Protein AF-A0AAD9GZ59-F1 (afdb_monomer)

Solvent-accessible surface area (backbone atoms only — not comparable to full-atom values): 44713 Å² total; per-residue (Å²): 119,76,68,60,58,54,42,55,51,49,19,50,51,56,23,49,51,45,44,50,56,45,37,72,73,60,44,91,70,75,50,77,68,54,58,51,50,28,52,48,52,25,49,51,44,44,53,52,45,53,50,52,54,50,50,53,52,51,53,54,54,61,74,37,67,60,54,78,72,68,64,73,58,53,63,80,31,66,70,90,71,67,81,46,68,79,26,27,38,37,41,34,40,38,56,45,74,85,73,80,62,85,58,89,87,40,102,86,54,91,69,87,86,85,84,94,58,70,36,65,64,30,34,48,42,54,51,51,51,45,51,49,50,68,78,62,70,46,98,47,56,46,58,37,40,38,26,70,60,50,72,67,58,55,52,46,43,68,67,67,29,77,84,43,84,68,58,72,61,75,82,73,51,91,47,23,33,26,33,35,82,59,60,60,51,45,70,53,31,54,69,66,73,46,67,67,74,47,32,28,35,38,26,28,31,88,41,24,50,74,45,72,45,60,63,85,43,90,58,51,67,62,51,52,54,50,44,66,70,60,66,98,68,97,81,89,81,90,90,88,83,85,84,89,81,87,83,91,85,79,82,61,71,66,62,60,54,60,64,70,58,74,83,77,59,91,53,56,86,70,54,58,71,70,46,45,76,39,45,61,72,44,70,48,78,49,72,41,67,45,60,51,42,71,51,38,42,28,41,47,87,82,47,67,84,67,75,39,66,78,59,47,76,36,89,86,42,56,57,67,51,31,58,48,41,74,38,70,66,48,47,52,52,48,54,52,48,51,54,49,49,55,51,46,63,74,70,46,68,88,51,50,74,61,54,36,34,44,21,39,28,36,33,45,39,40,18,91,59,51,91,50,51,44,41,31,36,31,34,50,72,50,76,67,25,47,51,35,53,50,49,45,69,48,40,70,66,44,53,82,80,46,61,65,72,58,41,54,52,50,46,54,49,32,53,54,47,33,59,68,60,42,48,90,32,55,82,48,32,80,53,76,70,43,81,49,97,51,90,41,36,30,38,38,85,41,40,50,63,52,30,40,30,38,34,43,27,36,42,70,78,58,98,83,67,88,73,64,56,75,53,58,34,37,41,31,38,43,42,32,43,48,66,61,23,54,50,22,36,54,52,10,51,48,32,41,72,42,14,65,55,47,30,57,34,58,68,46,37,35,51,51,22,18,52,49,24,35,50,52,48,51,52,50,49,52,51,51,50,52,52,48,50,57,60,57,45,74,76,46,94,78,44,71,68,59,56,51,55,61,49,51,71,72,65,68,77,84,79,60,96,82,66,44,68,68,48,50,52,51,50,49,53,51,51,51,33,50,52,50,54,47,56,70,36,60,59,44,97,88,37,71,44,44,43,50,53,50,44,50,52,31,20,49,51,18,29,51,51,28,62,73,70,47,55,54,64,74,71,80,74,86,70,74,81,79,54,74,71,53,41,74,75,70,44,81,73,76,81,72,72,63,78,76,49,74,68,30,48,51,49,19,53,51,34,32,51,52,8,49,51,28,33,44,60,19,33,54,29,72,68,59,11,51,51,49,50,51,51,63,71,41,45,66,57,53,50,51,51,49,50,52,50,49,51,58,72,67,54,72,68,91,61,84,86,48,85,76,70,51,73,67,53,49,54,51,48,52,52,53,53,49,53,51,52,51,51,49,50,33,49,51,49,66,76,40,60,73,64,45,75,76,41,61,71,82,53,26,59,52,49,60,43,28,52,73,72,46,68,89,77,61,62,76,56,58,60,53,50,56,51,51,56,57,52,60,72,62,60,79,82,72,88,89,80,88,133

Radius of gyration: 40.29 Å; Cα contacts (8 Å, |Δi|>4): 865; chains: 1; bounding box: 93×77×122 Å

InterPro domains:
  IPR019358 NEMP family [PF10225] (648-738)
  IPR019358 NEMP family [PTHR13598] (256-787)
  IPR036259 MFS transporter superfamily [SSF103473] (476-629)

Secondary structure (DSSP, 8-state):
-HHHHHHHHHHHHHHHHHHHHHHHHH-S---HHHHHHHHHHHHHHHHHHHHHHHHHHHHHHHHTS-PPP--SEEEEESS-----TTSEEEEEE--SS------TT-TT-------S---HHHHHHHHHHHHHHHHH--TTEEEEEEE---HHHHHHHHHHGGGSTT---GGGSSSEEEEE-SHHHIIIIITTT--SS-EEEEE-TTS-EEEEE-TT-TTHHHHHHHHHH--S----S------------PPPHHHHHHHTTTTS-SS-TTGGGTPEEE-TT-EEEEEE-STT-EEEEEE-TT-----B---TT-TTS-HHHHHHTTSHHHHHHHHHHHHHHHHHHHH-GGGHHHHHHTEEEEEEEE-TTGGG-EEEEE----HHHHHHHHHHHHHHHHTTTS-HHHHHHHHHHHHHHHHHHS-TTTT-EEEPPEEPSSTTEEEEEE-STT--EEEEEPPPPPTT--SPP-EEEEEEEEEEE-HHHHHHHHHHHHHHHSHHHHTT-HHHHHHHHHHHHHHHHHHHHHHHHHHHHHHHHTTSTTTHHHHHHHHHHHHSTT--TTSHHHHHHHHHHHHHHHHHHHHH-SEETTEETHHHHHHHHHHHHHHHHHHHTTTTPPPPP-PPPPPHHHHHHH------PPPPPHHHHHHHHHHHHHHHHHHHTTSS-HHHHHHHHHHHHHHHHHHHHHHHHHHHHT-PPTTSS-----HHHHHHHHHHHHHHHHHHHHHHHHH-GGGGGGS-HHHHHHHHHHHTT--TT-THHHHHHHHHHHHHTTTTSS-----

pLDDT: mean 73.2, std 17.4, range [24.77, 94.31]

Mean predicted aligned error: 21.31 Å

Nearest PDB structures (foldseek):
  3vwv-assembly1_A  TM=6.176E-01  e=2.222E-04  Mus musculus

Structure (mmCIF, N/CA/C/O backbone):
data_AF-A0AAD9GZ59-F1
#
_entry.id   AF-A0AAD9GZ59-F1
#
loop_
_atom_site.group_PDB
_atom_site.id
_atom_site.type_symbol
_atom_site.label_atom_id
_atom_site.label_alt_id
_atom_site.label_comp_id
_atom_site.label_asym_id
_atom_site.label_entity_id
_atom_site.label_seq_id
_atom_site.pdbx_PDB_ins_code
_atom_site.Cartn_x
_atom_site.Cartn_y
_atom_site.Cartn_z
_atom_site.occupancy
_atom_site.B_iso_or_equiv
_atom_site.auth_seq_id
_atom_site.auth_comp_id
_atom_site.auth_asym_id
_atom_site.auth_atom_id
_atom_site.pdbx_PDB_model_num
ATOM 1 N N . MET A 1 1 ? 31.155 -7.644 0.716 1.00 31.66 1 MET A N 1
ATOM 2 C CA . MET A 1 1 ? 30.510 -8.292 1.883 1.00 31.66 1 MET A CA 1
ATOM 3 C C . MET A 1 1 ? 29.009 -8.009 2.012 1.00 31.66 1 MET A C 1
ATOM 5 O O . MET A 1 1 ? 28.308 -8.902 2.460 1.00 31.66 1 MET A O 1
ATOM 9 N N . ASN A 1 2 ? 28.472 -6.878 1.531 1.00 32.38 2 ASN A N 1
ATOM 10 C CA . ASN A 1 2 ? 27.033 -6.562 1.655 1.00 32.38 2 ASN A CA 1
ATOM 11 C C . ASN A 1 2 ? 26.053 -7.499 0.908 1.00 32.38 2 ASN A C 1
ATOM 13 O O . ASN A 1 2 ? 24.892 -7.575 1.290 1.00 32.38 2 ASN A O 1
ATOM 17 N N . CYS A 1 3 ? 26.486 -8.251 -0.113 1.00 32.59 3 CYS A N 1
ATOM 18 C CA . CYS A 1 3 ? 25.595 -9.178 -0.835 1.00 32.59 3 CYS A CA 1
ATOM 19 C C . CYS A 1 3 ? 25.283 -10.481 -0.073 1.00 32.59 3 CYS A C 1
ATOM 21 O O . CYS A 1 3 ? 24.209 -11.044 -0.265 1.00 32.59 3 CYS A O 1
ATOM 23 N N . MET A 1 4 ? 26.174 -10.959 0.810 1.00 37.44 4 MET A N 1
ATOM 24 C CA . MET A 1 4 ? 25.924 -12.192 1.581 1.00 37.44 4 MET A CA 1
ATOM 25 C C . MET A 1 4 ? 24.820 -12.011 2.631 1.00 37.44 4 MET A C 1
ATOM 27 O O . MET A 1 4 ? 24.050 -12.943 2.862 1.00 37.44 4 MET A O 1
ATOM 31 N N . ASN A 1 5 ? 24.691 -10.807 3.196 1.00 46.47 5 ASN A N 1
ATOM 32 C CA . ASN A 1 5 ? 23.660 -10.499 4.190 1.00 46.47 5 ASN A CA 1
ATOM 33 C C . ASN A 1 5 ? 22.241 -10.549 3.594 1.00 46.47 5 ASN A C 1
ATOM 35 O O . ASN A 1 5 ? 21.316 -10.993 4.267 1.00 46.47 5 ASN A O 1
ATOM 39 N N . ASN A 1 6 ? 22.073 -10.201 2.312 1.00 59.50 6 ASN A N 1
ATOM 40 C CA . ASN A 1 6 ? 20.764 -10.250 1.650 1.00 59.50 6 ASN A CA 1
ATOM 41 C C . ASN A 1 6 ? 20.282 -11.678 1.365 1.00 59.50 6 ASN A C 1
ATOM 43 O O . ASN A 1 6 ? 19.096 -11.958 1.511 1.00 59.50 6 ASN A O 1
ATOM 47 N N . VAL A 1 7 ? 21.181 -12.596 0.995 1.00 63.31 7 VAL A N 1
ATOM 48 C CA . VAL A 1 7 ? 20.800 -13.986 0.675 1.00 63.31 7 VAL A CA 1
ATOM 49 C C . VAL A 1 7 ? 20.410 -14.757 1.939 1.00 63.31 7 VAL A C 1
ATOM 51 O O . VAL A 1 7 ? 19.439 -15.509 1.921 1.00 63.31 7 VAL A O 1
ATOM 54 N N . GLY A 1 8 ? 21.129 -14.546 3.048 1.00 63.38 8 GLY A N 1
ATOM 55 C CA . GLY A 1 8 ? 20.780 -15.146 4.341 1.00 63.38 8 GLY A CA 1
ATOM 56 C C . GLY A 1 8 ? 19.429 -14.654 4.865 1.00 63.38 8 GLY A C 1
ATOM 57 O O . GLY A 1 8 ? 18.602 -15.457 5.291 1.00 63.38 8 GLY A O 1
ATOM 58 N N . PHE A 1 9 ? 19.169 -13.350 4.748 1.00 66.19 9 PHE A N 1
ATOM 59 C CA . PHE A 1 9 ? 17.890 -12.752 5.131 1.00 66.19 9 PHE A CA 1
ATOM 60 C C . PHE A 1 9 ? 16.720 -13.256 4.271 1.00 66.19 9 PHE A C 1
ATOM 62 O O . PHE A 1 9 ? 15.672 -13.616 4.802 1.00 66.19 9 PHE A O 1
ATOM 69 N N . GLN A 1 10 ? 16.909 -13.370 2.952 1.00 67.12 10 GLN A N 1
ATOM 70 C CA . GLN A 1 10 ? 15.906 -13.947 2.049 1.00 67.12 10 GLN A CA 1
ATOM 71 C C . GLN A 1 10 ? 15.617 -15.419 2.363 1.00 67.12 10 GLN A C 1
ATOM 73 O O . GLN A 1 10 ? 14.457 -15.820 2.374 1.00 67.12 10 GLN A O 1
ATOM 78 N N . ALA A 1 11 ? 16.646 -16.217 2.658 1.00 70.62 11 ALA A N 1
ATOM 79 C CA . ALA A 1 11 ? 16.466 -17.616 3.032 1.00 70.62 11 ALA A CA 1
ATOM 80 C C . ALA A 1 11 ? 15.688 -17.766 4.349 1.00 70.62 11 ALA A C 1
ATOM 82 O O . ALA A 1 11 ? 14.817 -18.627 4.442 1.00 70.62 11 ALA A O 1
ATOM 83 N N . LEU A 1 12 ? 15.949 -16.900 5.334 1.00 69.19 12 LEU A N 1
ATOM 84 C CA . LEU A 1 12 ? 15.202 -16.868 6.594 1.00 69.19 12 LEU A CA 1
ATOM 85 C C . LEU A 1 12 ? 13.746 -16.433 6.401 1.00 69.19 12 LEU A C 1
ATOM 87 O O . LEU A 1 12 ? 12.861 -17.049 6.985 1.00 69.19 12 LEU A O 1
ATOM 91 N N . LEU A 1 13 ? 13.477 -15.431 5.559 1.00 67.44 13 LEU A N 1
ATOM 92 C CA . LEU A 1 13 ? 12.109 -14.999 5.253 1.00 67.44 13 LEU A CA 1
ATOM 93 C C . LEU A 1 13 ? 11.302 -16.099 4.559 1.00 67.44 13 LEU A C 1
ATOM 95 O O . LEU A 1 13 ? 10.198 -16.420 4.991 1.00 67.44 13 LEU A O 1
ATOM 99 N N . VAL A 1 14 ? 11.857 -16.711 3.511 1.00 69.62 14 VAL A N 1
ATOM 100 C CA . VAL A 1 14 ? 11.176 -17.784 2.766 1.00 69.62 14 VAL A CA 1
ATOM 101 C C . VAL A 1 14 ? 11.023 -19.038 3.635 1.00 69.62 14 VAL A C 1
ATOM 103 O O . VAL A 1 14 ? 9.975 -19.680 3.605 1.00 69.62 14 VAL A O 1
ATOM 106 N N . GLY A 1 15 ? 12.021 -19.349 4.468 1.00 75.25 15 GLY A N 1
ATOM 107 C CA . GLY A 1 15 ? 11.931 -20.402 5.480 1.00 75.25 15 GLY A CA 1
ATOM 108 C C . GLY A 1 15 ? 10.860 -20.128 6.535 1.00 75.25 15 GLY A C 1
ATOM 109 O O . GLY A 1 15 ? 10.123 -21.038 6.898 1.00 75.25 15 GLY A O 1
ATOM 110 N N . GLY A 1 16 ? 10.720 -18.879 6.983 1.00 68.69 16 GLY A N 1
ATOM 111 C CA . GLY A 1 16 ? 9.672 -18.450 7.911 1.00 68.69 16 GLY A CA 1
ATOM 112 C C . GLY A 1 16 ? 8.267 -18.583 7.320 1.00 68.69 16 GLY A C 1
ATOM 113 O O . GLY A 1 16 ? 7.362 -19.058 7.999 1.00 68.69 16 GLY A O 1
ATOM 114 N N . VAL A 1 17 ? 8.094 -18.254 6.037 1.00 68.38 17 VAL A N 1
ATOM 115 C CA . VAL A 1 17 ? 6.828 -18.477 5.316 1.00 68.38 17 VAL A CA 1
ATOM 116 C C . VAL A 1 17 ? 6.529 -19.972 5.187 1.00 68.38 17 VAL A C 1
ATOM 118 O O . VAL A 1 17 ? 5.408 -20.391 5.461 1.00 68.38 17 VAL A O 1
ATOM 121 N N . ALA A 1 18 ? 7.521 -20.792 4.829 1.00 69.56 18 ALA A N 1
ATOM 122 C CA . ALA A 1 18 ? 7.354 -22.244 4.750 1.00 69.56 18 ALA A CA 1
ATOM 123 C C . ALA A 1 18 ? 6.997 -22.855 6.116 1.00 69.56 18 ALA A C 1
ATOM 125 O O . ALA A 1 18 ? 6.095 -23.684 6.195 1.00 69.56 18 ALA A O 1
ATOM 126 N N . ALA A 1 19 ? 7.654 -22.409 7.189 1.00 67.62 19 ALA A N 1
ATOM 127 C CA . ALA A 1 19 ? 7.350 -22.787 8.566 1.00 67.62 19 ALA A CA 1
ATOM 128 C C . ALA A 1 19 ? 5.907 -22.442 8.942 1.00 67.62 19 ALA A C 1
ATOM 130 O O . ALA A 1 19 ? 5.168 -23.300 9.408 1.00 67.62 19 ALA A O 1
ATOM 131 N N . TRP A 1 20 ? 5.485 -21.208 8.678 1.00 69.81 20 TRP A N 1
ATOM 132 C CA . TRP A 1 20 ? 4.141 -20.738 8.992 1.00 69.81 20 TRP A CA 1
ATOM 133 C C . TRP A 1 20 ? 3.049 -21.492 8.218 1.00 69.81 20 TRP A C 1
ATOM 135 O O . TRP A 1 20 ? 2.075 -21.943 8.818 1.00 69.81 20 TRP A O 1
ATOM 145 N N . LEU A 1 21 ? 3.241 -21.714 6.912 1.00 59.88 21 LEU A N 1
ATOM 146 C CA . LEU A 1 21 ? 2.334 -22.529 6.093 1.00 59.88 21 LEU A CA 1
ATOM 147 C C . LEU A 1 21 ? 2.249 -23.973 6.597 1.00 59.88 21 LEU A C 1
ATOM 149 O O . LEU A 1 21 ? 1.177 -24.577 6.573 1.00 59.88 21 LEU A O 1
ATOM 153 N N . THR A 1 22 ? 3.368 -24.513 7.077 1.00 68.88 22 THR A N 1
ATOM 154 C CA . THR A 1 22 ? 3.411 -25.857 7.652 1.00 68.88 22 THR A CA 1
ATOM 155 C C . THR A 1 22 ? 2.628 -25.902 8.965 1.00 68.88 22 THR A C 1
ATOM 157 O O . THR A 1 22 ? 1.752 -26.747 9.089 1.00 68.88 22 THR A O 1
ATOM 160 N N . THR A 1 23 ? 2.803 -24.933 9.872 1.00 65.06 23 THR A N 1
ATOM 161 C CA . THR A 1 23 ? 2.007 -24.824 11.114 1.00 65.06 23 THR A CA 1
ATOM 162 C C . THR A 1 23 ? 0.508 -24.677 10.859 1.00 65.06 23 THR A C 1
ATOM 164 O O . THR A 1 23 ? -0.292 -25.250 11.589 1.00 65.06 23 THR A O 1
ATOM 167 N N . ILE A 1 24 ? 0.094 -23.937 9.827 1.00 64.06 24 ILE A N 1
ATOM 168 C CA . ILE A 1 24 ? -1.332 -23.817 9.473 1.00 64.06 24 ILE A CA 1
ATOM 169 C C . ILE A 1 24 ? -1.896 -25.146 8.967 1.00 64.06 24 ILE A C 1
ATOM 171 O O . ILE A 1 24 ? -3.043 -25.481 9.248 1.00 64.06 24 ILE A O 1
ATOM 175 N N . SER A 1 25 ? -1.094 -25.891 8.210 1.00 54.91 25 SER A N 1
ATOM 176 C CA . SER A 1 25 ? -1.483 -27.166 7.609 1.00 54.91 25 SER A CA 1
ATOM 177 C C . SER A 1 25 ? -1.540 -28.309 8.629 1.00 54.91 25 SER A C 1
ATOM 179 O O . SER A 1 25 ? -2.468 -29.116 8.597 1.00 54.91 25 SER A O 1
ATOM 181 N N . THR A 1 26 ? -0.559 -28.392 9.532 1.00 65.12 26 THR A N 1
ATOM 182 C CA . THR A 1 26 ? -0.373 -29.543 10.433 1.00 65.12 26 THR A CA 1
ATOM 183 C C . THR A 1 26 ? -0.638 -29.241 11.909 1.00 65.12 26 THR A C 1
ATOM 185 O O . THR A 1 26 ? -0.674 -30.171 12.711 1.00 65.12 26 THR A O 1
ATOM 188 N N . GLY A 1 27 ? -0.878 -27.980 12.281 1.00 68.56 27 GLY A N 1
ATOM 189 C CA . GLY A 1 27 ? -1.058 -27.556 13.670 1.00 68.56 27 GLY A CA 1
ATOM 190 C C . GLY A 1 27 ? 0.265 -27.391 14.429 1.00 68.56 27 GLY A C 1
ATOM 191 O O . GLY A 1 27 ? 1.331 -27.203 13.839 1.00 68.56 27 GLY A O 1
ATOM 192 N N . GLU A 1 28 ? 0.203 -27.436 15.764 1.00 59.75 28 GLU A N 1
ATOM 193 C CA . GLU A 1 28 ? 1.373 -27.237 16.639 1.00 59.75 28 GLU A CA 1
ATOM 194 C C . GLU A 1 28 ? 2.306 -28.463 16.712 1.00 59.75 28 GLU A C 1
ATOM 196 O O . GLU A 1 28 ? 3.472 -28.333 17.089 1.00 59.75 28 GLU A O 1
ATOM 201 N N . GLU A 1 29 ? 1.840 -29.647 16.302 1.00 74.25 29 GLU A N 1
ATOM 202 C CA . GLU A 1 29 ? 2.629 -30.884 16.320 1.00 74.25 29 GLU A CA 1
ATOM 203 C C . GLU A 1 29 ? 3.321 -31.139 14.976 1.00 74.25 29 GLU A C 1
ATOM 205 O O . GLU A 1 29 ? 2.813 -31.827 14.089 1.00 74.25 29 GLU A O 1
ATOM 210 N N . TRP A 1 30 ? 4.524 -30.595 14.815 1.00 73.12 30 TRP A N 1
ATOM 211 C CA . TRP A 1 30 ? 5.328 -30.838 13.619 1.00 73.12 30 TRP A CA 1
ATOM 212 C C . TRP A 1 30 ? 5.956 -32.235 13.629 1.00 73.12 30 TRP A C 1
ATOM 214 O O . TRP A 1 30 ? 6.674 -32.623 14.557 1.00 73.12 30 TRP A O 1
ATOM 224 N N . LEU A 1 31 ? 5.777 -32.982 12.541 1.00 75.88 31 LEU A N 1
ATOM 225 C CA . LEU A 1 31 ? 6.459 -34.252 12.321 1.00 75.88 31 LEU A CA 1
ATOM 226 C C . LEU A 1 31 ? 7.877 -34.005 11.784 1.00 75.88 31 LEU A C 1
ATOM 228 O O . LEU A 1 31 ? 8.184 -32.976 11.188 1.00 75.88 31 LEU A O 1
ATOM 232 N N . LYS A 1 32 ? 8.774 -34.992 11.912 1.00 69.25 32 LYS A N 1
ATOM 233 C CA . LYS A 1 32 ? 10.163 -34.877 11.409 1.00 69.25 32 LYS A CA 1
ATOM 234 C C . LYS A 1 32 ? 10.250 -34.475 9.930 1.00 69.25 32 LYS A C 1
ATOM 236 O O . LYS A 1 32 ? 11.185 -33.777 9.553 1.00 69.25 32 LYS A O 1
ATOM 241 N N . LYS A 1 33 ? 9.283 -34.899 9.108 1.00 65.50 33 LYS A N 1
ATOM 242 C CA . LYS A 1 33 ? 9.184 -34.542 7.681 1.00 65.50 33 LYS A CA 1
ATOM 243 C C . LYS A 1 33 ? 8.915 -33.046 7.452 1.00 65.50 33 LYS A C 1
ATOM 245 O O . LYS A 1 33 ? 9.402 -32.496 6.470 1.00 65.50 33 LYS A O 1
ATOM 250 N N . ASP A 1 34 ? 8.220 -32.397 8.380 1.00 68.69 34 ASP A N 1
ATOM 251 C CA . ASP A 1 34 ? 7.796 -30.998 8.300 1.00 68.69 34 ASP A CA 1
ATOM 252 C C . ASP A 1 34 ? 8.988 -30.072 8.580 1.00 68.69 34 ASP A C 1
ATOM 254 O O . ASP A 1 34 ? 9.291 -29.169 7.799 1.00 68.69 34 ASP A O 1
ATOM 258 N N . TYR A 1 35 ? 9.784 -30.400 9.606 1.00 73.06 35 TYR A N 1
ATOM 259 C CA . TYR A 1 35 ? 11.082 -29.757 9.842 1.00 73.06 35 TYR A CA 1
ATOM 260 C C . TYR A 1 35 ? 12.036 -29.921 8.653 1.00 73.06 35 TYR A C 1
ATOM 262 O O . TYR A 1 35 ? 12.721 -28.974 8.268 1.00 73.06 35 TYR A O 1
ATOM 270 N N . LEU A 1 36 ? 12.075 -31.117 8.056 1.00 71.50 36 LEU A N 1
ATOM 271 C CA . LEU A 1 36 ? 12.937 -31.421 6.912 1.00 71.50 36 LEU A CA 1
ATOM 272 C C . LEU A 1 36 ? 12.541 -30.621 5.666 1.00 71.50 36 LEU A C 1
ATOM 274 O O . LEU A 1 36 ? 13.419 -30.154 4.943 1.00 71.50 36 LEU A O 1
ATOM 278 N N . PHE A 1 37 ? 11.242 -30.419 5.444 1.00 77.50 37 PHE A N 1
ATOM 279 C CA . PHE A 1 37 ? 10.720 -29.589 4.363 1.00 77.50 37 PHE A CA 1
ATOM 280 C C . PHE A 1 37 ? 11.139 -28.121 4.516 1.00 77.50 37 PHE A C 1
ATOM 282 O O . PHE A 1 37 ? 11.732 -27.556 3.596 1.00 77.50 37 PHE A O 1
ATOM 289 N N . VAL A 1 38 ? 10.920 -27.519 5.690 1.00 81.12 38 VAL A N 1
ATOM 290 C CA . VAL A 1 38 ? 11.314 -26.123 5.961 1.00 81.12 38 VAL A CA 1
ATOM 291 C C . VAL A 1 38 ? 12.827 -25.940 5.794 1.00 81.12 38 VAL A C 1
ATOM 293 O O . VAL A 1 38 ? 13.282 -24.983 5.164 1.00 81.12 38 VAL A O 1
ATOM 296 N N . LEU A 1 39 ? 13.619 -26.892 6.291 1.00 77.06 39 LEU A N 1
ATOM 297 C CA . LEU A 1 39 ? 15.078 -26.858 6.193 1.00 77.06 39 LEU A CA 1
ATOM 298 C C . LEU A 1 39 ? 15.557 -27.028 4.741 1.00 77.06 39 LEU A C 1
ATOM 300 O O . LEU A 1 39 ? 16.493 -26.346 4.319 1.00 77.06 39 LEU A O 1
ATOM 304 N N . ALA A 1 40 ? 14.880 -27.862 3.944 1.00 73.75 40 ALA A N 1
ATOM 305 C CA . ALA A 1 40 ? 15.151 -28.009 2.516 1.00 73.75 40 ALA A CA 1
ATOM 306 C C . ALA A 1 40 ? 14.869 -26.713 1.740 1.00 73.75 40 ALA A C 1
ATOM 308 O O . ALA A 1 40 ? 15.690 -26.312 0.914 1.00 73.75 40 ALA A O 1
ATOM 309 N N . VAL A 1 41 ? 13.770 -26.012 2.039 1.00 74.00 41 VAL A N 1
ATOM 310 C CA . VAL A 1 41 ? 13.440 -24.714 1.422 1.00 74.00 41 VAL A CA 1
ATOM 311 C C . VAL A 1 41 ? 14.530 -23.676 1.712 1.00 74.00 41 VAL A C 1
ATOM 313 O O . VAL A 1 41 ? 15.031 -23.030 0.788 1.00 74.00 41 VAL A O 1
ATOM 316 N N . VAL A 1 42 ? 14.975 -23.566 2.968 1.00 79.06 42 VAL A N 1
ATOM 317 C CA . VAL A 1 42 ? 16.076 -22.666 3.362 1.00 79.06 42 VAL A CA 1
ATOM 318 C C . VAL A 1 42 ? 17.376 -23.029 2.633 1.00 79.06 42 VAL A C 1
ATOM 320 O O . VAL A 1 42 ? 18.058 -22.153 2.092 1.00 79.06 42 VAL A O 1
ATOM 323 N N . ALA A 1 43 ? 17.712 -24.320 2.563 1.00 73.50 43 ALA A N 1
ATOM 324 C CA . ALA A 1 43 ? 18.922 -24.801 1.901 1.00 73.50 43 ALA A CA 1
ATOM 325 C C . ALA A 1 43 ? 18.927 -24.499 0.393 1.00 73.50 43 ALA A C 1
ATOM 327 O O . ALA A 1 43 ? 19.947 -24.058 -0.140 1.00 73.50 43 ALA A O 1
ATOM 328 N N . VAL A 1 44 ? 17.796 -24.674 -0.296 1.00 77.81 44 VAL A N 1
ATOM 329 C CA . VAL A 1 44 ? 17.660 -24.393 -1.736 1.00 77.81 44 VAL A CA 1
ATOM 330 C C . VAL A 1 44 ? 17.898 -22.913 -2.034 1.00 77.81 44 VAL A C 1
ATOM 332 O O . VAL A 1 44 ? 18.663 -22.592 -2.947 1.00 77.81 44 VAL A O 1
ATOM 335 N N . VAL A 1 45 ? 17.319 -22.007 -1.240 1.00 75.06 45 VAL A N 1
ATOM 336 C CA . VAL A 1 45 ? 17.498 -20.555 -1.413 1.00 75.06 45 VAL A CA 1
ATOM 337 C C . VAL A 1 45 ? 18.952 -20.145 -1.160 1.00 75.06 45 VAL A C 1
ATOM 339 O O . VAL A 1 45 ? 19.527 -19.385 -1.945 1.00 75.06 45 VAL A O 1
ATOM 342 N N . LEU A 1 46 ? 19.597 -20.704 -0.130 1.00 73.00 46 LEU A N 1
ATOM 343 C CA . LEU A 1 46 ? 21.013 -20.452 0.156 1.00 73.00 46 LEU A CA 1
ATOM 344 C C . LEU A 1 46 ? 21.937 -20.960 -0.959 1.00 73.00 46 LEU A C 1
ATOM 346 O O . LEU A 1 46 ? 22.861 -20.253 -1.371 1.00 73.00 46 LEU A O 1
ATOM 350 N N . ILE A 1 47 ? 21.697 -22.170 -1.471 1.00 73.62 47 ILE A N 1
ATOM 351 C CA . ILE A 1 47 ? 22.495 -22.766 -2.552 1.00 73.62 47 ILE A CA 1
ATOM 352 C C . ILE A 1 47 ? 22.289 -21.989 -3.859 1.00 73.62 47 ILE A C 1
ATOM 354 O O . ILE A 1 47 ? 23.267 -21.681 -4.546 1.00 73.62 47 ILE A O 1
ATOM 358 N N . GLY A 1 48 ? 21.046 -21.625 -4.185 1.00 70.06 48 GLY A N 1
ATOM 359 C CA . GLY A 1 48 ? 20.706 -20.819 -5.359 1.00 70.06 48 GLY A CA 1
ATOM 360 C C . GLY A 1 48 ? 21.352 -19.434 -5.321 1.00 70.06 48 GLY A C 1
ATOM 361 O O . GLY A 1 48 ? 22.018 -19.036 -6.280 1.00 70.06 48 GLY A O 1
ATOM 362 N N . GLY A 1 49 ? 21.254 -18.734 -4.188 1.00 69.25 49 GLY A N 1
ATOM 363 C CA . GLY A 1 49 ? 21.874 -17.421 -4.003 1.00 69.25 49 GLY A CA 1
ATOM 364 C C . GLY A 1 49 ? 23.404 -17.464 -4.069 1.00 69.25 49 GLY A C 1
ATOM 365 O O . GLY A 1 49 ? 24.018 -16.621 -4.724 1.00 69.25 49 GLY A O 1
ATOM 366 N N . ARG A 1 50 ? 24.041 -18.492 -3.486 1.00 69.88 50 ARG A N 1
ATOM 367 C CA . ARG A 1 50 ? 25.499 -18.698 -3.598 1.00 69.88 50 ARG A CA 1
ATOM 368 C C . ARG A 1 50 ? 25.942 -18.982 -5.033 1.00 69.88 50 ARG A C 1
ATOM 370 O O . ARG A 1 50 ? 26.981 -18.474 -5.453 1.00 69.88 50 ARG A O 1
ATOM 377 N N . ARG A 1 51 ? 25.173 -19.766 -5.798 1.00 68.88 51 ARG A N 1
ATOM 378 C CA . ARG A 1 51 ? 25.463 -20.029 -7.218 1.00 68.88 51 ARG A CA 1
ATOM 379 C C . ARG A 1 51 ? 25.352 -18.757 -8.049 1.00 68.88 51 ARG A C 1
ATOM 381 O O . ARG A 1 51 ? 26.286 -18.459 -8.784 1.00 68.88 51 ARG A O 1
ATOM 388 N N . LYS A 1 52 ? 24.275 -17.984 -7.888 1.00 66.38 52 LYS A N 1
ATOM 389 C CA . LYS A 1 52 ? 24.077 -16.715 -8.603 1.00 66.38 52 LYS A CA 1
ATOM 390 C C . LYS A 1 52 ? 25.223 -15.734 -8.353 1.00 66.38 52 LYS A C 1
ATOM 392 O O . LYS A 1 52 ? 25.817 -15.249 -9.308 1.00 66.38 52 LYS A O 1
ATOM 397 N N . PHE A 1 53 ? 25.613 -15.542 -7.093 1.00 64.19 53 PHE A N 1
ATOM 398 C CA . PHE A 1 53 ? 26.752 -14.691 -6.739 1.00 64.19 53 PHE A CA 1
ATOM 399 C C . PHE A 1 53 ? 28.065 -15.168 -7.382 1.00 64.19 53 PHE A C 1
ATOM 401 O O . PHE A 1 53 ? 28.871 -14.364 -7.848 1.00 64.19 53 PHE A O 1
ATOM 408 N N . ARG A 1 54 ? 28.285 -16.488 -7.444 1.00 62.00 54 ARG A N 1
ATOM 409 C CA . ARG A 1 54 ? 29.456 -17.066 -8.116 1.00 62.00 54 ARG A CA 1
ATOM 410 C C . ARG A 1 54 ? 29.440 -16.787 -9.621 1.00 62.00 54 ARG A C 1
ATOM 412 O O . ARG A 1 54 ? 30.481 -16.432 -10.160 1.00 62.00 54 ARG A O 1
ATOM 419 N N . TYR A 1 55 ? 28.286 -16.911 -10.276 1.00 56.34 55 TYR A N 1
ATOM 420 C CA . TYR A 1 55 ? 28.127 -16.597 -11.699 1.00 56.34 55 TYR A CA 1
ATOM 421 C C . TYR A 1 55 ? 28.314 -15.107 -11.994 1.00 56.34 55 TYR A C 1
ATOM 423 O O . TYR A 1 55 ? 29.056 -14.774 -12.908 1.00 56.34 55 TYR A O 1
ATOM 431 N N . GLU A 1 56 ? 27.727 -14.211 -11.200 1.00 58.12 56 GLU A N 1
ATOM 432 C CA . GLU A 1 56 ? 27.905 -12.758 -11.354 1.00 58.12 56 GLU A CA 1
ATOM 433 C C . GLU A 1 56 ? 29.373 -12.346 -11.183 1.00 58.12 56 GLU A C 1
ATOM 435 O O . GLU A 1 56 ? 29.888 -11.541 -11.958 1.00 58.12 56 GLU A O 1
ATOM 440 N N . ARG A 1 57 ? 30.082 -12.964 -10.230 1.00 57.50 57 ARG A N 1
ATOM 441 C CA . ARG A 1 57 ? 31.519 -12.746 -10.028 1.00 57.50 57 ARG A CA 1
ATOM 442 C C . ARG A 1 57 ? 32.359 -13.239 -11.209 1.00 57.50 57 ARG A C 1
ATOM 444 O O . ARG A 1 57 ? 33.309 -12.561 -11.590 1.00 57.50 57 ARG A O 1
ATOM 451 N N . LEU A 1 58 ? 32.014 -14.390 -11.790 1.00 54.53 58 LEU A N 1
ATOM 452 C CA . LEU A 1 58 ? 32.676 -14.914 -12.989 1.00 54.53 58 LEU A CA 1
ATOM 453 C C . LEU A 1 58 ? 32.404 -14.025 -14.211 1.00 54.53 58 LEU A C 1
ATOM 455 O O . LEU A 1 58 ? 33.335 -13.711 -14.944 1.00 54.53 58 LEU A O 1
ATOM 459 N N . MET A 1 59 ? 31.170 -13.537 -14.374 1.00 51.94 59 MET A N 1
ATOM 460 C CA . MET A 1 59 ? 30.799 -12.642 -15.473 1.00 51.94 59 MET A CA 1
ATOM 461 C C . MET A 1 59 ? 31.493 -11.273 -15.363 1.00 51.94 59 MET A C 1
ATOM 463 O O . MET A 1 59 ? 31.945 -10.719 -16.362 1.00 51.94 59 MET A O 1
ATOM 467 N N . GLN A 1 60 ? 31.639 -10.730 -14.147 1.00 53.56 60 GLN A N 1
ATOM 468 C CA . GLN A 1 60 ? 32.427 -9.514 -13.911 1.00 53.56 60 GLN A CA 1
ATOM 469 C C . GLN A 1 60 ? 33.919 -9.725 -14.195 1.00 53.56 60 GLN A C 1
ATOM 471 O O . GLN A 1 60 ? 34.546 -8.851 -14.788 1.00 53.56 60 GLN A O 1
ATOM 476 N N . GLN A 1 61 ? 34.486 -10.879 -13.825 1.00 55.16 61 GLN A N 1
ATOM 477 C CA . GLN A 1 61 ? 35.877 -11.213 -14.154 1.00 55.16 61 GLN A CA 1
ATOM 478 C C . GLN A 1 61 ? 36.103 -11.351 -15.665 1.00 55.16 61 GLN A C 1
ATOM 480 O O . GLN A 1 61 ? 37.137 -10.912 -16.157 1.00 55.16 61 GLN A O 1
ATOM 485 N N . GLU A 1 62 ? 35.141 -11.899 -16.409 1.00 54.91 62 GLU A N 1
ATOM 486 C CA . GLU A 1 62 ? 35.209 -12.031 -17.870 1.00 54.91 62 GLU A CA 1
ATOM 487 C C . GLU A 1 62 ? 35.118 -10.668 -18.582 1.00 54.91 62 GLU A C 1
ATOM 489 O O . GLU A 1 62 ? 35.895 -10.388 -19.498 1.00 54.91 62 GLU A O 1
ATOM 494 N N . LYS A 1 63 ? 34.266 -9.750 -18.096 1.00 56.12 63 LYS A N 1
ATOM 495 C CA . LYS A 1 63 ? 34.187 -8.371 -18.616 1.00 56.12 63 LYS A CA 1
ATOM 496 C C . LYS A 1 63 ? 35.521 -7.605 -18.502 1.00 56.12 63 LYS A C 1
ATOM 498 O O . LYS A 1 63 ? 35.770 -6.746 -19.348 1.00 56.12 63 LYS A O 1
ATOM 503 N N . LEU A 1 64 ? 36.383 -7.946 -17.534 1.00 58.47 64 LEU A N 1
ATOM 504 C CA . LEU A 1 64 ? 37.636 -7.251 -17.175 1.00 58.47 64 LEU A CA 1
ATOM 505 C C . LEU A 1 64 ? 38.918 -7.791 -17.849 1.00 58.47 64 LEU A C 1
ATOM 507 O O . LEU A 1 64 ? 39.994 -7.228 -17.645 1.00 58.47 64 LEU A O 1
ATOM 511 N N . GLN A 1 65 ? 38.844 -8.863 -18.647 1.00 62.72 65 GLN A N 1
ATOM 512 C CA . GLN A 1 65 ? 40.037 -9.630 -19.048 1.00 62.72 65 GLN A CA 1
ATOM 513 C C . GLN A 1 65 ? 41.044 -8.907 -19.961 1.00 62.72 65 GLN A C 1
ATOM 515 O O . GLN A 1 65 ? 42.191 -9.346 -20.032 1.00 62.72 65 GLN A O 1
ATOM 520 N N . ARG A 1 66 ? 40.671 -7.819 -20.656 1.00 74.12 66 ARG A N 1
ATOM 521 C CA . ARG A 1 66 ? 41.609 -7.076 -21.519 1.00 74.12 66 ARG A CA 1
ATOM 522 C C . ARG A 1 66 ? 41.142 -5.650 -21.815 1.00 74.12 66 ARG A C 1
ATOM 524 O O . ARG A 1 66 ? 40.037 -5.457 -22.322 1.00 74.12 66 ARG A O 1
ATOM 531 N N . ALA A 1 67 ? 42.001 -4.683 -21.514 1.00 82.12 67 ALA A N 1
ATOM 532 C CA . ALA A 1 67 ? 41.890 -3.283 -21.897 1.00 82.12 67 ALA A CA 1
ATOM 533 C C . ALA A 1 67 ? 42.133 -3.139 -23.412 1.00 82.12 67 ALA A C 1
ATOM 535 O O . ALA A 1 67 ? 42.972 -3.847 -23.976 1.00 82.12 67 ALA A O 1
ATOM 536 N N . HIS A 1 68 ? 41.368 -2.269 -24.073 1.00 85.19 68 HIS A N 1
ATOM 537 C CA . HIS A 1 68 ? 41.443 -2.077 -25.523 1.00 85.19 68 HIS A CA 1
ATOM 538 C C . HIS A 1 68 ? 42.590 -1.122 -25.878 1.00 85.19 68 HIS A C 1
ATOM 540 O O . HIS A 1 68 ? 42.800 -0.132 -25.182 1.00 85.19 68 HIS A O 1
ATOM 546 N N . ASP A 1 69 ? 43.336 -1.393 -26.951 1.00 85.94 69 ASP A N 1
ATOM 547 C CA . ASP A 1 69 ? 44.431 -0.506 -27.354 1.00 85.94 69 ASP A CA 1
ATOM 548 C C . ASP A 1 69 ? 43.899 0.893 -27.739 1.00 85.94 69 ASP A C 1
ATOM 550 O O . ASP A 1 69 ? 42.775 1.045 -28.219 1.00 85.94 69 ASP A O 1
ATOM 554 N N . LEU A 1 70 ? 44.706 1.929 -27.474 1.00 85.62 70 LEU A N 1
ATOM 555 C CA . LEU A 1 70 ? 44.375 3.337 -27.729 1.00 85.62 70 LEU A CA 1
ATOM 556 C C . LEU A 1 70 ? 44.371 3.627 -29.245 1.00 85.62 70 LEU A C 1
ATOM 558 O O . LEU A 1 70 ? 45.338 4.158 -29.794 1.00 85.62 70 LEU A O 1
ATOM 562 N N . GLU A 1 71 ? 43.293 3.244 -29.928 1.00 81.19 71 GLU A N 1
ATOM 563 C CA . GLU A 1 71 ? 43.101 3.411 -31.372 1.00 81.19 71 GLU A CA 1
ATOM 564 C C . GLU A 1 71 ? 42.170 4.583 -31.708 1.00 81.19 71 GLU A C 1
ATOM 566 O O . GLU A 1 71 ? 41.237 4.896 -30.972 1.00 81.19 71 GLU A O 1
ATOM 571 N N . ARG A 1 72 ? 42.382 5.200 -32.881 1.00 83.44 72 ARG A N 1
ATOM 572 C CA . ARG A 1 72 ? 41.538 6.293 -33.415 1.00 83.44 72 ARG A CA 1
ATOM 573 C C . ARG A 1 72 ? 41.463 7.518 -32.492 1.00 83.44 72 ARG A C 1
ATOM 575 O O . ARG A 1 72 ? 40.394 8.106 -32.325 1.00 83.44 72 ARG A O 1
ATOM 582 N N . ILE A 1 73 ? 42.611 7.884 -31.920 1.00 86.75 73 ILE A N 1
ATOM 583 C CA . ILE A 1 73 ? 42.775 9.042 -31.038 1.00 86.75 73 ILE A CA 1
ATOM 584 C C . ILE A 1 73 ? 43.626 10.101 -31.745 1.00 86.75 73 ILE A C 1
ATOM 586 O O . ILE A 1 73 ? 44.745 9.811 -32.173 1.00 86.75 73 ILE A O 1
ATOM 590 N N . ASP A 1 74 ? 43.103 11.320 -31.851 1.00 88.44 74 ASP A N 1
ATOM 591 C CA . ASP A 1 74 ? 43.819 12.497 -32.353 1.00 88.44 74 ASP A CA 1
ATOM 592 C C . ASP A 1 74 ? 44.379 13.298 -31.168 1.00 88.44 74 ASP A C 1
ATOM 594 O O . ASP A 1 74 ? 43.637 13.952 -30.433 1.00 88.44 74 ASP A O 1
ATOM 598 N N . PHE A 1 75 ? 45.688 13.208 -30.929 1.00 87.94 75 PHE A N 1
ATOM 599 C CA . PHE A 1 75 ? 46.334 13.878 -29.799 1.00 87.94 75 PHE A CA 1
ATOM 600 C C . PHE A 1 75 ? 46.488 15.379 -30.063 1.00 87.94 75 PHE A C 1
ATOM 602 O O . PHE A 1 75 ? 47.183 15.796 -30.988 1.00 87.94 75 PHE A O 1
ATOM 609 N N . ILE A 1 76 ? 45.865 16.192 -29.210 1.00 86.12 76 ILE A N 1
ATOM 610 C CA . ILE A 1 76 ? 45.937 17.659 -29.268 1.00 86.12 76 ILE A CA 1
ATOM 611 C C . ILE A 1 76 ? 47.053 18.235 -28.393 1.00 86.12 76 ILE A C 1
ATOM 613 O O . ILE A 1 76 ? 47.515 19.350 -28.634 1.00 86.12 76 ILE A O 1
ATOM 617 N N . HIS A 1 77 ? 47.476 17.488 -27.371 1.00 84.75 77 HIS A N 1
ATOM 618 C CA . HIS A 1 77 ? 48.518 17.881 -26.429 1.00 84.75 77 HIS A CA 1
ATOM 619 C C . HIS A 1 77 ? 49.303 16.655 -25.955 1.00 84.75 77 HIS A C 1
ATOM 621 O O . HIS A 1 77 ? 48.723 15.592 -25.736 1.00 84.75 77 HIS A O 1
ATOM 627 N N . GLY A 1 78 ? 50.613 16.811 -25.768 1.00 85.38 78 GLY A N 1
ATOM 628 C CA . GLY A 1 78 ? 51.525 15.721 -25.412 1.00 85.38 78 GLY A CA 1
ATOM 629 C C . GLY A 1 78 ? 51.910 14.811 -26.586 1.00 85.38 78 GLY A C 1
ATOM 630 O O . GLY A 1 78 ? 51.525 15.030 -27.734 1.00 85.38 78 GLY A O 1
ATOM 631 N N . ASN A 1 79 ? 52.724 13.793 -26.296 1.00 84.50 79 ASN A N 1
ATOM 632 C CA . ASN A 1 79 ? 53.189 12.841 -27.304 1.00 84.50 79 ASN A CA 1
ATOM 633 C C . ASN A 1 79 ? 52.140 11.738 -27.541 1.00 84.50 79 ASN A C 1
ATOM 635 O O . ASN A 1 79 ? 51.519 11.275 -26.577 1.00 84.50 79 ASN A O 1
ATOM 639 N N . PRO A 1 80 ? 51.987 11.244 -28.786 1.00 83.94 80 PRO A N 1
ATOM 640 C CA . PRO A 1 80 ? 51.115 10.115 -29.080 1.00 83.94 80 PRO A CA 1
ATOM 641 C C . PRO A 1 80 ? 51.402 8.938 -28.150 1.00 83.94 80 PRO A C 1
ATOM 643 O O . PRO A 1 80 ? 52.540 8.484 -28.019 1.00 83.94 80 PRO A O 1
ATOM 646 N N . THR A 1 81 ? 50.358 8.471 -27.474 1.00 84.06 81 THR A N 1
ATOM 647 C CA . THR A 1 81 ? 50.460 7.470 -26.414 1.00 84.06 81 THR A CA 1
ATOM 648 C C . THR A 1 81 ? 49.710 6.199 -26.806 1.00 84.06 81 THR A C 1
ATOM 650 O O . THR A 1 81 ? 48.568 6.264 -27.250 1.00 84.06 81 THR A O 1
ATOM 653 N N . GLN A 1 82 ? 50.334 5.037 -26.598 1.00 86.44 82 GLN A N 1
ATOM 654 C CA . GLN A 1 82 ? 49.710 3.716 -26.728 1.00 86.44 82 GLN A CA 1
ATOM 655 C C . GLN A 1 82 ? 49.877 2.903 -25.440 1.00 86.44 82 GLN A C 1
ATOM 657 O O . GLN A 1 82 ? 50.774 3.182 -24.646 1.00 86.44 82 GLN A O 1
ATOM 662 N N . LEU A 1 83 ? 49.036 1.878 -25.251 1.00 83.00 83 LEU A N 1
ATOM 663 C CA . LEU A 1 83 ? 49.164 0.944 -24.129 1.00 83.00 83 LEU A CA 1
ATOM 664 C C . LEU A 1 83 ? 50.447 0.117 -24.263 1.00 83.00 83 LEU A C 1
ATOM 666 O O . LEU A 1 83 ? 50.566 -0.736 -25.149 1.00 83.00 83 LEU A O 1
ATOM 670 N N . MET A 1 84 ? 51.394 0.342 -23.355 1.00 76.12 84 MET A N 1
ATOM 671 C CA . MET A 1 84 ? 52.646 -0.409 -23.285 1.00 76.12 84 MET A CA 1
ATOM 672 C C . MET A 1 84 ? 52.557 -1.511 -22.235 1.00 76.12 84 MET A C 1
ATOM 674 O O . MET A 1 84 ? 52.099 -1.273 -21.124 1.00 76.12 84 MET A O 1
ATOM 678 N N . SER A 1 85 ? 53.081 -2.697 -22.548 1.00 72.50 85 SER A N 1
ATOM 679 C CA . SER A 1 85 ? 53.105 -3.815 -21.594 1.00 72.50 85 SER A CA 1
ATOM 680 C C . SER A 1 85 ? 54.101 -3.640 -20.438 1.00 72.50 85 SER A C 1
ATOM 682 O O . SER A 1 85 ? 54.201 -4.489 -19.566 1.00 72.50 85 SER A O 1
ATOM 684 N N . THR A 1 86 ? 54.862 -2.545 -20.428 1.00 76.81 86 THR A N 1
ATOM 685 C CA . THR A 1 86 ? 55.883 -2.243 -19.415 1.00 76.81 86 THR A CA 1
ATOM 686 C C . THR A 1 86 ? 55.450 -1.162 -18.427 1.00 76.81 86 THR A C 1
ATOM 688 O O . THR A 1 86 ? 56.177 -0.897 -17.473 1.00 76.81 86 THR A O 1
ATOM 691 N N . LYS A 1 87 ? 54.285 -0.532 -18.632 1.00 86.75 87 LYS A N 1
ATOM 692 C CA . LYS A 1 87 ? 53.809 0.596 -17.821 1.00 86.75 87 LYS A CA 1
ATOM 693 C C . LYS A 1 87 ? 52.351 0.430 -17.421 1.00 86.75 87 LYS A C 1
ATOM 695 O O . LYS A 1 87 ? 51.536 -0.065 -18.193 1.00 86.75 87 LYS A O 1
ATOM 700 N N . VAL A 1 88 ? 52.012 0.919 -16.236 1.00 89.94 88 VAL A N 1
ATOM 701 C CA . VAL A 1 88 ? 50.620 1.112 -15.821 1.00 89.94 88 VAL A CA 1
ATOM 702 C C . VAL A 1 88 ? 50.074 2.339 -16.549 1.00 89.94 88 VAL A C 1
ATOM 704 O O . VAL A 1 88 ? 50.676 3.409 -16.496 1.00 89.94 88 VAL A O 1
ATOM 707 N N . THR A 1 89 ? 48.942 2.213 -17.237 1.00 92.06 89 THR A N 1
ATOM 708 C CA . THR A 1 89 ? 48.329 3.331 -17.974 1.00 92.06 89 THR A CA 1
ATOM 709 C C . THR A 1 89 ? 47.072 3.806 -17.257 1.00 92.06 89 THR A C 1
ATOM 711 O O . THR A 1 89 ? 46.115 3.053 -17.095 1.00 92.06 89 THR A O 1
ATOM 714 N N . CYS A 1 90 ? 47.065 5.067 -16.845 1.00 93.38 90 CYS A N 1
ATOM 715 C CA . CYS A 1 90 ? 45.908 5.756 -16.296 1.00 93.38 90 CYS A CA 1
ATOM 716 C C . CYS A 1 90 ? 45.190 6.514 -17.422 1.00 93.38 90 CYS A C 1
ATOM 718 O O . CYS A 1 90 ? 45.785 7.395 -18.046 1.00 93.38 90 CYS A O 1
ATOM 720 N N . ILE A 1 91 ? 43.927 6.175 -17.686 1.00 94.31 91 ILE A N 1
ATOM 721 C CA . ILE A 1 91 ? 43.103 6.773 -18.747 1.00 94.31 91 ILE A CA 1
ATOM 722 C C . ILE A 1 91 ? 41.936 7.523 -18.106 1.00 94.31 91 ILE A C 1
ATOM 724 O O . ILE A 1 91 ? 41.059 6.903 -17.507 1.00 94.31 91 ILE A O 1
ATOM 728 N N . LEU A 1 92 ? 41.909 8.844 -18.244 1.00 94.00 92 LEU A N 1
ATOM 729 C CA . LEU A 1 92 ? 40.825 9.700 -17.770 1.00 94.00 92 LEU A CA 1
ATOM 730 C C . LEU A 1 92 ? 39.896 10.070 -18.930 1.00 94.00 92 LEU A C 1
ATOM 732 O O . LEU A 1 92 ? 40.326 10.743 -19.858 1.00 94.00 92 LEU A O 1
ATOM 736 N N . PHE A 1 93 ? 38.617 9.719 -18.847 1.00 92.62 93 PHE A N 1
ATOM 737 C CA . PHE A 1 93 ? 37.577 10.249 -19.732 1.00 92.62 93 PHE A CA 1
ATOM 738 C C . PHE A 1 93 ? 36.976 11.525 -19.128 1.00 92.62 93 PHE A C 1
ATOM 740 O O . PHE A 1 93 ? 36.610 11.520 -17.950 1.00 92.62 93 PHE A O 1
ATOM 747 N N . PHE A 1 94 ? 36.845 12.604 -19.911 1.00 89.38 94 PHE A N 1
ATOM 748 C CA . PHE A 1 94 ? 36.263 13.889 -19.481 1.00 89.38 94 PHE A CA 1
ATOM 749 C C . PHE A 1 94 ? 35.476 14.603 -20.612 1.00 89.38 94 PHE A C 1
ATOM 751 O O . PHE A 1 94 ? 35.729 14.359 -21.792 1.00 89.38 94 PHE A O 1
ATOM 758 N N . VAL A 1 95 ? 34.504 15.472 -20.269 1.00 81.06 95 VAL A N 1
ATOM 759 C CA . VAL A 1 95 ? 33.565 16.103 -21.243 1.00 81.06 95 VAL A CA 1
ATOM 760 C C . VAL A 1 95 ? 33.095 17.518 -20.841 1.00 81.06 95 VAL A C 1
ATOM 762 O O . VAL A 1 95 ? 33.150 17.875 -19.657 1.00 81.06 95 VAL A O 1
ATOM 765 N N . SER A 1 96 ? 32.595 18.308 -21.800 1.00 60.72 96 SER A N 1
ATOM 766 C CA . SER A 1 96 ? 32.094 19.679 -21.631 1.00 60.72 96 SER A CA 1
ATOM 767 C C . SER A 1 96 ? 30.690 19.747 -21.005 1.00 60.72 96 SER A C 1
ATOM 769 O O . SER A 1 96 ? 30.513 20.534 -20.083 1.00 60.72 96 SER A O 1
ATOM 771 N N . ILE A 1 97 ? 29.704 18.904 -21.352 1.00 52.44 97 ILE A N 1
ATOM 772 C CA . ILE A 1 97 ? 28.366 18.894 -20.699 1.00 52.44 97 ILE A CA 1
ATOM 773 C C . ILE A 1 97 ? 27.858 17.471 -20.423 1.00 52.44 97 ILE A C 1
ATOM 775 O O . ILE A 1 97 ? 28.122 16.537 -21.169 1.00 52.44 97 ILE A O 1
ATOM 779 N N . GLY A 1 98 ? 27.164 17.315 -19.289 1.00 44.22 98 GLY A N 1
ATOM 780 C CA . GLY A 1 98 ? 26.792 16.035 -18.691 1.00 44.22 98 GLY A CA 1
ATOM 781 C C . GLY A 1 98 ? 25.565 15.328 -19.282 1.00 44.22 98 GLY A C 1
ATOM 782 O O . GLY A 1 98 ? 24.616 15.949 -19.754 1.00 44.22 98 GLY A O 1
ATOM 783 N N . THR A 1 99 ? 25.586 14.008 -19.064 1.00 37.28 99 THR A N 1
ATOM 784 C CA . THR A 1 99 ? 24.620 12.933 -19.379 1.00 37.28 99 THR A CA 1
ATOM 785 C C . THR A 1 99 ? 24.640 12.393 -20.812 1.00 37.28 99 THR A C 1
ATOM 787 O O . THR A 1 99 ? 24.186 13.038 -21.749 1.00 37.28 99 THR A O 1
ATOM 790 N N . ILE A 1 100 ? 25.097 11.139 -20.949 1.00 40.22 100 ILE A N 1
ATOM 791 C CA . ILE A 1 100 ? 24.878 10.302 -22.134 1.00 40.22 100 ILE A CA 1
ATOM 792 C C . ILE A 1 100 ? 23.376 9.995 -22.208 1.00 40.22 100 ILE A C 1
ATOM 794 O O . ILE A 1 100 ? 22.856 9.217 -21.408 1.00 40.22 100 ILE A O 1
ATOM 798 N N . GLY A 1 101 ? 22.671 10.614 -23.152 1.00 40.22 101 GLY A N 1
ATOM 799 C CA . GLY A 1 101 ? 21.306 10.240 -23.518 1.00 40.22 101 GLY A CA 1
ATOM 800 C C . GLY A 1 101 ? 21.308 9.355 -24.765 1.00 40.22 101 GLY A C 1
ATOM 801 O O . GLY A 1 101 ? 21.943 9.695 -25.759 1.00 40.22 101 GLY A O 1
ATOM 802 N N . ARG A 1 102 ? 20.578 8.230 -24.746 1.00 35.88 102 ARG A N 1
ATOM 803 C CA . ARG A 1 102 ? 20.189 7.540 -25.988 1.00 35.88 102 ARG A CA 1
ATOM 804 C C . ARG A 1 102 ? 19.183 8.424 -26.724 1.00 35.88 102 ARG A C 1
ATOM 806 O O . ARG A 1 102 ? 18.065 8.591 -26.241 1.00 35.88 102 ARG A O 1
ATOM 813 N N . LEU A 1 103 ? 19.550 8.938 -27.894 1.00 32.16 103 LEU A N 1
ATOM 814 C CA . LEU A 1 103 ? 18.571 9.432 -28.859 1.00 32.16 103 LEU A CA 1
ATOM 815 C C . LEU A 1 103 ? 17.815 8.226 -29.431 1.00 32.16 103 LEU A C 1
ATOM 817 O O . LEU A 1 103 ? 18.416 7.293 -29.958 1.00 32.16 103 LEU A O 1
ATOM 821 N N . LYS A 1 104 ? 16.490 8.231 -29.269 1.00 36.53 104 LYS A N 1
ATOM 822 C CA . LYS A 1 104 ? 15.585 7.125 -29.620 1.00 36.53 104 LYS A CA 1
ATOM 823 C C . LYS A 1 104 ? 15.456 6.854 -31.127 1.00 36.53 104 LYS A C 1
ATOM 825 O O . LYS A 1 104 ? 14.865 5.845 -31.481 1.00 36.53 104 LYS A O 1
ATOM 830 N N . GLN A 1 105 ? 15.999 7.708 -31.998 1.00 34.09 105 GLN A N 1
ATOM 831 C CA . GLN A 1 105 ? 15.738 7.639 -33.442 1.00 34.09 105 GLN A CA 1
ATOM 832 C C . GLN A 1 105 ? 16.651 6.694 -34.238 1.00 34.09 105 GLN A C 1
ATOM 834 O O . GLN A 1 105 ? 16.253 6.269 -35.313 1.00 34.09 105 GLN A O 1
ATOM 839 N N . HIS A 1 106 ? 17.822 6.289 -33.729 1.00 32.62 106 HIS A N 1
ATOM 840 C CA . HIS A 1 106 ? 18.678 5.320 -34.429 1.00 32.62 106 HIS A CA 1
ATOM 841 C C . HIS A 1 106 ? 19.414 4.401 -33.436 1.00 32.62 106 HIS A C 1
ATOM 843 O O . HIS A 1 106 ? 20.335 4.860 -32.757 1.00 32.62 106 HIS A O 1
ATOM 849 N N . PRO A 1 107 ? 19.096 3.092 -33.358 1.00 36.78 107 PRO A N 1
ATOM 850 C CA . PRO A 1 107 ? 19.708 2.171 -32.390 1.00 36.78 107 PRO A CA 1
ATOM 851 C C . PRO A 1 107 ? 21.219 1.928 -32.598 1.00 36.78 107 PRO A C 1
ATOM 853 O O . PRO A 1 107 ? 21.851 1.263 -31.778 1.00 36.78 107 PRO A O 1
ATOM 856 N N . HIS A 1 108 ? 21.821 2.504 -33.646 1.00 34.94 108 HIS A N 1
ATOM 857 C CA . HIS A 1 108 ? 23.243 2.366 -33.973 1.00 34.94 108 HIS A CA 1
ATOM 858 C C . HIS A 1 108 ? 24.035 3.686 -34.005 1.00 34.94 108 HIS A C 1
ATOM 860 O O . HIS A 1 108 ? 25.241 3.647 -34.255 1.00 34.94 108 HIS A O 1
ATOM 866 N N . SER A 1 109 ? 23.416 4.836 -33.705 1.00 29.98 109 SER A N 1
ATOM 867 C CA . SER A 1 109 ? 24.080 6.146 -33.787 1.00 29.98 109 SER A CA 1
ATOM 868 C C . SER A 1 109 ? 23.974 6.912 -32.469 1.00 29.98 109 SER A C 1
ATOM 870 O O . SER A 1 109 ? 22.902 7.345 -32.058 1.00 29.98 109 SER A O 1
ATOM 872 N N . LEU A 1 110 ? 25.116 7.077 -31.798 1.00 36.91 110 LEU A N 1
ATOM 873 C CA . LEU A 1 110 ? 25.259 7.922 -30.614 1.00 36.91 110 LEU A CA 1
ATOM 874 C C . LEU A 1 110 ? 25.473 9.365 -31.096 1.00 36.91 110 LEU A C 1
ATOM 876 O O . LEU A 1 110 ? 26.465 9.636 -31.769 1.00 36.91 110 LEU A O 1
ATOM 880 N N . VAL A 1 111 ? 24.539 10.273 -30.805 1.00 35.34 111 VAL A N 1
ATOM 881 C CA . VAL A 1 111 ? 24.632 11.691 -31.194 1.00 35.34 111 VAL A CA 1
ATOM 882 C C . VAL A 1 111 ? 24.725 12.552 -29.935 1.00 35.34 111 VAL A C 1
ATOM 884 O O . VAL A 1 111 ? 23.884 12.447 -29.045 1.00 35.34 111 VAL A O 1
ATOM 887 N N . PHE A 1 112 ? 25.757 13.397 -29.871 1.00 38.88 112 PHE A N 1
ATOM 888 C CA . PHE A 1 112 ? 26.017 14.341 -28.783 1.00 38.88 112 PHE A CA 1
ATOM 889 C C . PHE A 1 112 ? 25.408 15.705 -29.120 1.00 38.88 112 PHE A C 1
ATOM 891 O O . PHE A 1 112 ? 25.763 16.309 -30.127 1.00 38.88 112 PHE A O 1
ATOM 898 N N . THR A 1 113 ? 24.501 16.214 -28.285 1.00 30.66 113 THR A N 1
ATOM 899 C CA . THR A 1 113 ? 23.995 17.592 -28.400 1.00 30.66 113 THR A CA 1
ATOM 900 C C . THR A 1 113 ? 24.731 18.499 -27.416 1.00 30.66 113 THR A C 1
ATOM 902 O O . THR A 1 113 ? 24.583 18.352 -26.203 1.00 30.66 113 THR A O 1
ATOM 905 N N . MET A 1 114 ? 25.523 19.433 -27.949 1.00 34.97 114 MET A N 1
ATOM 906 C CA . MET A 1 114 ? 26.452 20.298 -27.215 1.00 34.97 114 MET A CA 1
ATOM 907 C C . MET A 1 114 ? 25.900 21.725 -27.083 1.00 34.97 114 MET A C 1
ATOM 909 O O . MET A 1 114 ? 25.648 22.395 -28.082 1.00 34.97 114 MET A O 1
ATOM 913 N N . GLN A 1 115 ? 25.742 22.228 -25.852 1.00 33.09 115 GLN A N 1
ATOM 914 C CA . GLN A 1 115 ? 25.413 23.638 -25.586 1.00 33.09 115 GLN A CA 1
ATOM 915 C C . GLN A 1 115 ? 26.402 24.286 -24.595 1.00 33.09 115 GLN A C 1
ATOM 917 O O . GLN A 1 115 ? 26.067 24.681 -23.488 1.00 33.09 115 GLN A O 1
ATOM 922 N N . GLY A 1 116 ? 27.661 24.434 -25.010 1.00 39.81 116 GLY A N 1
ATOM 923 C CA . GLY A 1 116 ? 28.433 25.668 -24.801 1.00 39.81 116 GLY A CA 1
ATOM 924 C C . GLY A 1 116 ? 28.952 26.094 -23.413 1.00 39.81 116 GLY A C 1
ATOM 925 O O . GLY A 1 116 ? 29.411 27.242 -23.331 1.00 39.81 116 GLY A O 1
ATOM 926 N N . SER A 1 117 ? 28.962 25.254 -22.368 1.00 48.66 117 SER A N 1
ATOM 927 C CA . SER A 1 117 ? 29.689 25.552 -21.114 1.00 48.66 117 SER A CA 1
ATOM 928 C C . SER A 1 117 ? 30.289 24.305 -20.449 1.00 48.66 117 SER A C 1
ATOM 930 O O . SER A 1 117 ? 29.564 23.383 -20.108 1.00 48.66 117 SER A O 1
ATOM 932 N N . TRP A 1 118 ? 31.609 24.297 -20.239 1.00 66.81 118 TRP A N 1
ATOM 933 C CA . TRP A 1 118 ? 32.344 23.157 -19.680 1.00 66.81 118 TRP A CA 1
ATOM 934 C C . TRP A 1 118 ? 31.934 22.823 -18.232 1.00 66.81 118 TRP A C 1
ATOM 936 O O . TRP A 1 118 ? 31.824 23.716 -17.382 1.00 66.81 118 TRP A O 1
ATOM 946 N N . CYS A 1 119 ? 31.799 21.535 -17.913 1.00 73.69 119 CYS A N 1
ATOM 947 C CA . CYS A 1 119 ? 31.393 21.033 -16.605 1.00 73.69 119 CYS A CA 1
ATOM 948 C C . CYS A 1 119 ? 32.486 21.261 -15.549 1.00 73.69 119 CYS A C 1
ATOM 950 O O . CYS A 1 119 ? 33.650 20.905 -15.745 1.00 73.69 119 CYS A O 1
ATOM 952 N N . LYS A 1 120 ? 32.100 21.799 -14.383 1.00 82.25 120 LYS A N 1
ATOM 953 C CA . LYS A 1 120 ? 32.996 21.991 -13.227 1.00 82.25 120 LYS A CA 1
ATOM 954 C C . LYS A 1 120 ? 33.681 20.685 -12.794 1.00 82.25 120 LYS A C 1
ATOM 956 O O . LYS A 1 120 ? 34.869 20.709 -12.496 1.00 82.25 120 LYS A O 1
ATOM 961 N N . LYS A 1 121 ? 32.965 19.554 -12.843 1.00 83.62 121 LYS A N 1
ATOM 962 C CA . LYS A 1 121 ? 33.498 18.235 -12.459 1.00 83.62 121 LYS A CA 1
ATOM 963 C C . LYS A 1 121 ? 34.628 17.754 -13.371 1.00 83.62 121 LYS A C 1
ATOM 965 O O . LYS A 1 121 ? 35.591 17.183 -12.883 1.00 83.62 121 LYS A O 1
ATOM 970 N N . SER A 1 122 ? 34.534 18.003 -14.678 1.00 85.75 122 SER A N 1
ATOM 971 C CA . SER A 1 122 ? 35.594 17.641 -15.630 1.00 85.75 122 SER A CA 1
ATOM 972 C C . SER A 1 122 ? 36.859 18.473 -15.410 1.00 85.75 122 SER A C 1
ATOM 974 O O . SER A 1 122 ? 37.956 17.929 -15.463 1.00 85.75 122 SER A O 1
ATOM 976 N N . ARG A 1 123 ? 36.715 19.771 -15.097 1.00 86.62 123 ARG A N 1
ATOM 977 C CA . ARG A 1 123 ? 37.848 20.637 -14.721 1.00 86.62 123 ARG A CA 1
ATOM 978 C C . ARG A 1 123 ? 38.519 20.177 -13.428 1.00 86.62 123 ARG A C 1
ATOM 980 O O . ARG A 1 123 ? 39.731 20.029 -13.386 1.00 86.62 123 ARG A O 1
ATOM 987 N N . GLU A 1 124 ? 37.725 19.882 -12.400 1.00 87.12 124 GLU A N 1
ATOM 988 C CA . GLU A 1 124 ? 38.224 19.320 -11.138 1.00 87.12 124 GLU A CA 1
ATOM 989 C C . GLU A 1 124 ? 38.956 17.992 -11.349 1.00 87.12 124 GLU A C 1
ATOM 991 O O . GLU A 1 124 ? 40.040 17.800 -10.808 1.00 87.12 124 GLU A O 1
ATOM 996 N N . ALA A 1 125 ? 38.409 17.101 -12.177 1.00 88.38 125 ALA A N 1
ATOM 997 C CA . ALA A 1 125 ? 39.049 15.831 -12.492 1.00 88.38 125 ALA A CA 1
ATOM 998 C C . ALA A 1 125 ? 40.387 16.001 -13.224 1.00 88.38 125 ALA A C 1
ATOM 1000 O O . ALA A 1 125 ? 41.322 15.271 -12.916 1.00 88.38 125 ALA A O 1
ATOM 1001 N N . LEU A 1 126 ? 40.507 16.962 -14.149 1.00 89.62 126 LEU A N 1
ATOM 1002 C CA . LEU A 1 126 ? 41.775 17.266 -14.823 1.00 89.62 126 LEU A CA 1
ATOM 1003 C C . LEU A 1 126 ? 42.840 17.782 -13.842 1.00 89.62 126 LEU A C 1
ATOM 1005 O O . LEU A 1 126 ? 43.991 17.354 -13.919 1.00 89.62 126 LEU A O 1
ATOM 1009 N N . GLU A 1 127 ? 42.461 18.639 -12.890 1.00 89.62 127 GLU A N 1
ATOM 1010 C CA . GLU A 1 127 ? 43.371 19.121 -11.838 1.00 89.62 127 GLU A CA 1
ATOM 1011 C C . GLU A 1 127 ? 43.803 17.998 -10.889 1.00 89.62 127 GLU A C 1
ATOM 1013 O O . GLU A 1 127 ? 44.989 17.841 -10.599 1.00 89.62 127 GLU A O 1
ATOM 1018 N N . VAL A 1 128 ? 42.863 17.157 -10.448 1.00 89.06 128 VAL A N 1
ATOM 1019 C CA . VAL A 1 128 ? 43.176 15.981 -9.620 1.00 89.06 128 VAL A CA 1
ATOM 1020 C C . VAL A 1 128 ? 44.090 15.019 -10.378 1.00 89.06 128 VAL A C 1
ATOM 1022 O O . VAL A 1 128 ? 45.036 14.485 -9.805 1.00 89.06 128 VAL A O 1
ATOM 1025 N N . PHE A 1 129 ? 43.867 14.833 -11.677 1.00 91.62 129 PHE A N 1
ATOM 1026 C CA . PHE A 1 129 ? 44.695 13.972 -12.516 1.00 91.62 129 PHE A CA 1
ATOM 1027 C C . PHE A 1 129 ? 46.112 14.529 -12.721 1.00 91.62 129 PHE A C 1
ATOM 1029 O O . PHE A 1 129 ? 47.074 13.761 -12.692 1.00 91.62 129 PHE A O 1
ATOM 1036 N N . ALA A 1 130 ? 46.272 15.852 -12.831 1.00 88.19 130 ALA A N 1
ATOM 1037 C CA . ALA A 1 130 ? 47.583 16.507 -12.797 1.00 88.19 130 ALA A CA 1
ATOM 1038 C C . ALA A 1 130 ? 48.288 16.327 -11.449 1.00 88.19 130 ALA A C 1
ATOM 1040 O O . ALA A 1 130 ? 49.469 15.987 -11.417 1.00 88.19 130 ALA A O 1
ATOM 1041 N N . CYS A 1 131 ? 47.560 16.489 -10.345 1.00 88.00 131 CYS A N 1
ATOM 1042 C CA . CYS A 1 131 ? 48.094 16.273 -9.005 1.00 88.00 131 CYS A CA 1
ATOM 1043 C C . CYS A 1 131 ? 48.567 14.819 -8.815 1.00 88.00 131 CYS A C 1
ATOM 1045 O O . CYS A 1 131 ? 49.676 14.582 -8.343 1.00 88.00 131 CYS A O 1
ATOM 1047 N N . LEU A 1 132 ? 47.780 13.837 -9.269 1.00 87.25 132 LEU A N 1
ATOM 1048 C CA . LEU A 1 132 ? 48.162 12.420 -9.251 1.00 87.25 132 LEU A CA 1
ATOM 1049 C C . LEU A 1 132 ? 49.413 12.147 -10.093 1.00 87.25 132 LEU A C 1
ATOM 1051 O O . LEU A 1 132 ? 50.280 11.388 -9.661 1.00 87.25 132 LEU A O 1
ATOM 1055 N N . HIS A 1 133 ? 49.532 12.780 -11.262 1.00 89.00 133 HIS A N 1
ATOM 1056 C CA . HIS A 1 133 ? 50.730 12.686 -12.092 1.00 89.00 133 HIS A CA 1
ATOM 1057 C C . HIS A 1 133 ? 51.972 13.215 -11.357 1.00 89.00 133 HIS A C 1
ATOM 1059 O O . HIS A 1 133 ? 53.020 12.576 -11.394 1.00 89.00 133 HIS A O 1
ATOM 1065 N N . GLU A 1 134 ? 51.869 14.350 -10.662 1.00 85.81 134 GLU A N 1
ATOM 1066 C CA . GLU A 1 134 ? 52.977 14.928 -9.886 1.00 85.81 134 GLU A CA 1
ATOM 1067 C C . GLU A 1 134 ? 53.371 14.055 -8.682 1.00 85.81 134 GLU A C 1
ATOM 1069 O O . GLU A 1 134 ? 54.559 13.834 -8.452 1.00 85.81 134 GLU A O 1
ATOM 1074 N N . ILE A 1 135 ? 52.394 13.495 -7.959 1.00 83.81 135 ILE A N 1
ATOM 1075 C CA . ILE A 1 135 ? 52.618 12.663 -6.761 1.00 83.81 135 ILE A CA 1
ATOM 1076 C C . ILE A 1 135 ? 53.215 11.289 -7.104 1.00 83.81 135 ILE A C 1
ATOM 1078 O O . ILE A 1 135 ? 54.023 10.748 -6.344 1.00 83.81 135 ILE A O 1
ATOM 1082 N N . ILE A 1 136 ? 52.789 10.690 -8.218 1.00 83.50 136 ILE A N 1
ATOM 1083 C CA . ILE A 1 136 ? 53.134 9.308 -8.592 1.00 83.50 136 ILE A CA 1
ATOM 1084 C C . ILE A 1 136 ? 54.264 9.264 -9.638 1.00 83.50 136 ILE A C 1
ATOM 1086 O O . ILE A 1 136 ? 54.700 8.173 -10.010 1.00 83.50 136 ILE A O 1
ATOM 1090 N N . SER A 1 137 ? 54.764 10.427 -10.086 1.00 65.19 137 SER A N 1
ATOM 1091 C CA . SER A 1 137 ? 55.737 10.582 -11.177 1.00 65.19 137 SER A CA 1
ATOM 1092 C C . SER A 1 137 ? 56.904 9.589 -11.075 1.00 65.19 137 SER A C 1
ATOM 1094 O O . SER A 1 137 ? 57.874 9.773 -10.341 1.00 65.19 137 SER A O 1
ATOM 1096 N N . SER A 1 138 ? 56.778 8.494 -11.821 1.00 69.69 138 SER A N 1
ATOM 1097 C CA . SER A 1 138 ? 57.706 7.370 -11.907 1.00 69.69 138 SER A CA 1
ATOM 1098 C C . SER A 1 138 ? 57.740 6.908 -13.361 1.00 69.69 138 SER A C 1
ATOM 1100 O O . SER A 1 138 ? 56.786 7.115 -14.114 1.00 69.69 138 SER A O 1
ATOM 1102 N N . ARG A 1 139 ? 58.841 6.286 -13.799 1.00 73.94 139 ARG A N 1
ATOM 1103 C CA . ARG A 1 139 ? 58.983 5.834 -15.199 1.00 73.94 139 ARG A CA 1
ATOM 1104 C C . ARG A 1 139 ? 57.977 4.737 -15.588 1.00 73.94 139 ARG A C 1
ATOM 1106 O O . ARG A 1 139 ? 57.811 4.488 -16.785 1.00 73.94 139 ARG A O 1
ATOM 1113 N N . ASP A 1 140 ? 57.291 4.162 -14.600 1.00 82.62 140 ASP A N 1
ATOM 1114 C CA . ASP A 1 140 ? 56.445 2.973 -14.708 1.00 82.62 140 ASP A CA 1
ATOM 1115 C C . ASP A 1 140 ? 54.948 3.286 -14.854 1.00 82.62 140 ASP A C 1
ATOM 1117 O O . ASP A 1 140 ? 54.145 2.365 -15.013 1.00 82.62 140 ASP A O 1
ATOM 1121 N N . VAL A 1 141 ? 54.556 4.568 -14.837 1.00 88.56 141 VAL A N 1
ATOM 1122 C CA . VAL A 1 141 ? 53.161 4.999 -15.026 1.00 88.56 141 VAL A CA 1
ATOM 1123 C C . VAL A 1 141 ? 53.047 5.995 -16.172 1.00 88.56 141 VAL A C 1
ATOM 1125 O O . VAL A 1 141 ? 53.907 6.850 -16.377 1.00 88.56 141 VAL A O 1
ATOM 1128 N N . GLN A 1 142 ? 51.962 5.889 -16.930 1.00 91.31 142 GLN A N 1
ATOM 1129 C CA . GLN A 1 142 ? 51.598 6.802 -18.002 1.00 91.31 142 GLN A CA 1
ATOM 1130 C C . GLN A 1 142 ? 50.191 7.355 -17.780 1.00 91.31 142 GLN A C 1
ATOM 1132 O O . GLN A 1 142 ? 49.295 6.623 -17.373 1.00 91.31 142 GLN A O 1
ATOM 1137 N N . PHE A 1 143 ? 49.994 8.640 -18.072 1.00 92.94 143 PHE A N 1
ATOM 1138 C CA . PHE A 1 143 ? 48.727 9.347 -17.888 1.00 92.94 143 PHE A CA 1
ATOM 1139 C C . PHE A 1 143 ? 48.209 9.852 -19.240 1.00 92.94 143 PHE A C 1
ATOM 1141 O O . PHE A 1 143 ? 48.964 10.449 -20.014 1.00 92.94 143 PHE A O 1
ATOM 1148 N N . VAL A 1 144 ? 46.928 9.606 -19.523 1.00 94.00 144 VAL A N 1
ATOM 1149 C CA . VAL A 1 144 ? 46.249 10.020 -20.760 1.00 94.00 144 VAL A CA 1
ATOM 1150 C C . VAL A 1 144 ? 44.855 10.546 -20.438 1.00 94.00 144 VAL A C 1
ATOM 1152 O O . VAL A 1 144 ? 44.067 9.856 -19.798 1.00 94.00 144 VAL A O 1
ATOM 1155 N N . GLY A 1 145 ? 44.539 11.751 -20.906 1.00 93.06 145 GLY A N 1
ATOM 1156 C CA . GLY A 1 145 ? 43.185 12.300 -20.907 1.00 93.06 145 GLY A CA 1
ATOM 1157 C C . GLY A 1 145 ? 42.518 12.108 -22.269 1.00 93.06 145 GLY A C 1
ATOM 1158 O O . GLY A 1 145 ? 43.102 12.460 -23.290 1.00 93.06 145 GLY A O 1
ATOM 1159 N N . LEU A 1 146 ? 41.296 11.586 -22.295 1.00 92.69 146 LEU A N 1
ATOM 1160 C CA . LEU A 1 146 ? 40.497 11.374 -23.499 1.00 92.69 146 LEU A CA 1
ATOM 1161 C C . LEU A 1 146 ? 39.180 12.141 -23.428 1.00 92.69 146 LEU A C 1
ATOM 1163 O O . LEU A 1 146 ? 38.509 12.174 -22.392 1.00 92.69 146 LEU A O 1
ATOM 1167 N N . THR A 1 147 ? 38.794 12.719 -24.558 1.00 89.69 147 THR A N 1
ATOM 1168 C CA . THR A 1 147 ? 37.543 13.459 -24.698 1.00 89.69 147 THR A CA 1
ATOM 1169 C C . THR A 1 147 ? 36.920 13.245 -26.074 1.00 89.69 147 THR A C 1
ATOM 1171 O O . THR A 1 147 ? 37.629 12.972 -27.036 1.00 89.69 147 THR A O 1
ATOM 1174 N N . GLN A 1 148 ? 35.597 13.358 -26.167 1.00 88.06 148 GLN A N 1
ATOM 1175 C CA . GLN A 1 148 ? 34.850 13.298 -27.434 1.00 88.06 148 GLN A CA 1
ATOM 1176 C C . GLN A 1 148 ? 34.597 14.681 -28.039 1.00 88.06 148 GLN A C 1
ATOM 1178 O O . GLN A 1 148 ? 33.987 14.790 -29.098 1.00 88.06 148 GLN A O 1
ATOM 1183 N N . GLU A 1 149 ? 35.035 15.732 -27.348 1.00 84.88 149 GLU A N 1
ATOM 1184 C CA . GLU A 1 149 ? 34.886 17.110 -27.795 1.00 84.88 149 GLU A CA 1
ATOM 1185 C C . GLU A 1 149 ? 35.710 17.350 -29.063 1.00 84.88 149 GLU A C 1
ATOM 1187 O O . GLU A 1 149 ? 36.866 16.931 -29.176 1.00 84.88 149 GLU A O 1
ATOM 1192 N N . SER A 1 150 ? 35.117 18.066 -30.010 1.00 83.88 150 SER A N 1
ATOM 1193 C CA . SER A 1 150 ? 35.791 18.530 -31.219 1.00 83.88 150 SER A CA 1
ATOM 1194 C C . SER A 1 150 ? 36.912 19.530 -30.901 1.00 83.88 150 SER A C 1
ATOM 1196 O O . SER A 1 150 ? 36.965 20.140 -29.826 1.00 83.88 150 SER A O 1
ATOM 1198 N N . ARG A 1 151 ? 37.826 19.746 -31.857 1.00 83.56 151 ARG A N 1
ATOM 1199 C CA . ARG A 1 151 ? 38.907 20.740 -31.707 1.00 83.56 151 ARG A CA 1
ATOM 1200 C C . ARG A 1 151 ? 38.344 22.144 -31.483 1.00 83.56 151 ARG A C 1
ATOM 1202 O O . ARG A 1 151 ? 38.924 22.927 -30.734 1.00 83.56 151 ARG A O 1
ATOM 1209 N N . GLU A 1 152 ? 37.210 22.446 -32.099 1.00 80.25 152 GLU A N 1
ATOM 1210 C CA . GLU A 1 152 ? 36.484 23.704 -31.976 1.00 80.25 152 GLU A CA 1
ATOM 1211 C C . GLU A 1 152 ? 35.920 23.884 -30.556 1.00 80.25 152 GLU A C 1
ATOM 1213 O O . GLU A 1 152 ? 36.061 24.954 -29.962 1.00 80.25 152 GLU A O 1
ATOM 1218 N N . GLU A 1 153 ? 35.352 22.835 -29.960 1.00 79.38 153 GLU A N 1
ATOM 1219 C CA . GLU A 1 153 ? 34.829 22.853 -28.583 1.00 79.38 153 GLU A CA 1
ATOM 1220 C C . GLU A 1 153 ? 35.938 22.968 -27.529 1.00 79.38 153 GLU A C 1
ATOM 1222 O O . GLU A 1 153 ? 35.783 23.666 -26.518 1.00 79.38 153 GLU A O 1
ATOM 1227 N N . LEU A 1 154 ? 37.091 22.356 -27.801 1.00 80.38 154 LEU A N 1
ATOM 1228 C CA . LEU A 1 154 ? 38.310 22.499 -27.004 1.00 80.38 154 LEU A CA 1
ATOM 1229 C C . LEU A 1 154 ? 38.942 23.887 -27.163 1.00 80.38 154 LEU A C 1
ATOM 1231 O O . LEU A 1 154 ? 39.446 24.445 -26.194 1.00 80.38 154 LEU A O 1
ATOM 1235 N N . ALA A 1 155 ? 38.863 24.513 -28.337 1.00 80.00 155 ALA A N 1
ATOM 1236 C CA . ALA A 1 155 ? 39.264 25.911 -28.495 1.00 80.00 155 ALA A CA 1
ATOM 1237 C C . ALA A 1 155 ? 38.337 26.851 -27.702 1.00 80.00 155 ALA A C 1
ATOM 1239 O O . ALA A 1 155 ? 38.791 27.819 -27.088 1.00 80.00 155 ALA A O 1
ATOM 1240 N N . MET A 1 156 ? 37.041 26.534 -27.632 1.00 76.19 156 MET A N 1
ATOM 1241 C CA . MET A 1 156 ? 36.082 27.285 -26.820 1.00 76.19 156 MET A CA 1
ATOM 1242 C C . MET A 1 156 ? 36.336 27.162 -25.311 1.00 76.19 156 MET A C 1
ATOM 1244 O O . MET A 1 156 ? 36.010 28.102 -24.581 1.00 76.19 156 MET A O 1
ATOM 1248 N N . TYR A 1 157 ? 36.943 26.067 -24.836 1.00 77.69 157 TYR A N 1
ATOM 1249 C CA . TYR A 1 157 ? 37.425 25.943 -23.453 1.00 77.69 157 TYR A CA 1
ATOM 1250 C C . TYR A 1 157 ? 38.446 27.032 -23.109 1.00 77.69 157 TYR A C 1
ATOM 1252 O O . TYR A 1 157 ? 38.304 27.701 -22.090 1.00 77.69 157 TYR A O 1
ATOM 1260 N N . GLU A 1 158 ? 39.426 27.265 -23.984 1.00 77.50 158 GLU A N 1
ATOM 1261 C CA . GLU A 1 158 ? 40.499 28.251 -23.777 1.00 77.50 158 GLU A CA 1
ATOM 1262 C C . GLU A 1 158 ? 39.992 29.701 -23.772 1.00 77.50 158 GLU A C 1
ATOM 1264 O O . GLU A 1 158 ? 40.587 30.582 -23.144 1.00 77.50 158 GLU A O 1
ATOM 1269 N N . VAL A 1 159 ? 38.875 29.958 -24.460 1.00 77.88 159 VAL A N 1
ATOM 1270 C CA . VAL A 1 159 ? 38.258 31.289 -24.555 1.00 77.88 159 VAL A CA 1
ATOM 1271 C C . VAL A 1 159 ? 37.274 31.534 -23.409 1.00 77.88 159 VAL A C 1
ATOM 1273 O O . VAL A 1 159 ? 37.344 32.564 -22.742 1.00 77.88 159 VAL A O 1
ATOM 1276 N N . LYS A 1 160 ? 36.354 30.595 -23.151 1.00 73.88 160 LYS A N 1
ATOM 1277 C CA . LYS A 1 160 ? 35.295 30.750 -22.134 1.00 73.88 160 LYS A CA 1
ATOM 1278 C C . LYS A 1 160 ? 35.732 30.334 -20.729 1.00 73.88 160 LYS A C 1
ATOM 1280 O O . LYS A 1 160 ? 35.125 30.765 -19.751 1.00 73.88 160 LYS A O 1
ATOM 1285 N N . GLY A 1 161 ? 36.748 29.483 -20.617 1.00 71.50 161 GLY A N 1
ATOM 1286 C CA . GLY A 1 161 ? 37.193 28.888 -19.361 1.00 71.50 161 GLY A CA 1
ATOM 1287 C C . GLY A 1 161 ? 38.024 29.817 -18.480 1.00 71.50 161 GLY A C 1
ATOM 1288 O O . GLY A 1 161 ? 38.015 29.618 -17.274 1.00 71.50 161 GLY A O 1
ATOM 1289 N N . ARG A 1 162 ? 38.659 30.866 -19.027 1.00 79.38 162 ARG A N 1
ATOM 1290 C CA . ARG A 1 162 ? 39.575 31.762 -18.280 1.00 79.38 162 ARG A CA 1
ATOM 1291 C C . ARG A 1 162 ? 38.974 32.386 -17.017 1.00 79.38 162 ARG A C 1
ATOM 1293 O O . ARG A 1 162 ? 39.702 32.656 -16.071 1.00 79.38 162 ARG A O 1
ATOM 1300 N N . ASN A 1 163 ? 37.654 32.577 -16.994 1.00 75.88 163 ASN A N 1
ATOM 1301 C CA . ASN A 1 163 ? 36.928 33.147 -15.854 1.00 75.88 163 ASN A CA 1
ATOM 1302 C C . ASN A 1 163 ? 36.252 32.080 -14.964 1.00 75.88 163 ASN A C 1
ATOM 1304 O O . ASN A 1 163 ? 35.520 32.425 -14.038 1.00 75.88 163 ASN A O 1
ATOM 1308 N N . ALA A 1 164 ? 36.438 30.789 -15.250 1.00 76.81 164 ALA A N 1
ATOM 1309 C CA . ALA A 1 164 ? 35.841 29.684 -14.506 1.00 76.81 164 ALA A CA 1
ATOM 1310 C C . ALA A 1 164 ? 36.770 29.183 -13.387 1.00 76.81 164 ALA A C 1
ATOM 1312 O O . ALA A 1 164 ? 37.991 29.195 -13.509 1.00 76.81 164 ALA A O 1
ATOM 1313 N N . SER A 1 165 ? 36.184 28.677 -12.296 1.00 77.00 165 SER A N 1
ATOM 1314 C CA . SER A 1 165 ? 36.951 27.999 -11.241 1.00 77.00 165 SER A CA 1
ATOM 1315 C C . SER A 1 165 ? 37.620 26.723 -11.765 1.00 77.00 165 SER A C 1
ATOM 1317 O O . SER A 1 165 ? 37.024 25.991 -12.568 1.00 77.00 165 SER A O 1
ATOM 1319 N N . ASN A 1 166 ? 38.837 26.460 -11.272 1.00 79.69 166 ASN A N 1
ATOM 1320 C CA . ASN A 1 166 ? 39.688 25.320 -11.642 1.00 79.69 166 ASN A CA 1
ATOM 1321 C C . ASN A 1 166 ? 40.022 25.283 -13.144 1.00 79.69 166 ASN A C 1
ATOM 1323 O O . ASN A 1 166 ? 40.083 24.217 -13.749 1.00 79.69 166 ASN A O 1
ATOM 1327 N N . PHE A 1 167 ? 40.142 26.457 -13.772 1.00 84.56 167 PHE A N 1
ATOM 1328 C CA . PHE A 1 167 ? 40.600 26.564 -15.149 1.00 84.56 167 PHE A CA 1
ATOM 1329 C C . PHE A 1 167 ? 42.122 26.523 -15.222 1.00 84.56 167 PHE A C 1
ATOM 1331 O O . PHE A 1 167 ? 42.814 27.283 -14.543 1.00 84.56 167 PHE A O 1
ATOM 1338 N N . ARG A 1 168 ? 42.607 25.694 -16.141 1.00 86.00 168 ARG A N 1
ATOM 1339 C CA . ARG A 1 168 ? 44.004 25.598 -16.540 1.00 86.00 168 ARG A CA 1
ATOM 1340 C C . ARG A 1 168 ? 44.066 25.307 -18.032 1.00 86.00 168 ARG A C 1
ATOM 1342 O O . ARG A 1 168 ? 43.290 24.484 -18.525 1.00 86.00 168 ARG A O 1
ATOM 1349 N N . GLU A 1 169 ? 44.946 26.011 -18.743 1.00 86.94 169 GLU A N 1
ATOM 1350 C CA . GLU A 1 169 ? 45.106 25.862 -20.195 1.00 86.94 169 GLU A CA 1
ATOM 1351 C C . GLU A 1 169 ? 45.508 24.415 -20.522 1.00 86.94 169 GLU A C 1
ATOM 1353 O O . GLU A 1 169 ? 46.392 23.850 -19.868 1.00 86.94 169 GLU A O 1
ATOM 1358 N N . LEU A 1 170 ? 44.896 23.810 -21.543 1.00 86.75 170 LEU A N 1
ATOM 1359 C CA . LEU A 1 170 ? 45.058 22.387 -21.866 1.00 86.75 170 LEU A CA 1
ATOM 1360 C C . LEU A 1 170 ? 46.522 22.021 -22.133 1.00 86.75 170 LEU A C 1
ATOM 1362 O O . LEU A 1 170 ? 46.978 20.942 -21.763 1.00 86.75 170 LEU A O 1
ATOM 1366 N N . LYS A 1 171 ? 47.281 22.960 -22.709 1.00 86.19 171 LYS A N 1
ATOM 1367 C CA . LYS A 1 171 ? 48.713 22.813 -23.013 1.00 86.19 171 LYS A CA 1
ATOM 1368 C C . LYS A 1 171 ? 49.614 22.778 -21.778 1.00 86.19 171 LYS A C 1
ATOM 1370 O O . LYS A 1 171 ? 50.788 22.437 -21.886 1.00 86.19 171 LYS A O 1
ATOM 1375 N N . THR A 1 172 ? 49.101 23.168 -20.616 1.00 88.38 172 THR A N 1
ATOM 1376 C CA . THR A 1 172 ? 49.889 23.245 -19.378 1.00 88.38 172 THR A CA 1
ATOM 1377 C C . THR A 1 172 ? 49.765 21.993 -18.515 1.00 88.38 172 THR A C 1
ATOM 1379 O O . THR A 1 172 ? 50.464 21.890 -17.504 1.00 88.38 172 THR A O 1
ATOM 1382 N N . PHE A 1 173 ? 48.897 21.042 -18.882 1.00 90.62 173 PHE A N 1
ATOM 1383 C CA . PHE A 1 173 ? 48.805 19.755 -18.197 1.00 90.62 173 PHE A CA 1
ATOM 1384 C C . PHE A 1 173 ? 50.034 18.883 -18.506 1.00 90.62 173 PHE A C 1
ATOM 1386 O O . PHE A 1 173 ? 50.513 18.878 -19.641 1.00 90.62 173 PHE A O 1
ATOM 1393 N N . PRO A 1 174 ? 50.559 18.122 -17.529 1.00 88.38 174 PRO A N 1
ATOM 1394 C CA . PRO A 1 174 ? 51.787 17.344 -17.708 1.00 88.38 174 PRO A CA 1
ATOM 1395 C C . PRO A 1 174 ? 51.583 16.010 -18.455 1.00 88.38 174 PRO A C 1
ATOM 1397 O O . PRO A 1 174 ? 52.538 15.264 -18.648 1.00 88.38 174 PRO A O 1
ATOM 1400 N N . PHE A 1 175 ? 50.354 15.698 -18.875 1.00 91.06 175 PHE A N 1
ATOM 1401 C CA . PHE A 1 175 ? 49.968 14.442 -19.523 1.00 91.06 175 PHE A CA 1
ATOM 1402 C C . PHE A 1 175 ? 49.370 14.675 -20.916 1.00 91.06 175 PHE A C 1
ATOM 1404 O O . PHE A 1 175 ? 48.981 15.789 -21.265 1.00 91.06 175 PHE A O 1
ATOM 1411 N N . SER A 1 176 ? 49.286 13.609 -21.715 1.00 92.44 176 SER A N 1
ATOM 1412 C CA . SER A 1 176 ? 48.786 13.706 -23.092 1.00 92.44 176 SER A CA 1
ATOM 1413 C C . SER A 1 176 ? 47.262 13.768 -23.120 1.00 92.44 176 SER A C 1
ATOM 1415 O O . SER A 1 176 ? 46.603 13.034 -22.383 1.00 92.44 176 SER A O 1
ATOM 1417 N N . ILE A 1 177 ? 46.705 14.614 -23.984 1.00 92.06 177 ILE A N 1
ATOM 1418 C CA . ILE A 1 177 ? 45.262 14.781 -24.168 1.00 92.06 177 ILE A CA 1
ATOM 1419 C C . ILE A 1 177 ? 44.910 14.463 -25.620 1.00 92.06 177 ILE A C 1
ATOM 1421 O O . ILE A 1 177 ? 45.512 15.014 -26.546 1.00 92.06 177 ILE A O 1
ATOM 1425 N N . GLY A 1 178 ? 43.939 13.575 -25.818 1.00 90.94 178 GLY A N 1
ATOM 1426 C CA . GLY A 1 178 ? 43.487 13.140 -27.135 1.00 90.94 178 GLY A CA 1
ATOM 1427 C C . GLY A 1 178 ? 41.979 13.237 -27.330 1.00 90.94 178 GLY A C 1
ATOM 1428 O O . GLY A 1 178 ? 41.202 13.058 -26.392 1.00 90.94 178 GLY A O 1
ATOM 1429 N N . ILE A 1 179 ? 41.590 13.508 -28.572 1.00 89.56 179 ILE A N 1
ATOM 1430 C CA . ILE A 1 179 ? 40.210 13.482 -29.051 1.00 89.56 179 ILE A CA 1
ATOM 1431 C C . ILE A 1 179 ? 39.910 12.077 -29.567 1.00 89.56 179 ILE A C 1
ATOM 1433 O O . ILE A 1 179 ? 40.662 11.532 -30.374 1.00 89.56 179 ILE A O 1
ATOM 1437 N N . GLU A 1 180 ? 38.813 11.489 -29.110 1.00 87.75 180 GLU A N 1
ATOM 1438 C CA . GLU A 1 180 ? 38.374 10.145 -29.471 1.00 87.75 180 GLU A CA 1
ATOM 1439 C C . GLU A 1 180 ? 37.035 10.182 -30.232 1.00 87.75 180 GLU A C 1
ATOM 1441 O O . GLU A 1 180 ? 36.230 11.094 -30.071 1.00 87.75 180 GLU A O 1
ATOM 1446 N N . THR A 1 181 ? 36.799 9.196 -31.098 1.00 82.56 181 THR A N 1
ATOM 1447 C CA . THR A 1 181 ? 35.692 9.200 -32.084 1.00 82.56 181 THR A CA 1
ATOM 1448 C C . THR A 1 181 ? 34.370 8.594 -31.585 1.00 82.56 181 THR A C 1
ATOM 1450 O O . THR A 1 181 ? 33.447 8.378 -32.367 1.00 82.56 181 THR A O 1
ATOM 1453 N N . GLY A 1 182 ? 34.274 8.253 -30.303 1.00 80.00 182 GLY A N 1
ATOM 1454 C CA . GLY A 1 182 ? 33.209 7.449 -29.697 1.00 80.00 182 GLY A CA 1
ATOM 1455 C C . GLY A 1 182 ? 33.607 5.995 -29.440 1.00 80.00 182 GLY A C 1
ATOM 1456 O O . GLY A 1 182 ? 32.975 5.295 -28.644 1.00 80.00 182 GLY A O 1
ATOM 1457 N N . PHE A 1 183 ? 34.666 5.531 -30.104 1.00 84.62 183 PHE A N 1
ATOM 1458 C CA . PHE A 1 183 ? 35.139 4.155 -30.025 1.00 84.62 183 PHE A CA 1
ATOM 1459 C C . PHE A 1 183 ? 35.682 3.810 -28.633 1.00 84.62 183 PHE A C 1
ATOM 1461 O O . PHE A 1 183 ? 35.305 2.787 -28.063 1.00 84.62 183 PHE A O 1
ATOM 1468 N N . MET A 1 184 ? 36.495 4.690 -28.041 1.00 86.69 184 MET A N 1
ATOM 1469 C CA . MET A 1 184 ? 37.116 4.423 -26.741 1.00 86.69 184 MET A CA 1
ATOM 1470 C C . MET A 1 184 ? 36.080 4.448 -25.619 1.00 86.69 184 MET A C 1
ATOM 1472 O O . MET A 1 184 ? 36.098 3.590 -24.738 1.00 86.69 184 MET A O 1
ATOM 1476 N N . SER A 1 185 ? 35.116 5.368 -25.687 1.00 85.50 185 SER A N 1
ATOM 1477 C CA . SER A 1 185 ? 33.999 5.398 -24.740 1.00 85.50 185 SER A CA 1
ATOM 1478 C C . SER A 1 185 ? 33.107 4.161 -24.843 1.00 85.50 185 SER A C 1
ATOM 1480 O O . SER A 1 185 ? 32.614 3.678 -23.827 1.00 85.50 185 SER A O 1
ATOM 1482 N N . LYS A 1 186 ? 32.921 3.587 -26.037 1.00 82.94 186 LYS A N 1
ATOM 1483 C CA . LYS A 1 186 ? 32.191 2.321 -26.186 1.00 82.94 186 LYS A CA 1
ATOM 1484 C C . LYS A 1 186 ? 32.931 1.161 -25.509 1.00 82.94 186 LYS A C 1
ATOM 1486 O O . LYS A 1 186 ? 32.325 0.410 -24.745 1.00 82.94 186 LYS A O 1
ATOM 1491 N N . GLU A 1 187 ? 34.230 1.038 -25.761 1.00 84.94 187 GLU A N 1
ATOM 1492 C CA . GLU A 1 187 ? 35.037 -0.084 -25.269 1.00 84.94 187 GLU A CA 1
ATOM 1493 C C . GLU A 1 187 ? 35.340 -0.013 -23.766 1.00 84.94 187 GLU A C 1
ATOM 1495 O O . GLU A 1 187 ? 35.511 -1.055 -23.135 1.00 84.94 187 GLU A O 1
ATOM 1500 N N . TYR A 1 188 ? 35.368 1.187 -23.179 1.00 85.62 188 TYR A N 1
ATOM 1501 C CA . TYR A 1 188 ? 35.660 1.387 -21.757 1.00 85.62 188 TYR A CA 1
ATOM 1502 C C . TYR A 1 188 ? 34.428 1.757 -20.931 1.00 85.62 188 TYR A C 1
ATOM 1504 O O . TYR A 1 188 ? 34.133 1.091 -19.943 1.00 85.62 188 TYR A O 1
ATOM 1512 N N . LEU A 1 189 ? 33.687 2.802 -21.312 1.00 83.94 189 LEU A N 1
ATOM 1513 C CA . LEU A 1 189 ? 32.561 3.297 -20.513 1.00 83.94 189 LEU A CA 1
ATOM 1514 C C . LEU A 1 189 ? 31.329 2.403 -20.680 1.00 83.94 189 LEU A C 1
ATOM 1516 O O . LEU A 1 189 ? 30.834 1.853 -19.698 1.00 83.94 189 LEU A O 1
ATOM 1520 N N . VAL A 1 190 ? 30.873 2.185 -21.919 1.00 80.56 190 VAL A N 1
ATOM 1521 C CA . VAL A 1 190 ? 29.651 1.402 -22.192 1.00 80.56 190 VAL A CA 1
ATOM 1522 C C . VAL A 1 190 ? 29.834 -0.064 -21.798 1.00 80.56 190 VAL A C 1
ATOM 1524 O O . VAL A 1 190 ? 28.943 -0.647 -21.188 1.00 80.56 190 VAL A O 1
ATOM 1527 N N . ARG A 1 191 ? 31.002 -0.655 -22.072 1.00 78.38 191 ARG A N 1
ATOM 1528 C CA . ARG A 1 191 ? 31.326 -2.037 -21.673 1.00 78.38 191 ARG A CA 1
ATOM 1529 C C . ARG A 1 191 ? 31.287 -2.254 -20.153 1.00 78.38 191 ARG A C 1
ATOM 1531 O O . ARG A 1 191 ? 30.944 -3.350 -19.703 1.00 78.38 191 ARG A O 1
ATOM 1538 N N . CYS A 1 192 ? 31.628 -1.227 -19.376 1.00 75.50 192 CYS A N 1
ATOM 1539 C CA . CYS A 1 192 ? 31.586 -1.238 -17.913 1.00 75.50 192 CYS A CA 1
ATOM 1540 C C . CYS A 1 192 ? 30.271 -0.682 -17.334 1.00 75.50 192 CYS A C 1
ATOM 1542 O O . CYS A 1 192 ? 30.204 -0.458 -16.125 1.00 75.50 192 CYS A O 1
ATOM 1544 N N . ASP A 1 193 ? 29.241 -0.477 -18.167 1.00 78.69 193 ASP A N 1
ATOM 1545 C CA . ASP A 1 193 ? 27.941 0.094 -17.788 1.00 78.69 193 ASP A CA 1
ATOM 1546 C C . ASP A 1 193 ? 28.068 1.470 -17.082 1.00 78.69 193 ASP A C 1
ATOM 1548 O O . ASP A 1 193 ? 27.290 1.822 -16.192 1.00 78.69 193 ASP A O 1
ATOM 1552 N N . LEU A 1 194 ? 29.074 2.266 -17.473 1.00 77.75 194 LEU A N 1
ATOM 1553 C CA . LEU A 1 194 ? 29.325 3.618 -16.972 1.00 77.75 194 LEU A CA 1
ATOM 1554 C C . LEU A 1 194 ? 28.720 4.657 -17.918 1.00 77.75 194 LEU A C 1
ATOM 1556 O O . LEU A 1 194 ? 29.161 4.824 -19.053 1.00 77.75 194 LEU A O 1
ATOM 1560 N N . PHE A 1 195 ? 27.737 5.405 -17.420 1.00 75.62 195 PHE A N 1
ATOM 1561 C CA . PHE A 1 195 ? 27.030 6.439 -18.194 1.00 75.62 195 PHE A CA 1
ATOM 1562 C C . PHE A 1 195 ? 27.346 7.870 -17.734 1.00 75.62 195 PHE A C 1
ATOM 1564 O O . PHE A 1 195 ? 26.767 8.840 -18.226 1.00 75.62 195 PHE A O 1
ATOM 1571 N N . THR A 1 196 ? 28.254 8.008 -16.767 1.00 75.75 196 THR A N 1
ATOM 1572 C CA . THR A 1 196 ? 28.667 9.284 -16.181 1.00 75.75 196 THR A CA 1
ATOM 1573 C C . THR A 1 196 ? 30.155 9.496 -16.404 1.00 75.75 196 THR A C 1
ATOM 1575 O O . THR A 1 196 ? 30.937 8.567 -16.264 1.00 75.75 196 THR A O 1
ATOM 1578 N N . VAL A 1 197 ? 30.533 10.728 -16.734 1.00 79.62 197 VAL A N 1
ATOM 1579 C CA . VAL A 1 197 ? 31.906 11.205 -16.947 1.00 79.62 197 VAL A CA 1
ATOM 1580 C C . VAL A 1 197 ? 32.092 12.413 -16.008 1.00 79.62 197 VAL A C 1
ATOM 1582 O O . VAL A 1 197 ? 31.126 13.166 -15.831 1.00 79.62 197 VAL A O 1
ATOM 1585 N N . PRO A 1 198 ? 33.257 12.621 -15.363 1.00 88.06 198 PRO A N 1
ATOM 1586 C CA . PRO A 1 198 ? 34.547 11.968 -15.595 1.00 88.06 198 PRO A CA 1
ATOM 1587 C C . PRO A 1 198 ? 34.697 10.575 -14.970 1.00 88.06 198 PRO A C 1
ATOM 1589 O O . PRO A 1 198 ? 34.120 10.292 -13.924 1.00 88.06 198 PRO A O 1
ATOM 1592 N N . GLN A 1 199 ? 35.488 9.715 -15.618 1.00 91.06 199 GLN A N 1
ATOM 1593 C CA . GLN A 1 199 ? 35.850 8.373 -15.135 1.00 91.06 199 GLN A CA 1
ATOM 1594 C C . GLN A 1 199 ? 37.326 8.108 -15.393 1.00 91.06 199 GLN A C 1
ATOM 1596 O O . GLN A 1 199 ? 37.829 8.400 -16.477 1.00 91.06 199 GLN A O 1
ATOM 1601 N N . LEU A 1 200 ? 38.001 7.520 -14.414 1.00 92.56 200 LEU A N 1
ATOM 1602 C CA . LEU A 1 200 ? 39.395 7.115 -14.498 1.00 92.56 200 LEU A CA 1
ATOM 1603 C C . LEU A 1 200 ? 39.485 5.593 -14.573 1.00 92.56 200 LEU A C 1
ATOM 1605 O O . LEU A 1 200 ? 38.871 4.908 -13.764 1.00 92.56 200 LEU A O 1
ATOM 1609 N N . PHE A 1 201 ? 40.292 5.080 -15.495 1.00 93.31 201 PHE A N 1
ATOM 1610 C CA . PHE A 1 201 ? 40.662 3.672 -15.606 1.00 93.31 201 PHE A CA 1
ATOM 1611 C C . PHE A 1 201 ? 42.149 3.498 -15.315 1.00 93.31 201 PHE A C 1
ATOM 1613 O O . PHE A 1 201 ? 42.975 4.256 -15.819 1.00 93.31 201 PHE A O 1
ATOM 1620 N N . ILE A 1 202 ? 42.491 2.469 -14.546 1.00 92.56 202 ILE A N 1
ATOM 1621 C CA . ILE A 1 202 ? 43.864 2.040 -14.273 1.00 92.56 202 ILE A CA 1
ATOM 1622 C C . ILE A 1 202 ? 44.075 0.713 -14.998 1.00 92.56 202 ILE A C 1
ATOM 1624 O O . ILE A 1 202 ? 43.461 -0.302 -14.661 1.00 92.56 202 ILE A O 1
ATOM 1628 N N . VAL A 1 203 ? 44.936 0.731 -16.009 1.00 91.12 203 VAL A N 1
ATOM 1629 C CA . VAL A 1 203 ? 45.296 -0.428 -16.828 1.00 91.12 203 VAL A CA 1
ATOM 1630 C C . VAL A 1 203 ? 46.667 -0.932 -16.391 1.00 91.12 203 VAL A C 1
ATOM 1632 O O . VAL A 1 203 ? 47.635 -0.173 -16.389 1.00 91.12 203 VAL A O 1
ATOM 1635 N N . GLY A 1 204 ? 46.752 -2.205 -16.014 1.00 87.81 204 GLY A N 1
ATOM 1636 C CA . GLY A 1 204 ? 47.994 -2.848 -15.588 1.00 87.81 204 GLY A CA 1
ATOM 1637 C C . GLY A 1 204 ? 48.962 -3.130 -16.739 1.00 87.81 204 GLY A C 1
ATOM 1638 O O . GLY A 1 204 ? 48.589 -3.087 -17.912 1.00 87.81 204 GLY A O 1
ATOM 1639 N N . LYS A 1 205 ? 50.203 -3.499 -16.390 1.00 86.31 205 LYS A N 1
ATOM 1640 C CA . LYS A 1 205 ? 51.272 -3.877 -17.339 1.00 86.31 205 LYS A CA 1
ATOM 1641 C C . LYS A 1 205 ? 50.846 -5.019 -18.283 1.00 86.31 205 LYS A C 1
ATOM 1643 O O . LYS A 1 205 ? 51.147 -5.013 -19.470 1.00 86.31 205 LYS A O 1
ATOM 1648 N N . ASN A 1 206 ? 50.014 -5.943 -17.809 1.00 82.81 206 ASN A N 1
ATOM 1649 C CA . ASN A 1 206 ? 49.437 -7.034 -18.606 1.00 82.81 206 ASN A CA 1
ATOM 1650 C C . ASN A 1 206 ? 48.271 -6.613 -19.536 1.00 82.81 206 ASN A C 1
ATOM 1652 O O . ASN A 1 206 ? 47.573 -7.473 -20.074 1.00 82.81 206 ASN A O 1
ATOM 1656 N N . LYS A 1 207 ? 48.023 -5.306 -19.712 1.00 84.75 207 LYS A N 1
ATOM 1657 C CA . LYS A 1 207 ? 46.874 -4.744 -20.441 1.00 84.75 207 LYS A CA 1
ATOM 1658 C C . LYS A 1 207 ? 45.514 -5.205 -19.898 1.00 84.75 207 LYS A C 1
ATOM 1660 O O . LYS A 1 207 ? 44.550 -5.276 -20.653 1.00 84.75 207 LYS A O 1
ATOM 1665 N N . SER A 1 208 ? 45.401 -5.526 -18.610 1.00 85.69 208 SER A N 1
ATOM 1666 C CA . SER A 1 208 ? 44.103 -5.751 -17.957 1.00 85.69 208 SER A CA 1
ATOM 1667 C C . SER A 1 208 ? 43.633 -4.487 -17.241 1.00 85.69 208 SER A C 1
ATOM 1669 O O . SER A 1 208 ? 44.443 -3.707 -16.738 1.00 85.69 208 SER A O 1
ATOM 1671 N N . THR A 1 209 ? 42.323 -4.260 -17.203 1.00 87.75 209 THR A N 1
ATOM 1672 C CA . THR A 1 209 ? 41.750 -3.157 -16.425 1.00 87.75 209 THR A CA 1
ATOM 1673 C C . THR A 1 209 ? 41.741 -3.565 -14.955 1.00 87.75 209 THR A C 1
ATOM 1675 O O . THR A 1 209 ? 40.969 -4.436 -14.562 1.00 87.75 209 THR A O 1
ATOM 1678 N N . LEU A 1 210 ? 42.602 -2.950 -14.144 1.00 87.00 210 LEU A N 1
ATOM 1679 C CA . LEU A 1 210 ? 42.748 -3.268 -12.721 1.00 87.00 210 LEU A CA 1
ATOM 1680 C C . LEU A 1 210 ? 41.706 -2.542 -11.869 1.00 87.00 210 LEU A C 1
ATOM 1682 O O . LEU A 1 210 ? 41.212 -3.088 -10.883 1.00 87.00 210 LEU A O 1
ATOM 1686 N N . TRP A 1 211 ? 41.361 -1.313 -12.252 1.00 89.00 211 TRP A N 1
ATOM 1687 C CA . TRP A 1 211 ? 40.413 -0.485 -11.517 1.00 89.00 211 TRP A CA 1
ATOM 1688 C C . TRP A 1 211 ? 39.771 0.563 -12.427 1.00 89.00 211 TRP A C 1
ATOM 1690 O O . TRP A 1 211 ? 40.390 1.013 -13.392 1.00 89.00 211 TRP A O 1
ATOM 1700 N N . TYR A 1 212 ? 38.544 0.970 -12.107 1.00 89.94 212 TYR A N 1
ATOM 1701 C CA . TYR A 1 212 ? 37.908 2.138 -12.705 1.00 89.94 212 TYR A CA 1
ATOM 1702 C C . TYR A 1 212 ? 36.952 2.824 -11.722 1.00 89.94 212 TYR A C 1
ATOM 1704 O O . TYR A 1 212 ? 36.389 2.169 -10.841 1.00 89.94 212 TYR A O 1
ATOM 1712 N N . GLY A 1 213 ? 36.744 4.130 -11.878 1.00 87.12 213 GLY A N 1
ATOM 1713 C CA . GLY A 1 213 ? 35.806 4.891 -11.053 1.00 87.12 213 GLY A CA 1
ATOM 1714 C C . GLY A 1 213 ? 36.056 6.397 -11.051 1.00 87.12 213 GLY A C 1
ATOM 1715 O O . GLY A 1 213 ? 36.752 6.938 -11.910 1.00 87.12 213 GLY A O 1
ATOM 1716 N N . ASP A 1 214 ? 35.487 7.075 -10.051 1.00 85.94 214 ASP A N 1
ATOM 1717 C CA . ASP A 1 214 ? 35.606 8.527 -9.894 1.00 85.94 214 ASP A CA 1
ATOM 1718 C C . ASP A 1 214 ? 37.073 8.934 -9.621 1.00 85.94 214 ASP A C 1
ATOM 1720 O O . ASP A 1 214 ? 37.646 8.476 -8.621 1.00 85.94 214 ASP A O 1
ATOM 1724 N N . PRO A 1 215 ? 37.691 9.794 -10.460 1.00 85.12 215 PRO A N 1
ATOM 1725 C CA . PRO A 1 215 ? 39.063 10.270 -10.260 1.00 85.12 215 PRO A CA 1
ATOM 1726 C C . PRO A 1 215 ? 39.269 11.006 -8.929 1.00 85.12 215 PRO A C 1
ATOM 1728 O O . PRO A 1 215 ? 40.386 11.034 -8.421 1.00 85.12 215 PRO A O 1
ATOM 1731 N N . CYS A 1 216 ? 38.213 11.569 -8.337 1.00 82.12 216 CYS A N 1
ATOM 1732 C CA . CYS A 1 216 ? 38.271 12.282 -7.060 1.00 82.12 216 CYS A CA 1
ATOM 1733 C C . CYS A 1 216 ? 38.218 11.347 -5.833 1.00 82.12 216 CYS A C 1
ATOM 1735 O O . CYS A 1 216 ? 38.219 11.812 -4.690 1.00 82.12 216 CYS A O 1
ATOM 1737 N N . SER A 1 217 ? 38.152 10.025 -6.030 1.00 84.56 217 SER A N 1
ATOM 1738 C CA . SER A 1 217 ? 38.133 9.056 -4.933 1.00 84.56 217 SER A CA 1
ATOM 1739 C C . SER A 1 217 ? 39.484 8.986 -4.212 1.00 84.56 217 SER A C 1
ATOM 1741 O O . SER A 1 217 ? 40.528 8.769 -4.821 1.00 84.56 217 SER A O 1
ATOM 1743 N N . LYS A 1 218 ? 39.461 9.044 -2.871 1.00 81.31 218 LYS A N 1
ATOM 1744 C CA . LYS A 1 218 ? 40.660 8.931 -2.007 1.00 81.31 218 LYS A CA 1
ATOM 1745 C C . LYS A 1 218 ? 41.429 7.611 -2.167 1.00 81.31 218 LYS A C 1
ATOM 1747 O O . LYS A 1 218 ? 42.535 7.479 -1.659 1.00 81.31 218 LYS A O 1
ATOM 1752 N N . THR A 1 219 ? 40.831 6.623 -2.831 1.00 84.56 219 THR A N 1
ATOM 1753 C CA . THR A 1 219 ? 41.430 5.299 -3.059 1.00 84.56 219 THR A CA 1
ATOM 1754 C C . THR A 1 219 ? 42.246 5.213 -4.349 1.00 84.56 219 THR A C 1
ATOM 1756 O O . THR A 1 219 ? 42.978 4.250 -4.524 1.00 84.56 219 THR A O 1
ATOM 1759 N N . VAL A 1 220 ? 42.170 6.206 -5.243 1.00 87.44 220 VAL A N 1
ATOM 1760 C CA . VAL A 1 220 ? 42.835 6.163 -6.557 1.00 87.44 220 VAL A CA 1
ATOM 1761 C C . VAL A 1 220 ? 44.350 6.029 -6.421 1.00 87.44 220 VAL A C 1
ATOM 1763 O O . VAL A 1 220 ? 44.950 5.169 -7.059 1.00 87.44 220 VAL A O 1
ATOM 1766 N N . GLU A 1 221 ? 44.972 6.828 -5.553 1.00 86.88 221 GLU A N 1
ATOM 1767 C CA . GLU A 1 221 ? 46.428 6.812 -5.382 1.00 86.88 221 GLU A CA 1
ATOM 1768 C C . GLU A 1 221 ? 46.938 5.436 -4.923 1.00 86.88 221 GLU A C 1
ATOM 1770 O O . GLU A 1 221 ? 47.905 4.912 -5.478 1.00 86.88 221 GLU A O 1
ATOM 1775 N N . SER A 1 222 ? 46.266 4.814 -3.948 1.00 86.81 222 SER A N 1
ATOM 1776 C CA . SER A 1 222 ? 46.660 3.492 -3.454 1.00 86.81 222 SER A CA 1
ATOM 1777 C C . SER A 1 222 ? 46.449 2.397 -4.499 1.00 86.81 222 SER A C 1
ATOM 1779 O O . SER A 1 222 ? 47.271 1.487 -4.580 1.00 86.81 222 SER A O 1
ATOM 1781 N N . GLN A 1 223 ? 45.419 2.509 -5.344 1.00 89.75 223 GLN A N 1
ATOM 1782 C CA . GLN A 1 223 ? 45.192 1.586 -6.461 1.00 89.75 223 GLN A CA 1
ATOM 1783 C C . GLN A 1 223 ? 46.269 1.717 -7.543 1.00 89.75 223 GLN A C 1
ATOM 1785 O O . GLN A 1 223 ? 46.759 0.702 -8.034 1.00 89.75 223 GLN A O 1
ATOM 1790 N N . ILE A 1 224 ? 46.701 2.939 -7.879 1.00 87.56 224 ILE A N 1
ATOM 1791 C CA . ILE A 1 224 ? 47.800 3.142 -8.836 1.00 87.56 224 ILE A CA 1
ATOM 1792 C C . ILE A 1 224 ? 49.105 2.578 -8.259 1.00 87.56 224 ILE A C 1
ATOM 1794 O O . ILE A 1 224 ? 49.808 1.844 -8.948 1.00 87.56 224 ILE A O 1
ATOM 1798 N N . ARG A 1 225 ? 49.416 2.839 -6.981 1.00 87.94 225 ARG A N 1
ATOM 1799 C CA . ARG A 1 225 ? 50.619 2.286 -6.330 1.00 87.94 225 ARG A CA 1
ATOM 1800 C C . ARG A 1 225 ? 50.599 0.755 -6.270 1.00 87.94 225 ARG A C 1
ATOM 1802 O O . ARG A 1 225 ? 51.625 0.136 -6.538 1.00 87.94 225 ARG A O 1
ATOM 1809 N N . ALA A 1 226 ? 49.446 0.150 -5.987 1.00 86.94 226 ALA A N 1
ATOM 1810 C CA . ALA A 1 226 ? 49.281 -1.303 -6.014 1.00 86.94 226 ALA A CA 1
ATOM 1811 C C . ALA A 1 226 ? 49.479 -1.878 -7.428 1.00 86.94 226 ALA A C 1
ATOM 1813 O O . ALA A 1 226 ? 50.152 -2.892 -7.585 1.00 86.94 226 ALA A O 1
ATOM 1814 N N . ALA A 1 227 ? 48.967 -1.198 -8.458 1.00 85.06 227 ALA A N 1
ATOM 1815 C CA . ALA A 1 227 ? 49.154 -1.588 -9.854 1.00 85.06 227 ALA A CA 1
ATOM 1816 C C . ALA A 1 227 ? 50.624 -1.517 -10.308 1.00 85.06 227 ALA A C 1
ATOM 1818 O O . ALA A 1 227 ? 51.050 -2.340 -11.113 1.00 85.06 227 ALA A O 1
ATOM 1819 N N . ILE A 1 228 ? 51.409 -0.560 -9.794 1.00 86.31 228 ILE A N 1
ATOM 1820 C CA . ILE A 1 228 ? 52.854 -0.459 -10.078 1.00 86.31 228 ILE A CA 1
ATOM 1821 C C . ILE A 1 228 ? 53.616 -1.639 -9.462 1.00 86.31 228 ILE A C 1
ATOM 1823 O O . ILE A 1 228 ? 54.512 -2.185 -10.103 1.00 86.31 228 ILE A O 1
ATOM 1827 N N . GLN A 1 229 ? 53.256 -2.012 -8.229 1.00 82.00 229 GLN A N 1
ATOM 1828 C CA . GLN A 1 229 ? 53.894 -3.088 -7.459 1.00 82.00 229 GLN A CA 1
ATOM 1829 C C . GLN A 1 229 ? 53.522 -4.495 -7.945 1.00 82.00 229 GLN A C 1
ATOM 1831 O O . GLN A 1 229 ? 54.171 -5.466 -7.562 1.00 82.00 229 GLN A O 1
ATOM 1836 N N . GLN A 1 230 ? 52.481 -4.618 -8.769 1.00 77.25 230 GLN A N 1
ATOM 1837 C CA . GLN A 1 230 ? 52.071 -5.884 -9.356 1.00 77.25 230 GLN A CA 1
ATOM 1838 C C . GLN A 1 230 ? 53.020 -6.249 -10.513 1.00 77.25 230 GLN A C 1
ATOM 1840 O O . GLN A 1 230 ? 52.770 -5.909 -11.669 1.00 77.25 230 GLN A O 1
ATOM 1845 N N . ASP A 1 231 ? 54.134 -6.911 -10.192 1.00 53.34 231 ASP A N 1
ATOM 1846 C CA . ASP A 1 231 ? 55.012 -7.544 -11.183 1.00 53.34 231 ASP A CA 1
ATOM 1847 C C . ASP A 1 231 ? 54.459 -8.911 -11.622 1.00 53.34 231 ASP A C 1
ATOM 1849 O O . ASP A 1 231 ? 53.860 -9.647 -10.833 1.00 53.34 231 ASP A O 1
ATOM 1853 N N . ASP A 1 232 ? 54.640 -9.229 -12.908 1.00 54.84 232 ASP A N 1
ATOM 1854 C CA . ASP A 1 232 ? 54.187 -10.460 -13.561 1.00 54.84 232 ASP A CA 1
ATOM 1855 C C . ASP A 1 232 ? 54.777 -11.717 -12.895 1.00 54.84 232 ASP A C 1
ATOM 1857 O O . ASP A 1 232 ? 55.867 -12.150 -13.258 1.00 54.84 232 ASP A O 1
ATOM 1861 N N . VAL A 1 233 ? 54.041 -12.354 -11.975 1.00 36.75 233 VAL A N 1
ATOM 1862 C CA . VAL A 1 233 ? 54.150 -13.796 -11.682 1.00 36.75 233 VAL A CA 1
ATOM 1863 C C . VAL A 1 233 ? 52.774 -14.351 -11.285 1.00 36.75 233 VAL A C 1
ATOM 1865 O O . VAL A 1 233 ? 52.141 -13.901 -10.330 1.00 36.75 233 VAL A O 1
ATOM 1868 N N . GLU A 1 234 ? 52.310 -15.363 -12.022 1.00 44.81 234 GLU A N 1
ATOM 1869 C CA . GLU A 1 234 ? 51.206 -16.251 -11.643 1.00 44.81 234 GLU A CA 1
ATOM 1870 C C . GLU A 1 234 ? 51.417 -16.841 -10.236 1.00 44.81 234 GLU A C 1
ATOM 1872 O O . GLU A 1 234 ? 52.308 -17.665 -10.072 1.00 44.81 234 GLU A O 1
ATOM 1877 N N . ALA A 1 235 ? 50.584 -16.500 -9.242 1.00 36.78 235 ALA A N 1
ATOM 1878 C CA . ALA A 1 235 ? 50.268 -17.377 -8.098 1.00 36.78 235 ALA A CA 1
ATOM 1879 C C . ALA A 1 235 ? 49.300 -16.721 -7.095 1.00 36.78 235 ALA A C 1
ATOM 1881 O O . ALA A 1 235 ? 49.734 -16.245 -6.057 1.00 36.78 235 ALA A O 1
ATOM 1882 N N . VAL A 1 236 ? 47.981 -16.774 -7.328 1.00 33.12 236 VAL A N 1
ATOM 1883 C CA . VAL A 1 236 ? 46.998 -16.878 -6.221 1.00 33.12 236 VAL A CA 1
ATOM 1884 C C . VAL A 1 236 ? 45.784 -17.697 -6.682 1.00 33.12 236 VAL A C 1
ATOM 1886 O O . VAL A 1 236 ? 44.668 -17.209 -6.854 1.00 33.12 236 VAL A O 1
ATOM 1889 N N . LYS A 1 237 ? 46.003 -18.993 -6.893 1.00 32.09 237 LYS A N 1
ATOM 1890 C CA . LYS A 1 237 ? 44.996 -20.014 -6.589 1.00 32.09 237 LYS A CA 1
ATOM 1891 C C . LYS A 1 237 ? 45.560 -20.777 -5.396 1.00 32.09 237 LYS A C 1
ATOM 1893 O O . LYS A 1 237 ? 46.701 -21.211 -5.474 1.00 32.09 237 LYS A O 1
ATOM 1898 N N . ASN A 1 238 ? 44.752 -20.935 -4.349 1.00 32.91 238 ASN A N 1
ATOM 1899 C CA . ASN A 1 238 ? 45.008 -21.706 -3.119 1.00 32.91 238 ASN A CA 1
ATOM 1900 C C . ASN A 1 238 ? 45.474 -20.878 -1.909 1.00 32.91 238 ASN A C 1
ATOM 1902 O O . ASN A 1 238 ? 46.627 -20.942 -1.509 1.00 32.91 238 ASN A O 1
ATOM 1906 N N . ALA A 1 239 ? 44.538 -20.160 -1.283 1.00 28.64 239 ALA A N 1
ATOM 1907 C CA . ALA A 1 239 ? 44.597 -19.832 0.147 1.00 28.64 239 ALA A CA 1
ATOM 1908 C C . ALA A 1 239 ? 43.195 -19.440 0.650 1.00 28.64 239 ALA A C 1
ATOM 1910 O O . ALA A 1 239 ? 42.912 -18.274 0.902 1.00 28.64 239 ALA A O 1
ATOM 1911 N N . ALA A 1 240 ? 42.278 -20.408 0.702 1.00 26.22 240 ALA A N 1
ATOM 1912 C CA . ALA A 1 240 ? 41.024 -20.300 1.453 1.00 26.22 240 ALA A CA 1
ATOM 1913 C C . ALA A 1 240 ? 40.435 -21.704 1.656 1.00 26.22 240 ALA A C 1
ATOM 1915 O O . ALA A 1 240 ? 39.362 -22.006 1.152 1.00 26.22 240 ALA A O 1
ATOM 1916 N N . ASN A 1 241 ? 41.204 -22.573 2.306 1.00 30.34 241 ASN A N 1
ATOM 1917 C CA . ASN A 1 241 ? 40.752 -23.833 2.890 1.00 30.34 241 ASN A CA 1
ATOM 1918 C C . ASN A 1 241 ? 41.713 -24.130 4.042 1.00 30.34 241 ASN A C 1
ATOM 1920 O O . ASN A 1 241 ? 42.669 -24.867 3.850 1.00 30.34 241 ASN A O 1
ATOM 1924 N N . ASP A 1 242 ? 41.516 -23.471 5.180 1.00 26.12 242 ASP A N 1
ATOM 1925 C CA . ASP A 1 242 ? 41.749 -24.093 6.483 1.00 26.12 242 ASP A CA 1
ATOM 1926 C C . ASP A 1 242 ? 41.211 -23.181 7.585 1.00 26.12 242 ASP A C 1
ATOM 1928 O O . ASP A 1 242 ? 41.516 -21.991 7.596 1.00 26.12 242 ASP A O 1
ATOM 1932 N N . VAL A 1 243 ? 40.331 -23.729 8.419 1.00 28.12 243 VAL A N 1
ATOM 1933 C CA . VAL A 1 243 ? 40.318 -23.695 9.892 1.00 28.12 243 VAL A CA 1
ATOM 1934 C C . VAL A 1 243 ? 38.927 -24.187 10.306 1.00 28.12 243 VAL A C 1
ATOM 1936 O O . VAL A 1 243 ? 37.986 -23.411 10.470 1.00 28.12 243 VAL A O 1
ATOM 1939 N N . ASP A 1 244 ? 38.820 -25.508 10.450 1.00 25.12 244 ASP A N 1
ATOM 1940 C CA . ASP A 1 244 ? 37.927 -26.126 11.429 1.00 25.12 244 ASP A CA 1
ATOM 1941 C C . ASP A 1 244 ? 38.630 -26.095 12.794 1.00 25.12 244 ASP A C 1
ATOM 1943 O O . ASP A 1 244 ? 39.818 -26.394 12.909 1.00 25.12 244 ASP A O 1
ATOM 1947 N N . GLY A 1 245 ? 37.887 -25.738 13.839 1.00 24.77 245 GLY A N 1
ATOM 1948 C CA . GLY A 1 245 ? 38.384 -25.666 15.211 1.00 24.77 245 GLY A CA 1
ATOM 1949 C C . GLY A 1 245 ? 37.234 -25.629 16.208 1.00 24.77 245 GLY A C 1
ATOM 1950 O O . GLY A 1 245 ? 36.767 -24.569 16.606 1.00 24.77 245 GLY A O 1
ATOM 1951 N N . VAL A 1 246 ? 36.762 -26.820 16.559 1.00 25.58 246 VAL A N 1
ATOM 1952 C CA . VAL A 1 246 ? 35.693 -27.144 17.512 1.00 25.58 246 VAL A CA 1
ATOM 1953 C C . VAL A 1 246 ? 35.943 -26.555 18.906 1.00 25.58 246 VAL A C 1
ATOM 1955 O O . VAL A 1 246 ? 37.010 -26.766 19.468 1.00 25.58 246 VAL A O 1
ATOM 1958 N N . HIS A 1 247 ? 34.907 -25.979 19.530 1.00 24.97 247 HIS A N 1
ATOM 1959 C CA . HIS A 1 247 ? 34.667 -26.143 20.969 1.00 24.97 247 HIS A CA 1
ATOM 1960 C C . HIS A 1 247 ? 33.163 -26.223 21.272 1.00 24.97 247 HIS A C 1
ATOM 1962 O O . HIS A 1 247 ? 32.404 -25.268 21.123 1.00 24.97 247 HIS A O 1
ATOM 1968 N N . VAL A 1 248 ? 32.757 -27.421 21.691 1.00 27.02 248 VAL A N 1
ATOM 1969 C CA . VAL A 1 248 ? 31.459 -27.778 22.266 1.00 27.02 248 VAL A CA 1
ATOM 1970 C C . VAL A 1 248 ? 31.476 -27.421 23.749 1.00 27.02 248 VAL A C 1
ATOM 1972 O O . VAL A 1 248 ? 32.337 -27.928 24.453 1.00 27.02 248 VAL A O 1
ATOM 1975 N N . PHE A 1 249 ? 30.509 -26.630 24.219 1.00 26.23 249 PHE A N 1
ATOM 1976 C CA . PHE A 1 249 ? 29.862 -26.773 25.532 1.00 26.23 249 PHE A CA 1
ATOM 1977 C C . PHE A 1 249 ? 28.520 -26.029 25.476 1.00 26.23 249 PHE A C 1
ATOM 1979 O O . PHE A 1 249 ? 28.474 -24.803 25.456 1.00 26.23 249 PHE A O 1
ATOM 1986 N N . GLY A 1 250 ? 27.420 -26.777 25.377 1.00 26.16 250 GLY A N 1
ATOM 1987 C CA . GLY A 1 250 ? 26.063 -26.230 25.430 1.00 26.16 250 GLY A CA 1
ATOM 1988 C C . GLY A 1 250 ? 25.469 -26.336 26.837 1.00 26.16 250 GLY A C 1
ATOM 1989 O O . GLY A 1 250 ? 25.763 -27.305 27.539 1.00 26.16 250 GLY A O 1
ATOM 1990 N N . PRO A 1 251 ? 24.586 -25.413 27.254 1.00 26.81 251 PRO A N 1
ATOM 1991 C CA . PRO A 1 251 ? 23.607 -25.707 28.284 1.00 26.81 251 PRO A CA 1
ATOM 1992 C C . PRO A 1 251 ? 22.431 -26.488 27.672 1.00 26.81 251 PRO A C 1
ATOM 1994 O O . PRO A 1 251 ? 22.028 -26.277 26.529 1.00 26.81 251 PRO A O 1
ATOM 1997 N N . SER A 1 252 ? 21.912 -27.441 28.446 1.00 29.52 252 SER A N 1
ATOM 1998 C CA . SER A 1 252 ? 20.889 -28.410 28.043 1.00 29.52 252 SER A CA 1
ATOM 1999 C C . SER A 1 252 ? 19.600 -27.774 27.497 1.00 29.52 252 SER A C 1
ATOM 2001 O O . SER A 1 252 ? 19.101 -26.784 28.036 1.00 29.52 252 SER A O 1
ATOM 2003 N N . ALA A 1 253 ? 18.999 -28.428 26.497 1.00 31.88 253 ALA A N 1
ATOM 2004 C CA . ALA A 1 253 ? 17.686 -28.117 25.919 1.00 31.88 253 ALA A CA 1
ATOM 2005 C C . ALA A 1 253 ? 16.539 -27.993 26.953 1.00 31.88 253 ALA A C 1
ATOM 2007 O O . ALA A 1 253 ? 15.499 -27.411 26.654 1.00 31.88 253 ALA A O 1
ATOM 2008 N N . ALA A 1 254 ? 16.737 -28.469 28.187 1.00 28.14 254 ALA A N 1
ATOM 2009 C CA . ALA A 1 254 ? 15.792 -28.324 29.291 1.00 28.14 254 ALA A CA 1
ATOM 2010 C C . ALA A 1 254 ? 15.654 -26.870 29.793 1.00 28.14 254 ALA A C 1
ATOM 2012 O O . ALA A 1 254 ? 14.552 -26.455 30.142 1.00 28.14 254 ALA A O 1
ATOM 2013 N N . ALA A 1 255 ? 16.727 -26.066 29.759 1.00 30.88 255 ALA A N 1
ATOM 2014 C CA . ALA A 1 255 ? 16.666 -24.642 30.115 1.00 30.88 255 ALA A CA 1
ATOM 2015 C C . ALA A 1 255 ? 15.951 -23.812 29.032 1.00 30.88 255 ALA A C 1
ATOM 2017 O O . ALA A 1 255 ? 15.219 -22.873 29.341 1.00 30.88 255 ALA A O 1
ATOM 2018 N N . LEU A 1 256 ? 16.098 -24.221 27.764 1.00 30.61 256 LEU A N 1
ATOM 2019 C CA . LEU A 1 256 ? 15.384 -23.640 26.626 1.00 30.61 256 LEU A CA 1
ATOM 2020 C C . LEU A 1 256 ? 13.876 -23.961 26.685 1.00 30.61 256 LEU A C 1
ATOM 2022 O O . LEU A 1 256 ? 13.058 -23.091 26.404 1.00 30.61 256 LEU A O 1
ATOM 2026 N N . CYS A 1 257 ? 13.506 -25.177 27.113 1.00 26.64 257 CYS A N 1
ATOM 2027 C CA . CYS A 1 257 ? 12.112 -25.599 27.322 1.00 26.64 257 CYS A CA 1
ATOM 2028 C C . CYS A 1 257 ? 11.433 -24.943 28.534 1.00 26.64 257 CYS A C 1
ATOM 2030 O O . CYS A 1 257 ? 10.249 -24.628 28.464 1.00 26.64 257 CYS A O 1
ATOM 2032 N N . ALA A 1 258 ? 12.153 -24.692 29.630 1.00 28.86 258 ALA A N 1
ATOM 2033 C CA . ALA A 1 258 ? 11.570 -24.046 30.811 1.00 28.86 258 ALA A CA 1
ATOM 2034 C C . ALA A 1 258 ? 11.261 -22.553 30.577 1.00 28.86 258 ALA A C 1
ATOM 2036 O O . ALA A 1 258 ? 10.242 -22.052 31.049 1.00 28.86 258 ALA A O 1
ATOM 2037 N N . ALA A 1 259 ? 12.089 -21.854 29.791 1.00 29.98 259 ALA A N 1
ATOM 2038 C CA . ALA A 1 259 ? 11.854 -20.459 29.406 1.00 29.98 259 ALA A CA 1
ATOM 2039 C C . ALA A 1 259 ? 10.767 -20.297 28.320 1.00 29.98 259 ALA A C 1
ATOM 2041 O O . ALA A 1 259 ? 10.172 -19.228 28.195 1.00 29.98 259 ALA A O 1
ATOM 2042 N N . LEU A 1 260 ? 10.470 -21.359 27.557 1.00 33.09 260 LEU A N 1
ATOM 2043 C CA . LEU A 1 260 ? 9.418 -21.383 26.531 1.00 33.09 260 LEU A CA 1
ATOM 2044 C C . LEU A 1 260 ? 7.991 -21.252 27.105 1.00 33.09 260 LEU A C 1
ATOM 2046 O O . LEU A 1 260 ? 7.104 -20.820 26.376 1.00 33.09 260 LEU A O 1
ATOM 2050 N N . LEU A 1 261 ? 7.776 -21.563 28.391 1.00 31.86 261 LEU A N 1
ATOM 2051 C CA . LEU A 1 261 ? 6.448 -21.640 29.028 1.00 31.86 261 LEU A CA 1
ATOM 2052 C C . LEU A 1 261 ? 6.049 -20.401 29.860 1.00 31.86 261 LEU A C 1
ATOM 2054 O O . LEU A 1 261 ? 4.912 -20.303 30.315 1.00 31.86 261 LEU A O 1
ATOM 2058 N N . ALA A 1 262 ? 6.956 -19.443 30.090 1.00 34.81 262 ALA A N 1
ATOM 2059 C CA . ALA A 1 262 ? 6.749 -18.390 31.097 1.00 34.81 262 ALA A CA 1
ATOM 2060 C C . ALA A 1 262 ? 5.872 -17.200 30.642 1.00 34.81 262 ALA A C 1
ATOM 2062 O O . ALA A 1 262 ? 5.294 -16.519 31.482 1.00 34.81 262 ALA A O 1
ATOM 2063 N N . HIS A 1 263 ? 5.720 -16.961 29.334 1.00 38.81 263 HIS A N 1
ATOM 2064 C CA . HIS A 1 263 ? 4.912 -15.851 28.786 1.00 38.81 263 HIS A CA 1
ATOM 2065 C C . HIS A 1 263 ? 3.517 -16.275 28.300 1.00 38.81 263 HIS A C 1
ATOM 2067 O O . HIS A 1 263 ? 2.835 -15.539 27.590 1.00 38.81 263 HIS A O 1
ATOM 2073 N N . GLU A 1 264 ? 3.091 -17.479 28.666 1.00 40.03 264 GLU A N 1
ATOM 2074 C CA . GLU A 1 264 ? 1.923 -18.137 28.086 1.00 40.03 264 GLU A CA 1
ATOM 2075 C C . GLU A 1 264 ? 0.579 -17.615 28.634 1.00 40.03 264 GLU A C 1
ATOM 2077 O O . GLU A 1 264 ? -0.472 -17.951 28.091 1.00 40.03 264 GLU A O 1
ATOM 2082 N N . LYS A 1 265 ? 0.555 -16.817 29.715 1.00 43.81 265 LYS A N 1
ATOM 2083 C CA . LYS A 1 265 ? -0.705 -16.508 30.414 1.00 43.81 265 LYS A CA 1
ATOM 2084 C C . LYS A 1 265 ? -0.792 -15.059 30.885 1.00 43.81 265 LYS A C 1
ATOM 2086 O O . LYS A 1 265 ? 0.022 -14.612 31.679 1.00 43.81 265 LYS A O 1
ATOM 209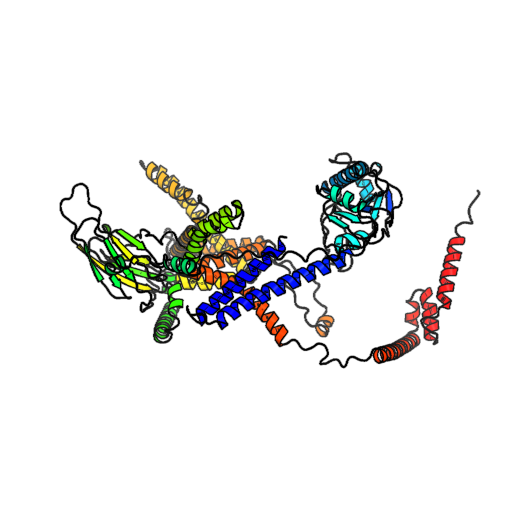1 N N . VAL A 1 266 ? -1.853 -14.379 30.442 1.00 43.19 266 VAL A N 1
ATOM 2092 C CA . VAL A 1 266 ? -2.319 -13.066 30.943 1.00 43.19 266 VAL A CA 1
ATOM 2093 C C . VAL A 1 266 ? -2.766 -13.134 32.411 1.00 43.19 266 VAL A C 1
ATOM 2095 O O . VAL A 1 266 ? -2.920 -12.106 33.051 1.00 43.19 266 VAL A O 1
ATOM 2098 N N . ALA A 1 267 ? -2.947 -14.339 32.957 1.00 48.34 267 ALA A N 1
ATOM 2099 C CA . ALA A 1 267 ? -3.361 -14.553 34.335 1.00 48.34 267 ALA A CA 1
ATOM 2100 C C . ALA A 1 267 ? -2.765 -15.847 34.900 1.00 48.34 267 ALA A C 1
ATOM 2102 O O . ALA A 1 267 ? -2.717 -16.882 34.220 1.00 48.34 267 ALA A O 1
ATOM 2103 N N . SER A 1 268 ? -2.342 -15.811 36.161 1.00 49.22 268 SER A N 1
ATOM 2104 C CA . SER A 1 268 ? -1.954 -17.005 36.912 1.00 49.22 268 SER A CA 1
ATOM 2105 C C . SER A 1 268 ? -3.119 -18.012 36.987 1.00 49.22 268 SER A C 1
ATOM 2107 O O . SER A 1 268 ? -4.289 -17.673 36.785 1.00 49.22 268 SER A O 1
ATOM 2109 N N . LYS A 1 269 ? -2.830 -19.291 37.271 1.00 49.03 269 LYS A N 1
ATOM 2110 C CA . LYS A 1 269 ? -3.881 -20.323 37.429 1.00 49.03 269 LYS A CA 1
ATOM 2111 C C . LYS A 1 269 ? -4.919 -19.960 38.505 1.00 49.03 269 LYS A C 1
ATOM 2113 O O . LYS A 1 269 ? -6.046 -20.441 38.410 1.00 49.03 269 LYS A O 1
ATOM 2118 N N . ASP A 1 270 ? -4.546 -19.133 39.481 1.00 47.69 270 ASP A N 1
ATOM 2119 C CA . ASP A 1 270 ? -5.429 -18.685 40.558 1.00 47.69 270 ASP A CA 1
ATOM 2120 C C . ASP A 1 270 ? -6.282 -17.469 40.152 1.00 47.69 270 ASP A C 1
ATOM 2122 O O . ASP A 1 270 ? -7.467 -17.438 40.473 1.00 47.69 270 ASP A O 1
ATOM 2126 N N . GLU A 1 271 ? -5.759 -16.547 39.336 1.00 54.53 271 GLU A N 1
ATOM 2127 C CA . GLU A 1 271 ? -6.538 -15.440 38.744 1.00 54.53 271 GLU A CA 1
ATOM 2128 C C . GLU A 1 271 ? -7.579 -15.930 37.726 1.00 54.53 271 GLU A C 1
ATOM 2130 O O . GLU A 1 271 ? -8.693 -15.417 37.676 1.00 54.53 271 GLU A O 1
ATOM 2135 N N . ARG A 1 272 ? -7.292 -17.002 36.971 1.00 56.03 272 ARG A N 1
ATOM 2136 C CA . ARG A 1 272 ? -8.274 -17.603 36.043 1.00 56.03 272 ARG A CA 1
ATOM 2137 C C . ARG A 1 272 ? -9.569 -18.070 36.716 1.00 56.03 272 ARG A C 1
ATOM 2139 O O . ARG A 1 272 ? -10.564 -18.225 36.015 1.00 56.03 272 ARG A O 1
ATOM 2146 N N . LYS A 1 273 ? -9.563 -18.323 38.031 1.00 58.38 273 LYS A N 1
ATOM 2147 C CA . LYS A 1 273 ? -10.766 -18.712 38.784 1.00 58.38 273 LYS A CA 1
ATOM 2148 C C . LYS A 1 273 ? -11.662 -17.523 39.145 1.00 58.38 273 LYS A C 1
ATOM 2150 O O . LYS A 1 273 ? -12.833 -17.754 39.428 1.00 58.38 273 LYS A O 1
ATOM 2155 N N . SER A 1 274 ? -11.143 -16.290 39.157 1.00 70.75 274 SER A N 1
ATOM 2156 C CA . SER A 1 274 ? -11.946 -15.091 39.451 1.00 70.75 274 SER A CA 1
ATOM 2157 C C . SER A 1 274 ? -12.660 -14.537 38.213 1.00 70.75 274 SER A C 1
ATOM 2159 O O . SER A 1 274 ? -13.633 -13.795 38.345 1.00 70.75 274 SER A O 1
ATOM 2161 N N . PHE A 1 275 ? -12.213 -14.922 37.015 1.00 81.19 275 PHE A N 1
ATOM 2162 C CA . PHE A 1 275 ? -12.780 -14.459 35.752 1.00 81.19 275 PHE A CA 1
ATOM 2163 C C . PHE A 1 275 ? -14.068 -15.192 35.392 1.00 81.19 275 PHE A C 1
ATOM 2165 O O . PHE A 1 275 ? -14.148 -16.422 35.450 1.00 81.19 275 PHE A O 1
ATOM 2172 N N . ARG A 1 276 ? -15.067 -14.431 34.943 1.00 85.62 276 ARG A N 1
ATOM 2173 C CA . ARG A 1 276 ? -16.289 -14.986 34.359 1.00 85.62 276 ARG A CA 1
ATOM 2174 C C . ARG A 1 276 ? -16.125 -15.107 32.854 1.00 85.62 276 ARG A C 1
ATOM 2176 O O . ARG A 1 276 ? -15.913 -14.111 32.174 1.00 85.62 276 ARG A O 1
ATOM 2183 N N . TRP A 1 277 ? -16.232 -16.324 32.341 1.00 84.50 277 TRP A N 1
ATOM 2184 C CA . TRP A 1 277 ? -16.128 -16.591 30.911 1.00 84.50 277 TRP A CA 1
ATOM 2185 C C . TRP A 1 277 ? -17.514 -16.617 30.272 1.00 84.50 277 TRP A C 1
ATOM 2187 O O . TRP A 1 277 ? -18.388 -17.350 30.738 1.00 84.50 277 TRP A O 1
ATOM 2197 N N . LEU A 1 278 ? -17.707 -15.824 29.220 1.00 86.25 278 LEU A N 1
ATOM 2198 C CA . LEU A 1 278 ? -18.984 -15.660 28.527 1.00 86.25 278 LEU A CA 1
ATOM 2199 C C . LEU A 1 278 ? -18.845 -16.035 27.047 1.00 86.25 278 LEU A C 1
ATOM 2201 O O . LEU A 1 278 ? -17.824 -15.751 26.417 1.00 86.25 278 LEU A O 1
ATOM 2205 N N . ASP A 1 279 ? -19.879 -16.688 26.514 1.00 84.88 279 ASP A N 1
ATOM 2206 C CA . ASP A 1 279 ? -20.050 -16.910 25.072 1.00 84.88 279 ASP A CA 1
ATOM 2207 C C . ASP A 1 279 ? -20.916 -15.787 24.475 1.00 84.88 279 ASP A C 1
ATOM 2209 O O . ASP A 1 279 ? -21.523 -14.994 25.203 1.00 84.88 279 ASP A O 1
ATOM 2213 N N . GLU A 1 280 ? -20.967 -15.695 23.149 1.00 84.81 280 GLU A N 1
ATOM 2214 C CA . GLU A 1 280 ? -21.762 -14.678 22.463 1.00 84.81 280 GLU A CA 1
ATOM 2215 C C . GLU A 1 280 ? -23.257 -14.779 22.820 1.00 84.81 280 GLU A C 1
ATOM 2217 O O . GLU A 1 280 ? -23.851 -15.855 22.815 1.00 84.81 280 GLU A O 1
ATOM 2222 N N . GLY A 1 281 ? -23.885 -13.637 23.113 1.00 83.12 281 GLY A N 1
ATOM 2223 C CA . GLY A 1 281 ? -25.308 -13.533 23.442 1.00 83.12 281 GLY A CA 1
ATOM 2224 C C . GLY A 1 281 ? -25.684 -14.003 24.849 1.00 83.12 281 GLY A C 1
ATOM 2225 O O . GLY A 1 281 ? -26.853 -13.905 25.217 1.00 83.12 281 GLY A O 1
ATOM 2226 N N . VAL A 1 282 ? -24.727 -14.487 25.647 1.00 86.31 282 VAL A N 1
ATOM 2227 C CA . VAL A 1 282 ? -24.957 -14.845 27.050 1.00 86.31 282 VAL A CA 1
ATOM 2228 C C . VAL A 1 282 ? -24.765 -13.609 27.922 1.00 86.31 282 VAL A C 1
ATOM 2230 O O . VAL A 1 282 ? -23.662 -13.069 28.012 1.00 86.31 282 VAL A O 1
ATOM 2233 N N . ALA A 1 283 ? -25.839 -13.187 28.583 1.00 88.56 283 ALA A N 1
ATOM 2234 C CA . ALA A 1 283 ? -25.793 -12.095 29.539 1.00 88.56 283 ALA A CA 1
ATOM 2235 C C . ALA A 1 283 ? -25.316 -12.575 30.917 1.00 88.56 283 ALA A C 1
ATOM 2237 O O . ALA A 1 283 ? -25.682 -13.657 31.385 1.00 88.56 283 ALA A O 1
ATOM 2238 N N . SER A 1 284 ? -24.511 -11.758 31.594 1.00 88.88 284 SER A N 1
ATOM 2239 C CA . SER A 1 284 ? -24.135 -11.965 32.993 1.00 88.88 284 SER A CA 1
ATOM 2240 C C . SER A 1 284 ? -24.351 -10.692 33.793 1.00 88.88 284 SER A C 1
ATOM 2242 O O . SER A 1 284 ? -23.826 -9.640 33.443 1.00 88.88 284 SER A O 1
ATOM 2244 N N . ALA A 1 285 ? -25.033 -10.823 34.928 1.00 87.38 285 ALA A N 1
ATOM 2245 C CA . ALA A 1 285 ? -25.192 -9.742 35.890 1.00 87.38 285 ALA A CA 1
ATOM 2246 C C . ALA A 1 285 ? -24.006 -9.679 36.870 1.00 87.38 285 ALA A C 1
ATOM 2248 O O . ALA A 1 285 ? -23.559 -10.707 37.398 1.00 87.38 285 ALA A O 1
ATOM 2249 N N . GLY A 1 286 ? -23.499 -8.477 37.114 1.00 85.88 286 GLY A N 1
ATOM 2250 C CA . GLY A 1 286 ? -22.589 -8.136 38.199 1.00 85.88 286 GLY A CA 1
ATOM 2251 C C . GLY A 1 286 ? -23.254 -7.153 39.160 1.00 85.88 286 GLY A C 1
ATOM 2252 O O . GLY A 1 286 ? -24.179 -6.438 38.789 1.00 85.88 286 GLY A O 1
ATOM 2253 N N . GLU A 1 287 ? -22.778 -7.122 40.400 1.00 89.06 287 GLU A N 1
ATOM 2254 C CA . GLU A 1 287 ? -23.269 -6.200 41.428 1.00 89.06 287 GLU A CA 1
ATOM 2255 C C . GLU A 1 287 ? -22.075 -5.451 42.017 1.00 89.06 287 GLU A C 1
ATOM 2257 O O . GLU A 1 287 ? -21.078 -6.067 42.419 1.00 89.06 287 GLU A O 1
ATOM 2262 N N . VAL A 1 288 ? -22.176 -4.123 42.065 1.00 86.06 288 VAL A N 1
ATOM 2263 C CA . VAL A 1 288 ? -21.219 -3.271 42.774 1.00 86.06 288 VAL A CA 1
ATOM 2264 C C . VAL A 1 288 ? -21.735 -3.090 44.197 1.00 86.06 288 VAL A C 1
ATOM 2266 O O . VAL A 1 288 ? -22.818 -2.549 44.386 1.00 86.06 288 VAL A O 1
ATOM 2269 N N . ARG A 1 289 ? -20.978 -3.564 45.190 1.00 87.31 289 ARG A N 1
ATOM 2270 C CA . ARG A 1 289 ? -21.286 -3.450 46.629 1.00 87.31 289 ARG A CA 1
ATOM 2271 C C . ARG A 1 289 ? -20.271 -2.610 47.399 1.00 87.31 289 ARG A C 1
ATOM 2273 O O . ARG A 1 289 ? -20.596 -2.108 48.477 1.00 87.31 289 ARG A O 1
ATOM 2280 N N . GLU A 1 290 ? -19.056 -2.500 46.869 1.00 86.31 290 GLU A N 1
ATOM 2281 C CA . GLU A 1 290 ? -17.908 -1.839 47.491 1.00 86.31 290 GLU A CA 1
ATOM 2282 C C . GLU A 1 290 ? -17.271 -0.823 46.529 1.00 86.31 290 GLU A C 1
ATOM 2284 O O . GLU A 1 290 ? -17.334 -0.967 45.305 1.00 86.31 290 GLU A O 1
ATOM 2289 N N . TRP A 1 291 ? -16.643 0.216 47.087 1.00 83.75 291 TRP A N 1
ATOM 2290 C CA . TRP A 1 291 ? -15.883 1.195 46.308 1.00 83.75 291 TRP A CA 1
ATOM 2291 C C . TRP A 1 291 ? -14.678 0.532 45.635 1.00 83.75 291 TRP A C 1
ATOM 2293 O O . TRP A 1 291 ? -13.983 -0.274 46.249 1.00 83.75 291 TRP A O 1
ATOM 2303 N N . GLY A 1 292 ? -14.426 0.860 44.366 1.00 80.44 292 GLY A N 1
ATOM 2304 C CA . GLY A 1 292 ? -13.320 0.274 43.599 1.00 80.44 292 GLY A CA 1
ATOM 2305 C C . GLY A 1 292 ? -13.411 -1.244 43.381 1.00 80.44 292 GLY A C 1
ATOM 2306 O O . GLY A 1 292 ? -12.422 -1.859 42.971 1.00 80.44 292 GLY A O 1
ATOM 2307 N N . GLN A 1 293 ? -14.570 -1.866 43.643 1.00 86.00 293 GLN A N 1
ATOM 2308 C CA . GLN A 1 293 ? -14.781 -3.284 43.366 1.00 86.00 293 GLN A CA 1
ATOM 2309 C C . GLN A 1 293 ? -14.562 -3.548 41.876 1.00 86.00 293 GLN A C 1
ATOM 2311 O O . GLN A 1 293 ? -15.135 -2.865 41.026 1.00 86.00 293 GLN A O 1
ATOM 2316 N N . HIS A 1 294 ? -13.744 -4.550 41.567 1.00 87.31 294 HIS A N 1
ATOM 2317 C CA . HIS A 1 294 ? -13.431 -4.934 40.200 1.00 87.31 294 HIS A CA 1
ATOM 2318 C C . HIS A 1 294 ? -13.937 -6.342 39.899 1.00 87.31 294 HIS A C 1
ATOM 2320 O O . HIS A 1 294 ? -13.832 -7.255 40.721 1.00 87.31 294 HIS A O 1
ATOM 2326 N N . GLN A 1 295 ? -14.482 -6.524 38.702 1.00 88.06 295 GLN A N 1
ATOM 2327 C CA . GLN A 1 295 ? -14.920 -7.820 38.204 1.00 88.06 295 GLN A CA 1
ATOM 2328 C C . GLN A 1 295 ? -14.544 -7.965 36.733 1.00 88.06 295 GLN A C 1
ATOM 2330 O O . GLN A 1 295 ? -14.802 -7.069 35.930 1.00 88.06 295 GLN A O 1
ATOM 2335 N N . SER A 1 296 ? -13.934 -9.097 36.386 1.00 87.69 296 SER A N 1
ATOM 2336 C CA . SER A 1 296 ? -13.426 -9.348 35.037 1.00 87.69 296 SER A CA 1
ATOM 2337 C C . SER A 1 296 ? -14.272 -10.379 34.290 1.00 87.69 296 SER A C 1
ATOM 2339 O O . SER A 1 296 ? -14.548 -11.472 34.797 1.00 87.69 296 SER A O 1
ATOM 2341 N N . PHE A 1 297 ? -14.632 -10.036 33.057 1.00 88.44 297 PHE A N 1
ATOM 2342 C CA . PHE A 1 297 ? -15.394 -10.851 32.118 1.00 88.44 297 PHE A CA 1
ATOM 2343 C C . PHE A 1 297 ? -14.535 -11.144 30.889 1.00 88.44 297 PHE A C 1
ATOM 2345 O O . PHE A 1 297 ? -14.035 -10.219 30.256 1.00 88.44 297 PHE A O 1
ATOM 2352 N N . CYS A 1 298 ? -14.355 -12.414 30.543 1.00 86.56 298 CYS A N 1
ATOM 2353 C CA . CYS A 1 298 ? -13.535 -12.845 29.413 1.00 86.56 298 CYS A CA 1
ATOM 2354 C C . CYS A 1 298 ? -14.389 -13.522 28.342 1.00 86.56 298 CYS A C 1
ATOM 2356 O O . CYS A 1 298 ? -15.291 -14.302 28.653 1.00 86.56 298 CYS A O 1
ATOM 2358 N N . PHE A 1 299 ? -14.075 -13.253 27.079 1.00 85.88 299 PHE A N 1
ATOM 2359 C CA . PHE A 1 299 ? -14.696 -13.921 25.939 1.00 85.88 299 PHE A CA 1
ATOM 2360 C C . PHE A 1 299 ? -13.982 -15.244 25.629 1.00 85.88 299 PHE A C 1
ATOM 2362 O O . PHE A 1 299 ? -12.754 -15.308 25.687 1.00 85.88 299 PHE A O 1
ATOM 2369 N N . TYR A 1 300 ? -14.712 -16.316 25.310 1.00 81.19 300 TYR A N 1
ATOM 2370 C CA . TYR A 1 300 ? -14.083 -17.609 25.003 1.00 81.19 300 TYR A CA 1
ATOM 2371 C C . TYR A 1 300 ? -13.245 -17.568 23.713 1.00 81.19 300 TYR A C 1
ATOM 2373 O O . TYR A 1 300 ? -13.706 -17.118 22.669 1.00 81.19 300 TYR A O 1
ATOM 2381 N N . GLU A 1 301 ? -12.047 -18.166 23.744 1.00 73.50 301 GLU A N 1
ATOM 2382 C CA . GLU A 1 301 ? -11.193 -18.349 22.552 1.00 73.50 301 GLU A CA 1
ATOM 2383 C C . GLU A 1 301 ? -11.856 -19.215 21.462 1.00 73.50 301 GLU A C 1
ATOM 2385 O O . GLU A 1 301 ? -11.561 -19.054 20.284 1.00 73.50 301 GLU A O 1
ATOM 2390 N N . ASN A 1 302 ? -12.792 -20.093 21.843 1.00 73.31 302 ASN A N 1
ATOM 2391 C CA . ASN A 1 302 ? -13.536 -20.975 20.933 1.00 73.31 302 ASN A CA 1
ATOM 2392 C C . ASN A 1 302 ? -15.040 -20.634 20.872 1.00 73.31 302 ASN A C 1
ATOM 2394 O O . ASN A 1 302 ? -15.857 -21.515 20.589 1.00 73.31 302 ASN A O 1
ATOM 2398 N N . ALA A 1 303 ? -15.406 -19.382 21.173 1.00 73.00 303 ALA A N 1
ATOM 2399 C CA . ALA A 1 303 ? -16.787 -18.900 21.199 1.00 73.00 303 ALA A CA 1
ATOM 2400 C C . ALA A 1 303 ? -17.548 -19.170 19.889 1.00 73.00 303 ALA A C 1
ATOM 2402 O O . ALA A 1 303 ? -16.981 -19.182 18.786 1.00 73.00 303 ALA A O 1
ATOM 2403 N N . SER A 1 304 ? -18.858 -19.381 20.004 1.00 71.19 304 SER A N 1
ATOM 2404 C CA . SER A 1 304 ? -19.725 -19.575 18.848 1.00 71.19 304 SER A CA 1
ATOM 2405 C C . SER A 1 304 ? -20.125 -18.226 18.247 1.00 71.19 304 SER A C 1
ATOM 2407 O O . SER A 1 304 ? -21.023 -17.553 18.740 1.00 71.19 304 SER A O 1
ATOM 2409 N N . LEU A 1 305 ? -19.452 -17.824 17.161 1.00 70.94 305 LEU A N 1
ATOM 2410 C CA . LEU A 1 305 ? -19.789 -16.555 16.517 1.00 70.94 305 LEU A CA 1
ATOM 2411 C C . LEU A 1 305 ? -21.122 -16.621 15.775 1.00 70.94 305 LEU A C 1
ATOM 2413 O O . LEU A 1 305 ? -21.272 -17.402 14.833 1.00 70.94 305 LEU A O 1
ATOM 2417 N N . HIS A 1 306 ? -22.025 -15.722 16.140 1.00 78.88 306 HIS A N 1
ATOM 2418 C CA . HIS A 1 306 ? -23.280 -15.455 15.453 1.00 78.88 306 HIS A CA 1
ATOM 2419 C C . HIS A 1 306 ? -23.177 -14.088 14.782 1.00 78.88 306 HIS A C 1
ATOM 2421 O O . HIS A 1 306 ? -23.709 -13.096 15.272 1.00 78.88 306 HIS A O 1
ATOM 2427 N N . ILE A 1 307 ? -22.457 -14.023 13.659 1.00 75.56 307 ILE A N 1
ATOM 2428 C CA . ILE A 1 307 ? -22.104 -12.741 13.042 1.00 75.56 307 ILE A CA 1
ATOM 2429 C C . ILE A 1 307 ? -23.368 -12.060 12.515 1.00 75.56 307 ILE A C 1
ATOM 2431 O O . ILE A 1 307 ? -24.083 -12.608 11.671 1.00 75.56 307 ILE A O 1
ATOM 2435 N N . ARG A 1 308 ? -23.611 -10.841 12.987 1.00 83.12 308 ARG A N 1
ATOM 2436 C CA . ARG A 1 308 ? -24.729 -9.987 12.567 1.00 83.12 308 ARG A CA 1
ATOM 2437 C C . ARG A 1 308 ? -24.222 -8.859 11.686 1.00 83.12 308 ARG A C 1
ATOM 2439 O O . ARG A 1 308 ? -23.050 -8.508 11.731 1.00 83.12 308 ARG A O 1
ATOM 2446 N N . MET A 1 309 ? -25.106 -8.256 10.906 1.00 82.94 309 MET A N 1
ATOM 2447 C CA . MET A 1 309 ? -24.827 -6.986 10.239 1.00 82.94 309 MET A CA 1
ATOM 2448 C C . MET A 1 309 ? -25.769 -5.931 10.792 1.00 82.94 309 MET A C 1
ATOM 2450 O O . MET A 1 309 ? -26.959 -6.207 10.955 1.00 82.94 309 MET A O 1
ATOM 2454 N N . ASP A 1 310 ? -25.257 -4.728 11.052 1.00 82.75 310 ASP A N 1
ATOM 2455 C CA . ASP A 1 310 ? -26.151 -3.631 11.409 1.00 82.75 310 ASP A CA 1
ATOM 2456 C C . ASP A 1 310 ? -27.052 -3.294 10.214 1.00 82.75 310 ASP A C 1
ATOM 2458 O O . ASP A 1 310 ? -26.580 -3.300 9.067 1.00 82.75 310 ASP A O 1
ATOM 2462 N N . PRO A 1 311 ? -28.321 -2.943 10.465 1.00 84.19 311 PRO A N 1
ATOM 2463 C CA . PRO A 1 311 ? -29.197 -2.384 9.448 1.00 84.19 311 PRO A CA 1
ATOM 2464 C C . PRO A 1 311 ? -28.539 -1.198 8.735 1.00 84.19 311 PRO A C 1
ATOM 2466 O O . PRO A 1 311 ? -27.857 -0.387 9.367 1.00 84.19 311 PRO A O 1
ATOM 2469 N N . LEU A 1 312 ? -28.782 -1.049 7.429 1.00 82.69 312 LEU A N 1
ATOM 2470 C CA . LEU A 1 312 ? -28.201 0.050 6.644 1.00 82.69 312 LEU A CA 1
ATOM 2471 C C . LEU A 1 312 ? -28.595 1.439 7.176 1.00 82.69 312 LEU A C 1
ATOM 2473 O O . LEU A 1 312 ? -27.842 2.389 7.006 1.00 82.69 312 LEU A O 1
ATOM 2477 N N . ASN A 1 313 ? -29.752 1.559 7.830 1.00 80.12 313 ASN A N 1
ATOM 2478 C CA . ASN A 1 313 ? -30.260 2.795 8.429 1.00 80.12 313 ASN A CA 1
ATOM 2479 C C . ASN A 1 313 ? -29.780 3.042 9.874 1.00 80.12 313 ASN A C 1
ATOM 2481 O O . ASN A 1 313 ? -30.211 4.018 10.483 1.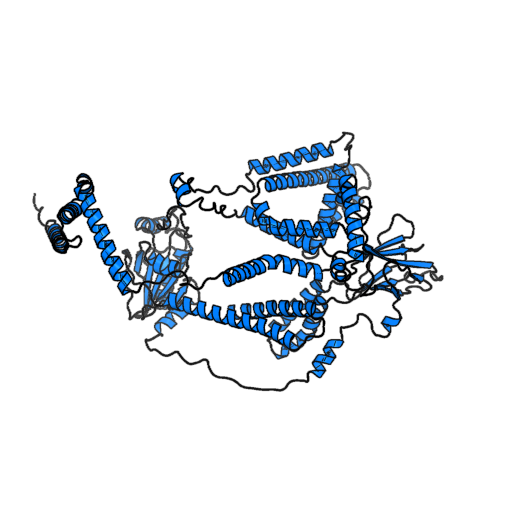00 80.12 313 ASN A O 1
ATOM 2485 N N . SER A 1 314 ? -28.929 2.177 10.432 1.00 80.25 314 SER A N 1
ATOM 2486 C CA . SER A 1 314 ? -28.416 2.330 11.795 1.00 80.25 314 SER A CA 1
ATOM 2487 C C . SER A 1 314 ? -27.525 3.569 11.929 1.00 80.25 314 SER A C 1
ATOM 2489 O O . SER A 1 314 ? -26.685 3.839 11.068 1.00 80.25 314 SER A O 1
ATOM 2491 N N . THR A 1 315 ? -27.644 4.284 13.051 1.00 73.75 315 THR A N 1
ATOM 2492 C CA . THR A 1 315 ? -26.774 5.419 13.415 1.00 73.75 315 THR A CA 1
ATOM 2493 C C . THR A 1 315 ? -25.314 5.003 13.626 1.00 73.75 315 THR A C 1
ATOM 2495 O O . THR A 1 315 ? -24.413 5.841 13.569 1.00 73.75 315 THR A O 1
ATOM 2498 N N . LEU A 1 316 ? -25.071 3.702 13.813 1.00 73.00 316 LEU A N 1
ATOM 2499 C CA . LEU A 1 316 ? -23.742 3.103 13.937 1.00 73.00 316 LEU A CA 1
ATOM 2500 C C . LEU A 1 316 ? -23.036 2.947 12.580 1.00 73.00 316 LEU A C 1
ATOM 2502 O O . LEU A 1 316 ? -21.811 2.853 12.538 1.00 73.00 316 LEU A O 1
ATOM 2506 N N . GLN A 1 317 ? -23.779 2.956 11.466 1.00 76.50 317 GLN A N 1
ATOM 2507 C CA . GLN A 1 317 ? -23.200 2.889 10.124 1.00 76.50 317 GLN A CA 1
ATOM 2508 C C . GLN A 1 317 ? -22.626 4.247 9.685 1.00 76.50 317 GLN A C 1
ATOM 2510 O O . GLN A 1 317 ? -23.170 5.290 10.051 1.00 76.50 317 GLN A O 1
ATOM 2515 N N . PRO A 1 318 ? -21.575 4.286 8.842 1.00 74.44 318 PRO A N 1
ATOM 2516 C CA . PRO A 1 318 ? -21.107 5.530 8.237 1.00 74.44 318 PRO A CA 1
ATOM 2517 C C . PRO A 1 318 ? -22.214 6.227 7.440 1.00 74.44 318 PRO A C 1
ATOM 2519 O O . PRO A 1 318 ? -23.018 5.571 6.778 1.00 74.44 318 PRO A O 1
ATOM 2522 N N . ALA A 1 319 ? -22.196 7.562 7.397 1.00 73.56 319 ALA A N 1
ATOM 2523 C CA . ALA A 1 319 ? -23.207 8.355 6.686 1.00 73.56 319 ALA A CA 1
ATOM 2524 C C . ALA A 1 319 ? -23.365 7.969 5.199 1.00 73.56 319 ALA A C 1
ATOM 2526 O O . ALA A 1 319 ? -24.456 8.065 4.639 1.00 73.56 319 ALA A O 1
ATOM 2527 N N . LEU A 1 320 ? -22.284 7.503 4.564 1.00 74.31 320 LEU A N 1
ATOM 2528 C CA . LEU A 1 320 ? -22.313 6.984 3.196 1.00 74.31 320 LEU A CA 1
ATOM 2529 C C . LEU A 1 320 ? -23.162 5.707 3.078 1.00 74.31 320 LEU A C 1
ATOM 2531 O O . LEU A 1 320 ? -23.956 5.578 2.152 1.00 74.31 320 LEU A O 1
ATOM 2535 N N . VAL A 1 321 ? -23.016 4.777 4.023 1.00 79.19 321 VAL A N 1
ATOM 2536 C CA . VAL A 1 321 ? -23.792 3.528 4.062 1.00 79.19 321 VAL A CA 1
ATOM 2537 C C . VAL A 1 321 ? -25.256 3.829 4.384 1.00 79.19 321 VAL A C 1
ATOM 2539 O O . VAL A 1 321 ? -26.146 3.283 3.733 1.00 79.19 321 VAL A O 1
ATOM 2542 N N . GLN A 1 322 ? -25.509 4.773 5.296 1.00 81.88 322 GLN A N 1
ATOM 2543 C CA . GLN A 1 322 ? -26.863 5.243 5.602 1.00 81.88 322 GLN A CA 1
ATOM 2544 C C . GLN A 1 322 ? -27.563 5.846 4.377 1.00 81.88 322 GLN A C 1
ATOM 2546 O O . GLN A 1 322 ? -28.749 5.594 4.164 1.00 81.88 322 GLN A O 1
ATOM 2551 N N . SER A 1 323 ? -26.846 6.609 3.540 1.00 77.81 323 SER A N 1
ATOM 2552 C CA . SER A 1 323 ? -27.433 7.168 2.315 1.00 77.81 323 SER A CA 1
ATOM 2553 C C . SER A 1 323 ? -27.737 6.082 1.280 1.00 77.81 323 SER A C 1
ATOM 2555 O O . SER A 1 323 ? -28.815 6.092 0.688 1.00 77.81 323 SER A O 1
ATOM 2557 N N . LEU A 1 324 ? -26.853 5.089 1.121 1.00 79.31 324 LEU A N 1
ATOM 2558 C CA . LEU A 1 324 ? -27.107 3.923 0.269 1.00 79.31 324 LEU A CA 1
ATOM 2559 C C . LEU A 1 324 ? -28.326 3.127 0.753 1.00 79.31 324 LEU A C 1
ATOM 2561 O O . LEU A 1 324 ? -29.116 2.667 -0.072 1.00 79.31 324 LEU A O 1
ATOM 2565 N N . GLY A 1 325 ? -28.523 3.034 2.071 1.00 80.00 325 GLY A N 1
ATOM 2566 C CA . GLY A 1 325 ? -29.682 2.412 2.716 1.00 80.00 325 GLY A CA 1
ATOM 2567 C C . GLY A 1 325 ? -31.035 3.039 2.375 1.00 80.00 325 GLY A C 1
ATOM 2568 O O . GLY A 1 325 ? -32.063 2.410 2.613 1.00 80.00 325 GLY A O 1
ATOM 2569 N N . GLN A 1 326 ? -31.068 4.231 1.771 1.00 83.44 326 GLN A N 1
ATOM 2570 C CA . GLN A 1 326 ? -32.304 4.830 1.254 1.00 83.44 326 GLN A CA 1
ATOM 2571 C C . GLN A 1 326 ? -32.756 4.200 -0.073 1.00 83.44 326 GLN A C 1
ATOM 2573 O O . GLN A 1 326 ? -33.923 4.319 -0.447 1.00 83.44 326 GLN A O 1
ATOM 2578 N N . SER A 1 327 ? -31.855 3.520 -0.792 1.00 86.69 327 SER A N 1
ATOM 2579 C CA . SER A 1 327 ? -32.177 2.855 -2.057 1.00 86.69 327 SER A CA 1
ATOM 2580 C C . SER A 1 327 ? -32.820 1.484 -1.836 1.00 86.69 327 SER A C 1
ATOM 2582 O O . SER A 1 327 ? -32.486 0.740 -0.906 1.00 86.69 327 SER A O 1
ATOM 2584 N N . ARG A 1 328 ? -33.755 1.112 -2.715 1.00 86.44 328 ARG A N 1
ATOM 2585 C CA . ARG A 1 328 ? -34.429 -0.192 -2.645 1.00 86.44 328 ARG A CA 1
ATOM 2586 C C . ARG A 1 328 ? -33.469 -1.324 -3.009 1.00 86.44 328 ARG A C 1
ATOM 2588 O O . ARG A 1 328 ? -33.530 -2.402 -2.422 1.00 86.44 328 ARG A O 1
ATOM 2595 N N . GLU A 1 329 ? -32.575 -1.064 -3.952 1.00 88.31 329 GLU A N 1
ATOM 2596 C CA . GLU A 1 329 ? -31.577 -1.994 -4.467 1.00 88.31 329 GLU A CA 1
ATOM 2597 C C . GLU A 1 329 ? -30.551 -2.359 -3.391 1.00 88.31 329 GLU A C 1
ATOM 2599 O O . GLU A 1 329 ? -30.259 -3.541 -3.211 1.00 88.31 329 GLU A O 1
ATOM 2604 N N . ALA A 1 330 ? -30.056 -1.382 -2.620 1.00 84.38 330 ALA A N 1
ATOM 2605 C CA . ALA A 1 330 ? -29.126 -1.663 -1.526 1.00 84.38 330 ALA A CA 1
ATOM 2606 C C . ALA A 1 330 ? -29.780 -2.496 -0.419 1.00 84.38 330 ALA A C 1
ATOM 2608 O O . ALA A 1 330 ? -29.158 -3.428 0.083 1.00 84.38 330 ALA A O 1
ATOM 2609 N N . ASN A 1 331 ? -31.045 -2.224 -0.080 1.00 87.06 331 ASN A N 1
ATOM 2610 C CA . ASN A 1 331 ? -31.782 -3.042 0.888 1.00 87.06 331 ASN A CA 1
ATOM 2611 C C . ASN A 1 331 ? -31.996 -4.481 0.387 1.00 87.06 331 ASN A C 1
ATOM 2613 O O . ASN A 1 331 ? -31.887 -5.430 1.164 1.00 87.06 331 ASN A O 1
ATOM 2617 N N . ALA A 1 332 ? -32.249 -4.672 -0.913 1.00 87.31 332 ALA A N 1
ATOM 2618 C CA . ALA A 1 332 ? -32.340 -6.005 -1.510 1.00 87.31 332 ALA A CA 1
ATOM 2619 C C . ALA A 1 332 ? -30.997 -6.755 -1.443 1.00 87.31 332 ALA A C 1
ATOM 2621 O O . ALA A 1 332 ? -30.963 -7.917 -1.032 1.00 87.31 332 ALA A O 1
ATOM 2622 N N . LEU A 1 333 ? -29.890 -6.081 -1.777 1.00 86.31 333 LEU A N 1
ATOM 2623 C CA . LEU A 1 333 ? -28.541 -6.639 -1.673 1.00 86.31 333 LEU A CA 1
ATOM 2624 C C . LEU A 1 333 ? -28.179 -6.976 -0.219 1.00 86.31 333 LEU A C 1
ATOM 2626 O O . LEU A 1 333 ? -27.629 -8.046 0.040 1.00 86.31 333 LEU A O 1
ATOM 2630 N N . PHE A 1 334 ? -28.523 -6.107 0.734 1.00 87.31 334 PHE A N 1
ATOM 2631 C CA . PHE A 1 334 ? -28.304 -6.330 2.163 1.00 87.31 334 PHE A CA 1
ATOM 2632 C C . PHE A 1 334 ? -29.044 -7.574 2.650 1.00 87.31 334 PHE A C 1
ATOM 2634 O O . PHE A 1 334 ? -28.429 -8.449 3.254 1.00 87.31 334 PHE A O 1
ATOM 2641 N N . ASN A 1 335 ? -30.331 -7.710 2.321 1.00 87.62 335 ASN A N 1
ATOM 2642 C CA . ASN A 1 335 ? -31.125 -8.878 2.705 1.00 87.62 335 ASN A CA 1
ATOM 2643 C C . ASN A 1 335 ? -30.566 -10.174 2.100 1.00 87.62 335 ASN A C 1
ATOM 2645 O O . ASN A 1 335 ? -30.462 -11.183 2.799 1.00 87.62 335 ASN A O 1
ATOM 2649 N N . MET A 1 336 ? -30.146 -10.141 0.830 1.00 88.31 336 MET A N 1
ATOM 2650 C CA . MET A 1 336 ? -29.492 -11.278 0.176 1.00 88.31 336 MET A CA 1
ATOM 2651 C C . MET A 1 336 ? -28.165 -11.637 0.857 1.00 88.31 336 MET A C 1
ATOM 2653 O O . MET A 1 336 ? -27.903 -12.810 1.129 1.00 88.31 336 MET A O 1
ATOM 2657 N N . THR A 1 337 ? -27.341 -10.636 1.171 1.00 84.94 337 THR A N 1
ATOM 2658 C CA . THR A 1 337 ? -26.051 -10.826 1.849 1.00 84.94 337 THR A CA 1
ATOM 2659 C C . THR A 1 337 ? -26.258 -11.396 3.246 1.00 84.94 337 THR A C 1
ATOM 2661 O O . THR A 1 337 ? -25.570 -12.338 3.619 1.00 84.94 337 THR A O 1
ATOM 2664 N N . ASN A 1 338 ? -27.247 -10.897 3.990 1.00 86.19 338 ASN A N 1
ATOM 2665 C CA . ASN A 1 338 ? -27.561 -11.361 5.338 1.00 86.19 338 ASN A CA 1
ATOM 2666 C C . ASN A 1 338 ? -28.029 -12.820 5.345 1.00 86.19 338 ASN A C 1
ATOM 2668 O O . ASN A 1 338 ? -27.537 -13.625 6.131 1.00 86.19 338 ASN A O 1
ATOM 2672 N N . ALA A 1 339 ? -28.903 -13.193 4.405 1.00 84.94 339 ALA A N 1
ATOM 2673 C CA . ALA A 1 339 ? -29.328 -14.580 4.236 1.00 84.94 339 ALA A CA 1
ATOM 2674 C C . ALA A 1 339 ? -28.155 -15.503 3.852 1.00 84.94 339 ALA A C 1
ATOM 2676 O O . ALA A 1 339 ? -28.025 -16.606 4.383 1.00 84.94 339 ALA A O 1
ATOM 2677 N N . THR A 1 340 ? -27.269 -15.036 2.966 1.00 84.94 340 THR A N 1
ATOM 2678 C CA . THR A 1 340 ? -26.078 -15.791 2.543 1.00 84.94 340 THR A CA 1
ATOM 2679 C C . THR A 1 340 ? -25.087 -15.958 3.691 1.00 84.94 340 THR A C 1
ATOM 2681 O O . THR A 1 340 ? -24.540 -17.041 3.878 1.00 84.94 340 THR A O 1
ATOM 2684 N N . LEU A 1 341 ? -24.873 -14.906 4.484 1.00 79.75 341 LEU A N 1
ATOM 2685 C CA . LEU A 1 341 ? -24.000 -14.922 5.653 1.00 79.75 341 LEU A CA 1
ATOM 2686 C C . LEU A 1 341 ? -24.522 -15.908 6.703 1.00 79.75 341 LEU A C 1
ATOM 2688 O O . LEU A 1 341 ? -23.749 -16.719 7.207 1.00 79.75 341 LEU A O 1
ATOM 2692 N N . TRP A 1 342 ? -25.829 -15.892 6.975 1.00 80.94 342 TRP A N 1
ATOM 2693 C CA . TRP A 1 342 ? -26.473 -16.841 7.882 1.00 80.94 342 TRP A CA 1
ATOM 2694 C C . TRP A 1 342 ? -26.292 -18.294 7.411 1.00 80.94 342 TRP A C 1
ATOM 2696 O O . TRP A 1 342 ? -25.891 -19.161 8.187 1.00 80.94 342 TRP A O 1
ATOM 2706 N N . TYR A 1 343 ? -26.480 -18.553 6.111 1.00 82.00 343 TYR A N 1
ATOM 2707 C CA . TYR A 1 343 ? -26.224 -19.870 5.524 1.00 82.00 343 TYR A CA 1
ATOM 2708 C C . TYR A 1 343 ? -24.746 -20.283 5.635 1.00 82.00 343 TYR A C 1
ATOM 2710 O O . TYR A 1 343 ? -24.445 -21.387 6.091 1.00 82.00 343 TYR A O 1
ATOM 2718 N N . LEU A 1 344 ? -23.808 -19.397 5.286 1.00 75.94 344 LEU A N 1
ATOM 2719 C CA . LEU A 1 344 ? -22.369 -19.661 5.377 1.00 75.94 344 LEU A CA 1
ATOM 2720 C C . LEU A 1 344 ? -21.927 -19.957 6.811 1.00 75.94 344 LEU A C 1
ATOM 2722 O O . LEU A 1 344 ? -21.138 -20.875 7.014 1.00 75.94 344 LEU A O 1
ATOM 2726 N N . GLN A 1 345 ? -22.461 -19.246 7.804 1.00 73.94 345 GLN A N 1
ATOM 2727 C CA . GLN A 1 345 ? -22.184 -19.526 9.216 1.00 73.94 345 GLN A CA 1
ATOM 2728 C C . GLN A 1 345 ? -22.664 -20.917 9.638 1.00 73.94 345 GLN A C 1
ATOM 2730 O O . GLN A 1 345 ? -21.983 -21.586 10.414 1.00 73.94 345 GLN A O 1
ATOM 2735 N N . SER A 1 346 ? -23.804 -21.368 9.105 1.00 74.06 346 SER A N 1
ATOM 2736 C CA . SER A 1 346 ? -24.354 -22.691 9.416 1.00 74.06 346 SER A CA 1
ATOM 2737 C C . SER A 1 346 ? -23.580 -23.852 8.769 1.00 74.06 346 SER A C 1
ATOM 2739 O O . SER A 1 346 ? -23.530 -24.939 9.339 1.00 74.06 346 SER A O 1
ATOM 2741 N N . VAL A 1 347 ? -22.944 -23.631 7.609 1.00 74.31 347 VAL A N 1
ATOM 2742 C CA . VAL A 1 347 ? -22.306 -24.694 6.802 1.00 74.31 347 VAL A CA 1
ATOM 2743 C C . VAL A 1 347 ? -20.773 -24.682 6.887 1.00 74.31 347 VAL A C 1
ATOM 2745 O O . VAL A 1 347 ? -20.142 -25.738 6.871 1.00 74.31 347 VAL A O 1
ATOM 2748 N N . ALA A 1 348 ? -20.140 -23.513 6.995 1.00 63.44 348 ALA A N 1
ATOM 2749 C CA . ALA A 1 348 ? -18.689 -23.340 6.890 1.00 63.44 348 ALA A CA 1
ATOM 2750 C C . ALA A 1 348 ? -17.999 -23.182 8.258 1.00 63.44 348 ALA A C 1
ATOM 2752 O O . ALA A 1 348 ? -17.223 -22.250 8.481 1.00 63.44 348 ALA A O 1
ATOM 2753 N N . TRP A 1 349 ? -18.230 -24.134 9.168 1.00 56.81 349 TRP A N 1
ATOM 2754 C CA . TRP A 1 349 ? -17.603 -24.177 10.500 1.00 56.81 349 TRP A CA 1
ATOM 2755 C C . TRP A 1 349 ? -16.063 -24.007 10.522 1.00 56.81 349 TRP A C 1
ATOM 2757 O O . TRP A 1 349 ? -15.568 -23.333 11.428 1.00 56.81 349 TRP A O 1
ATOM 2767 N N . PRO A 1 350 ? -15.276 -24.525 9.548 1.00 62.69 350 PRO A N 1
ATOM 2768 C CA . PRO A 1 350 ? -13.815 -24.379 9.555 1.00 62.69 350 PRO A CA 1
ATOM 2769 C C . PRO A 1 350 ? -13.314 -22.948 9.305 1.00 62.69 350 PRO A C 1
ATOM 2771 O O . PRO A 1 350 ? -12.178 -22.634 9.645 1.00 62.69 350 PRO A O 1
ATOM 2774 N N . LEU A 1 351 ? -14.134 -22.069 8.716 1.00 61.25 351 LEU A N 1
ATOM 2775 C CA . LEU A 1 351 ? -13.730 -20.705 8.349 1.00 61.25 351 LEU A CA 1
ATOM 2776 C C . LEU A 1 351 ? -13.938 -19.686 9.480 1.00 61.25 351 LEU A C 1
ATOM 2778 O O . LEU A 1 351 ? -13.739 -18.492 9.276 1.00 61.25 351 LEU A O 1
ATOM 2782 N N . ARG A 1 352 ? -14.304 -20.129 10.689 1.00 65.62 352 ARG A N 1
ATOM 2783 C CA . ARG A 1 352 ? -14.524 -19.253 11.852 1.00 65.62 352 ARG A CA 1
ATOM 2784 C C . ARG A 1 352 ? -13.382 -18.262 12.114 1.00 65.62 352 ARG A C 1
ATOM 2786 O O . ARG A 1 352 ? -13.686 -17.075 12.173 1.00 65.62 352 ARG A O 1
ATOM 2793 N N . PRO A 1 353 ? -12.097 -18.669 12.189 1.00 66.62 353 PRO A N 1
ATOM 2794 C CA . PRO A 1 353 ? -11.005 -17.733 12.473 1.00 66.62 353 PRO A CA 1
ATOM 2795 C C . PRO A 1 353 ? -10.828 -16.665 11.393 1.00 66.62 353 PRO A C 1
ATOM 2797 O O . PRO A 1 353 ? -10.343 -15.576 11.682 1.00 66.62 353 PRO A O 1
ATOM 2800 N N . VAL A 1 354 ? -11.241 -16.966 10.154 1.00 71.00 354 VAL A N 1
ATOM 2801 C CA . VAL A 1 354 ? -11.246 -15.992 9.061 1.00 71.00 354 VAL A CA 1
ATOM 2802 C C . VAL A 1 354 ? -12.206 -14.876 9.443 1.00 71.00 354 VAL A C 1
ATOM 2804 O O . VAL A 1 354 ? -11.769 -13.751 9.619 1.00 71.00 354 VAL A O 1
ATOM 2807 N N . PHE A 1 355 ? -13.476 -15.182 9.707 1.00 74.50 355 PHE A N 1
ATOM 2808 C CA . PHE A 1 355 ? -14.470 -14.157 10.033 1.00 74.50 355 PHE A CA 1
ATOM 2809 C C . PHE A 1 355 ? -14.164 -13.336 11.297 1.00 74.50 355 PHE A C 1
ATOM 2811 O O . PHE A 1 355 ? -14.570 -12.180 11.343 1.00 74.50 355 PHE A O 1
ATOM 2818 N N . TRP A 1 356 ? -13.408 -13.873 12.266 1.00 76.56 356 TRP A N 1
ATOM 2819 C CA . TRP A 1 356 ? -12.961 -13.122 13.454 1.00 76.56 356 TRP A CA 1
ATOM 2820 C C . TRP A 1 356 ? -12.144 -11.883 13.090 1.00 76.56 356 TRP A C 1
ATOM 2822 O O . TRP A 1 356 ? -12.248 -10.852 13.748 1.00 76.56 356 TRP A O 1
ATOM 2832 N N . ALA A 1 357 ? -11.321 -11.973 12.044 1.00 78.81 357 ALA A N 1
ATOM 2833 C CA . ALA A 1 357 ? -10.504 -10.848 11.611 1.00 78.81 357 ALA A CA 1
ATOM 2834 C C . ALA A 1 357 ? -11.348 -9.726 10.985 1.00 78.81 357 ALA A C 1
ATOM 2836 O O . ALA A 1 357 ? -10.921 -8.580 10.992 1.00 78.81 357 ALA A O 1
ATOM 2837 N N . TRP A 1 358 ? -12.546 -10.017 10.474 1.00 82.12 358 TRP A N 1
ATOM 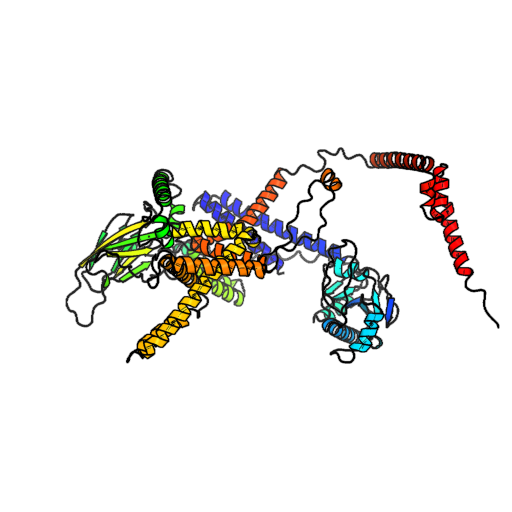2838 C CA . TRP A 1 358 ? -13.445 -9.015 9.885 1.00 82.12 358 TRP A CA 1
ATOM 2839 C C . TRP A 1 358 ? -14.649 -8.69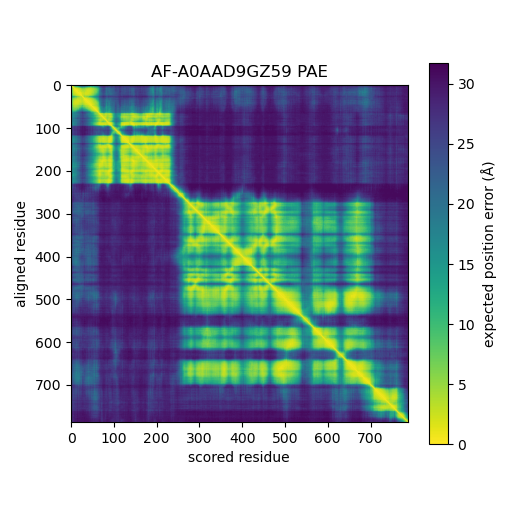9 10.776 1.00 82.12 358 TRP A C 1
ATOM 2841 O O . TRP A 1 358 ? -15.585 -8.056 10.312 1.00 82.12 358 TRP A O 1
ATOM 2851 N N . SER A 1 359 ? -14.655 -9.117 12.042 1.00 83.81 359 SER A N 1
ATOM 2852 C CA . SER A 1 359 ? -15.735 -8.792 12.971 1.00 83.81 359 SER A CA 1
ATOM 2853 C C . SER A 1 359 ? -15.296 -7.857 14.097 1.00 83.81 359 SER A C 1
ATOM 2855 O O . SER A 1 359 ? -14.140 -7.842 14.523 1.00 83.81 359 SER A O 1
ATOM 2857 N N . GLU A 1 360 ? -16.255 -7.063 14.561 1.00 85.75 360 GLU A N 1
ATOM 2858 C CA . GLU A 1 360 ? -16.221 -6.264 15.782 1.00 85.75 360 GLU A CA 1
ATOM 2859 C C . GLU A 1 360 ? -16.939 -7.039 16.890 1.00 85.75 360 GLU A C 1
ATOM 2861 O O . GLU A 1 360 ? -18.034 -7.569 16.686 1.00 85.75 360 GLU A O 1
ATOM 2866 N N . LEU A 1 361 ? -16.332 -7.087 18.071 1.00 85.50 361 LEU A N 1
ATOM 2867 C CA . LEU A 1 361 ? -16.967 -7.552 19.292 1.00 85.50 361 LEU A CA 1
ATOM 2868 C C . LEU A 1 361 ? -17.533 -6.331 20.009 1.00 85.50 361 LEU A C 1
ATOM 2870 O O . LEU A 1 361 ? -16.785 -5.489 20.503 1.00 85.50 361 LEU A O 1
ATOM 2874 N N . ARG A 1 362 ? -18.855 -6.226 20.054 1.00 87.38 362 ARG A N 1
ATOM 2875 C CA . ARG A 1 362 ? -19.560 -5.156 20.752 1.00 87.38 362 ARG A CA 1
ATOM 2876 C C . ARG A 1 362 ? -20.090 -5.681 22.065 1.00 87.38 362 ARG A C 1
ATOM 2878 O O . ARG A 1 362 ? -20.736 -6.725 22.113 1.00 87.38 362 ARG A O 1
ATOM 2885 N N . VAL A 1 363 ? -19.806 -4.949 23.125 1.00 87.44 363 VAL A N 1
ATOM 2886 C CA . VAL A 1 363 ? -20.243 -5.294 24.468 1.00 87.44 363 VAL A CA 1
ATOM 2887 C C . VAL A 1 363 ? -21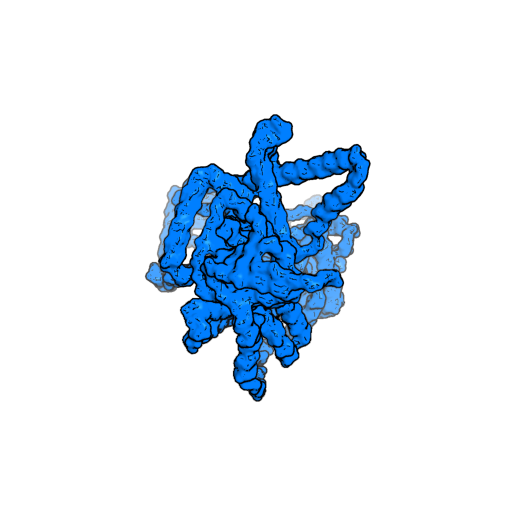.306 -4.310 24.890 1.00 87.44 363 VAL A C 1
ATOM 2889 O O . VAL A 1 363 ? -21.039 -3.115 24.971 1.00 87.44 363 VAL A O 1
ATOM 2892 N N . GLU A 1 364 ? -22.496 -4.824 25.154 1.00 89.31 364 GLU A N 1
ATOM 2893 C CA . GLU A 1 364 ? -23.595 -4.048 25.708 1.00 89.31 364 GLU A CA 1
ATOM 2894 C C . GLU A 1 364 ? -23.526 -4.132 27.235 1.00 89.31 364 GLU A C 1
ATOM 2896 O O . GLU A 1 364 ? -23.543 -5.229 27.806 1.00 89.31 364 GLU A O 1
ATOM 2901 N N . VAL A 1 365 ? -23.421 -2.972 27.885 1.00 88.94 365 VAL A N 1
ATOM 2902 C CA . VAL A 1 365 ? -23.439 -2.830 29.342 1.00 88.94 365 VAL A CA 1
ATOM 2903 C C . VAL A 1 365 ? -24.686 -2.053 29.734 1.00 88.94 365 VAL A C 1
ATOM 2905 O O . VAL A 1 365 ? -24.835 -0.892 29.358 1.00 88.94 365 VAL A O 1
ATOM 2908 N N . LYS A 1 366 ? -25.576 -2.680 30.504 1.00 90.31 366 LYS A N 1
ATOM 2909 C CA . LYS A 1 366 ? -26.793 -2.041 31.027 1.00 90.31 366 LYS A CA 1
ATOM 2910 C C . LYS A 1 366 ? -26.637 -1.790 32.513 1.00 90.31 366 LYS A C 1
ATOM 2912 O O . LYS A 1 366 ? -26.378 -2.726 33.263 1.00 90.31 366 LYS A O 1
ATOM 2917 N N . SER A 1 367 ? -26.783 -0.545 32.944 1.00 88.38 367 SER A N 1
ATOM 2918 C CA . SER A 1 367 ? -26.762 -0.159 34.353 1.00 88.38 367 SER A CA 1
ATOM 2919 C C . SER A 1 367 ? -27.496 1.171 34.562 1.00 88.38 367 SER A C 1
ATOM 2921 O O . SER A 1 367 ? -27.378 2.083 33.749 1.00 88.38 367 SER A O 1
ATOM 2923 N N . PRO A 1 368 ? -28.205 1.359 35.684 1.00 84.31 368 PRO A N 1
ATOM 2924 C CA . PRO A 1 368 ? -28.773 2.663 36.023 1.00 84.31 368 PRO A CA 1
ATOM 2925 C C . PRO A 1 368 ? -27.702 3.738 36.300 1.00 84.31 368 PRO A C 1
ATOM 2927 O O . PRO A 1 368 ? -28.029 4.919 36.345 1.00 84.31 368 PRO A O 1
ATOM 2930 N N . GLN A 1 369 ? -26.439 3.348 36.529 1.00 84.88 369 GLN A N 1
ATOM 2931 C CA . GLN A 1 369 ? -25.319 4.244 36.850 1.00 84.88 369 GLN A CA 1
ATOM 2932 C C . GLN A 1 369 ? -24.074 3.914 36.012 1.00 84.88 369 GLN A C 1
ATOM 2934 O O . GLN A 1 369 ? -22.963 3.827 36.538 1.00 84.88 369 GLN A O 1
ATOM 2939 N N . VAL A 1 370 ? -24.253 3.710 34.701 1.00 84.06 370 VAL A N 1
ATOM 2940 C CA . VAL A 1 370 ? -23.147 3.422 33.767 1.00 84.06 370 VAL A CA 1
ATOM 2941 C C . VAL A 1 370 ? -22.018 4.451 33.869 1.00 84.06 370 VAL A C 1
ATOM 2943 O O . VAL A 1 370 ? -20.856 4.059 33.905 1.00 84.06 370 VAL A O 1
ATOM 2946 N N . ASP A 1 371 ? -22.342 5.739 33.987 1.00 82.50 371 ASP A N 1
ATOM 2947 C CA . ASP A 1 371 ? -21.355 6.833 33.991 1.00 82.50 371 ASP A CA 1
ATOM 2948 C C . ASP A 1 371 ? -20.383 6.783 35.182 1.00 82.50 371 ASP A C 1
ATOM 2950 O O . ASP A 1 371 ? -19.352 7.454 35.190 1.00 82.50 371 ASP A O 1
ATOM 2954 N N . GLN A 1 372 ? -20.711 5.998 36.212 1.00 84.44 372 GLN A N 1
ATOM 2955 C CA . GLN A 1 372 ? -19.875 5.792 37.396 1.00 84.44 372 GLN A CA 1
ATOM 2956 C C . GLN A 1 372 ? -18.962 4.563 37.281 1.00 84.44 372 GLN A C 1
ATOM 2958 O O . GLN A 1 372 ? -18.132 4.331 38.163 1.00 84.44 372 GLN A O 1
ATOM 2963 N N . LEU A 1 373 ? -19.115 3.763 36.223 1.00 86.06 373 LEU A N 1
ATOM 2964 C CA . LEU A 1 373 ? -18.294 2.592 35.948 1.00 86.06 373 LEU A CA 1
ATOM 2965 C C . LEU A 1 373 ? -17.097 2.969 35.075 1.00 86.06 373 LEU A C 1
ATOM 2967 O O . LEU A 1 373 ? -17.197 3.765 34.145 1.00 86.06 373 LEU A O 1
ATOM 2971 N N . SER A 1 374 ? -15.955 2.343 35.350 1.00 86.69 374 SER A N 1
ATOM 2972 C CA . SER A 1 374 ? -14.778 2.428 34.485 1.00 86.69 374 SER A CA 1
ATOM 2973 C C . SER A 1 374 ? -14.414 1.056 33.934 1.00 86.69 374 SER A C 1
ATOM 2975 O O . SER A 1 374 ? -14.461 0.044 34.636 1.00 86.69 374 SER A O 1
ATOM 2977 N N . PHE A 1 375 ? -14.060 1.020 32.652 1.00 87.81 375 PHE A N 1
ATOM 2978 C CA . PHE A 1 375 ? -13.803 -0.215 31.923 1.00 87.81 375 PHE A CA 1
ATOM 2979 C C . PHE A 1 375 ? -12.335 -0.283 31.534 1.00 87.81 375 PHE A C 1
ATOM 2981 O O . PHE A 1 375 ? -11.784 0.659 30.962 1.00 87.81 375 PHE A O 1
ATOM 2988 N N . THR A 1 376 ? -11.696 -1.411 31.823 1.00 84.50 376 THR A N 1
ATOM 2989 C CA . THR A 1 376 ? -10.336 -1.690 31.360 1.00 84.50 376 THR A CA 1
ATOM 2990 C C . THR A 1 376 ? -10.309 -2.984 30.572 1.00 84.50 376 THR A C 1
ATOM 2992 O O . THR A 1 376 ? -10.953 -3.960 30.941 1.00 84.50 376 THR A O 1
ATOM 2995 N N . PHE A 1 377 ? -9.575 -2.997 29.468 1.00 84.06 377 PHE A N 1
ATOM 2996 C CA . PHE A 1 377 ? -9.459 -4.146 28.584 1.00 84.06 377 PHE A CA 1
ATOM 2997 C C . PHE A 1 377 ? -8.039 -4.695 28.579 1.00 84.06 377 PHE A C 1
ATOM 2999 O O . PHE A 1 377 ? -7.078 -3.952 28.379 1.00 84.06 377 PHE A O 1
ATOM 3006 N N . ALA A 1 378 ? -7.926 -6.008 28.747 1.00 78.56 378 ALA A N 1
ATOM 3007 C CA . ALA A 1 378 ? -6.709 -6.776 28.564 1.00 78.56 378 ALA A CA 1
ATOM 3008 C C . ALA A 1 378 ? -6.939 -7.867 27.512 1.00 78.56 378 ALA A C 1
ATOM 3010 O O . ALA A 1 378 ? -8.021 -8.449 27.418 1.00 78.56 378 ALA A O 1
ATOM 3011 N N . ARG A 1 379 ? -5.903 -8.182 26.735 1.00 75.12 379 ARG A N 1
ATOM 3012 C CA . ARG A 1 379 ? -5.929 -9.280 25.760 1.00 75.12 379 ARG A CA 1
ATOM 3013 C C . ARG A 1 379 ? -4.736 -10.195 25.907 1.00 75.12 379 ARG A C 1
ATOM 3015 O O . ARG A 1 379 ? -3.677 -9.790 26.386 1.00 75.12 379 ARG A O 1
ATOM 3022 N N . THR A 1 380 ? -4.883 -11.409 25.392 1.00 71.12 380 THR A N 1
ATOM 3023 C CA . THR A 1 380 ? -3.733 -12.284 25.178 1.00 71.12 380 THR A CA 1
ATOM 3024 C C . THR A 1 380 ? -2.821 -11.706 24.088 1.00 71.12 380 THR A C 1
ATOM 3026 O O . THR A 1 380 ? -3.311 -11.206 23.073 1.00 71.12 380 THR A O 1
ATOM 3029 N N . PRO A 1 381 ? -1.486 -11.712 24.273 1.00 69.75 381 PRO A N 1
ATOM 3030 C CA . PRO A 1 381 ? -0.585 -11.269 23.217 1.00 69.75 381 PRO A CA 1
ATOM 3031 C C . PRO A 1 381 ? -0.720 -12.214 22.018 1.00 69.75 381 PRO A C 1
ATOM 3033 O O . PRO A 1 381 ? -0.774 -13.433 22.201 1.00 69.75 381 PRO A O 1
ATOM 3036 N N . GLY A 1 382 ? -0.771 -11.661 20.807 1.00 69.75 382 GLY A N 1
ATOM 3037 C CA . GLY A 1 382 ? -0.817 -12.430 19.560 1.00 69.75 382 GLY A CA 1
ATOM 3038 C C . GLY A 1 382 ? 0.484 -13.146 19.221 1.00 69.75 382 GLY A C 1
ATOM 3039 O O . GLY A 1 382 ? 1.485 -13.004 19.926 1.00 69.75 382 GLY A O 1
ATOM 3040 N N . LEU A 1 383 ? 0.491 -13.944 18.152 1.00 73.69 383 LEU A N 1
ATOM 3041 C CA . LEU A 1 383 ? 1.649 -14.770 17.781 1.00 73.69 383 LEU A CA 1
ATOM 3042 C C . LEU A 1 383 ? 2.870 -13.918 17.420 1.00 73.69 383 LEU A C 1
ATOM 3044 O O . LEU A 1 383 ? 3.993 -14.228 17.837 1.00 73.69 383 LEU A O 1
ATOM 3048 N N . LEU A 1 384 ? 2.666 -12.833 16.670 1.00 72.69 384 LEU A N 1
ATOM 3049 C CA . LEU A 1 384 ? 3.744 -11.924 16.290 1.00 72.69 384 LEU A CA 1
ATOM 3050 C C . LEU A 1 384 ? 4.205 -11.126 17.507 1.00 72.69 384 LEU A C 1
ATOM 3052 O O . LEU A 1 384 ? 5.408 -11.028 17.745 1.00 72.69 384 LEU A O 1
ATOM 3056 N N . CYS A 1 385 ? 3.271 -10.636 18.324 1.00 75.75 385 CYS A N 1
ATOM 3057 C CA . CYS A 1 385 ? 3.609 -9.933 19.559 1.00 75.75 385 CYS A CA 1
ATOM 3058 C C . CYS A 1 385 ? 4.429 -10.817 20.514 1.00 75.75 385 CYS A C 1
ATOM 3060 O O . CYS A 1 385 ? 5.495 -10.409 20.976 1.00 75.75 385 CYS A O 1
ATOM 3062 N N . ARG A 1 386 ? 3.995 -12.064 20.746 1.00 76.81 386 ARG A N 1
ATOM 3063 C CA . ARG A 1 386 ? 4.737 -13.060 21.537 1.00 76.81 386 ARG A CA 1
ATOM 3064 C C . ARG A 1 386 ? 6.135 -13.279 20.977 1.00 76.81 386 ARG A C 1
ATOM 3066 O O . ARG A 1 386 ? 7.095 -13.317 21.740 1.00 76.81 386 ARG A O 1
ATOM 3073 N N . SER A 1 387 ? 6.260 -13.399 19.657 1.00 77.00 387 SER A N 1
ATOM 3074 C CA . SER A 1 387 ? 7.547 -13.619 18.993 1.00 77.00 387 SER A CA 1
ATOM 3075 C C . SER A 1 387 ? 8.500 -12.439 19.183 1.00 77.00 387 SER A C 1
ATOM 3077 O O . SER A 1 387 ? 9.672 -12.650 19.489 1.00 77.00 387 SER A O 1
ATOM 3079 N N . VAL A 1 388 ? 8.004 -11.205 19.064 1.00 79.69 388 VAL A N 1
ATOM 3080 C CA . VAL A 1 388 ? 8.802 -9.987 19.265 1.00 79.69 388 VAL A CA 1
ATOM 3081 C C . VAL A 1 388 ? 9.202 -9.818 20.731 1.00 79.69 388 VAL A C 1
ATOM 3083 O O . VAL A 1 388 ? 10.374 -9.578 21.005 1.00 79.69 388 VAL A O 1
ATOM 3086 N N . LEU A 1 389 ? 8.275 -10.007 21.678 1.00 77.94 389 LEU A N 1
ATOM 3087 C CA . LEU A 1 389 ? 8.574 -9.957 23.117 1.00 77.94 389 LEU A CA 1
ATOM 3088 C C . LEU A 1 389 ? 9.609 -11.017 23.514 1.00 77.94 389 LEU A C 1
ATOM 3090 O O . LEU A 1 389 ? 10.544 -10.737 24.261 1.00 77.94 389 LEU A O 1
ATOM 3094 N N . LYS A 1 390 ? 9.491 -12.224 22.955 1.00 76.94 390 LYS A N 1
ATOM 3095 C CA . LYS A 1 390 ? 10.449 -13.312 23.162 1.00 76.94 390 LYS A CA 1
ATOM 3096 C C . LYS A 1 390 ? 11.815 -13.005 22.550 1.00 76.94 390 LYS A C 1
ATOM 3098 O O . LYS A 1 390 ? 12.832 -13.287 23.175 1.00 76.94 390 LYS A O 1
ATOM 3103 N N . ALA A 1 391 ? 11.856 -12.420 21.353 1.00 81.12 391 ALA A N 1
ATOM 3104 C CA . ALA A 1 391 ? 13.102 -11.974 20.736 1.00 81.12 391 ALA A CA 1
ATOM 3105 C C . ALA A 1 391 ? 13.774 -10.877 21.577 1.00 81.12 391 ALA A C 1
ATOM 3107 O O . ALA A 1 391 ? 14.981 -10.945 21.802 1.00 81.12 391 ALA A O 1
ATOM 3108 N N . ALA A 1 392 ? 13.000 -9.922 22.106 1.00 80.38 392 ALA A N 1
ATOM 3109 C CA . ALA A 1 392 ? 13.506 -8.874 22.990 1.00 80.38 392 ALA A CA 1
ATOM 3110 C C . ALA A 1 392 ? 14.116 -9.474 24.266 1.00 80.38 392 ALA A C 1
ATOM 3112 O O . ALA A 1 392 ? 15.251 -9.160 24.609 1.00 80.38 392 ALA A O 1
ATOM 3113 N N . TYR A 1 393 ? 13.429 -10.431 24.899 1.00 78.81 393 TYR A N 1
ATOM 3114 C CA . TYR A 1 393 ? 13.938 -11.141 26.078 1.00 78.81 393 TYR A CA 1
ATOM 3115 C C . TYR A 1 393 ? 15.235 -11.926 25.813 1.00 78.81 393 TYR A C 1
ATOM 3117 O O . TYR A 1 393 ? 16.092 -12.024 26.686 1.00 78.81 393 TYR A O 1
ATOM 3125 N N . LEU A 1 394 ? 15.403 -12.479 24.607 1.00 79.31 394 LEU A N 1
ATOM 3126 C CA . LEU A 1 394 ? 16.601 -13.232 24.214 1.00 79.31 394 LEU A CA 1
ATOM 3127 C C . LEU A 1 394 ? 17.754 -12.340 23.724 1.00 79.31 394 LEU A C 1
ATOM 3129 O O . LEU A 1 394 ? 18.877 -12.823 23.584 1.00 79.31 394 LEU A O 1
ATOM 3133 N N . THR A 1 395 ? 17.512 -11.050 23.483 1.00 81.75 395 THR A N 1
ATOM 3134 C CA . THR A 1 395 ? 18.514 -10.107 22.952 1.00 81.75 395 THR A CA 1
ATOM 3135 C C . THR A 1 395 ? 19.743 -9.936 23.857 1.00 81.75 395 THR A C 1
ATOM 3137 O O . THR A 1 395 ? 20.854 -9.976 23.329 1.00 81.75 395 THR A O 1
ATOM 3140 N N . PRO A 1 396 ? 19.626 -9.878 25.200 1.00 77.31 396 PRO A N 1
ATOM 3141 C CA . PRO A 1 396 ? 20.792 -9.833 26.087 1.00 77.31 396 PRO A CA 1
ATOM 3142 C C . PRO A 1 396 ? 21.728 -11.044 25.937 1.00 77.31 396 PRO A C 1
ATOM 3144 O O . PRO A 1 396 ? 22.937 -10.922 26.112 1.00 77.31 396 PRO A O 1
ATOM 3147 N N . VAL A 1 397 ? 21.198 -12.212 25.550 1.00 80.88 397 VAL A N 1
ATOM 3148 C CA . VAL A 1 397 ? 21.993 -13.434 25.325 1.00 80.88 397 VAL A CA 1
ATOM 3149 C C . VAL A 1 397 ? 22.851 -13.321 24.057 1.00 80.88 397 VAL A C 1
ATOM 3151 O O . VAL A 1 397 ? 23.931 -13.915 23.997 1.00 80.88 397 VAL A O 1
ATOM 3154 N N . LEU A 1 398 ? 22.433 -12.518 23.065 1.00 75.88 398 LEU A N 1
ATOM 3155 C CA . LEU A 1 398 ? 23.251 -12.221 21.882 1.00 75.88 398 LEU A CA 1
ATOM 3156 C C . LEU A 1 398 ? 24.522 -11.433 22.227 1.00 75.88 398 LEU A C 1
ATOM 3158 O O . LEU A 1 398 ? 25.498 -11.546 21.487 1.00 75.88 398 LEU A O 1
ATOM 3162 N N . GLY A 1 399 ? 24.560 -10.714 23.354 1.00 73.06 399 GLY A N 1
ATOM 3163 C CA . GLY A 1 399 ? 25.752 -9.988 23.812 1.00 73.06 399 GLY A CA 1
ATOM 3164 C C . GLY A 1 399 ? 26.988 -10.863 24.025 1.00 73.06 399 GLY A C 1
ATOM 3165 O O . GLY A 1 399 ? 28.105 -10.359 23.991 1.00 73.06 399 GLY A O 1
ATOM 3166 N N . ASN A 1 400 ? 26.810 -12.182 24.145 1.00 82.19 400 ASN A N 1
ATOM 3167 C CA . ASN A 1 400 ? 27.914 -13.138 24.232 1.00 82.19 400 ASN A CA 1
ATOM 3168 C C . ASN A 1 400 ? 28.546 -13.484 22.868 1.00 82.19 400 ASN A C 1
ATOM 3170 O O . ASN A 1 400 ? 29.626 -14.069 22.833 1.00 82.19 400 ASN A O 1
ATOM 3174 N N . TYR A 1 401 ? 27.884 -13.159 21.752 1.00 82.62 401 TYR A N 1
ATOM 3175 C CA . TYR A 1 401 ? 28.259 -13.614 20.404 1.00 82.62 401 TYR A CA 1
ATOM 3176 C C . TYR A 1 401 ? 28.435 -12.486 19.382 1.00 82.62 401 TYR A C 1
ATOM 3178 O O . TYR A 1 401 ? 29.053 -12.702 18.339 1.00 82.62 401 TYR A O 1
ATOM 3186 N N . VAL A 1 402 ? 27.893 -11.295 19.646 1.00 84.06 402 VAL A N 1
ATOM 3187 C CA . VAL A 1 402 ? 27.981 -10.135 18.749 1.00 84.06 402 VAL A CA 1
ATOM 3188 C C . VAL A 1 402 ? 28.395 -8.867 19.496 1.00 84.06 402 VAL A C 1
ATOM 3190 O O . VAL A 1 402 ? 28.157 -8.751 20.696 1.00 84.06 402 VAL A O 1
ATOM 3193 N N . PRO A 1 403 ? 29.012 -7.897 18.795 1.00 83.56 403 PRO A N 1
ATOM 3194 C CA . PRO A 1 403 ? 29.423 -6.635 19.397 1.00 83.56 403 PRO A CA 1
ATOM 3195 C C . PRO A 1 403 ? 28.256 -5.858 20.044 1.00 83.56 403 PRO A C 1
ATOM 3197 O O . PRO A 1 403 ? 27.151 -5.878 19.494 1.00 83.56 403 PRO A O 1
ATOM 3200 N N . PRO A 1 404 ? 28.504 -5.080 21.118 1.00 81.75 404 PRO A N 1
ATOM 3201 C CA . PRO A 1 404 ? 27.463 -4.363 21.868 1.00 81.75 404 PRO A CA 1
ATOM 3202 C C . PRO A 1 404 ? 26.585 -3.446 21.009 1.00 81.75 404 PRO A C 1
ATOM 3204 O O . PRO A 1 404 ? 25.375 -3.425 21.171 1.00 81.75 404 PRO A O 1
ATOM 3207 N N . TYR A 1 405 ? 27.165 -2.770 20.010 1.00 80.44 405 TYR A N 1
ATOM 3208 C CA . TYR A 1 405 ? 26.404 -1.885 19.119 1.00 80.44 405 TYR A CA 1
ATOM 3209 C C . TYR A 1 405 ? 25.350 -2.625 18.273 1.00 80.44 405 TYR A C 1
ATOM 3211 O O . TYR A 1 405 ? 24.357 -2.029 17.864 1.00 80.44 405 TYR A O 1
ATOM 3219 N N . VAL A 1 406 ? 25.567 -3.914 17.974 1.00 78.00 406 VAL A N 1
ATOM 3220 C CA . VAL A 1 406 ? 24.589 -4.747 17.256 1.00 78.00 406 VAL A CA 1
ATOM 3221 C C . VAL A 1 406 ? 23.446 -5.109 18.193 1.00 78.00 406 VAL A C 1
ATOM 3223 O O . VAL A 1 406 ? 22.292 -5.075 17.778 1.00 78.00 406 VAL A O 1
ATOM 3226 N N . VAL A 1 407 ? 23.765 -5.424 19.449 1.00 82.00 407 VAL A N 1
ATOM 3227 C CA . VAL A 1 407 ? 22.778 -5.730 20.490 1.00 82.00 407 VAL A CA 1
ATOM 3228 C C . VAL A 1 407 ? 21.895 -4.514 20.747 1.00 82.00 407 VAL A C 1
ATOM 3230 O O . VAL A 1 407 ? 20.682 -4.644 20.638 1.00 82.00 407 VAL A O 1
ATOM 3233 N N . ASP A 1 408 ? 22.482 -3.328 20.931 1.00 79.62 408 ASP A N 1
ATOM 3234 C CA . ASP A 1 408 ? 21.742 -2.073 21.129 1.00 79.62 408 ASP A CA 1
ATOM 3235 C C . ASP A 1 408 ? 20.824 -1.748 19.939 1.00 79.62 408 ASP A C 1
ATOM 3237 O O . ASP A 1 408 ? 19.684 -1.305 20.110 1.00 79.62 408 ASP A O 1
ATOM 3241 N N . ALA A 1 409 ? 21.295 -1.985 18.709 1.00 79.56 409 ALA A N 1
ATOM 3242 C CA . ALA A 1 409 ? 20.498 -1.774 17.502 1.00 79.56 409 ALA A CA 1
ATOM 3243 C C . ALA A 1 409 ? 19.329 -2.768 17.399 1.00 79.56 409 ALA A C 1
ATOM 3245 O O . ALA A 1 409 ? 18.220 -2.380 17.025 1.00 79.56 409 ALA A O 1
ATOM 3246 N N . VAL A 1 410 ? 19.563 -4.040 17.738 1.00 81.12 410 VAL A N 1
ATOM 3247 C CA . VAL A 1 410 ? 18.532 -5.086 17.761 1.00 81.12 410 VAL A CA 1
ATOM 3248 C C . VAL A 1 410 ? 17.521 -4.823 18.876 1.00 81.12 410 VAL A C 1
ATOM 3250 O O . VAL A 1 410 ? 16.324 -4.921 18.628 1.00 81.12 410 VAL A O 1
ATOM 3253 N N . GLU A 1 411 ? 17.967 -4.419 20.062 1.00 82.56 411 GLU A N 1
ATOM 3254 C CA . GLU A 1 411 ? 17.107 -4.062 21.190 1.00 82.56 411 GLU A CA 1
ATOM 3255 C C . GLU A 1 411 ? 16.235 -2.848 20.857 1.00 82.56 411 GLU A C 1
ATOM 3257 O O . GLU A 1 411 ? 15.018 -2.896 21.023 1.00 82.56 411 GLU A O 1
ATOM 3262 N N . SER A 1 412 ? 16.824 -1.801 20.273 1.00 80.75 412 SER A N 1
ATOM 3263 C CA . SER A 1 412 ? 16.087 -0.621 19.806 1.00 80.75 412 SER A CA 1
ATOM 3264 C C . SER A 1 412 ? 15.043 -0.985 18.747 1.00 80.75 412 SER A C 1
ATOM 3266 O O . SER A 1 412 ? 13.900 -0.527 18.805 1.00 80.75 412 SER A O 1
ATOM 3268 N N . PHE A 1 413 ? 15.407 -1.841 17.788 1.00 81.75 413 PHE A N 1
ATOM 3269 C CA . PHE A 1 413 ? 14.482 -2.326 16.766 1.00 81.75 413 PHE A CA 1
ATOM 3270 C C . PHE A 1 413 ? 13.341 -3.149 17.372 1.00 81.75 413 PHE A C 1
ATOM 3272 O O . PHE A 1 413 ? 12.180 -2.914 17.043 1.00 81.75 413 PHE A O 1
ATOM 3279 N N . LEU A 1 414 ? 13.647 -4.087 18.269 1.00 80.38 414 LEU A N 1
ATOM 3280 C CA . LEU A 1 414 ? 12.656 -4.946 18.914 1.00 80.38 414 LEU A CA 1
ATOM 3281 C C . LEU A 1 414 ? 11.756 -4.166 19.869 1.00 80.38 414 LEU A C 1
ATOM 3283 O O . LEU A 1 414 ? 10.567 -4.463 19.944 1.00 80.38 414 LEU A O 1
ATOM 3287 N N . TYR A 1 415 ? 12.268 -3.126 20.526 1.00 77.69 415 TYR A N 1
ATOM 3288 C CA . TYR A 1 415 ? 11.459 -2.201 21.312 1.00 77.69 415 TYR A CA 1
ATOM 3289 C C . TYR A 1 415 ? 10.421 -1.496 20.429 1.00 77.69 415 TYR A C 1
ATOM 3291 O O . TYR A 1 415 ? 9.224 -1.548 20.720 1.00 77.69 415 TYR A O 1
ATOM 3299 N N . VAL A 1 416 ? 10.844 -0.924 19.296 1.00 73.94 416 VAL A N 1
ATOM 3300 C CA . VAL A 1 416 ? 9.932 -0.283 18.331 1.00 73.94 416 VAL A CA 1
ATOM 3301 C C . VAL A 1 416 ? 8.946 -1.296 17.741 1.00 73.94 416 VAL A C 1
ATOM 3303 O O . VAL A 1 416 ? 7.746 -1.026 17.682 1.00 73.94 416 VAL A O 1
ATOM 3306 N N . ALA A 1 417 ? 9.419 -2.483 17.358 1.00 73.50 417 ALA A N 1
ATOM 3307 C CA . ALA A 1 417 ? 8.577 -3.554 16.838 1.00 73.50 417 ALA A CA 1
ATOM 3308 C C . ALA A 1 417 ? 7.553 -4.028 17.879 1.00 73.50 417 ALA A C 1
ATOM 3310 O O . ALA A 1 417 ? 6.402 -4.269 17.530 1.00 73.50 417 ALA A O 1
ATOM 3311 N N . SER A 1 418 ? 7.928 -4.105 19.160 1.00 73.81 418 SER A N 1
ATOM 3312 C CA . SER A 1 418 ? 7.012 -4.499 20.233 1.00 73.81 418 SER A CA 1
ATOM 3313 C C . SER A 1 418 ? 5.897 -3.471 20.395 1.00 73.81 418 SER A C 1
ATOM 3315 O O . SER A 1 418 ? 4.734 -3.843 20.485 1.00 73.81 418 SER A O 1
ATOM 3317 N N . LYS A 1 419 ? 6.214 -2.173 20.313 1.00 71.69 419 LYS A N 1
ATOM 3318 C CA . LYS A 1 419 ? 5.213 -1.101 20.353 1.00 71.69 419 LYS A CA 1
ATOM 3319 C C . LYS A 1 419 ? 4.271 -1.118 19.151 1.00 71.69 419 LYS A C 1
ATOM 3321 O O . LYS A 1 419 ? 3.094 -0.813 19.317 1.00 71.69 419 LYS A O 1
ATOM 3326 N N . LEU A 1 420 ? 4.765 -1.492 17.971 1.00 67.69 420 LEU A N 1
ATOM 3327 C CA . LEU A 1 420 ? 3.961 -1.592 16.749 1.00 67.69 420 LEU A CA 1
ATOM 3328 C C . LEU A 1 420 ? 3.053 -2.825 16.731 1.00 67.69 420 LEU A C 1
ATOM 3330 O O . LEU A 1 420 ? 1.899 -2.727 16.334 1.00 67.69 420 LEU A O 1
ATOM 3334 N N . VAL A 1 421 ? 3.581 -3.980 17.135 1.00 68.69 421 VAL A N 1
ATOM 3335 C CA . VAL A 1 421 ? 2.910 -5.277 16.970 1.00 68.69 421 VAL A CA 1
ATOM 3336 C C . VAL A 1 421 ? 2.060 -5.638 18.184 1.00 68.69 421 VAL A C 1
ATOM 3338 O O . VAL A 1 421 ? 0.985 -6.213 18.037 1.00 68.69 421 VAL A O 1
ATOM 3341 N N . CYS A 1 422 ? 2.513 -5.316 19.396 1.00 67.44 422 CYS A N 1
ATOM 3342 C CA . CYS A 1 422 ? 1.795 -5.720 20.599 1.00 67.44 422 CYS A CA 1
ATOM 3343 C C . CYS A 1 422 ? 0.595 -4.841 20.927 1.00 67.44 422 CYS A C 1
ATOM 3345 O O . CYS A 1 422 ? -0.234 -5.279 21.718 1.00 67.44 422 CYS A O 1
ATOM 3347 N N . GLU A 1 423 ? 0.443 -3.665 20.308 1.00 62.53 423 GLU A N 1
ATOM 3348 C CA . GLU A 1 423 ? -0.479 -2.604 20.749 1.00 62.53 423 GLU A CA 1
ATOM 3349 C C . GLU A 1 423 ? -0.270 -2.271 22.251 1.00 62.53 423 GLU A C 1
ATOM 3351 O O . GLU A 1 423 ? 0.179 -3.081 23.059 1.00 62.53 423 GLU A O 1
ATOM 3356 N N . ASN A 1 424 ? -0.561 -1.055 22.709 1.00 55.88 424 ASN A N 1
ATOM 3357 C CA . ASN A 1 424 ? -0.270 -0.694 24.111 1.00 55.88 424 ASN A CA 1
ATOM 3358 C C . ASN A 1 424 ? -1.182 -1.393 25.156 1.00 55.88 424 ASN A C 1
ATOM 3360 O O . ASN A 1 424 ? -1.105 -1.056 26.331 1.00 55.88 424 ASN A O 1
ATOM 3364 N N . CYS A 1 425 ? -2.015 -2.364 24.757 1.00 62.38 425 CYS A N 1
ATOM 3365 C CA . CYS A 1 425 ? -3.120 -2.906 25.559 1.00 62.38 425 CYS A CA 1
ATOM 3366 C C . CYS A 1 425 ? -2.954 -4.359 26.033 1.00 62.38 425 CYS A C 1
ATOM 3368 O O . CYS A 1 425 ? -3.900 -4.949 26.548 1.00 62.38 425 CYS A O 1
ATOM 3370 N N . VAL A 1 426 ? -1.757 -4.948 25.921 1.00 60.34 426 VAL A N 1
ATOM 3371 C CA . VAL A 1 426 ? -1.468 -6.280 26.508 1.00 60.34 426 VAL A CA 1
ATOM 3372 C C . VAL A 1 426 ? -1.522 -6.251 28.049 1.00 60.34 426 VAL A C 1
ATOM 3374 O O . VAL A 1 426 ? -1.726 -7.287 28.670 1.00 60.34 426 VAL A O 1
ATOM 3377 N N . GLY A 1 427 ? -1.386 -5.069 28.668 1.00 59.50 427 GLY A N 1
ATOM 3378 C CA . GLY A 1 427 ? -1.366 -4.879 30.126 1.00 59.50 427 GLY A CA 1
ATOM 3379 C C . GLY A 1 427 ? -2.554 -4.115 30.724 1.00 59.50 427 GLY A C 1
ATOM 3380 O O . GLY A 1 427 ? -2.442 -3.666 31.859 1.00 59.50 427 GLY A O 1
ATOM 3381 N N . GLY A 1 428 ? -3.656 -3.937 29.986 1.00 66.94 428 GLY A N 1
ATOM 3382 C CA . GLY A 1 428 ? -4.801 -3.139 30.439 1.00 66.94 428 GLY A CA 1
ATOM 3383 C C . GLY A 1 428 ? -4.833 -1.739 29.818 1.00 66.94 428 GLY A C 1
ATOM 3384 O O . GLY A 1 428 ? -3.958 -0.919 30.082 1.00 66.94 428 GLY A O 1
ATOM 3385 N N . CYS A 1 429 ? -5.851 -1.453 29.007 1.00 74.12 429 CYS A N 1
ATOM 3386 C CA . CYS A 1 429 ? -6.149 -0.119 28.477 1.00 74.12 429 CYS A CA 1
ATOM 3387 C C . CYS A 1 429 ? -7.519 0.358 28.966 1.00 74.12 429 CYS A C 1
ATOM 3389 O O . CYS A 1 429 ? -8.443 -0.456 28.995 1.00 74.12 429 CYS A O 1
ATOM 3391 N N . PRO A 1 430 ? -7.687 1.649 29.306 1.00 78.94 430 PRO A N 1
ATOM 3392 C CA . PRO A 1 430 ? -9.011 2.198 29.559 1.00 78.94 430 PRO A CA 1
ATOM 3393 C C . PRO A 1 430 ? -9.852 2.144 28.278 1.00 78.94 430 PRO A C 1
ATOM 3395 O O . PRO A 1 430 ? -9.343 2.404 27.185 1.00 78.94 430 PRO A O 1
ATOM 3398 N N . LEU A 1 431 ? -11.129 1.805 28.421 1.00 79.94 431 LEU A N 1
ATOM 3399 C CA . LEU A 1 431 ? -12.126 1.871 27.358 1.00 79.94 431 LEU A CA 1
ATOM 3400 C C . LEU A 1 431 ? -13.128 2.979 27.670 1.00 79.94 431 LEU A C 1
ATOM 3402 O O . LEU A 1 431 ? -13.624 3.077 28.793 1.00 79.94 431 LEU A O 1
ATOM 3406 N N . GLU A 1 432 ? -13.447 3.781 26.661 1.00 80.44 432 GLU A N 1
ATOM 3407 C CA . GLU A 1 432 ? -14.548 4.739 26.725 1.00 80.44 432 GLU A CA 1
ATOM 3408 C C . GLU A 1 432 ? -15.850 4.031 26.346 1.00 80.44 432 GLU A C 1
ATOM 3410 O O . GLU A 1 432 ? -15.889 3.302 25.351 1.00 80.44 432 GLU A O 1
ATOM 3415 N N . CYS A 1 433 ? -16.909 4.241 27.132 1.00 81.44 433 CYS A N 1
ATOM 3416 C CA . CYS A 1 433 ? -18.225 3.723 26.782 1.00 81.44 433 CYS A CA 1
ATOM 3417 C C . CYS A 1 433 ? -18.970 4.710 25.889 1.00 81.44 433 CYS A C 1
ATOM 3419 O O . CYS A 1 433 ? -19.053 5.899 26.195 1.00 81.44 433 CYS A O 1
ATOM 3421 N N . ARG A 1 434 ? -19.515 4.213 24.779 1.00 81.00 434 ARG A N 1
ATOM 3422 C CA . ARG A 1 434 ? -20.331 5.009 23.867 1.00 81.00 434 ARG A CA 1
ATOM 3423 C C . ARG A 1 434 ? -21.782 4.954 24.329 1.00 81.00 434 ARG A C 1
ATOM 3425 O O . ARG A 1 434 ? -22.360 3.869 24.385 1.00 81.00 434 ARG A O 1
ATOM 3432 N N . GLU A 1 435 ? -22.347 6.111 24.658 1.00 76.75 435 GLU A N 1
ATOM 3433 C CA . GLU A 1 435 ? -23.761 6.237 25.027 1.00 76.75 435 GLU A CA 1
ATOM 3434 C C . GLU A 1 435 ? -24.665 5.753 23.883 1.00 76.75 435 GLU A C 1
ATOM 3436 O O . GLU A 1 435 ? -24.432 6.065 22.707 1.00 76.75 435 GLU A O 1
ATOM 3441 N N . GLN A 1 436 ? -25.677 4.962 24.236 1.00 72.44 436 GLN A N 1
ATOM 3442 C CA . GLN A 1 436 ? -26.713 4.477 23.328 1.00 72.44 436 GLN A CA 1
ATOM 3443 C C . GLN A 1 436 ? -27.993 5.313 23.506 1.00 72.44 436 GLN A C 1
ATOM 3445 O O . GLN A 1 436 ? -28.137 6.022 24.495 1.00 72.44 436 GLN A O 1
ATOM 3450 N N . GLU A 1 437 ? -28.923 5.259 22.545 1.00 65.19 437 GLU A N 1
ATOM 3451 C CA . GLU A 1 437 ? -30.190 6.017 22.615 1.00 65.19 437 GLU A CA 1
ATOM 3452 C C . GLU A 1 437 ? -31.071 5.632 23.824 1.00 65.19 437 GLU A C 1
ATOM 3454 O O . GLU A 1 437 ? -31.933 6.415 24.220 1.00 65.19 437 GLU A O 1
ATOM 3459 N N . ASP A 1 438 ? -30.831 4.464 24.429 1.00 67.50 438 ASP A N 1
ATOM 3460 C CA . ASP A 1 438 ? -31.509 3.999 25.639 1.00 67.50 438 ASP A CA 1
ATOM 3461 C C . ASP A 1 438 ? -30.803 4.520 26.908 1.00 67.50 438 ASP A C 1
ATOM 3463 O O . ASP A 1 438 ? -29.633 4.210 27.156 1.00 67.50 438 ASP A O 1
ATOM 3467 N N . GLU A 1 439 ? -31.522 5.277 27.749 1.00 63.75 439 GLU A N 1
ATOM 3468 C CA . GLU A 1 439 ? -31.020 5.756 29.047 1.00 63.75 439 GLU A CA 1
ATOM 3469 C C . GLU A 1 439 ? -30.574 4.568 29.928 1.00 63.75 439 GLU A C 1
ATOM 3471 O O . GLU A 1 439 ? -31.379 3.710 30.296 1.00 63.75 439 GLU A O 1
ATOM 3476 N N . GLY A 1 440 ? -29.282 4.510 30.276 1.00 74.06 440 GLY A N 1
ATOM 3477 C CA . GLY A 1 440 ? -28.706 3.450 31.119 1.00 74.06 440 GLY A CA 1
ATOM 3478 C C . GLY A 1 440 ? -28.090 2.262 30.368 1.00 74.06 440 GLY A C 1
ATOM 3479 O O . GLY A 1 440 ? -27.785 1.242 30.989 1.00 74.06 440 GLY A O 1
ATOM 3480 N N . ALA A 1 441 ? -27.877 2.364 29.054 1.00 83.50 441 ALA A N 1
ATOM 3481 C CA . ALA A 1 441 ? -27.092 1.400 28.286 1.00 83.50 441 ALA A CA 1
ATOM 3482 C C . ALA A 1 441 ? -25.894 2.073 27.606 1.00 83.50 441 ALA A C 1
ATOM 3484 O O . ALA A 1 441 ? -25.983 3.191 27.097 1.00 83.50 441 ALA A O 1
ATOM 3485 N N . CYS A 1 442 ? -24.763 1.376 27.570 1.00 87.00 442 CYS A N 1
ATOM 3486 C CA . CYS A 1 442 ? -23.612 1.815 26.798 1.00 87.00 442 CYS A CA 1
ATOM 3487 C C . CYS A 1 442 ? -22.936 0.658 26.070 1.00 87.00 442 CYS A C 1
ATOM 3489 O O . CYS A 1 442 ? -23.054 -0.512 26.447 1.00 87.00 442 CYS A O 1
ATOM 3491 N N . MET A 1 443 ? -22.230 1.006 24.999 1.00 86.81 443 MET A N 1
ATOM 3492 C CA . MET A 1 443 ? -21.576 0.057 24.114 1.00 86.81 443 MET A CA 1
ATOM 3493 C C . MET A 1 443 ? -20.057 0.237 24.148 1.00 86.81 443 MET A C 1
ATOM 3495 O O . MET A 1 443 ? -19.551 1.348 23.974 1.00 86.81 443 MET A O 1
ATOM 3499 N N . LEU A 1 444 ? -19.331 -0.869 24.314 1.00 85.69 444 LEU A N 1
ATOM 3500 C CA . LEU A 1 444 ? -17.878 -0.933 24.137 1.00 85.69 444 LEU A CA 1
ATOM 3501 C C . LEU A 1 444 ? -17.563 -1.654 22.820 1.00 85.69 444 LEU A C 1
ATOM 3503 O O . LEU A 1 444 ? -18.076 -2.745 22.573 1.00 85.69 444 LEU A O 1
ATOM 3507 N N . GLU A 1 445 ? -16.706 -1.065 21.988 1.00 79.50 445 GLU A N 1
ATOM 3508 C CA . GLU A 1 445 ? -16.263 -1.644 20.713 1.00 79.50 445 GLU A CA 1
ATOM 3509 C C . GLU A 1 445 ? -14.861 -2.255 20.870 1.00 79.50 445 GLU A C 1
ATOM 3511 O O . GLU A 1 445 ? -13.909 -1.580 21.267 1.00 79.50 445 GLU A O 1
ATOM 3516 N N . LEU A 1 446 ? -14.725 -3.547 20.570 1.00 79.19 446 LEU A N 1
ATOM 3517 C CA . LEU A 1 446 ? -13.499 -4.326 20.739 1.00 79.19 446 LEU A CA 1
ATOM 3518 C C . LEU A 1 446 ? -13.241 -5.240 19.539 1.00 79.19 446 LEU A C 1
ATOM 3520 O O . LEU A 1 446 ? -14.120 -5.518 18.727 1.00 79.19 446 LEU A O 1
ATOM 3524 N N . SER A 1 447 ? -12.017 -5.757 19.448 1.00 74.69 447 SER A N 1
ATOM 3525 C CA . SER A 1 447 ? -11.696 -6.850 18.531 1.00 74.69 447 SER A CA 1
ATOM 3526 C C . SER A 1 447 ? -11.991 -8.196 19.209 1.00 74.69 447 SER A C 1
ATOM 3528 O O . SER A 1 447 ? -11.511 -8.415 20.325 1.00 74.69 447 SER A O 1
ATOM 3530 N N . PRO A 1 448 ? -12.729 -9.125 18.569 1.00 69.75 448 PRO A N 1
ATOM 3531 C CA . PRO A 1 448 ? -12.885 -10.491 19.079 1.00 69.75 448 PRO A CA 1
ATOM 3532 C C . PRO A 1 448 ? -11.564 -11.270 19.009 1.00 69.75 448 PRO A C 1
ATOM 3534 O O . PRO A 1 448 ? -11.357 -12.257 19.717 1.00 69.75 448 PRO A O 1
ATOM 3537 N N . TYR A 1 449 ? -10.642 -10.809 18.163 1.00 67.12 449 TYR A N 1
ATOM 3538 C CA . TYR A 1 449 ? -9.344 -11.415 17.942 1.00 67.12 449 TYR A CA 1
ATOM 3539 C C . TYR A 1 449 ? -8.477 -11.258 19.210 1.00 67.12 449 TYR A C 1
ATOM 3541 O O . TYR A 1 449 ? -8.208 -10.138 19.640 1.00 67.12 449 TYR A O 1
ATOM 3549 N N . HIS A 1 450 ? -8.002 -12.381 19.772 1.00 69.25 450 HIS A N 1
ATOM 3550 C CA . HIS A 1 450 ? -7.276 -12.529 21.058 1.00 69.25 450 HIS A CA 1
ATOM 3551 C C . HIS A 1 450 ? -8.108 -12.684 22.344 1.00 69.25 450 HIS A C 1
ATOM 3553 O O . HIS A 1 450 ? -7.520 -12.577 23.427 1.00 69.25 450 HIS A O 1
ATOM 3559 N N . ALA A 1 451 ? -9.413 -12.977 22.247 1.00 70.25 451 ALA A N 1
ATOM 3560 C CA . ALA A 1 451 ? -10.264 -13.302 23.401 1.00 70.25 451 ALA A CA 1
ATOM 3561 C C . ALA A 1 451 ? -10.175 -12.236 24.517 1.00 70.25 451 ALA A C 1
ATOM 3563 O O . ALA A 1 451 ? -9.529 -12.450 25.548 1.00 70.25 451 ALA A O 1
ATOM 3564 N N . PRO A 1 452 ? -10.756 -11.045 24.287 1.00 79.31 452 PRO A N 1
ATOM 3565 C CA . PRO A 1 452 ? -10.630 -9.919 25.202 1.00 79.31 452 PRO A CA 1
ATOM 3566 C C . PRO A 1 452 ? -11.198 -10.244 26.592 1.00 79.31 452 PRO A C 1
ATOM 3568 O O . PRO A 1 452 ? -12.259 -10.858 26.721 1.00 79.31 452 PRO A O 1
ATOM 3571 N N . CYS A 1 453 ? -10.503 -9.779 27.628 1.00 84.12 453 CYS A N 1
ATOM 3572 C CA . CYS A 1 453 ? -10.985 -9.728 29.002 1.00 84.12 453 CYS A CA 1
ATOM 3573 C C . CYS A 1 453 ? -11.228 -8.270 29.392 1.00 84.12 453 CYS A C 1
ATOM 3575 O O . CYS A 1 453 ? -10.361 -7.415 29.211 1.00 84.12 453 CYS A O 1
ATOM 3577 N N . ILE A 1 454 ? -12.403 -7.986 29.935 1.00 87.25 454 ILE A N 1
ATOM 3578 C CA . ILE A 1 454 ? -12.836 -6.648 30.326 1.00 87.25 454 ILE A CA 1
ATOM 3579 C C . ILE A 1 454 ? -13.041 -6.650 31.829 1.00 87.25 454 ILE A C 1
ATOM 3581 O O . ILE A 1 454 ? -13.820 -7.441 32.353 1.00 87.25 454 ILE A O 1
ATOM 3585 N N . THR A 1 455 ? -12.347 -5.759 32.518 1.00 87.38 455 THR A N 1
ATOM 3586 C CA . THR A 1 455 ? -12.498 -5.539 33.949 1.00 87.38 455 THR A CA 1
ATOM 3587 C C . THR A 1 455 ? -13.335 -4.289 34.163 1.00 87.38 455 THR A C 1
ATOM 3589 O O . THR A 1 455 ? -12.925 -3.179 33.812 1.00 87.38 455 THR A O 1
ATOM 3592 N N . VAL A 1 456 ? -14.517 -4.491 34.737 1.00 87.38 456 VAL A N 1
ATOM 3593 C CA . VAL A 1 456 ? -15.413 -3.433 35.198 1.00 87.38 456 VAL A CA 1
ATOM 3594 C C . VAL A 1 456 ? -14.957 -3.028 36.589 1.00 87.38 456 VAL A C 1
ATOM 3596 O O . VAL A 1 456 ? -14.845 -3.884 37.464 1.00 87.38 456 VAL A O 1
ATOM 3599 N N . THR A 1 457 ? -14.690 -1.743 36.790 1.00 87.44 457 THR A N 1
ATOM 3600 C CA . THR A 1 457 ? -14.297 -1.183 38.085 1.00 87.44 457 THR A CA 1
ATOM 3601 C C . THR A 1 457 ? -15.372 -0.205 38.538 1.00 87.44 457 THR A C 1
ATOM 3603 O O . THR A 1 457 ? -15.727 0.720 37.802 1.00 87.44 457 THR A O 1
ATOM 3606 N N . GLY A 1 458 ? -15.898 -0.434 39.742 1.00 86.06 458 GLY A N 1
ATOM 3607 C CA . GLY A 1 458 ? -16.842 0.463 40.399 1.00 86.06 458 GLY A CA 1
ATOM 3608 C C . GLY A 1 458 ? -16.237 1.843 40.679 1.00 86.06 458 GLY A C 1
ATOM 3609 O O . GLY A 1 458 ? -15.021 2.030 40.548 1.00 86.06 458 GLY A O 1
ATOM 3610 N N . PRO A 1 459 ? -17.063 2.817 41.089 1.00 86.31 459 PRO A N 1
ATOM 3611 C CA . PRO A 1 459 ? -16.595 4.172 41.327 1.00 86.31 459 PRO A CA 1
ATOM 3612 C C . PRO A 1 459 ? -15.496 4.201 42.403 1.00 86.31 459 PRO A C 1
ATOM 3614 O O . PRO A 1 459 ? -15.524 3.395 43.344 1.00 86.31 459 PRO A O 1
ATOM 3617 N N . PRO A 1 460 ? -14.515 5.112 42.282 1.00 84.19 460 PRO A N 1
ATOM 3618 C CA . PRO A 1 460 ? -13.506 5.305 43.315 1.00 84.19 460 PRO A CA 1
ATOM 3619 C C . PRO A 1 460 ? -14.155 5.847 44.592 1.00 84.19 460 PRO A C 1
ATOM 3621 O O . PRO A 1 460 ? -15.152 6.566 44.527 1.00 84.19 460 PRO A O 1
ATOM 3624 N N . GLU A 1 461 ? -13.575 5.526 45.749 1.00 82.44 461 GLU A N 1
ATOM 3625 C CA . GLU A 1 461 ? -14.070 6.012 47.039 1.00 82.44 461 GLU A CA 1
ATOM 3626 C C . GLU A 1 461 ? -14.007 7.553 47.089 1.00 82.44 461 GLU A C 1
ATOM 3628 O O . GLU A 1 461 ? -12.921 8.135 46.987 1.00 82.44 461 GLU A O 1
ATOM 3633 N N . PRO A 1 462 ? -15.150 8.251 47.212 1.00 80.56 462 PRO A N 1
ATOM 3634 C CA . PRO A 1 462 ? -15.162 9.700 47.302 1.00 80.56 462 PRO A CA 1
ATOM 3635 C C . PRO A 1 462 ? -14.772 10.139 48.718 1.00 80.56 462 PRO A C 1
ATOM 3637 O O . PRO A 1 462 ? -15.193 9.547 49.706 1.00 80.56 462 PRO A O 1
ATOM 3640 N N . PHE A 1 463 ? -14.063 11.262 48.831 1.00 72.50 463 PHE A N 1
ATOM 3641 C CA . PHE A 1 463 ? -13.555 11.787 50.109 1.00 72.50 463 PHE A CA 1
ATOM 3642 C C . PHE A 1 463 ? -14.612 12.046 51.207 1.00 72.50 463 PHE A C 1
ATOM 3644 O O . PHE A 1 463 ? -14.238 12.241 52.360 1.00 72.50 463 PHE A O 1
ATOM 3651 N N . ILE A 1 464 ? -15.908 12.125 50.870 1.00 72.69 464 ILE A N 1
ATOM 3652 C CA . ILE A 1 464 ? -16.967 12.637 51.765 1.00 72.69 464 ILE A CA 1
ATOM 3653 C C . ILE A 1 464 ? -18.142 11.646 51.939 1.00 72.69 464 ILE A C 1
ATOM 3655 O O . ILE A 1 464 ? -18.958 11.829 52.840 1.00 72.69 464 ILE A O 1
ATOM 3659 N N . SER A 1 465 ? -18.259 10.588 51.124 1.00 67.81 465 SER A N 1
ATOM 3660 C CA . SER A 1 465 ? -19.411 9.670 51.212 1.00 67.81 465 SER A CA 1
ATOM 3661 C C . SER A 1 465 ? -19.143 8.500 52.152 1.00 67.81 465 SER A C 1
ATOM 3663 O O . SER A 1 465 ? -18.111 7.848 52.058 1.00 67.81 465 SER A O 1
ATOM 3665 N N . THR A 1 466 ? -20.111 8.181 53.011 1.00 63.91 466 THR A N 1
ATOM 3666 C CA . THR A 1 466 ? -20.079 7.014 53.911 1.00 63.91 466 THR A CA 1
ATOM 3667 C C . THR A 1 466 ? -20.959 5.856 53.433 1.00 63.91 466 THR A C 1
ATOM 3669 O O . THR A 1 466 ? -20.924 4.775 54.019 1.00 63.91 466 THR A O 1
ATOM 3672 N N . THR A 1 467 ? -21.755 6.048 52.377 1.00 76.69 467 THR A N 1
ATOM 3673 C CA . THR A 1 467 ? -22.656 5.022 51.831 1.00 76.69 467 THR A CA 1
ATOM 3674 C C . THR A 1 467 ? -22.010 4.319 50.647 1.00 76.69 467 THR A C 1
ATOM 3676 O O . THR A 1 467 ? -21.685 4.982 49.665 1.00 76.69 467 THR A O 1
ATOM 3679 N N . THR A 1 468 ? -21.852 2.995 50.712 1.00 78.19 468 THR A N 1
ATOM 3680 C CA . THR A 1 468 ? -21.299 2.222 49.593 1.00 78.19 468 THR A CA 1
ATOM 3681 C C . THR A 1 468 ? -22.247 2.219 48.385 1.00 78.19 468 THR A C 1
ATOM 3683 O O . THR A 1 468 ? -23.469 2.173 48.572 1.00 78.19 468 THR A O 1
ATOM 3686 N N . PRO A 1 469 ? -21.716 2.275 47.148 1.00 82.06 469 PRO A N 1
ATOM 3687 C CA . PRO A 1 469 ? -22.521 2.176 45.939 1.00 82.06 469 PRO A CA 1
ATOM 3688 C C . PRO A 1 469 ? -23.165 0.790 45.885 1.00 82.06 469 PRO A C 1
ATOM 3690 O O . PRO A 1 469 ? -22.511 -0.212 46.176 1.00 82.06 469 PRO A O 1
ATOM 3693 N N . LYS A 1 470 ? -24.457 0.751 45.549 1.00 86.38 470 LYS A N 1
ATOM 3694 C CA . LYS A 1 470 ? -25.224 -0.482 45.353 1.00 86.38 470 LYS A CA 1
ATOM 3695 C C . LYS A 1 470 ? -26.073 -0.359 44.106 1.00 86.38 470 LYS A C 1
ATOM 3697 O O . LYS A 1 470 ? -27.107 0.306 44.127 1.00 86.38 470 LYS A O 1
ATOM 3702 N N . PHE A 1 471 ? -25.614 -0.982 43.034 1.00 87.50 471 PHE A N 1
ATOM 3703 C CA . PHE A 1 471 ? -26.369 -1.113 41.800 1.00 87.50 471 PHE A CA 1
ATOM 3704 C C . PHE A 1 471 ? -25.901 -2.341 41.024 1.00 87.50 471 PHE A C 1
ATOM 3706 O O . PHE A 1 471 ? -24.741 -2.761 41.115 1.00 87.50 471 PHE A O 1
ATOM 3713 N N . ASP A 1 472 ? -26.831 -2.892 40.257 1.00 90.06 472 ASP A N 1
ATOM 3714 C CA . ASP A 1 472 ? -26.586 -4.020 39.375 1.00 90.06 472 ASP A CA 1
ATOM 3715 C C . ASP A 1 472 ? -26.229 -3.521 37.979 1.00 90.06 472 ASP A C 1
ATOM 3717 O O . ASP A 1 472 ? -26.685 -2.463 37.534 1.00 90.06 472 ASP A O 1
ATOM 3721 N N . TYR A 1 473 ? -25.419 -4.303 37.280 1.00 90.44 473 TYR A N 1
ATOM 3722 C CA . TYR A 1 473 ? -25.142 -4.100 35.871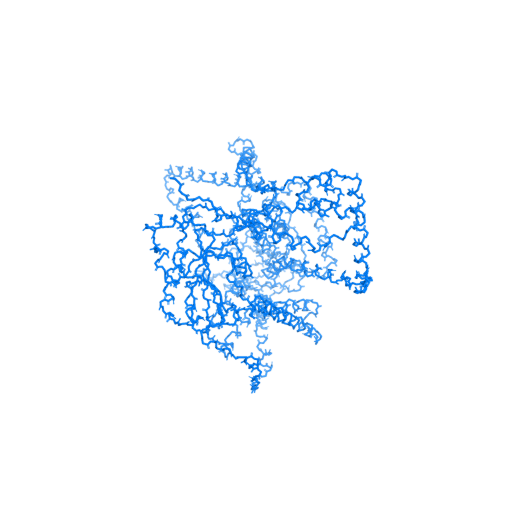 1.00 90.44 473 TYR A CA 1
ATOM 3723 C C . TYR A 1 473 ? -25.187 -5.432 35.129 1.00 90.44 473 TYR A C 1
ATOM 3725 O O . TYR A 1 473 ? -24.817 -6.476 35.663 1.00 90.44 473 TYR A O 1
ATOM 3733 N N . GLU A 1 474 ? -25.633 -5.403 33.883 1.00 90.62 474 GLU A N 1
ATOM 3734 C CA . GLU A 1 474 ? -25.699 -6.565 33.004 1.00 90.62 474 GLU A CA 1
ATOM 3735 C C . GLU A 1 474 ? -24.723 -6.395 31.844 1.00 90.62 474 GLU A C 1
ATOM 3737 O O . GLU A 1 474 ? -24.563 -5.300 31.305 1.00 90.62 474 GLU A O 1
ATOM 3742 N N . PHE A 1 475 ? -24.060 -7.488 31.477 1.00 88.50 475 PHE A N 1
ATOM 3743 C CA . PHE A 1 475 ? -22.970 -7.498 30.514 1.00 88.50 475 PHE A CA 1
ATOM 3744 C C . PHE A 1 475 ? -23.192 -8.579 29.456 1.00 88.50 475 PHE A C 1
ATOM 3746 O O . PHE A 1 475 ? -23.325 -9.753 29.812 1.00 88.50 475 PHE A O 1
ATOM 3753 N N . THR A 1 476 ? -23.203 -8.204 28.172 1.00 89.62 476 THR A N 1
ATOM 3754 C CA . THR A 1 476 ? -23.431 -9.145 27.057 1.00 89.62 476 THR A CA 1
ATOM 3755 C C . THR A 1 476 ? -22.496 -8.880 25.877 1.00 89.62 476 THR A C 1
ATOM 3757 O O . THR A 1 476 ? -22.331 -7.739 25.451 1.00 89.62 476 THR A O 1
ATOM 3760 N N . PHE A 1 477 ? -21.914 -9.943 25.315 1.00 88.44 477 PHE A N 1
ATOM 3761 C CA . PHE A 1 477 ? -21.076 -9.890 24.112 1.00 88.44 477 PHE A CA 1
ATOM 3762 C C . PHE A 1 477 ? -21.891 -10.152 22.838 1.00 88.44 477 PHE A C 1
ATOM 3764 O O . PHE A 1 477 ? -22.645 -11.123 22.778 1.00 88.44 477 PHE A O 1
ATOM 3771 N N . TYR A 1 478 ? -21.672 -9.357 21.792 1.00 87.19 478 TYR A N 1
ATOM 3772 C CA . TYR A 1 478 ? -22.256 -9.547 20.464 1.00 87.19 478 TYR A CA 1
ATOM 3773 C C . TYR A 1 478 ? -21.225 -9.358 19.358 1.00 87.19 478 TYR A C 1
ATOM 3775 O O . TYR A 1 478 ? -20.393 -8.455 19.429 1.00 87.19 478 TYR A O 1
ATOM 3783 N N . THR A 1 479 ? -21.326 -10.150 18.293 1.00 85.88 479 THR A N 1
ATOM 3784 C CA . THR A 1 479 ? -20.392 -10.067 17.169 1.00 85.88 479 THR A CA 1
ATOM 3785 C C . THR A 1 479 ? -21.052 -9.456 15.940 1.00 85.88 479 THR A C 1
ATOM 3787 O O . THR A 1 479 ? -22.072 -9.943 15.446 1.00 85.88 479 THR A O 1
ATOM 3790 N N . TYR A 1 480 ? -20.432 -8.413 15.390 1.00 84.12 480 TYR A N 1
ATOM 3791 C CA . TYR A 1 480 ? -20.920 -7.696 14.215 1.00 84.12 480 TYR A CA 1
ATOM 3792 C C . TYR A 1 480 ? -19.894 -7.698 13.081 1.00 84.12 480 TYR A C 1
ATOM 3794 O O . TYR A 1 480 ? -18.702 -7.507 13.293 1.00 84.12 480 TYR A O 1
ATOM 3802 N N . LEU A 1 481 ? -20.363 -7.890 11.852 1.00 83.44 481 LEU A N 1
ATOM 3803 C CA . LEU A 1 481 ? -19.607 -7.646 10.630 1.00 83.44 481 LEU A CA 1
ATOM 3804 C C . LEU A 1 481 ? -19.804 -6.186 10.230 1.00 83.44 481 LEU A C 1
ATOM 3806 O O . LEU A 1 481 ? -20.890 -5.779 9.809 1.00 83.44 481 LEU A O 1
ATOM 3810 N N . SER A 1 482 ? -18.738 -5.405 10.349 1.00 78.94 482 SER A N 1
ATOM 3811 C CA . SER A 1 482 ? -18.746 -4.000 9.961 1.00 78.94 482 SER A CA 1
ATOM 3812 C C . SER A 1 482 ? -18.603 -3.863 8.446 1.00 78.94 482 SER A C 1
ATOM 3814 O O . SER A 1 482 ? -17.642 -4.353 7.844 1.00 78.94 482 SER A O 1
ATOM 3816 N N . TRP A 1 483 ? -19.534 -3.145 7.811 1.00 78.25 483 TRP A N 1
ATOM 3817 C CA . TRP A 1 483 ? -19.452 -2.825 6.379 1.00 78.25 483 TRP A CA 1
ATOM 3818 C C . TRP A 1 483 ? -18.210 -1.991 6.040 1.00 78.25 483 TRP A C 1
ATOM 3820 O O . TRP A 1 483 ? -17.723 -2.046 4.911 1.00 78.25 483 TRP A O 1
ATOM 3830 N N . VAL A 1 484 ? -17.653 -1.277 7.023 1.00 80.25 484 VAL A N 1
ATOM 3831 C CA . VAL A 1 484 ? -16.415 -0.503 6.884 1.00 80.25 484 VAL A CA 1
ATOM 3832 C C . VAL A 1 484 ? -15.232 -1.408 6.551 1.00 80.25 484 VAL A C 1
ATOM 3834 O O . VAL A 1 484 ? -14.445 -1.084 5.664 1.00 80.25 484 VAL A O 1
ATOM 3837 N N . TYR A 1 485 ? -15.120 -2.566 7.204 1.00 85.81 485 TYR A N 1
ATOM 3838 C CA . TYR A 1 485 ? -14.045 -3.521 6.940 1.00 85.81 485 TYR A CA 1
ATOM 3839 C C . TYR A 1 485 ? -14.132 -4.103 5.533 1.00 85.81 485 TYR A C 1
ATOM 3841 O O . TYR A 1 485 ? -13.133 -4.122 4.813 1.00 85.81 485 TYR A O 1
ATOM 3849 N N . ALA A 1 486 ? -15.334 -4.498 5.107 1.00 83.19 486 ALA A N 1
ATOM 3850 C CA . ALA A 1 486 ? -15.569 -4.978 3.750 1.00 83.19 486 ALA A CA 1
ATOM 3851 C C . ALA A 1 486 ? -15.252 -3.889 2.710 1.00 83.19 486 ALA A C 1
ATOM 3853 O O . ALA A 1 486 ? -14.508 -4.135 1.761 1.00 83.19 486 ALA A O 1
ATOM 3854 N N . GLN A 1 487 ? -15.747 -2.665 2.916 1.00 85.19 487 GLN A N 1
ATOM 3855 C CA . GLN A 1 487 ? -15.454 -1.518 2.057 1.00 85.19 487 GLN A CA 1
ATOM 3856 C C . GLN A 1 487 ? -13.944 -1.286 1.932 1.00 85.19 487 GLN A C 1
ATOM 3858 O O . GLN A 1 487 ? -13.428 -1.187 0.819 1.00 85.19 487 GLN A O 1
ATOM 3863 N N . ASN A 1 488 ? -13.234 -1.216 3.058 1.00 89.31 488 ASN A N 1
ATOM 3864 C CA . ASN A 1 488 ? -11.796 -0.978 3.097 1.00 89.3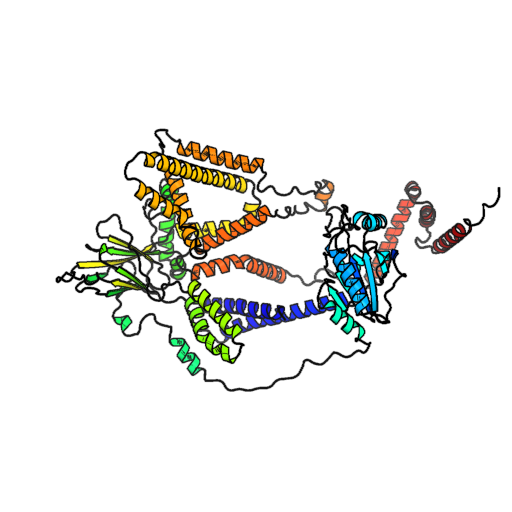1 488 ASN A CA 1
ATOM 3865 C C . ASN A 1 488 ? -11.006 -2.108 2.435 1.00 89.31 488 ASN A C 1
ATOM 3867 O O . ASN A 1 488 ? -10.046 -1.837 1.716 1.00 89.31 488 ASN A O 1
ATOM 3871 N N . PHE A 1 489 ? -11.430 -3.359 2.625 1.00 90.56 489 PHE A N 1
ATO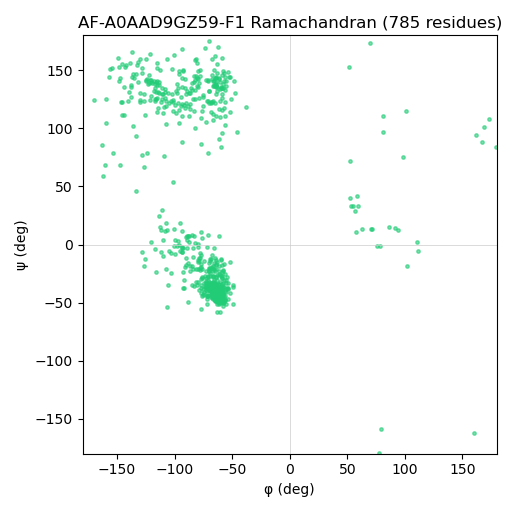M 3872 C CA . PHE A 1 489 ? -10.830 -4.516 1.974 1.00 90.56 489 PHE A CA 1
ATOM 3873 C C . PHE A 1 489 ? -10.940 -4.405 0.450 1.00 90.56 489 PHE A C 1
ATOM 3875 O O . PHE A 1 489 ? -9.926 -4.356 -0.245 1.00 90.56 489 PHE A O 1
ATOM 3882 N N . PHE A 1 490 ? -12.159 -4.293 -0.083 1.00 90.19 490 PHE A N 1
ATOM 3883 C CA . PHE A 1 490 ? -12.374 -4.267 -1.531 1.00 90.19 490 PHE A CA 1
ATOM 3884 C C . PHE A 1 490 ? -11.788 -3.015 -2.182 1.00 90.19 490 PHE A C 1
ATOM 3886 O O . PHE A 1 490 ? -11.093 -3.120 -3.194 1.00 90.19 490 PHE A O 1
ATOM 3893 N N . LEU A 1 491 ? -12.007 -1.836 -1.596 1.00 90.56 491 LEU A N 1
ATOM 3894 C CA . LEU A 1 491 ? -11.442 -0.591 -2.112 1.00 90.56 491 LEU A CA 1
ATOM 3895 C C . LEU A 1 491 ? -9.912 -0.604 -2.031 1.00 90.56 491 LEU A C 1
ATOM 3897 O O . LEU A 1 491 ? -9.248 -0.160 -2.965 1.00 90.56 491 LEU A O 1
ATOM 3901 N N . GLY A 1 492 ? -9.350 -1.156 -0.954 1.00 93.88 492 GLY A N 1
ATOM 3902 C CA . GLY A 1 492 ? -7.913 -1.327 -0.785 1.00 93.88 492 GLY A CA 1
ATOM 3903 C C . GLY A 1 492 ? -7.300 -2.220 -1.862 1.00 93.88 492 GLY A C 1
ATOM 3904 O O . GLY A 1 492 ? -6.309 -1.827 -2.480 1.00 93.88 492 GLY A O 1
ATOM 3905 N N . LEU A 1 493 ? -7.920 -3.370 -2.157 1.00 93.25 493 LEU A N 1
ATOM 3906 C CA . LEU A 1 493 ? -7.489 -4.264 -3.239 1.00 93.25 493 LEU A CA 1
ATOM 3907 C C . LEU A 1 493 ? -7.586 -3.589 -4.610 1.00 93.25 493 LEU A C 1
ATOM 3909 O O . LEU A 1 493 ? -6.630 -3.635 -5.384 1.00 93.25 493 LEU A O 1
ATOM 3913 N N . VAL A 1 494 ? -8.713 -2.933 -4.903 1.00 94.00 494 VAL A N 1
ATOM 3914 C CA . VAL A 1 494 ? -8.928 -2.229 -6.175 1.00 94.00 494 VAL A CA 1
ATOM 3915 C C . VAL A 1 494 ? -7.881 -1.134 -6.360 1.00 94.00 494 VAL A C 1
ATOM 3917 O O . VAL A 1 494 ? -7.229 -1.090 -7.399 1.00 94.00 494 VAL A O 1
ATOM 3920 N N . LEU A 1 495 ? -7.660 -0.284 -5.355 1.00 93.19 495 LEU A N 1
ATOM 3921 C CA . LEU A 1 495 ? -6.669 0.789 -5.439 1.00 93.19 495 LEU A CA 1
ATOM 3922 C C . LEU A 1 495 ? -5.239 0.267 -5.543 1.00 93.19 495 LEU A C 1
ATOM 3924 O O . LEU A 1 495 ? -4.433 0.895 -6.223 1.00 93.19 495 LEU A O 1
ATOM 3928 N N . PHE A 1 496 ? -4.917 -0.859 -4.903 1.00 93.75 496 PHE A N 1
ATOM 3929 C CA . PHE A 1 496 ? -3.582 -1.446 -4.963 1.00 93.75 496 PHE A CA 1
ATOM 3930 C C . PHE A 1 496 ? -3.283 -2.077 -6.329 1.00 93.75 496 PHE A C 1
ATOM 3932 O O . PHE A 1 496 ? -2.256 -1.762 -6.933 1.00 93.75 496 PHE A O 1
ATOM 3939 N N . TYR A 1 497 ? -4.173 -2.937 -6.837 1.00 91.94 497 TYR A N 1
ATOM 3940 C CA . TYR A 1 497 ? -3.950 -3.660 -8.095 1.00 91.94 497 TYR A CA 1
ATOM 3941 C C . TYR A 1 497 ? -4.214 -2.803 -9.332 1.00 91.94 497 TYR A C 1
ATOM 3943 O O . TYR A 1 497 ? -3.446 -2.863 -10.290 1.00 91.94 497 TYR A O 1
ATOM 3951 N N . MET A 1 498 ? -5.248 -1.958 -9.310 1.00 92.44 498 MET A N 1
ATOM 3952 C CA . MET A 1 498 ? -5.590 -1.091 -10.443 1.00 92.44 498 MET A CA 1
ATOM 3953 C C . MET A 1 498 ? -4.847 0.249 -10.416 1.00 92.44 498 MET A C 1
ATOM 3955 O O . MET A 1 498 ? -5.123 1.109 -11.249 1.00 92.44 498 MET A O 1
ATOM 3959 N N . SER A 1 499 ? -3.891 0.459 -9.502 1.00 91.88 499 SER A N 1
ATOM 3960 C CA . SER A 1 499 ? -3.208 1.751 -9.332 1.00 91.88 499 SER A CA 1
ATOM 3961 C C . SER A 1 499 ? -2.541 2.252 -10.620 1.00 91.88 499 SER A C 1
ATOM 3963 O O . SER A 1 499 ? -2.579 3.442 -10.922 1.00 91.88 499 SER A O 1
ATOM 3965 N N . GLU A 1 500 ? -1.924 1.342 -11.380 1.00 87.25 500 GLU A N 1
ATOM 3966 C CA . GLU A 1 500 ? -1.220 1.636 -12.633 1.00 87.25 500 GLU A CA 1
ATOM 3967 C C . GLU A 1 500 ? -2.196 1.909 -13.774 1.00 87.25 500 GLU A C 1
ATOM 3969 O O . GLU A 1 500 ? -1.932 2.743 -14.638 1.00 87.25 500 GLU A O 1
ATOM 3974 N N . TRP A 1 501 ? -3.348 1.243 -13.753 1.00 88.56 501 TRP A N 1
ATOM 3975 C CA . TRP A 1 501 ? -4.411 1.486 -14.715 1.00 88.56 501 TRP A CA 1
ATOM 3976 C C . TRP A 1 501 ? -5.087 2.837 -14.453 1.00 88.56 501 TRP A C 1
ATOM 3978 O O . TRP A 1 501 ? -5.207 3.663 -15.359 1.00 88.56 501 TRP A O 1
ATOM 3988 N N . PHE A 1 502 ? -5.436 3.130 -13.196 1.00 90.62 502 PHE A N 1
ATOM 3989 C CA . PHE A 1 502 ? -5.986 4.422 -12.789 1.00 90.62 502 PHE A CA 1
ATOM 3990 C C . PHE A 1 502 ? -5.021 5.572 -13.076 1.00 90.62 502 PHE A C 1
ATOM 3992 O O . PHE A 1 502 ? -5.441 6.598 -13.610 1.00 90.62 502 PHE A O 1
ATOM 3999 N N . SER A 1 503 ? -3.720 5.399 -12.822 1.00 90.31 503 SER A N 1
ATOM 4000 C CA . SER A 1 503 ? -2.732 6.444 -13.106 1.00 90.31 503 SER A CA 1
ATOM 4001 C C . SER A 1 503 ? -2.512 6.712 -14.598 1.00 90.31 503 SER A C 1
ATOM 4003 O O . SER A 1 503 ? -1.913 7.729 -14.937 1.00 90.31 503 SER A O 1
ATOM 4005 N N . ARG A 1 504 ? -3.009 5.860 -15.499 1.00 86.75 504 ARG A N 1
ATOM 4006 C CA . ARG A 1 504 ? -3.011 6.097 -16.955 1.00 86.75 504 ARG A CA 1
ATOM 4007 C C . ARG A 1 504 ? -4.380 6.525 -17.486 1.00 86.75 504 ARG A C 1
ATOM 4009 O O . ARG A 1 504 ? -4.466 7.184 -18.519 1.00 86.75 504 ARG A O 1
ATOM 4016 N N . SER A 1 505 ? -5.455 6.172 -16.787 1.00 89.25 505 SER A N 1
ATOM 4017 C CA . SER A 1 505 ? -6.825 6.434 -17.220 1.00 89.25 505 SER A CA 1
ATOM 4018 C C . SER A 1 505 ? -7.162 7.925 -17.191 1.00 89.25 505 SER A C 1
ATOM 4020 O O . SER A 1 505 ? -7.140 8.572 -16.143 1.00 89.25 505 SER A O 1
ATOM 4022 N N . ARG A 1 506 ? -7.554 8.488 -18.341 1.00 88.00 506 ARG A N 1
ATOM 4023 C CA . ARG A 1 506 ? -8.042 9.877 -18.419 1.00 88.00 506 ARG A CA 1
ATOM 4024 C C . ARG A 1 506 ? -9.328 10.083 -17.627 1.00 88.00 506 ARG A C 1
ATOM 4026 O O . ARG A 1 506 ? -9.456 11.094 -16.945 1.00 88.00 506 ARG A O 1
ATOM 4033 N N . ALA A 1 507 ? -10.238 9.110 -17.665 1.00 90.81 507 ALA A N 1
ATOM 4034 C CA . ALA A 1 507 ? -11.476 9.153 -16.892 1.00 90.81 507 ALA A CA 1
ATOM 4035 C C . ALA A 1 507 ? -11.192 9.259 -15.386 1.00 90.81 507 ALA A C 1
ATOM 4037 O O . ALA A 1 507 ? -11.818 10.060 -14.694 1.00 90.81 507 ALA A O 1
ATOM 4038 N N . PHE A 1 508 ? -10.186 8.526 -14.894 1.00 91.88 508 PHE A N 1
ATOM 4039 C CA . PHE A 1 508 ? -9.764 8.619 -13.499 1.00 91.88 508 PHE A CA 1
ATOM 4040 C C . PHE A 1 508 ? -9.217 10.007 -13.141 1.00 91.88 508 PHE A C 1
ATOM 4042 O O . PHE A 1 508 ? -9.549 10.534 -12.086 1.00 91.88 508 PHE A O 1
ATOM 4049 N N . HIS A 1 509 ? -8.431 10.640 -14.017 1.00 90.81 509 HIS A N 1
ATOM 4050 C CA . HIS A 1 509 ? -7.923 11.991 -13.753 1.00 90.81 509 HIS A CA 1
ATOM 4051 C C . HIS A 1 509 ? -9.042 13.032 -13.714 1.00 90.81 509 HIS A C 1
ATOM 4053 O O . HIS A 1 509 ? -9.001 13.913 -12.860 1.00 90.81 509 HIS A O 1
ATOM 4059 N N . TYR A 1 510 ? -10.060 12.920 -14.573 1.00 92.31 510 TYR A N 1
ATOM 4060 C CA . TYR A 1 510 ? -11.242 13.783 -14.491 1.00 92.31 510 TYR A CA 1
ATOM 4061 C C . TYR A 1 510 ? -12.014 13.573 -13.189 1.00 92.31 510 TYR A C 1
ATOM 4063 O O . TYR A 1 510 ? -12.357 14.550 -12.527 1.00 92.31 510 TYR A O 1
ATOM 4071 N N . LEU A 1 511 ? -12.212 12.319 -12.772 1.00 92.06 511 LEU A N 1
ATOM 4072 C CA . LEU A 1 511 ? -12.829 12.000 -11.484 1.00 92.06 511 LEU A CA 1
ATOM 4073 C C . LEU A 1 511 ? -12.018 12.576 -10.313 1.00 92.06 511 LEU A C 1
ATOM 4075 O O . LEU A 1 511 ? -12.582 13.194 -9.415 1.00 92.06 511 LEU A O 1
ATOM 4079 N N . LEU A 1 512 ? -10.692 12.426 -10.341 1.00 91.31 512 LEU A N 1
ATOM 4080 C CA . LEU A 1 512 ? -9.792 12.987 -9.336 1.00 91.31 512 LEU A CA 1
ATOM 4081 C C . LEU A 1 512 ? -9.886 14.518 -9.302 1.00 91.31 512 LEU A C 1
ATOM 4083 O O . LEU A 1 512 ? -9.970 15.102 -8.225 1.00 91.31 512 LEU A O 1
ATOM 4087 N N . GLY A 1 513 ? -9.926 15.164 -10.469 1.00 92.31 513 GLY A N 1
ATOM 4088 C CA . GLY A 1 513 ? -10.150 16.602 -10.597 1.00 92.31 513 GLY A CA 1
ATOM 4089 C C . GLY A 1 513 ? -11.481 17.036 -9.992 1.00 92.31 513 GLY A C 1
ATOM 4090 O O . GLY A 1 513 ? -11.512 17.998 -9.228 1.00 92.31 513 GLY A O 1
ATOM 4091 N N . ALA A 1 514 ? -12.563 16.302 -10.264 1.00 92.31 514 ALA A N 1
ATOM 4092 C CA . ALA A 1 514 ? -13.877 16.562 -9.685 1.00 92.31 514 ALA A CA 1
ATOM 4093 C C . ALA A 1 514 ? -13.862 16.466 -8.151 1.00 92.31 514 ALA A C 1
ATOM 4095 O O . ALA A 1 514 ? -14.335 17.379 -7.473 1.00 92.31 514 ALA A O 1
ATOM 4096 N N . VAL A 1 515 ? -13.268 15.401 -7.599 1.00 89.88 515 VAL A N 1
ATOM 4097 C CA . VAL A 1 515 ? -13.150 15.192 -6.145 1.00 89.88 515 VAL A CA 1
ATOM 4098 C C . VAL A 1 515 ? -12.307 16.289 -5.496 1.00 89.88 515 VAL A C 1
ATOM 4100 O O . VAL A 1 515 ? -12.717 16.855 -4.483 1.00 89.88 515 VAL A O 1
ATOM 4103 N N . LEU A 1 516 ? -11.159 16.639 -6.085 1.00 89.38 516 LEU A N 1
ATOM 4104 C CA . LEU A 1 516 ? -10.310 17.723 -5.588 1.00 89.38 516 LEU A CA 1
ATOM 4105 C C . LEU A 1 516 ? -11.031 19.072 -5.648 1.00 89.38 516 LEU A C 1
ATOM 4107 O O . LEU A 1 516 ? -10.961 19.836 -4.688 1.00 89.38 516 LEU A O 1
ATOM 4111 N N . GLY A 1 517 ? -11.762 19.351 -6.729 1.00 90.38 517 GLY A N 1
ATOM 4112 C CA . GLY A 1 517 ? -12.572 20.561 -6.873 1.00 90.38 517 GLY A CA 1
ATOM 4113 C C . GLY A 1 517 ? -13.614 20.690 -5.762 1.00 90.38 517 GLY A C 1
ATOM 4114 O O . GLY A 1 517 ? -13.672 21.716 -5.083 1.00 90.38 517 GLY A O 1
ATOM 4115 N N . VAL A 1 518 ? -14.374 19.621 -5.507 1.00 88.38 518 VAL A N 1
ATOM 4116 C CA . VAL A 1 518 ? -15.342 19.553 -4.400 1.00 88.38 518 VAL A CA 1
ATOM 4117 C C . VAL A 1 518 ? -14.652 19.736 -3.046 1.00 88.38 518 VAL A C 1
ATOM 4119 O O . VAL A 1 518 ? -15.107 20.538 -2.230 1.00 88.38 518 VAL A O 1
ATOM 4122 N N . PHE A 1 519 ? -13.529 19.065 -2.808 1.00 83.69 519 PHE A N 1
ATOM 4123 C CA . PHE A 1 519 ? -12.810 19.155 -1.539 1.00 83.69 519 PHE A CA 1
ATOM 4124 C C . PHE A 1 519 ? -12.273 20.567 -1.260 1.00 83.69 519 PHE A C 1
ATOM 4126 O O . PHE A 1 519 ? -12.514 21.121 -0.186 1.00 83.69 519 PHE A O 1
ATOM 4133 N N . PHE A 1 520 ? -11.607 21.196 -2.233 1.00 83.38 520 PHE A N 1
ATOM 4134 C CA . PHE A 1 520 ? -11.120 22.570 -2.091 1.00 83.38 520 PHE A CA 1
ATOM 4135 C C . PHE A 1 520 ? -12.262 23.569 -1.909 1.00 83.38 520 PHE A C 1
ATOM 4137 O O . PHE A 1 520 ? -12.120 24.516 -1.137 1.00 83.38 520 PHE A O 1
ATOM 4144 N N . SER A 1 521 ? -13.403 23.343 -2.564 1.00 83.75 521 SER A N 1
ATOM 4145 C CA . SER A 1 521 ? -14.599 24.167 -2.375 1.00 83.75 521 SER A CA 1
ATOM 4146 C C . SER A 1 521 ? -15.135 24.066 -0.942 1.00 83.75 521 SER A C 1
ATOM 4148 O O . SER A 1 521 ? -15.386 25.086 -0.304 1.00 83.75 521 SER A O 1
ATOM 4150 N N . ALA A 1 522 ? -15.188 22.859 -0.372 1.00 74.31 522 ALA A N 1
ATOM 4151 C CA . ALA A 1 522 ? -15.616 22.646 1.004 1.00 74.31 522 ALA A CA 1
ATOM 4152 C C . ALA A 1 522 ? -14.651 23.290 2.011 1.00 74.31 522 ALA A C 1
ATOM 4154 O O . ALA A 1 522 ? -15.099 23.940 2.955 1.00 74.31 522 ALA A O 1
ATOM 4155 N N . LEU A 1 523 ? -13.336 23.192 1.783 1.00 75.69 523 LEU A N 1
ATOM 4156 C CA . LEU A 1 523 ? -12.335 23.891 2.596 1.00 75.69 523 LEU A CA 1
ATOM 4157 C C . LEU A 1 523 ? -12.466 25.413 2.493 1.00 75.69 523 LEU A C 1
ATOM 4159 O O . LEU A 1 523 ? -12.382 26.107 3.505 1.00 75.69 523 LEU A O 1
ATOM 4163 N N . LEU A 1 524 ? -12.703 25.939 1.290 1.00 77.62 524 LEU A N 1
ATOM 4164 C CA . LEU A 1 524 ? -12.932 27.363 1.070 1.00 77.62 524 LEU A CA 1
ATOM 4165 C C . LEU A 1 524 ? -14.211 27.831 1.775 1.00 77.62 524 LEU A C 1
ATOM 4167 O O . LEU A 1 524 ? -14.202 28.878 2.419 1.00 77.62 524 LEU A O 1
ATOM 4171 N N . ALA A 1 525 ? -15.289 27.048 1.704 1.00 70.62 525 ALA A N 1
ATOM 4172 C CA . ALA A 1 525 ? -16.533 27.325 2.407 1.00 70.62 525 ALA A CA 1
ATOM 4173 C C . ALA A 1 525 ? -16.308 27.345 3.924 1.00 70.62 525 ALA A C 1
ATOM 4175 O O . ALA A 1 525 ? -16.663 28.328 4.569 1.00 70.62 525 ALA A O 1
ATOM 4176 N N . LEU A 1 526 ? -15.643 26.329 4.488 1.00 70.44 526 LEU A N 1
ATOM 4177 C CA . LEU A 1 526 ? -15.283 26.283 5.911 1.00 70.44 526 LEU A CA 1
ATOM 4178 C C . LEU A 1 526 ? -14.417 27.478 6.324 1.00 70.44 526 LEU A C 1
ATOM 4180 O O . LEU A 1 526 ? -14.672 28.084 7.361 1.00 70.44 526 LEU A O 1
ATOM 4184 N N . TYR A 1 527 ? -13.441 27.864 5.502 1.00 72.25 527 TYR A N 1
ATOM 4185 C CA . TYR A 1 527 ? -12.612 29.045 5.739 1.00 72.25 527 TYR A CA 1
ATOM 4186 C C . TYR A 1 527 ? -13.441 30.339 5.743 1.00 72.25 527 TYR A C 1
ATOM 4188 O O . TYR A 1 527 ? -13.275 31.180 6.631 1.00 72.25 527 TYR A O 1
ATOM 4196 N N . ILE A 1 528 ? -14.366 30.503 4.791 1.00 72.81 528 ILE A N 1
ATOM 4197 C CA . ILE A 1 528 ? -15.265 31.663 4.725 1.00 72.81 528 ILE A CA 1
ATOM 4198 C C . ILE A 1 528 ? -16.211 31.677 5.929 1.00 72.81 528 ILE A C 1
ATOM 4200 O O . ILE A 1 528 ? -16.349 32.729 6.552 1.00 72.81 528 ILE A O 1
ATOM 4204 N N . PHE A 1 529 ? -16.795 30.539 6.313 1.00 64.25 529 PHE A N 1
ATOM 4205 C CA . PHE A 1 529 ? -17.641 30.425 7.505 1.00 64.25 529 PHE A CA 1
ATOM 4206 C C . PHE A 1 529 ? -16.866 30.729 8.779 1.00 64.25 529 PHE A C 1
ATOM 4208 O O . PHE A 1 529 ? -17.343 31.497 9.605 1.00 64.25 529 PHE A O 1
ATOM 4215 N N . GLN A 1 530 ? -15.648 30.207 8.927 1.00 68.44 530 GLN A N 1
ATOM 4216 C CA . GLN A 1 530 ? -14.786 30.515 10.064 1.00 68.44 530 GLN A CA 1
ATOM 4217 C C . GLN A 1 530 ? -14.466 32.013 10.118 1.00 68.44 530 GLN A C 1
ATOM 4219 O O . GLN A 1 530 ? -14.484 32.623 11.188 1.00 68.44 530 GLN A O 1
ATOM 4224 N N . ARG A 1 531 ? -14.191 32.630 8.966 1.00 71.62 531 ARG A N 1
ATOM 4225 C CA . ARG A 1 531 ? -13.918 34.066 8.862 1.00 71.62 531 ARG A CA 1
ATOM 4226 C C . ARG A 1 531 ? -15.154 34.910 9.180 1.00 71.62 531 ARG A C 1
ATOM 4228 O O . ARG A 1 531 ? -15.030 35.894 9.905 1.00 71.62 531 ARG A O 1
ATOM 4235 N N . GLN A 1 532 ? -16.325 34.534 8.673 1.00 70.12 532 GLN A N 1
ATOM 4236 C CA . GLN A 1 532 ? -17.596 35.197 8.966 1.00 70.12 532 GLN A CA 1
ATOM 4237 C C . GLN A 1 532 ? -17.969 35.040 10.437 1.00 70.12 532 GLN A C 1
ATOM 4239 O O . GLN A 1 532 ? -18.234 36.044 11.083 1.00 70.12 532 GLN A O 1
ATOM 4244 N N . ALA A 1 533 ? -17.868 33.833 10.996 1.00 62.31 533 ALA A N 1
ATOM 4245 C CA . ALA A 1 533 ? -18.084 33.569 12.413 1.00 62.31 533 ALA A CA 1
ATOM 4246 C C . ALA A 1 533 ? -17.159 34.429 13.279 1.00 62.31 533 ALA A C 1
ATOM 4248 O O . ALA A 1 533 ? -17.647 35.122 14.161 1.00 62.31 533 ALA A O 1
ATOM 4249 N N . ARG A 1 534 ? -15.854 34.498 12.970 1.00 63.41 534 ARG A N 1
ATOM 4250 C CA . ARG A 1 534 ? -14.905 35.388 13.670 1.00 63.41 534 ARG A CA 1
ATOM 4251 C C . ARG A 1 534 ? -15.302 36.861 13.587 1.00 63.41 534 ARG A C 1
ATOM 4253 O O . ARG A 1 534 ? -15.153 37.590 14.567 1.00 63.41 534 ARG A O 1
ATOM 4260 N N . ASN A 1 535 ? -15.786 37.311 12.432 1.00 67.62 535 ASN A N 1
ATOM 4261 C CA . ASN A 1 535 ? -16.223 38.692 12.241 1.00 67.62 535 ASN A CA 1
ATOM 4262 C C . ASN A 1 535 ? -17.548 38.990 12.965 1.00 67.62 535 ASN A C 1
ATOM 4264 O O . ASN A 1 535 ? -17.678 40.065 13.541 1.00 67.62 535 ASN A O 1
ATOM 4268 N N . SER A 1 536 ? -18.483 38.041 13.015 1.00 57.34 536 SER A N 1
ATOM 4269 C CA . SER A 1 536 ? -19.751 38.150 13.746 1.00 57.34 536 SER A CA 1
ATOM 4270 C C . SER A 1 536 ? -19.564 38.036 15.261 1.00 57.34 536 SER A C 1
ATOM 4272 O O . SER A 1 536 ? -20.202 38.765 16.013 1.00 57.34 536 SER A O 1
ATOM 4274 N N . THR A 1 537 ? -18.628 37.210 15.741 1.00 51.97 537 THR A N 1
ATOM 4275 C CA . THR A 1 537 ? -18.304 37.102 17.176 1.00 51.97 537 THR A CA 1
ATOM 4276 C C . THR A 1 537 ? -17.658 38.366 17.739 1.00 51.97 537 THR A C 1
ATOM 4278 O O . THR A 1 537 ? -17.718 38.585 18.943 1.00 51.97 537 THR A O 1
ATOM 4281 N N . LYS A 1 538 ? -17.090 39.243 16.895 1.00 52.88 538 LYS A N 1
ATOM 4282 C CA . LYS A 1 538 ? -16.622 40.575 17.325 1.00 52.88 538 LYS A CA 1
ATOM 4283 C C . LYS A 1 538 ? -17.766 41.531 17.689 1.00 52.88 538 LYS A C 1
ATOM 4285 O O . LYS A 1 538 ? -17.491 42.572 18.274 1.00 52.88 538 LYS A O 1
ATOM 4290 N N . MET A 1 539 ? -19.018 41.198 17.362 1.00 54.59 539 MET A N 1
ATOM 4291 C CA . MET A 1 539 ? -20.198 42.013 17.681 1.00 54.59 539 MET A CA 1
ATOM 4292 C C . MET A 1 539 ? -20.930 41.580 18.965 1.00 54.59 539 MET A C 1
ATOM 4294 O O . MET A 1 539 ? -21.905 42.223 19.339 1.00 54.59 539 MET A O 1
ATOM 4298 N N . LEU A 1 540 ? -20.468 40.532 19.663 1.00 51.38 540 LEU A N 1
ATOM 4299 C CA . LEU A 1 540 ? -21.057 40.063 20.924 1.00 51.38 540 LEU A CA 1
ATOM 4300 C C . LEU A 1 540 ? -20.091 40.309 22.102 1.00 51.38 540 LEU A C 1
ATOM 4302 O O . LEU A 1 540 ? -18.963 39.802 22.079 1.00 51.38 540 LEU A O 1
ATOM 4306 N N . PRO A 1 541 ? -20.497 41.054 23.149 1.00 41.03 541 PRO A N 1
ATOM 4307 C CA . PRO A 1 541 ? -19.666 41.243 24.332 1.00 41.03 541 PRO A CA 1
ATOM 4308 C C . PRO A 1 541 ? -19.497 39.906 25.077 1.00 41.03 541 PRO A C 1
ATOM 4310 O O . PRO A 1 541 ? -20.481 39.268 25.434 1.00 41.03 541 PRO A O 1
ATOM 4313 N N . GLY A 1 542 ? -18.245 39.470 25.287 1.00 55.28 542 GLY A N 1
ATOM 4314 C CA . GLY A 1 542 ? -17.890 38.232 26.012 1.00 55.28 542 GLY A CA 1
ATOM 4315 C C . GLY A 1 542 ? -17.280 37.094 25.172 1.00 55.28 542 GLY A C 1
ATOM 4316 O O . GLY A 1 542 ? -16.800 36.109 25.726 1.00 55.28 542 GLY A O 1
ATOM 4317 N N . ALA A 1 543 ? -17.209 37.220 23.842 1.00 50.00 543 ALA A N 1
ATOM 4318 C CA . ALA A 1 543 ? -16.799 36.129 22.942 1.00 50.00 543 ALA A CA 1
ATOM 4319 C C . ALA A 1 543 ? -15.281 35.809 22.887 1.00 50.00 543 ALA A C 1
ATOM 4321 O O . ALA A 1 543 ? -14.853 34.955 22.102 1.00 50.00 543 ALA A O 1
ATOM 4322 N N . GLN A 1 544 ? -14.446 36.447 23.717 1.00 52.62 544 GLN A N 1
ATOM 4323 C CA . GLN A 1 544 ? -12.996 36.191 23.739 1.00 52.62 544 GLN A CA 1
ATOM 4324 C C . GLN A 1 544 ? -12.653 34.748 24.159 1.00 52.62 544 GLN A C 1
ATOM 4326 O O . GLN A 1 544 ? -11.697 34.189 23.629 1.00 52.62 544 GLN A O 1
ATOM 4331 N N . LEU A 1 545 ? -13.476 34.105 24.998 1.00 49.12 545 LEU A N 1
ATOM 4332 C CA . LEU A 1 545 ? -13.281 32.714 25.443 1.00 49.12 545 LEU A CA 1
ATOM 4333 C C . LEU A 1 545 ? -13.649 31.653 24.387 1.00 49.12 545 LEU A C 1
ATOM 4335 O O . LEU A 1 545 ? -13.057 30.579 24.357 1.00 49.12 545 LEU A O 1
ATOM 4339 N N . VAL A 1 546 ? -14.592 31.944 23.486 1.00 47.28 546 VAL A N 1
ATOM 4340 C CA . VAL A 1 546 ? -15.029 30.983 22.450 1.00 47.28 546 VAL A CA 1
ATOM 4341 C C . VAL A 1 546 ? -14.063 30.978 21.258 1.00 47.28 546 VAL A C 1
ATOM 4343 O O . VAL A 1 546 ? -13.808 29.941 20.644 1.00 47.28 546 VAL A O 1
ATOM 4346 N N . SER A 1 547 ? -13.459 32.130 20.953 1.00 46.66 547 SER A N 1
ATOM 4347 C CA . SER A 1 547 ? -12.483 32.255 19.862 1.00 46.66 547 SER A CA 1
ATOM 4348 C C . SER A 1 547 ? -11.134 31.581 20.151 1.00 46.66 547 SER A C 1
ATOM 4350 O O . SER A 1 547 ? -10.488 31.102 19.216 1.00 46.66 547 SER A O 1
ATOM 4352 N N . SER A 1 548 ? -10.733 31.473 21.423 1.00 50.22 548 SER A N 1
ATOM 4353 C CA . SER A 1 548 ? -9.533 30.742 21.843 1.00 50.22 548 SER A CA 1
ATOM 4354 C C . SER A 1 548 ? -9.724 29.224 21.723 1.00 50.22 548 SER A C 1
ATOM 4356 O O . SER A 1 548 ? -8.878 28.569 21.113 1.00 50.22 548 SER A O 1
ATOM 4358 N N . LEU A 1 549 ? -10.867 28.675 22.149 1.00 41.97 549 LEU A N 1
ATOM 4359 C CA . LEU A 1 549 ? -11.206 27.247 21.991 1.00 41.97 549 LEU A CA 1
ATOM 4360 C C . LEU A 1 549 ? -11.268 26.804 20.518 1.00 41.97 549 LEU A C 1
ATOM 4362 O O . LEU A 1 549 ? -10.698 25.776 20.150 1.00 41.97 549 LEU A O 1
ATOM 4366 N N . ALA A 1 550 ? -11.864 27.621 19.645 1.00 41.47 550 ALA A N 1
ATOM 4367 C CA . ALA A 1 550 ? -11.921 27.336 18.209 1.00 41.47 550 ALA A CA 1
ATOM 4368 C C . ALA A 1 550 ? -10.549 27.430 17.511 1.00 41.47 550 ALA A C 1
ATOM 4370 O O . ALA A 1 550 ? -10.347 26.816 16.466 1.00 41.47 550 ALA A O 1
ATOM 4371 N N . SER A 1 551 ? -9.600 28.197 18.063 1.00 42.53 551 SER A N 1
ATOM 4372 C CA . SER A 1 551 ? -8.241 28.318 17.515 1.00 42.53 551 SER A CA 1
ATOM 4373 C C . SER A 1 551 ? -7.331 27.148 17.905 1.00 42.53 551 SER A C 1
ATOM 4375 O O . SER A 1 551 ? -6.548 26.688 17.071 1.00 42.53 551 SER A O 1
ATOM 4377 N N . VAL A 1 552 ? -7.501 26.603 19.116 1.00 38.41 552 VAL A N 1
ATOM 4378 C CA . VAL A 1 552 ? -6.752 25.438 19.617 1.00 38.41 552 VAL A CA 1
ATOM 4379 C C . VAL A 1 552 ? -7.151 24.162 18.865 1.00 38.41 552 VAL A C 1
ATOM 4381 O O . VAL A 1 552 ? -6.277 23.377 18.498 1.00 38.41 552 VAL A O 1
ATOM 4384 N N . ALA A 1 553 ? -8.431 24.010 18.507 1.00 38.16 553 ALA A N 1
ATOM 4385 C CA . ALA A 1 553 ? -8.919 22.873 17.718 1.00 38.16 553 ALA A CA 1
ATOM 4386 C C . ALA A 1 553 ? -8.325 22.799 16.292 1.00 38.16 553 ALA A C 1
ATOM 4388 O O . ALA A 1 553 ? -8.181 21.713 15.738 1.00 38.16 553 ALA A O 1
ATOM 4389 N N . THR A 1 554 ? -7.934 23.933 15.698 1.00 44.78 554 THR A N 1
ATOM 4390 C CA . THR A 1 554 ? -7.362 23.983 14.336 1.00 44.78 554 THR A CA 1
ATOM 4391 C C . THR A 1 554 ? -5.838 23.862 14.266 1.00 44.78 554 THR A C 1
ATOM 4393 O O . THR A 1 554 ? -5.318 23.555 13.197 1.00 44.78 554 THR A O 1
ATOM 4396 N N . VAL A 1 555 ? -5.110 24.104 15.363 1.00 38.62 555 VAL A N 1
ATOM 4397 C CA . VAL A 1 555 ? -3.630 24.133 15.357 1.00 38.62 555 VAL A CA 1
ATOM 4398 C C . VAL A 1 555 ? -3.005 22.912 16.041 1.00 38.62 555 VAL A C 1
ATOM 4400 O O . VAL A 1 555 ? -1.873 22.565 15.725 1.00 38.62 555 VAL A O 1
ATOM 4403 N N . ALA A 1 556 ? -3.728 22.197 16.908 1.00 33.50 556 ALA A N 1
ATOM 4404 C CA . ALA A 1 556 ? -3.170 21.055 17.642 1.00 33.50 556 ALA A CA 1
ATOM 4405 C C . ALA A 1 556 ? -3.044 19.744 16.829 1.00 33.50 556 ALA A C 1
ATOM 4407 O O . ALA A 1 556 ? -2.462 18.779 17.315 1.00 33.50 556 ALA A O 1
ATOM 4408 N N . VAL A 1 557 ? -3.563 19.680 15.598 1.00 40.75 557 VAL A N 1
ATOM 4409 C CA . VAL A 1 557 ? -3.691 18.412 14.848 1.00 40.75 557 VAL A CA 1
ATOM 4410 C C . VAL A 1 557 ? -2.474 17.996 13.983 1.00 40.75 557 VAL A C 1
ATOM 4412 O O . VAL A 1 557 ? -2.386 16.808 13.680 1.00 40.75 557 VAL A O 1
ATOM 4415 N N . PRO A 1 558 ? -1.472 18.832 13.623 1.00 40.09 558 PRO A N 1
ATOM 4416 C CA . PRO A 1 558 ? -0.362 18.366 12.785 1.00 40.09 558 PRO A CA 1
ATOM 4417 C C . PRO A 1 558 ? 1.002 18.282 13.495 1.00 40.09 558 PRO A C 1
ATOM 4419 O O . PRO A 1 558 ? 2.030 18.432 12.838 1.00 40.09 558 PRO A O 1
ATOM 4422 N N . VAL A 1 559 ? 1.065 18.036 14.810 1.00 33.72 559 VAL A N 1
ATOM 4423 C CA . VAL A 1 559 ? 2.355 17.906 15.524 1.00 33.72 559 VAL A CA 1
ATOM 4424 C C . VAL A 1 559 ? 2.402 16.619 16.347 1.00 33.72 559 VAL A C 1
ATOM 4426 O O . VAL A 1 559 ? 2.207 16.639 17.553 1.00 33.72 559 VAL A O 1
ATOM 4429 N N . THR A 1 560 ? 2.623 15.481 15.679 1.00 39.62 560 THR A N 1
ATOM 4430 C CA . THR A 1 560 ? 3.444 14.333 16.143 1.00 39.62 560 THR A CA 1
ATOM 4431 C C . THR A 1 560 ? 3.302 13.156 15.166 1.00 39.62 560 THR A C 1
ATOM 4433 O O . THR A 1 560 ? 2.274 12.492 15.080 1.00 39.62 560 THR A O 1
ATOM 4436 N N . GLY A 1 561 ? 4.372 12.904 14.406 1.00 40.72 561 GLY A N 1
ATOM 4437 C CA . GLY A 1 561 ? 4.446 12.082 13.186 1.00 40.72 561 GLY A CA 1
ATOM 4438 C C . GLY A 1 561 ? 4.110 10.587 13.251 1.00 40.72 561 GLY A C 1
ATOM 4439 O O . GLY A 1 561 ? 4.304 9.918 12.246 1.00 40.72 561 GLY A O 1
ATOM 4440 N N . PHE A 1 562 ? 3.614 10.041 14.365 1.00 38.44 562 PHE A N 1
ATOM 4441 C CA . PHE A 1 562 ? 3.325 8.598 14.494 1.00 38.44 562 PHE A CA 1
ATOM 4442 C C . PHE A 1 562 ? 1.911 8.263 15.003 1.00 38.44 562 PHE A C 1
ATOM 4444 O O . PHE A 1 562 ? 1.498 7.111 14.927 1.00 38.44 562 PHE A O 1
ATOM 4451 N N . VAL A 1 563 ? 1.122 9.267 15.408 1.00 43.03 563 VAL A N 1
ATOM 4452 C CA . VAL A 1 563 ? -0.311 9.128 15.772 1.00 43.03 563 VAL A CA 1
ATOM 4453 C C . VAL A 1 563 ? -1.224 9.509 14.588 1.00 43.03 563 VAL A C 1
ATOM 4455 O O . VAL A 1 563 ? -2.448 9.523 14.674 1.00 43.03 563 VAL A O 1
ATOM 4458 N N . ILE A 1 564 ? -0.630 9.836 13.437 1.00 47.84 564 ILE A N 1
ATOM 4459 C CA . ILE A 1 564 ? -1.323 10.545 12.360 1.00 47.84 564 ILE A CA 1
ATOM 4460 C C . ILE A 1 564 ? -2.200 9.615 11.510 1.00 47.84 564 ILE A C 1
ATOM 4462 O O . ILE A 1 564 ? -3.245 10.056 11.053 1.00 47.84 564 ILE A O 1
ATOM 4466 N N . MET A 1 565 ? -1.857 8.338 11.311 1.00 46.19 565 MET A N 1
ATOM 4467 C CA . MET A 1 565 ? -2.615 7.496 10.367 1.00 46.19 565 MET A CA 1
ATOM 4468 C C . MET A 1 565 ? -4.062 7.203 10.810 1.00 46.19 565 MET A C 1
ATOM 4470 O O . MET A 1 565 ? -4.972 7.445 10.011 1.00 46.19 565 MET A O 1
ATOM 4474 N N . PRO A 1 566 ? -4.321 6.811 12.078 1.00 50.94 566 PRO A N 1
ATOM 4475 C CA . PRO A 1 566 ? -5.690 6.678 12.578 1.00 50.94 566 PRO A CA 1
ATOM 4476 C C . PRO A 1 566 ? -6.433 8.018 12.556 1.00 50.94 566 PRO A C 1
ATOM 4478 O O . PRO A 1 566 ? -7.617 8.074 12.234 1.00 50.94 566 PRO A O 1
ATOM 4481 N N . ASN A 1 567 ? -5.725 9.115 12.836 1.00 55.56 567 ASN A N 1
ATOM 4482 C CA . ASN A 1 567 ? -6.303 10.454 12.874 1.00 55.56 567 ASN A CA 1
ATOM 4483 C C . ASN A 1 567 ? -6.622 11.012 11.480 1.00 55.56 567 ASN A C 1
ATOM 4485 O O . ASN A 1 567 ? -7.656 11.651 11.328 1.00 55.56 567 ASN A O 1
ATOM 4489 N N . ILE A 1 568 ? -5.814 10.737 10.449 1.00 60.00 568 ILE A N 1
ATOM 4490 C CA . ILE A 1 568 ? -6.113 11.083 9.049 1.00 60.00 568 ILE A CA 1
ATOM 4491 C C . ILE A 1 568 ? -7.306 10.274 8.565 1.00 60.00 568 ILE A C 1
ATOM 4493 O O . ILE A 1 568 ? -8.189 10.840 7.928 1.00 60.00 568 ILE A O 1
ATOM 4497 N N . TYR A 1 569 ? -7.355 8.973 8.863 1.00 63.47 569 TYR A N 1
ATOM 4498 C CA . TYR A 1 569 ? -8.493 8.142 8.478 1.00 63.47 569 TYR A CA 1
ATOM 4499 C C . TYR A 1 569 ? -9.785 8.624 9.155 1.00 63.47 569 TYR A C 1
ATOM 4501 O O . TYR A 1 569 ? -10.793 8.826 8.477 1.00 63.47 569 TYR A O 1
ATOM 4509 N N . ARG A 1 570 ? -9.747 8.917 10.465 1.00 63.88 570 ARG A N 1
ATOM 4510 C CA . ARG A 1 570 ? -10.880 9.510 11.199 1.00 63.88 570 ARG A CA 1
ATOM 4511 C C . ARG A 1 570 ? -11.279 10.878 10.645 1.00 63.88 570 ARG A C 1
ATOM 4513 O O . ARG A 1 570 ? -12.464 11.111 10.429 1.00 63.88 570 ARG A O 1
ATOM 4520 N N . LEU A 1 571 ? -10.315 11.758 10.373 1.00 65.12 571 LEU A N 1
ATOM 4521 C CA . LEU A 1 571 ? -10.557 13.077 9.779 1.00 65.12 571 LEU A CA 1
ATOM 4522 C C . LEU A 1 571 ? -11.178 12.953 8.380 1.00 65.12 571 LEU A C 1
ATOM 4524 O O . LEU A 1 571 ? -12.129 13.661 8.064 1.00 65.12 571 LEU A O 1
ATOM 4528 N N . GLY A 1 572 ? -10.664 12.041 7.554 1.00 67.06 572 GLY A N 1
ATOM 4529 C CA . GLY A 1 572 ? -11.177 11.758 6.217 1.00 67.06 572 GLY A CA 1
ATOM 4530 C C . GLY A 1 572 ? -12.602 11.212 6.258 1.00 67.06 572 GLY A C 1
ATOM 4531 O O . GLY A 1 572 ? -13.470 11.721 5.553 1.00 67.06 572 GLY A O 1
ATOM 4532 N N . SER A 1 573 ? -12.872 10.242 7.134 1.00 67.31 573 SER A N 1
ATOM 4533 C CA . SER A 1 573 ? -14.214 9.691 7.358 1.00 67.31 573 SER A CA 1
ATOM 4534 C C . SER A 1 573 ? -15.201 10.762 7.836 1.00 67.31 573 SER A C 1
ATOM 4536 O O . SER A 1 573 ? -16.309 10.877 7.303 1.00 67.31 573 SER A O 1
ATOM 4538 N N . TRP A 1 574 ? -14.781 11.619 8.774 1.00 70.19 574 TRP A N 1
ATOM 4539 C CA . TRP A 1 574 ? -15.569 12.765 9.226 1.00 70.19 574 TRP A CA 1
ATOM 4540 C C . TRP A 1 574 ? -15.856 13.749 8.083 1.00 70.19 574 TRP A C 1
ATOM 4542 O O . TRP A 1 574 ? -17.004 14.147 7.890 1.00 70.19 574 TRP A O 1
ATOM 4552 N N . ALA A 1 575 ? -14.847 14.092 7.276 1.00 67.88 575 ALA A N 1
ATOM 4553 C CA . ALA A 1 575 ? -15.001 15.005 6.147 1.00 67.88 575 ALA A CA 1
ATOM 4554 C C . ALA A 1 575 ? -15.964 14.449 5.086 1.00 67.88 575 ALA A C 1
ATOM 4556 O O . ALA A 1 575 ? -16.843 15.169 4.615 1.00 67.88 575 ALA A O 1
ATOM 4557 N N . ILE A 1 576 ? -15.853 13.161 4.747 1.00 74.81 576 ILE A N 1
ATOM 4558 C CA . ILE A 1 576 ? -16.770 12.478 3.820 1.00 74.81 576 ILE A CA 1
ATOM 4559 C C . ILE A 1 576 ? -18.194 12.464 4.383 1.00 74.81 576 ILE A C 1
ATOM 4561 O O . ILE A 1 576 ? -19.150 12.746 3.657 1.00 74.81 576 ILE A O 1
ATOM 4565 N N . SER A 1 577 ? -18.346 12.185 5.677 1.00 69.94 577 SER A N 1
ATOM 4566 C CA . SER A 1 577 ? -19.652 12.186 6.343 1.00 69.94 577 SER A CA 1
ATOM 4567 C C . SER A 1 577 ? -20.294 13.573 6.308 1.00 69.94 577 SER A C 1
ATOM 4569 O O . SER A 1 577 ? -21.473 13.700 5.981 1.00 69.94 577 SER A O 1
ATOM 4571 N N . TYR A 1 578 ? -19.509 14.625 6.545 1.00 72.75 578 TYR A N 1
ATOM 4572 C CA . TYR A 1 578 ? -19.968 16.008 6.460 1.00 72.75 578 TYR A CA 1
ATOM 4573 C C . TYR A 1 578 ? -20.368 16.412 5.033 1.00 72.75 578 TYR A C 1
ATOM 4575 O O . TYR A 1 578 ? -21.419 17.022 4.833 1.00 72.75 578 TYR A O 1
ATOM 4583 N N . LEU A 1 579 ? -19.579 16.028 4.023 1.00 75.62 579 LEU A N 1
ATOM 4584 C CA . LEU A 1 579 ? -19.915 16.254 2.612 1.00 75.62 579 LEU A CA 1
ATOM 4585 C C . LEU A 1 579 ? -21.216 15.546 2.219 1.00 75.62 579 LEU A C 1
ATOM 4587 O O . LEU A 1 579 ? -22.067 16.143 1.563 1.00 75.62 579 LEU A O 1
ATOM 4591 N N . THR A 1 580 ? -21.398 14.303 2.667 1.00 76.50 580 THR A N 1
ATOM 4592 C CA . THR A 1 580 ? -22.617 13.518 2.420 1.00 76.50 580 THR A CA 1
ATOM 4593 C C . THR A 1 580 ? -23.830 14.163 3.090 1.00 76.50 580 THR A C 1
ATOM 4595 O O . THR A 1 580 ? -24.887 14.294 2.477 1.00 76.50 580 THR A O 1
ATOM 4598 N N . TYR A 1 581 ? -23.669 14.640 4.325 1.00 75.19 581 TYR A N 1
ATOM 4599 C CA . TYR A 1 581 ? -24.706 15.384 5.034 1.00 75.19 581 TYR A CA 1
ATOM 4600 C C . TYR A 1 581 ? -25.119 16.660 4.284 1.00 75.19 581 TYR A C 1
ATOM 4602 O O . TYR A 1 581 ? -26.311 16.908 4.103 1.00 75.19 581 TYR A O 1
ATOM 4610 N N . LEU A 1 582 ? -24.153 17.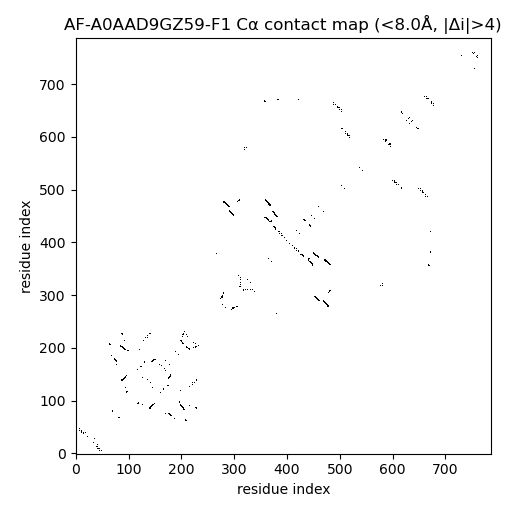447 3.796 1.00 73.50 582 LEU A N 1
ATOM 4611 C CA . LEU A 1 582 ? -24.433 18.641 2.994 1.00 73.50 582 LEU A CA 1
ATOM 4612 C C . LEU A 1 582 ? -25.099 18.308 1.654 1.00 73.50 582 LEU A C 1
ATOM 4614 O O . LEU A 1 582 ? -25.978 19.047 1.216 1.00 73.50 582 LEU A O 1
ATOM 4618 N N . TRP A 1 583 ? -24.703 17.210 1.010 1.00 78.81 583 TRP A N 1
ATOM 4619 C CA . TRP A 1 583 ? -25.302 16.742 -0.242 1.00 78.81 583 TRP A CA 1
ATOM 4620 C C . TRP A 1 583 ? -26.771 16.328 -0.070 1.00 78.81 583 TRP A C 1
ATOM 4622 O O . TRP A 1 583 ? -27.613 16.650 -0.911 1.00 78.81 583 TRP A O 1
ATOM 4632 N N . ASN A 1 584 ? -27.085 15.662 1.044 1.00 79.50 584 ASN A N 1
ATOM 4633 C CA . ASN A 1 584 ? -28.432 15.187 1.365 1.00 79.50 584 ASN A CA 1
ATOM 4634 C C . ASN A 1 584 ? -29.369 16.296 1.872 1.00 79.50 584 ASN A C 1
ATOM 4636 O O . ASN A 1 584 ? -30.568 16.068 2.012 1.00 79.50 584 ASN A O 1
ATOM 4640 N N . ARG A 1 585 ? -28.865 17.505 2.150 1.00 77.50 585 ARG A N 1
ATOM 4641 C CA . ARG A 1 585 ? -29.717 18.642 2.512 1.00 77.50 585 ARG A CA 1
ATOM 4642 C C . ARG A 1 585 ? -30.397 19.212 1.269 1.00 77.50 585 ARG A C 1
ATOM 4644 O O . ARG A 1 585 ? -29.754 19.799 0.401 1.00 77.50 585 ARG A O 1
ATOM 4651 N N . ASP A 1 586 ? -31.723 19.106 1.220 1.00 78.19 586 ASP A N 1
ATOM 4652 C CA . ASP A 1 586 ? -32.504 19.626 0.092 1.00 78.19 586 ASP A CA 1
ATOM 4653 C C . ASP A 1 586 ? -32.603 21.152 0.060 1.00 78.19 586 ASP A C 1
ATOM 4655 O O . ASP A 1 586 ? -32.780 21.720 -1.016 1.00 78.19 586 ASP A O 1
ATOM 4659 N N . VAL A 1 587 ? -32.430 21.826 1.201 1.00 79.31 587 VAL A N 1
ATOM 4660 C CA . VAL A 1 587 ? -32.454 23.290 1.308 1.00 79.31 587 VAL A CA 1
ATOM 4661 C C . VAL A 1 587 ? -31.223 23.765 2.073 1.00 79.31 587 VAL A C 1
ATOM 4663 O O . VAL A 1 587 ? -31.011 23.381 3.224 1.00 79.31 587 VAL A O 1
ATOM 4666 N N . LEU A 1 588 ? -30.426 24.630 1.442 1.00 76.00 588 LEU A N 1
ATOM 4667 C CA . LEU A 1 588 ? -29.271 25.292 2.052 1.00 76.00 588 LEU A CA 1
ATOM 4668 C C . LEU A 1 588 ? -29.490 26.808 1.953 1.00 76.00 588 LEU A C 1
ATOM 4670 O O . LEU A 1 588 ? -29.733 27.319 0.863 1.00 76.00 588 LEU A O 1
ATOM 4674 N N . PHE A 1 589 ? -29.455 27.526 3.081 1.00 74.31 589 PHE A N 1
ATOM 4675 C CA . PHE A 1 589 ? -29.750 28.973 3.146 1.00 74.31 589 PHE A CA 1
ATOM 4676 C C . PHE A 1 589 ? -31.099 29.387 2.522 1.00 74.31 589 PHE A C 1
ATOM 4678 O O . PHE A 1 589 ? -31.221 30.466 1.953 1.00 74.31 589 PHE A O 1
ATOM 4685 N N . GLY A 1 590 ? -32.119 28.526 2.606 1.00 75.62 590 GLY A N 1
ATOM 4686 C CA . GLY A 1 590 ? -33.450 28.800 2.048 1.00 75.62 590 GLY A CA 1
ATOM 4687 C C . GLY A 1 590 ? -33.572 28.601 0.533 1.00 75.62 590 GLY A C 1
ATOM 4688 O O . GLY A 1 590 ? -34.668 28.742 0.001 1.00 75.62 590 GLY A O 1
ATOM 4689 N N . ILE A 1 591 ? -32.489 28.228 -0.161 1.00 78.38 591 ILE A N 1
ATOM 4690 C CA . ILE A 1 591 ? -32.501 27.934 -1.598 1.00 78.38 591 ILE A CA 1
ATOM 4691 C C . ILE A 1 591 ? -32.523 26.407 -1.796 1.00 78.38 591 ILE A C 1
ATOM 4693 O O . ILE A 1 591 ? -31.634 25.711 -1.283 1.00 78.38 591 ILE A O 1
ATOM 4697 N N . PRO A 1 592 ? -33.509 25.857 -2.531 1.00 84.69 592 PRO A N 1
ATOM 4698 C CA . PRO A 1 592 ? -33.567 24.428 -2.807 1.00 84.69 592 PRO A CA 1
ATOM 4699 C C . PRO A 1 592 ? -32.400 23.997 -3.703 1.00 84.69 592 PRO A C 1
ATOM 4701 O O . PRO A 1 592 ? -32.010 24.704 -4.630 1.00 84.69 592 PRO A O 1
ATOM 4704 N N . HIS A 1 593 ? -31.831 22.827 -3.417 1.00 84.19 593 HIS A N 1
ATOM 4705 C CA . HIS A 1 593 ? -30.752 22.177 -4.174 1.00 84.19 593 HIS A CA 1
ATOM 4706 C C . HIS A 1 593 ? -29.450 22.983 -4.337 1.00 84.19 593 HIS A C 1
ATOM 4708 O O . HIS A 1 593 ? -28.559 22.550 -5.071 1.00 84.19 593 HIS A O 1
ATOM 4714 N N . LEU A 1 594 ? -29.280 24.100 -3.620 1.00 82.94 594 LEU A N 1
ATOM 4715 C CA . LEU A 1 594 ? -28.085 24.946 -3.707 1.00 82.94 594 LEU A CA 1
ATOM 4716 C C . LEU A 1 594 ? -26.793 24.160 -3.439 1.00 82.94 594 LEU A C 1
ATOM 4718 O O . LEU A 1 594 ? -25.818 24.334 -4.163 1.00 82.94 594 LEU A O 1
ATOM 4722 N N . GLY A 1 595 ? -26.795 23.257 -2.450 1.00 79.12 595 GLY A N 1
ATOM 4723 C CA . GLY A 1 595 ? -25.647 22.391 -2.163 1.00 79.12 595 GLY A CA 1
ATOM 4724 C C . GLY A 1 595 ? -25.283 21.484 -3.344 1.00 79.12 595 GLY A C 1
ATOM 4725 O O . GLY A 1 595 ? -24.115 21.390 -3.714 1.00 79.12 595 GLY A O 1
ATOM 4726 N N . LYS A 1 596 ? -26.284 20.887 -4.003 1.00 87.25 596 LYS A N 1
ATOM 4727 C CA . LYS A 1 596 ? -26.091 20.009 -5.171 1.00 87.25 596 LYS A CA 1
ATOM 4728 C C . LYS A 1 596 ? -25.518 20.793 -6.359 1.00 87.25 596 LYS A C 1
ATOM 4730 O O . LYS A 1 596 ? -24.559 20.343 -6.982 1.00 87.25 596 LYS A O 1
ATOM 4735 N N . ILE A 1 597 ? -26.045 21.993 -6.624 1.00 87.75 597 ILE A N 1
ATOM 4736 C CA . ILE A 1 597 ? -25.551 22.896 -7.683 1.00 87.75 597 ILE A CA 1
ATOM 4737 C C . ILE A 1 597 ? -24.119 23.352 -7.386 1.00 87.75 597 ILE A C 1
ATOM 4739 O O . ILE A 1 597 ? -23.272 23.346 -8.279 1.00 87.75 597 ILE A O 1
ATOM 4743 N N . TYR A 1 598 ? -23.833 23.705 -6.132 1.00 85.62 598 TYR A N 1
ATOM 4744 C CA . TYR A 1 598 ? -22.501 24.097 -5.683 1.00 85.62 598 TYR A CA 1
ATOM 4745 C C . TYR A 1 598 ? -21.481 22.984 -5.943 1.00 85.62 598 TYR A C 1
ATOM 4747 O O . TYR A 1 598 ? -20.477 23.207 -6.619 1.00 85.62 598 TYR A O 1
ATOM 4755 N N . PHE A 1 599 ? -21.764 21.763 -5.484 1.00 86.62 599 PHE A N 1
ATOM 4756 C CA . PHE A 1 599 ? -20.876 20.625 -5.707 1.00 86.62 599 PHE A CA 1
ATOM 4757 C C . PHE A 1 599 ? -20.713 20.292 -7.193 1.00 86.62 599 PHE A C 1
ATOM 4759 O O . PHE A 1 599 ? -19.591 20.039 -7.628 1.00 86.62 599 PHE A O 1
ATOM 4766 N N . ALA A 1 600 ? -21.784 20.363 -7.990 1.00 89.94 600 ALA A N 1
ATOM 4767 C CA . ALA A 1 600 ? -21.714 20.146 -9.434 1.00 89.94 600 ALA A CA 1
ATOM 4768 C C . ALA A 1 600 ? -20.816 21.179 -10.136 1.00 89.94 600 ALA A C 1
ATOM 4770 O O . ALA A 1 600 ? -19.982 20.808 -10.963 1.00 89.94 600 ALA A O 1
ATOM 4771 N N . PHE A 1 601 ? -20.930 22.462 -9.775 1.00 92.19 601 PHE A N 1
ATOM 4772 C CA . PHE A 1 601 ? -20.103 23.529 -10.339 1.00 92.19 601 PHE A CA 1
ATOM 4773 C C . PHE A 1 601 ? -18.615 23.319 -10.037 1.00 92.19 601 PHE A C 1
ATOM 4775 O O . PHE A 1 601 ? -17.788 23.363 -10.948 1.00 92.19 601 PHE A O 1
ATOM 4782 N N . PHE A 1 602 ? -18.258 23.044 -8.779 1.00 91.88 602 PHE A N 1
ATOM 4783 C CA . PHE A 1 602 ? -16.857 22.849 -8.393 1.00 91.88 602 PHE A CA 1
ATOM 4784 C C . PHE A 1 602 ? -16.274 21.521 -8.892 1.00 91.88 602 PHE A C 1
ATOM 4786 O O . PHE A 1 602 ? -15.093 21.475 -9.243 1.00 91.88 602 PHE A O 1
ATOM 4793 N N . ALA A 1 603 ? -17.088 20.469 -9.008 1.00 92.19 603 ALA A N 1
ATOM 4794 C CA . ALA A 1 603 ? -16.697 19.228 -9.674 1.00 92.19 603 ALA A CA 1
ATOM 4795 C C . ALA A 1 603 ? -16.379 19.465 -11.161 1.00 92.19 603 ALA A C 1
ATOM 4797 O O . ALA A 1 603 ? -15.335 19.031 -11.656 1.00 92.19 603 ALA A O 1
ATOM 4798 N N . PHE A 1 604 ? -17.242 20.204 -11.865 1.00 94.31 604 PHE A N 1
ATOM 4799 C CA . PHE A 1 604 ? -17.028 20.566 -13.265 1.00 94.31 604 PHE A CA 1
ATOM 4800 C C . PHE A 1 604 ? -15.786 21.446 -13.440 1.00 94.31 604 PHE A C 1
ATOM 4802 O O . PHE A 1 604 ? -14.949 21.164 -14.295 1.00 94.31 604 PHE A O 1
ATOM 4809 N N . PHE A 1 605 ? -15.611 22.458 -12.587 1.00 93.06 605 PHE A N 1
ATOM 4810 C CA . PHE A 1 605 ? -14.421 23.308 -12.592 1.00 93.06 605 PHE A CA 1
ATOM 4811 C C . PHE A 1 605 ? -13.134 22.491 -12.402 1.00 93.06 605 PHE A C 1
ATOM 4813 O O . PHE A 1 605 ? -12.165 22.681 -13.136 1.00 93.06 605 PHE A O 1
ATOM 4820 N N . GLY A 1 606 ? -13.141 21.515 -11.489 1.00 92.75 606 GLY A N 1
ATOM 4821 C CA . GLY A 1 606 ? -12.036 20.571 -11.312 1.00 92.75 606 GLY A CA 1
ATOM 4822 C C . GLY A 1 606 ? -11.722 19.755 -12.573 1.00 92.75 606 GLY A C 1
ATOM 4823 O O . GLY A 1 606 ? -10.554 19.595 -12.930 1.00 92.75 606 GLY A O 1
ATOM 4824 N N . CYS A 1 607 ? -12.746 19.299 -13.302 1.00 93.12 607 CYS A N 1
ATOM 4825 C CA . CYS A 1 607 ? -12.566 18.615 -14.588 1.00 93.12 607 CYS A CA 1
ATOM 4826 C C . CYS A 1 607 ? -11.960 19.536 -15.659 1.00 93.12 607 CYS A C 1
ATOM 4828 O O . CYS A 1 607 ? -11.070 19.115 -16.400 1.00 93.12 607 CYS A O 1
ATOM 4830 N N . VAL A 1 608 ? -12.405 20.796 -15.723 1.00 92.44 608 VAL A N 1
ATOM 4831 C CA . VAL A 1 608 ? -11.865 21.801 -16.653 1.00 92.44 608 VAL A CA 1
ATOM 4832 C C . VAL A 1 608 ? -10.386 22.059 -16.374 1.00 92.44 608 VAL A C 1
ATOM 4834 O O . VAL A 1 608 ? -9.602 22.120 -17.316 1.00 92.44 608 VAL A O 1
ATOM 4837 N N . LEU A 1 609 ? -9.973 22.136 -15.104 1.00 90.12 609 LEU A N 1
ATOM 4838 C CA . LEU A 1 609 ? -8.559 22.279 -14.744 1.00 90.12 609 LEU A CA 1
ATOM 4839 C C . LEU A 1 609 ? -7.722 21.078 -15.207 1.00 90.12 609 LEU A C 1
ATOM 4841 O O . LEU A 1 609 ? -6.643 21.266 -15.765 1.00 90.12 609 LEU A O 1
ATOM 4845 N N . VAL A 1 610 ? -8.223 19.852 -15.036 1.00 90.31 610 VAL A N 1
ATOM 4846 C CA . VAL A 1 610 ? -7.546 18.634 -15.519 1.00 90.31 610 VAL A CA 1
ATOM 4847 C C . VAL A 1 610 ? -7.360 18.662 -17.035 1.00 90.31 610 VAL A C 1
ATOM 4849 O O . VAL A 1 610 ? -6.276 18.330 -17.522 1.00 90.31 610 VAL A O 1
ATOM 4852 N N . TRP A 1 611 ? -8.387 19.083 -17.776 1.00 90.94 611 TRP A N 1
ATOM 4853 C CA . TRP A 1 611 ? -8.313 19.243 -19.228 1.00 90.94 611 TRP A CA 1
ATOM 4854 C C . TRP A 1 611 ? -7.315 20.338 -19.631 1.00 90.94 611 TRP A C 1
ATOM 4856 O O . TRP A 1 611 ? -6.442 20.099 -20.467 1.00 90.94 611 TRP A O 1
ATOM 4866 N N . TRP A 1 612 ? -7.395 21.509 -18.996 1.00 91.31 612 TRP A N 1
ATOM 4867 C CA . TRP A 1 612 ? -6.558 22.674 -19.291 1.00 91.31 612 TRP A CA 1
ATOM 4868 C C . TRP A 1 612 ? -5.070 22.401 -19.055 1.00 91.31 612 TRP A C 1
ATOM 4870 O O . TRP A 1 612 ? -4.236 22.685 -19.910 1.00 91.31 612 TRP A O 1
ATOM 4880 N N . TYR A 1 613 ? -4.732 21.796 -17.914 1.00 86.31 613 TYR A N 1
ATOM 4881 C CA . TYR A 1 613 ? -3.351 21.477 -17.544 1.00 86.31 613 TYR A CA 1
ATOM 4882 C C . TYR A 1 613 ? -2.886 20.098 -18.024 1.00 86.31 613 TYR A C 1
ATOM 4884 O O . TYR A 1 613 ? -1.771 19.685 -17.706 1.00 86.31 613 TYR A O 1
ATOM 4892 N N . GLN A 1 614 ? -3.724 19.376 -18.776 1.00 84.12 614 GLN A N 1
ATOM 4893 C CA . GLN A 1 614 ? -3.415 18.053 -19.322 1.00 84.12 614 GLN A CA 1
ATOM 4894 C C . GLN A 1 614 ? -2.928 17.050 -18.260 1.00 84.12 614 GLN A C 1
ATOM 4896 O O . GLN A 1 614 ? -2.037 16.236 -18.514 1.00 84.12 614 GLN A O 1
ATOM 4901 N N . TRP A 1 615 ? -3.527 17.061 -17.065 1.00 81.69 615 TRP A N 1
ATOM 4902 C CA . TRP A 1 615 ? -3.141 16.130 -16.001 1.00 81.69 615 TRP A CA 1
ATOM 4903 C C . TRP A 1 615 ? -3.364 14.678 -16.439 1.00 81.69 615 TRP A C 1
ATOM 4905 O O . TRP A 1 615 ? -4.397 14.327 -17.019 1.00 81.69 615 TRP A O 1
ATOM 4915 N N . GLY A 1 616 ? -2.362 13.832 -16.191 1.00 72.31 616 GLY A N 1
ATOM 4916 C CA . GLY A 1 616 ? -2.410 12.419 -16.565 1.00 72.31 616 GLY A CA 1
ATOM 4917 C C . GLY A 1 616 ? -2.314 12.136 -18.063 1.00 72.31 616 GLY A C 1
ATOM 4918 O O . GLY A 1 616 ? -2.594 11.010 -18.466 1.00 72.31 616 GLY A O 1
ATOM 4919 N N . ALA A 1 617 ? -1.938 13.113 -18.897 1.00 76.75 617 ALA A N 1
ATOM 4920 C CA . ALA A 1 617 ? -1.658 12.866 -20.307 1.00 76.75 617 ALA A CA 1
ATOM 4921 C C . ALA A 1 617 ? -0.508 11.868 -20.464 1.00 76.75 617 ALA A C 1
ATOM 4923 O O . ALA A 1 617 ? 0.586 12.088 -19.941 1.00 76.75 617 ALA A O 1
ATOM 4924 N N . SER A 1 618 ? -0.765 10.771 -21.181 1.00 67.94 618 SER A N 1
ATOM 4925 C CA . SER A 1 618 ? 0.309 9.881 -21.613 1.00 67.94 618 SER A CA 1
ATOM 4926 C C . SER A 1 618 ? 1.175 10.604 -22.642 1.00 67.94 618 SER A C 1
ATOM 4928 O O . SER A 1 618 ? 0.661 11.410 -23.425 1.00 67.94 618 SER A O 1
ATOM 4930 N N . ALA A 1 619 ? 2.478 10.326 -22.642 1.00 63.28 619 ALA A N 1
ATOM 4931 C CA . ALA A 1 619 ? 3.343 10.779 -23.724 1.00 63.28 619 ALA A CA 1
ATOM 4932 C C . ALA A 1 619 ? 2.800 10.213 -25.046 1.00 63.28 619 ALA A C 1
ATOM 4934 O O . ALA A 1 619 ? 2.418 9.044 -25.092 1.00 63.28 619 ALA A O 1
ATOM 4935 N N . LYS A 1 620 ? 2.716 11.031 -26.100 1.00 59.25 620 LYS A N 1
ATOM 4936 C CA . LYS A 1 620 ? 2.398 10.511 -27.436 1.00 59.25 620 LYS A CA 1
ATOM 4937 C C . LYS A 1 620 ? 3.534 9.573 -27.853 1.00 59.25 620 LYS A C 1
ATOM 4939 O O . LYS A 1 620 ? 4.697 9.933 -27.670 1.00 59.25 620 LYS A O 1
ATOM 4944 N N . SER A 1 621 ? 3.208 8.379 -28.345 1.00 52.31 621 SER A N 1
ATOM 4945 C CA . SER A 1 621 ? 4.198 7.544 -29.020 1.00 52.31 621 SER A CA 1
ATOM 4946 C C . SER A 1 621 ? 4.650 8.287 -30.280 1.00 52.31 621 SER A C 1
ATOM 4948 O O . SER A 1 621 ? 3.831 8.816 -31.025 1.00 52.31 621 SER A O 1
ATOM 4950 N N . GLU A 1 622 ? 5.963 8.413 -30.460 1.00 51.47 622 GLU A N 1
ATOM 4951 C CA . GLU A 1 622 ? 6.573 8.999 -31.665 1.00 51.47 622 GLU A CA 1
ATOM 4952 C C . GLU A 1 622 ? 6.729 7.960 -32.788 1.00 51.47 622 GLU A C 1
ATOM 4954 O O . GLU A 1 622 ? 7.390 8.234 -33.784 1.00 51.47 622 GLU A O 1
ATOM 4959 N N . THR A 1 623 ? 6.168 6.758 -32.629 1.00 54.25 623 THR A N 1
ATOM 4960 C CA . THR A 1 623 ? 6.173 5.734 -33.672 1.00 54.25 623 THR A CA 1
ATOM 4961 C C . THR A 1 623 ? 5.239 6.164 -34.798 1.00 54.25 623 THR A C 1
ATOM 4963 O O . THR A 1 623 ? 4.063 6.446 -34.554 1.00 54.25 623 THR A O 1
ATOM 4966 N N . GLU A 1 624 ? 5.770 6.244 -36.019 1.00 53.19 624 GLU A N 1
ATOM 4967 C CA . GLU A 1 624 ? 4.941 6.361 -37.217 1.00 53.19 624 GLU A CA 1
ATOM 4968 C C . GLU A 1 624 ? 3.974 5.165 -37.271 1.00 53.19 624 GLU A C 1
ATOM 4970 O O . GLU A 1 624 ? 4.349 4.062 -36.862 1.00 53.19 624 GLU A O 1
ATOM 4975 N N . PRO A 1 625 ? 2.712 5.376 -37.686 1.00 56.69 625 PRO A N 1
ATOM 4976 C CA . PRO A 1 625 ? 1.781 4.271 -37.883 1.00 56.69 625 PRO A CA 1
ATOM 4977 C C . PRO A 1 625 ? 2.390 3.270 -38.874 1.00 56.69 625 PRO A C 1
ATOM 4979 O O . PRO A 1 625 ? 2.914 3.694 -39.900 1.00 56.69 625 PRO A O 1
ATOM 4982 N N . GLN A 1 626 ? 2.347 1.970 -38.550 1.00 57.84 626 GLN A N 1
ATOM 4983 C CA . GLN A 1 626 ? 2.851 0.921 -39.443 1.00 57.84 626 GLN A CA 1
ATOM 4984 C C . GLN A 1 626 ? 2.137 0.980 -40.797 1.00 57.84 626 GLN A C 1
ATOM 4986 O O . GLN A 1 626 ? 0.915 1.151 -40.847 1.00 57.84 626 GLN A O 1
ATOM 4991 N N . ASP A 1 627 ? 2.903 0.807 -41.873 1.00 61.22 627 ASP A N 1
ATOM 4992 C CA . ASP A 1 627 ? 2.364 0.659 -43.221 1.00 61.22 627 ASP A CA 1
ATOM 4993 C C . ASP A 1 627 ? 1.526 -0.632 -43.312 1.00 61.22 627 ASP A C 1
ATOM 4995 O O . ASP A 1 627 ? 1.850 -1.646 -42.691 1.00 61.22 627 ASP A O 1
ATOM 4999 N N . GLU A 1 628 ? 0.434 -0.608 -44.087 1.00 62.44 628 GLU A N 1
ATOM 5000 C CA . GLU A 1 628 ? -0.529 -1.724 -44.174 1.00 62.44 628 GLU A CA 1
ATOM 5001 C C . GLU A 1 628 ? 0.125 -3.058 -44.597 1.00 62.44 628 GLU A C 1
ATOM 5003 O O . GLU A 1 628 ? -0.301 -4.114 -44.131 1.00 62.44 628 GLU A O 1
ATOM 5008 N N . GLU A 1 629 ? 1.199 -3.014 -45.397 1.00 56.12 629 GLU A N 1
ATOM 5009 C CA . GLU A 1 629 ? 1.972 -4.198 -45.811 1.00 56.12 629 GLU A CA 1
ATOM 5010 C C . GLU A 1 629 ? 2.771 -4.837 -44.653 1.00 56.12 629 GLU A C 1
ATOM 5012 O O . GLU A 1 629 ? 2.866 -6.061 -44.581 1.00 56.12 629 GLU A O 1
ATOM 5017 N N . GLU A 1 630 ? 3.293 -4.055 -43.696 1.00 52.03 630 GLU A N 1
ATOM 5018 C CA . GLU A 1 630 ? 4.011 -4.601 -42.526 1.00 52.03 630 GLU A CA 1
ATOM 5019 C C . GLU A 1 630 ? 3.060 -5.275 -41.525 1.00 52.03 630 GLU A C 1
ATOM 5021 O O . GLU A 1 630 ? 3.426 -6.262 -40.881 1.00 52.03 630 GLU A O 1
ATOM 5026 N N . ILE A 1 631 ? 1.827 -4.769 -41.400 1.00 62.34 631 ILE A N 1
ATOM 5027 C CA . ILE A 1 631 ? 0.796 -5.327 -40.510 1.00 62.34 631 ILE A CA 1
ATOM 5028 C C . ILE A 1 631 ? 0.351 -6.711 -41.002 1.00 62.34 631 ILE A C 1
ATOM 5030 O O . ILE A 1 631 ? 0.082 -7.600 -40.190 1.00 62.34 631 ILE A O 1
ATOM 5034 N N . GLU A 1 632 ? 0.294 -6.909 -42.320 1.00 60.50 632 GLU A N 1
ATOM 5035 C CA . GLU A 1 632 ? -0.094 -8.183 -42.929 1.00 60.50 632 GLU A CA 1
ATOM 5036 C C . GLU A 1 632 ? 0.989 -9.268 -42.748 1.00 60.50 632 GLU A C 1
ATOM 5038 O O . GLU A 1 632 ? 0.661 -10.447 -42.593 1.00 60.50 632 GLU A O 1
ATOM 5043 N N . GLU A 1 633 ? 2.270 -8.880 -42.691 1.00 56.72 633 GLU A N 1
ATOM 5044 C CA . GLU A 1 633 ? 3.408 -9.807 -42.605 1.00 56.72 633 GLU A CA 1
ATOM 5045 C C . GLU A 1 633 ? 3.862 -10.111 -41.160 1.00 56.72 633 GLU A C 1
ATOM 5047 O O . GLU A 1 633 ? 4.213 -11.252 -40.846 1.00 56.72 633 GLU A O 1
ATOM 5052 N N . LEU A 1 634 ? 3.836 -9.122 -40.257 1.00 49.53 634 LEU A N 1
ATOM 5053 C CA . LEU A 1 634 ? 4.333 -9.244 -38.874 1.00 49.53 634 LEU A CA 1
ATOM 5054 C C . LEU A 1 634 ? 3.225 -9.237 -37.807 1.00 49.53 634 LEU A C 1
ATOM 5056 O O . LEU A 1 634 ? 3.498 -9.543 -36.643 1.00 49.53 634 LEU A O 1
ATOM 5060 N N . GLY A 1 635 ? 1.981 -8.929 -38.189 1.00 52.25 635 GLY A N 1
ATOM 5061 C CA . GLY A 1 635 ? 0.914 -8.597 -37.247 1.00 52.25 635 GLY A CA 1
ATOM 5062 C C . GLY A 1 635 ? 1.150 -7.241 -36.573 1.00 52.25 635 GLY A C 1
ATOM 5063 O O . GLY A 1 635 ? 2.199 -6.618 -36.733 1.00 52.25 635 GLY A O 1
ATOM 5064 N N . TYR A 1 636 ? 0.175 -6.775 -35.787 1.00 52.69 636 TYR A N 1
ATOM 5065 C CA . TYR A 1 636 ? 0.383 -5.605 -34.932 1.00 52.69 636 TYR A CA 1
ATOM 5066 C C . TYR A 1 636 ? 1.511 -5.913 -33.944 1.00 52.69 636 TYR A C 1
ATOM 5068 O O . TYR A 1 636 ? 1.346 -6.735 -33.040 1.00 52.69 636 TYR A O 1
ATOM 5076 N N . LEU A 1 637 ? 2.662 -5.264 -34.121 1.00 55.16 637 LEU A N 1
ATOM 5077 C CA . LEU A 1 637 ? 3.697 -5.236 -33.097 1.00 55.16 637 LEU A CA 1
ATOM 5078 C C . LEU A 1 637 ? 3.088 -4.497 -31.907 1.00 55.16 637 LEU A C 1
ATOM 5080 O O . LEU A 1 637 ? 2.790 -3.313 -32.032 1.00 55.16 637 LEU A O 1
ATOM 5084 N N . ASP A 1 638 ? 2.831 -5.227 -30.813 1.00 48.50 638 ASP A N 1
ATOM 5085 C CA . ASP A 1 638 ? 2.167 -4.720 -29.609 1.00 48.50 638 ASP A CA 1
ATOM 5086 C C . ASP A 1 638 ? 2.612 -3.283 -29.320 1.00 48.50 638 ASP A C 1
ATOM 5088 O O . ASP A 1 638 ? 3.797 -3.026 -29.080 1.00 48.50 638 ASP A O 1
ATOM 5092 N N . ASP A 1 639 ? 1.650 -2.356 -29.342 1.00 50.75 639 ASP A N 1
ATOM 5093 C CA . ASP A 1 639 ? 1.815 -0.995 -28.850 1.00 50.75 639 ASP A CA 1
ATOM 5094 C C . ASP A 1 639 ? 2.183 -1.087 -27.362 1.00 50.75 639 ASP A C 1
ATOM 5096 O O . ASP A 1 639 ? 1.326 -1.017 -26.472 1.00 50.75 639 ASP A O 1
ATOM 5100 N N . GLU A 1 640 ? 3.469 -1.279 -27.057 1.00 55.47 640 GLU A N 1
ATOM 5101 C CA . GLU A 1 640 ? 3.989 -1.113 -25.712 1.00 55.47 640 GLU A CA 1
ATOM 5102 C C . GLU A 1 640 ? 3.629 0.310 -25.298 1.00 55.47 640 GLU A C 1
ATOM 5104 O O . GLU A 1 640 ? 4.233 1.289 -25.750 1.00 55.47 640 GLU A O 1
ATOM 5109 N N . LEU A 1 641 ? 2.587 0.423 -24.461 1.00 59.06 641 LEU A N 1
ATOM 5110 C CA . LEU A 1 641 ? 2.127 1.709 -23.965 1.00 59.06 641 LEU A CA 1
ATOM 5111 C C . LEU A 1 641 ? 3.349 2.491 -23.480 1.00 59.06 641 LEU A C 1
ATOM 5113 O O . LEU A 1 641 ? 4.134 1.948 -22.688 1.00 59.06 641 LEU A O 1
ATOM 5117 N N . PRO A 1 642 ? 3.505 3.757 -23.906 1.00 65.31 642 PRO A N 1
ATOM 5118 C CA . PRO A 1 642 ? 4.675 4.537 -23.562 1.00 65.31 642 PRO A CA 1
ATOM 5119 C C . PRO A 1 642 ? 4.873 4.531 -22.043 1.00 65.31 642 PRO A C 1
ATOM 5121 O O . PRO A 1 642 ? 3.892 4.521 -21.283 1.00 65.31 642 PRO A O 1
ATOM 5124 N N . PRO A 1 643 ? 6.134 4.503 -21.575 1.00 70.12 643 PRO A N 1
ATOM 5125 C CA . PRO A 1 643 ? 6.420 4.390 -20.157 1.00 70.12 643 PRO A CA 1
ATOM 5126 C C . PRO A 1 643 ? 5.713 5.516 -19.390 1.00 70.12 643 PRO A C 1
ATOM 5128 O O . PRO A 1 643 ? 5.651 6.652 -19.873 1.00 70.12 643 PRO A O 1
ATOM 5131 N N . PRO A 1 644 ? 5.166 5.220 -18.197 1.00 75.75 644 PRO A N 1
ATOM 5132 C CA . PRO A 1 644 ? 4.387 6.189 -17.442 1.00 75.75 644 PRO A CA 1
ATOM 5133 C C . PRO A 1 644 ? 5.245 7.404 -17.085 1.00 75.75 644 PRO A C 1
ATOM 5135 O O . PRO A 1 644 ? 6.423 7.274 -16.741 1.00 75.75 644 PRO A O 1
ATOM 5138 N N . THR A 1 645 ? 4.648 8.593 -17.123 1.00 81.94 645 THR A N 1
ATOM 5139 C CA . THR A 1 645 ? 5.349 9.824 -16.736 1.00 81.94 645 THR A CA 1
ATOM 5140 C C . THR A 1 645 ? 5.663 9.827 -15.235 1.00 81.94 645 THR A C 1
ATOM 5142 O O . THR A 1 645 ? 5.011 9.141 -14.444 1.00 81.94 645 THR A O 1
ATOM 5145 N N . ASN A 1 646 ? 6.629 10.646 -14.797 1.00 83.50 646 ASN A N 1
ATOM 5146 C CA . ASN A 1 646 ? 6.972 10.772 -13.371 1.00 83.50 646 ASN A CA 1
ATOM 5147 C C . ASN A 1 646 ? 5.750 11.103 -12.495 1.00 83.50 646 ASN A C 1
ATOM 5149 O O . ASN A 1 646 ? 5.617 10.568 -11.397 1.00 83.50 646 ASN A O 1
ATOM 5153 N N . LEU A 1 647 ? 4.830 11.939 -12.989 1.00 83.62 647 LEU A N 1
ATOM 5154 C CA . LEU A 1 647 ? 3.606 12.298 -12.272 1.00 83.62 647 LEU A CA 1
ATOM 5155 C C . LEU A 1 647 ? 2.639 11.107 -12.161 1.00 83.62 647 LEU A C 1
ATOM 5157 O O . LEU A 1 647 ? 2.119 10.846 -11.079 1.00 83.62 647 LEU A O 1
ATOM 5161 N N . GLN A 1 648 ? 2.461 10.329 -13.233 1.00 86.69 648 GLN A N 1
ATOM 5162 C CA . GLN A 1 648 ? 1.654 9.102 -13.206 1.00 86.69 648 GLN A CA 1
ATOM 5163 C C . GLN A 1 648 ? 2.269 8.030 -12.290 1.00 86.69 648 GLN A C 1
ATOM 5165 O O . GLN A 1 648 ? 1.543 7.308 -11.607 1.00 86.69 648 GLN A O 1
ATOM 5170 N N . LEU A 1 649 ? 3.601 7.942 -12.223 1.00 88.00 649 LEU A N 1
ATOM 5171 C CA . LEU A 1 649 ? 4.307 7.067 -11.283 1.00 88.00 649 LEU A CA 1
ATOM 5172 C C . LEU A 1 649 ? 4.078 7.489 -9.829 1.00 88.00 649 LEU A C 1
ATOM 5174 O O . LEU A 1 649 ? 3.826 6.632 -8.982 1.00 88.00 649 LEU A O 1
ATOM 5178 N N . ILE A 1 650 ? 4.139 8.791 -9.536 1.00 88.81 650 ILE A N 1
ATOM 5179 C CA . ILE A 1 650 ? 3.844 9.326 -8.200 1.00 88.81 650 ILE A CA 1
ATOM 5180 C C . ILE A 1 650 ? 2.396 9.008 -7.817 1.00 88.81 650 ILE A C 1
ATOM 5182 O O . ILE A 1 650 ? 2.175 8.451 -6.745 1.00 88.81 650 ILE A O 1
ATOM 5186 N N . ILE A 1 651 ? 1.427 9.276 -8.699 1.00 90.38 651 ILE A N 1
ATOM 5187 C CA . ILE A 1 651 ? 0.009 8.962 -8.459 1.00 90.38 651 ILE A CA 1
ATOM 5188 C C . ILE A 1 651 ? -0.179 7.463 -8.213 1.00 90.38 651 ILE A C 1
ATOM 5190 O O . ILE A 1 651 ? -0.807 7.088 -7.229 1.00 90.38 651 ILE A O 1
ATOM 5194 N N . SER A 1 652 ? 0.415 6.599 -9.040 1.00 91.31 652 SER A N 1
ATOM 5195 C CA . SER A 1 652 ? 0.330 5.145 -8.854 1.00 91.31 652 SER A CA 1
ATOM 5196 C C . SER A 1 652 ? 0.871 4.710 -7.488 1.00 91.31 652 SER A C 1
ATOM 5198 O O . SER A 1 652 ? 0.223 3.940 -6.782 1.00 91.31 652 SER A O 1
ATOM 5200 N N . ARG A 1 653 ? 2.021 5.244 -7.058 1.00 91.50 653 ARG A N 1
ATOM 5201 C CA . ARG A 1 653 ? 2.599 4.946 -5.735 1.00 91.50 653 ARG A CA 1
ATOM 5202 C C . ARG A 1 653 ? 1.725 5.453 -4.591 1.00 91.50 653 ARG A C 1
ATOM 5204 O O . ARG A 1 653 ? 1.561 4.738 -3.607 1.00 91.50 653 ARG A O 1
ATOM 5211 N N . LEU A 1 654 ? 1.151 6.650 -4.723 1.00 91.44 654 LEU A N 1
ATOM 5212 C CA . LEU A 1 654 ? 0.221 7.200 -3.738 1.00 91.44 654 LEU A CA 1
ATOM 5213 C C . LEU A 1 654 ? -1.042 6.339 -3.629 1.00 91.44 654 LEU A C 1
ATOM 5215 O O . LEU A 1 654 ? -1.448 6.016 -2.519 1.00 91.44 654 LEU A O 1
ATOM 5219 N N . LEU A 1 655 ? -1.615 5.896 -4.750 1.00 92.31 655 LEU A N 1
ATOM 5220 C CA . LEU A 1 655 ? -2.776 5.001 -4.758 1.00 92.31 655 LEU A CA 1
ATOM 5221 C C . LEU A 1 655 ? -2.460 3.643 -4.123 1.00 92.31 655 LEU A C 1
ATOM 5223 O O . LEU A 1 655 ? -3.260 3.162 -3.327 1.00 92.31 655 LEU A O 1
ATOM 5227 N N . LYS A 1 656 ? -1.277 3.064 -4.383 1.00 92.44 656 LYS A N 1
ATOM 5228 C CA . LYS A 1 656 ? -0.825 1.845 -3.685 1.00 92.44 656 LYS A CA 1
ATOM 5229 C C . LYS A 1 656 ? -0.702 2.073 -2.179 1.00 92.44 656 LYS A C 1
ATOM 5231 O O . LYS A 1 656 ? -1.118 1.216 -1.409 1.00 92.44 656 LYS A O 1
ATOM 5236 N N . LEU A 1 657 ? -0.168 3.218 -1.748 1.00 90.88 657 LEU A N 1
ATOM 5237 C CA . LEU A 1 657 ? -0.035 3.558 -0.327 1.00 90.88 657 LEU A CA 1
ATOM 5238 C C . LEU A 1 657 ? -1.399 3.737 0.351 1.00 90.88 657 LEU A C 1
ATOM 5240 O O . LEU A 1 657 ? -1.617 3.203 1.439 1.00 90.88 657 LEU A O 1
ATOM 5244 N N . VAL A 1 658 ? -2.332 4.427 -0.306 1.00 89.69 658 VAL A N 1
ATOM 5245 C CA . VAL A 1 658 ? -3.721 4.549 0.161 1.00 89.69 658 VAL A CA 1
ATOM 5246 C C . VAL A 1 658 ? -4.385 3.173 0.213 1.00 89.69 658 VAL A C 1
ATOM 5248 O O . VAL A 1 658 ? -4.980 2.835 1.230 1.00 89.69 658 VAL A O 1
ATOM 5251 N N . GLY A 1 659 ? -4.215 2.348 -0.823 1.00 92.69 659 GLY A N 1
ATOM 5252 C CA . GLY A 1 659 ? -4.713 0.975 -0.863 1.00 92.69 659 GLY A CA 1
ATOM 5253 C C . GLY A 1 659 ? -4.193 0.135 0.304 1.00 92.69 659 GLY A C 1
ATOM 5254 O O . GLY A 1 659 ? -4.988 -0.436 1.039 1.00 92.69 659 GLY A O 1
ATOM 5255 N N . MET A 1 660 ? -2.880 0.143 0.559 1.00 90.50 660 MET A N 1
ATOM 5256 C CA . MET A 1 660 ? -2.274 -0.542 1.711 1.00 90.50 660 MET A CA 1
ATOM 5257 C C . MET A 1 660 ? -2.803 -0.024 3.052 1.00 90.50 660 MET A C 1
ATOM 5259 O O . MET A 1 660 ? -3.006 -0.810 3.971 1.00 90.50 660 MET A O 1
ATOM 5263 N N . THR A 1 661 ? -3.057 1.281 3.163 1.00 87.81 661 THR A N 1
ATOM 5264 C CA . THR A 1 661 ? -3.641 1.873 4.375 1.00 87.81 661 THR A CA 1
ATOM 5265 C C . THR A 1 661 ? -5.070 1.378 4.593 1.00 87.81 661 THR A C 1
ATOM 5267 O O . THR A 1 661 ? -5.424 1.006 5.705 1.00 87.81 661 THR A O 1
ATOM 5270 N N . LEU A 1 662 ? -5.892 1.321 3.543 1.00 89.56 662 LEU A N 1
ATOM 5271 C CA . LEU A 1 662 ? -7.247 0.773 3.642 1.00 89.56 662 LEU A CA 1
ATOM 5272 C C . LEU A 1 662 ? -7.217 -0.711 4.003 1.00 89.56 662 LEU A C 1
ATOM 5274 O O . LEU A 1 662 ? -7.936 -1.131 4.899 1.00 89.56 662 LEU A O 1
ATOM 5278 N N . LEU A 1 663 ? -6.326 -1.486 3.385 1.00 91.31 663 LEU A N 1
ATOM 5279 C CA . LEU A 1 663 ? -6.110 -2.886 3.742 1.00 91.31 663 LEU A CA 1
ATOM 5280 C C . LEU A 1 663 ? -5.681 -3.048 5.209 1.00 91.31 663 LEU A C 1
ATOM 5282 O O . LEU A 1 663 ? -6.154 -3.963 5.881 1.00 91.31 663 LEU A O 1
ATOM 5286 N N . PHE A 1 664 ? -4.867 -2.133 5.741 1.00 88.38 664 PHE A N 1
ATOM 5287 C CA . PHE A 1 664 ? -4.509 -2.118 7.160 1.00 88.38 664 PHE A CA 1
ATOM 5288 C C . PHE A 1 664 ? -5.722 -1.908 8.080 1.00 88.38 664 PHE A C 1
ATOM 5290 O O . PHE A 1 664 ? -5.802 -2.524 9.138 1.00 88.38 664 PHE A O 1
ATOM 5297 N N . TYR A 1 665 ? -6.684 -1.081 7.670 1.00 86.00 665 TYR A N 1
ATOM 5298 C CA . TYR A 1 665 ? -7.940 -0.835 8.393 1.00 86.00 665 TYR A CA 1
ATOM 5299 C C . TYR A 1 665 ? -9.104 -1.709 7.902 1.00 86.00 665 TYR A C 1
ATOM 5301 O O . TYR A 1 665 ? -10.270 -1.374 8.119 1.00 86.00 665 TYR A O 1
ATOM 5309 N N . SER A 1 666 ? -8.806 -2.805 7.202 1.00 88.94 666 SER A N 1
ATOM 5310 C CA . SER A 1 666 ? -9.819 -3.733 6.697 1.00 88.94 666 SER A CA 1
ATOM 5311 C C . SER A 1 666 ? -10.092 -4.906 7.631 1.00 88.94 666 SER A C 1
ATOM 5313 O O . SER A 1 666 ? -11.003 -5.679 7.362 1.00 88.94 666 SER A O 1
ATOM 5315 N N . THR A 1 667 ? -9.324 -5.041 8.714 1.00 87.44 667 THR A N 1
ATOM 5316 C CA . THR A 1 667 ? -9.502 -6.093 9.719 1.00 87.44 667 THR A CA 1
ATOM 5317 C C . THR A 1 667 ? -9.480 -5.485 11.123 1.00 87.44 667 THR A C 1
ATOM 5319 O O . THR A 1 667 ? -8.917 -4.408 11.334 1.00 87.44 667 THR A O 1
ATOM 5322 N N . SER A 1 668 ? -10.078 -6.176 12.089 1.00 80.50 668 SER A N 1
ATOM 5323 C CA . SER A 1 668 ? -10.096 -5.812 13.508 1.00 80.50 668 SER A CA 1
ATOM 5324 C C . SER A 1 668 ? -8.800 -6.186 14.241 1.00 80.50 668 SER A C 1
ATOM 5326 O O . SER A 1 668 ? -8.669 -5.914 15.433 1.00 80.50 668 SER A O 1
ATOM 5328 N N . SER A 1 669 ? -7.835 -6.823 13.566 1.00 77.88 669 SER A N 1
ATOM 5329 C CA . SER A 1 669 ? -6.582 -7.306 14.155 1.00 77.88 669 SER A CA 1
ATOM 5330 C C . SER A 1 669 ? -5.375 -6.792 13.381 1.00 77.88 669 SER A C 1
ATOM 5332 O O . SER A 1 669 ? -5.213 -7.066 12.194 1.00 77.88 669 SER A O 1
ATOM 5334 N N . THR A 1 670 ? -4.460 -6.104 14.063 1.00 77.75 670 THR A N 1
ATOM 5335 C CA . THR A 1 670 ? -3.206 -5.637 13.449 1.00 77.75 670 THR A CA 1
ATOM 5336 C C . THR A 1 670 ? -2.383 -6.770 12.840 1.00 77.75 670 THR A C 1
ATOM 5338 O O . THR A 1 670 ? -1.813 -6.593 11.764 1.00 77.75 670 THR A O 1
ATOM 5341 N N . GLU A 1 671 ? -2.359 -7.953 13.460 1.00 76.56 671 GLU A N 1
ATOM 5342 C CA . GLU A 1 671 ? -1.645 -9.119 12.927 1.00 76.56 671 GLU A CA 1
ATOM 5343 C C . GLU A 1 671 ? -2.256 -9.608 11.606 1.00 76.56 671 GLU A C 1
ATOM 5345 O O . GLU A 1 671 ? -1.529 -9.845 10.638 1.00 76.56 671 GLU A O 1
ATOM 5350 N N . ALA A 1 672 ? -3.588 -9.702 11.542 1.00 81.88 672 ALA A N 1
ATOM 5351 C CA . ALA A 1 672 ? -4.296 -10.107 10.329 1.00 81.88 672 ALA A CA 1
ATOM 5352 C C . ALA A 1 672 ? -4.113 -9.071 9.209 1.00 81.88 672 ALA A C 1
ATOM 5354 O O . ALA A 1 672 ? -3.804 -9.433 8.072 1.00 81.88 672 ALA A O 1
ATOM 5355 N N . SER A 1 673 ? -4.199 -7.781 9.540 1.00 85.56 673 SER A N 1
ATOM 5356 C CA . SER A 1 673 ? -3.929 -6.677 8.617 1.00 85.56 673 SER A CA 1
ATOM 5357 C C . SER A 1 673 ? -2.505 -6.700 8.054 1.00 85.56 673 SER A C 1
ATOM 5359 O O . SER A 1 673 ? -2.318 -6.539 6.848 1.00 85.56 673 SER A O 1
ATOM 5361 N N . LEU A 1 674 ? -1.486 -6.929 8.889 1.00 83.38 674 LEU A N 1
ATOM 5362 C CA . LEU A 1 674 ? -0.093 -7.032 8.434 1.00 83.38 674 LEU A CA 1
ATOM 5363 C C . LEU A 1 674 ? 0.112 -8.232 7.508 1.00 83.38 674 LEU A C 1
ATOM 5365 O O . LEU A 1 674 ? 0.781 -8.109 6.480 1.00 83.38 674 LEU A O 1
ATOM 5369 N N . LEU A 1 675 ? -0.488 -9.375 7.842 1.00 83.81 675 LEU A N 1
ATOM 5370 C CA . LEU A 1 675 ? -0.435 -10.571 7.011 1.00 83.81 675 LEU A CA 1
ATOM 5371 C C . LEU A 1 675 ? -1.091 -10.349 5.646 1.00 83.81 675 LEU A C 1
ATOM 5373 O O . LEU A 1 675 ? -0.564 -10.762 4.611 1.00 83.81 675 LEU A O 1
ATOM 5377 N N . LEU A 1 676 ? -2.227 -9.663 5.639 1.00 88.31 676 LEU A N 1
ATOM 5378 C CA . LEU A 1 676 ? -2.958 -9.321 4.434 1.00 88.31 676 LEU A CA 1
ATOM 5379 C C . LEU A 1 676 ? -2.136 -8.391 3.533 1.00 88.31 676 LEU A C 1
ATOM 5381 O O . LEU A 1 676 ? -1.982 -8.670 2.344 1.00 88.31 676 LEU A O 1
ATOM 5385 N N . ILE A 1 677 ? -1.528 -7.344 4.099 1.00 89.88 677 ILE A N 1
ATOM 5386 C CA . ILE A 1 677 ? -0.629 -6.438 3.364 1.00 89.88 677 ILE A CA 1
ATOM 5387 C C . ILE A 1 677 ? 0.577 -7.194 2.810 1.00 89.88 677 ILE A C 1
ATOM 5389 O O . ILE A 1 677 ? 0.948 -6.981 1.654 1.00 89.88 677 ILE A O 1
ATOM 5393 N N . LEU A 1 678 ? 1.183 -8.083 3.602 1.00 86.75 678 LEU A N 1
ATOM 5394 C CA . LEU A 1 678 ? 2.307 -8.909 3.165 1.00 86.75 678 LEU A CA 1
ATOM 5395 C C . LEU A 1 678 ? 1.904 -9.790 1.976 1.00 86.75 678 LEU A C 1
ATOM 5397 O O . LEU A 1 678 ? 2.601 -9.814 0.965 1.00 86.75 678 LEU A O 1
ATOM 5401 N N . THR A 1 679 ? 0.757 -10.460 2.070 1.00 86.56 679 THR A N 1
ATOM 5402 C CA . THR A 1 679 ? 0.236 -11.348 1.021 1.00 86.56 679 THR A CA 1
ATOM 5403 C C . THR A 1 679 ? -0.027 -10.580 -0.274 1.00 86.56 679 THR A C 1
ATOM 5405 O O . THR A 1 679 ? 0.459 -10.960 -1.340 1.00 86.56 679 THR A O 1
ATOM 5408 N N . VAL A 1 680 ? -0.716 -9.441 -0.183 1.00 89.50 680 VAL A N 1
ATOM 5409 C CA . VAL A 1 680 ? -1.002 -8.568 -1.332 1.00 89.50 680 VAL A CA 1
ATOM 5410 C C . VAL A 1 680 ? 0.294 -8.031 -1.952 1.00 89.50 680 VAL A C 1
ATOM 5412 O O . VAL A 1 680 ? 0.474 -8.082 -3.168 1.00 89.50 680 VAL A O 1
ATOM 5415 N N . SER A 1 681 ? 1.262 -7.620 -1.132 1.00 86.06 681 SER A N 1
ATOM 5416 C CA . SER A 1 681 ? 2.562 -7.122 -1.608 1.00 86.06 681 SER A CA 1
ATOM 5417 C C . SER A 1 681 ? 3.403 -8.200 -2.302 1.00 86.06 681 SER A C 1
ATOM 5419 O O . SER A 1 681 ? 4.143 -7.900 -3.240 1.00 86.06 681 SER A O 1
ATOM 5421 N N . LEU A 1 682 ? 3.282 -9.459 -1.876 1.00 88.06 682 LEU A N 1
ATOM 5422 C CA . LEU A 1 682 ? 3.992 -10.602 -2.456 1.00 88.06 682 LEU A CA 1
ATOM 5423 C C . LEU A 1 682 ? 3.305 -11.189 -3.694 1.00 88.06 682 LEU A C 1
ATOM 5425 O O . LEU A 1 682 ? 3.871 -12.076 -4.329 1.00 88.06 682 LEU A O 1
ATOM 5429 N N . THR A 1 683 ? 2.135 -10.690 -4.094 1.00 87.00 683 THR A N 1
ATOM 5430 C CA . THR A 1 683 ? 1.368 -11.273 -5.209 1.00 87.00 683 THR A CA 1
ATOM 5431 C C . THR A 1 683 ? 2.167 -11.286 -6.515 1.00 87.00 683 THR A C 1
ATOM 5433 O O . THR A 1 683 ? 2.212 -12.310 -7.191 1.00 87.00 683 THR A O 1
ATOM 5436 N N . ARG A 1 684 ? 2.939 -10.229 -6.809 1.00 79.75 684 ARG A N 1
ATOM 5437 C CA . ARG A 1 684 ? 3.856 -10.208 -7.968 1.00 79.75 684 ARG A CA 1
ATOM 5438 C C . ARG A 1 684 ? 4.961 -11.261 -7.892 1.00 79.75 684 ARG A C 1
ATOM 5440 O O . ARG A 1 684 ? 5.380 -11.788 -8.915 1.00 79.75 684 ARG A O 1
ATOM 5447 N N . VAL A 1 685 ? 5.445 -11.574 -6.692 1.00 82.81 685 VAL A N 1
ATOM 5448 C CA . VAL A 1 685 ? 6.452 -12.626 -6.502 1.00 82.81 685 VAL A CA 1
ATOM 5449 C C . VAL A 1 685 ? 5.837 -13.984 -6.822 1.00 82.81 685 VAL A C 1
ATOM 5451 O O . VAL A 1 685 ? 6.445 -14.766 -7.548 1.00 82.81 685 VAL A O 1
ATOM 5454 N N . PHE A 1 686 ? 4.619 -14.241 -6.344 1.00 81.81 686 PHE A N 1
ATOM 5455 C CA . PHE A 1 686 ? 3.894 -15.468 -6.662 1.00 81.81 686 PHE A CA 1
ATOM 5456 C C . PHE A 1 686 ? 3.559 -15.579 -8.151 1.00 81.81 686 PHE A C 1
ATOM 5458 O O . PHE A 1 686 ? 3.744 -16.654 -8.711 1.00 81.81 686 PHE A O 1
ATOM 5465 N N . GLU A 1 687 ? 3.164 -14.489 -8.816 1.00 79.75 687 GLU A N 1
ATOM 5466 C CA . GLU A 1 687 ? 2.967 -14.457 -10.273 1.00 79.75 687 GLU A CA 1
ATOM 5467 C C . GLU A 1 687 ? 4.247 -14.820 -11.030 1.00 79.75 687 GLU A C 1
ATOM 5469 O O . GLU A 1 687 ? 4.207 -15.646 -11.935 1.00 79.75 687 GLU A O 1
ATOM 5474 N N . ILE A 1 688 ? 5.396 -14.255 -10.644 1.00 79.69 688 ILE A N 1
ATOM 5475 C CA . ILE A 1 688 ? 6.687 -14.574 -11.269 1.00 79.69 688 ILE A CA 1
ATOM 5476 C C . ILE A 1 688 ? 7.046 -16.042 -11.038 1.00 79.69 688 ILE A C 1
ATOM 5478 O O . ILE A 1 688 ? 7.469 -16.721 -11.969 1.00 79.69 688 ILE A O 1
ATOM 5482 N N . ILE A 1 689 ? 6.871 -16.553 -9.817 1.00 82.50 689 ILE A N 1
ATOM 5483 C CA . ILE A 1 689 ? 7.126 -17.965 -9.506 1.00 82.50 689 ILE A CA 1
ATOM 5484 C C . ILE A 1 689 ? 6.205 -18.866 -10.333 1.00 82.50 689 ILE A C 1
ATOM 5486 O O . ILE A 1 689 ? 6.680 -19.841 -10.910 1.00 82.50 689 ILE A O 1
ATOM 5490 N N . ALA A 1 690 ? 4.919 -18.530 -10.429 1.00 79.75 690 ALA A N 1
ATOM 5491 C CA . ALA A 1 690 ? 3.942 -19.270 -11.217 1.00 79.75 690 ALA A CA 1
ATOM 5492 C C . ALA A 1 690 ? 4.275 -19.226 -12.712 1.00 79.75 690 ALA A C 1
ATOM 5494 O O . ALA A 1 690 ? 4.231 -20.262 -13.364 1.00 79.75 690 ALA A O 1
ATOM 5495 N N . ALA A 1 691 ? 4.682 -18.071 -13.242 1.00 76.56 691 ALA A N 1
ATOM 5496 C CA . ALA A 1 691 ? 5.119 -17.928 -14.625 1.00 76.56 691 ALA A CA 1
ATOM 5497 C C . ALA A 1 691 ? 6.380 -18.755 -14.896 1.00 76.56 691 ALA A C 1
ATOM 5499 O O . ALA A 1 691 ? 6.421 -19.499 -15.867 1.00 76.56 691 ALA A O 1
ATOM 5500 N N . ILE A 1 692 ? 7.386 -18.697 -14.018 1.00 79.56 692 ILE A N 1
ATOM 5501 C CA . ILE A 1 692 ? 8.594 -19.527 -14.127 1.00 79.56 692 ILE A CA 1
ATOM 5502 C C . ILE A 1 692 ? 8.227 -21.011 -14.080 1.00 79.56 692 ILE A C 1
ATOM 5504 O O . ILE A 1 692 ? 8.735 -21.780 -14.887 1.00 79.56 692 ILE A O 1
ATOM 5508 N N . ALA A 1 693 ? 7.344 -21.421 -13.168 1.00 80.69 693 ALA A N 1
ATOM 5509 C CA . ALA A 1 693 ? 6.893 -22.803 -13.056 1.00 80.69 693 ALA A CA 1
ATOM 5510 C C . ALA A 1 693 ? 6.107 -23.252 -14.296 1.00 80.69 693 ALA A C 1
ATOM 5512 O O . ALA A 1 693 ? 6.329 -24.356 -14.782 1.00 80.69 693 ALA A O 1
ATOM 5513 N N . TYR A 1 694 ? 5.245 -22.389 -14.836 1.00 83.31 694 TYR A N 1
ATOM 5514 C CA . TYR A 1 694 ? 4.510 -22.610 -16.079 1.00 83.31 694 TYR A CA 1
ATOM 5515 C C . TYR A 1 694 ? 5.468 -22.768 -17.259 1.00 83.31 694 TYR A C 1
ATOM 5517 O O . TYR A 1 694 ? 5.411 -23.768 -17.969 1.00 83.31 694 TYR A O 1
ATOM 5525 N N . PHE A 1 695 ? 6.410 -21.835 -17.423 1.00 74.31 695 PHE A N 1
ATOM 5526 C CA . PHE A 1 695 ? 7.446 -21.924 -18.447 1.00 74.31 695 PHE A CA 1
ATOM 5527 C C . PHE A 1 695 ? 8.286 -23.179 -18.282 1.00 74.31 695 PHE A C 1
ATOM 5529 O O . PHE A 1 695 ? 8.589 -23.814 -19.277 1.00 74.31 695 PHE A O 1
ATOM 5536 N N . TRP A 1 696 ? 8.635 -23.561 -17.055 1.00 79.75 696 TRP A N 1
ATOM 5537 C CA . TRP A 1 696 ? 9.406 -24.769 -16.781 1.00 79.75 696 TRP A CA 1
ATOM 5538 C C . TRP A 1 696 ? 8.620 -26.045 -17.102 1.00 79.75 696 TRP A C 1
ATOM 5540 O O . TRP A 1 696 ? 9.177 -26.968 -17.690 1.00 79.75 696 TRP A O 1
ATOM 5550 N N . TYR A 1 697 ? 7.327 -26.083 -16.772 1.00 79.38 697 TYR A N 1
ATOM 5551 C CA . TYR A 1 697 ? 6.428 -27.192 -17.092 1.00 79.38 697 TYR A CA 1
ATOM 5552 C C . TYR A 1 697 ? 6.227 -27.351 -18.605 1.00 79.38 697 TYR A C 1
ATOM 5554 O O . TYR A 1 697 ? 6.246 -28.469 -19.117 1.00 79.38 697 TYR A O 1
ATOM 5562 N N . HIS A 1 698 ? 6.096 -26.234 -19.324 1.00 77.69 698 HIS A N 1
ATOM 5563 C CA . HIS A 1 698 ? 5.954 -26.198 -20.780 1.00 77.69 698 HIS A CA 1
ATOM 5564 C C . HIS A 1 698 ? 7.292 -26.092 -21.528 1.00 77.69 698 HIS A C 1
ATOM 5566 O O . HIS A 1 698 ? 7.298 -25.947 -22.751 1.00 77.69 698 HIS A O 1
ATOM 5572 N N . PHE A 1 699 ? 8.432 -26.173 -20.833 1.00 67.31 699 PHE A N 1
ATOM 5573 C CA . PHE A 1 699 ? 9.738 -26.085 -21.473 1.00 67.31 699 PHE A CA 1
ATOM 5574 C C . PHE A 1 699 ? 10.016 -27.378 -22.242 1.00 67.31 699 PHE A C 1
ATOM 5576 O O . PHE A 1 699 ? 10.339 -28.419 -21.663 1.00 67.31 699 PHE A O 1
ATOM 5583 N N . GLU A 1 700 ? 9.920 -27.323 -23.567 1.00 61.25 700 GLU A N 1
ATOM 5584 C CA . GLU A 1 700 ? 10.383 -28.418 -24.408 1.00 61.25 700 GLU A CA 1
ATOM 5585 C C . GLU A 1 700 ? 11.912 -28.466 -24.446 1.00 61.25 700 GLU A C 1
ATOM 5587 O O . GLU A 1 700 ? 12.597 -27.443 -24.491 1.00 61.25 700 GLU A O 1
ATOM 5592 N N . LYS A 1 701 ? 12.476 -29.681 -24.448 1.00 61.56 701 LYS A N 1
ATOM 5593 C CA . LYS A 1 701 ? 13.923 -29.850 -24.609 1.00 61.56 701 LYS A CA 1
ATOM 5594 C C . LYS A 1 701 ? 14.350 -29.231 -25.949 1.00 61.56 701 LYS A C 1
ATOM 5596 O O . LYS A 1 701 ? 13.815 -29.651 -26.982 1.00 61.56 701 LYS A O 1
ATOM 5601 N N . PRO A 1 702 ? 15.334 -28.312 -25.970 1.00 49.12 702 PRO A N 1
ATOM 5602 C CA . PRO A 1 702 ? 15.886 -27.823 -27.226 1.00 49.12 702 PRO A CA 1
ATOM 5603 C C . PRO A 1 702 ? 16.394 -29.022 -28.040 1.00 49.12 702 PRO A C 1
ATOM 5605 O O . PRO A 1 702 ? 17.194 -29.815 -27.543 1.00 49.12 702 PRO A O 1
ATOM 5608 N N . GLY A 1 703 ? 15.871 -29.190 -29.260 1.00 54.44 703 GLY A N 1
ATOM 5609 C CA . GLY A 1 703 ? 16.228 -30.292 -30.165 1.00 54.44 703 GLY A CA 1
ATOM 5610 C C . GLY A 1 703 ? 15.153 -31.358 -30.408 1.00 54.44 703 GLY A C 1
ATOM 5611 O O . GLY A 1 703 ? 15.416 -32.301 -31.145 1.00 54.44 703 GLY A O 1
ATOM 5612 N N . ARG A 1 704 ? 13.939 -31.245 -29.843 1.00 55.16 704 ARG A N 1
ATOM 5613 C CA . ARG A 1 704 ? 12.858 -32.219 -30.120 1.00 55.16 704 ARG A CA 1
ATOM 5614 C C . ARG A 1 704 ? 12.311 -32.137 -31.556 1.00 55.16 704 ARG A C 1
ATOM 5616 O O . ARG A 1 704 ? 11.859 -33.147 -32.083 1.00 55.16 704 ARG A O 1
ATOM 5623 N N . HIS A 1 705 ? 12.396 -30.959 -32.181 1.00 54.06 705 HIS A N 1
ATOM 5624 C CA . HIS A 1 705 ? 11.863 -30.683 -33.525 1.00 54.06 705 HIS A CA 1
ATOM 5625 C C . HIS A 1 705 ? 12.923 -30.300 -34.565 1.00 54.06 705 HIS A C 1
ATOM 5627 O O . HIS A 1 705 ? 12.601 -30.159 -35.741 1.00 54.06 705 HIS A O 1
ATOM 5633 N N . SER A 1 706 ? 14.190 -30.173 -34.167 1.00 57.91 706 SER A N 1
ATOM 5634 C CA . SER A 1 706 ? 15.298 -30.018 -35.102 1.00 57.91 706 SER A CA 1
ATOM 5635 C C . SER A 1 706 ? 16.096 -31.314 -35.139 1.00 57.91 706 SER A C 1
ATOM 5637 O O . SER A 1 706 ? 16.899 -31.603 -34.254 1.00 57.91 706 SER A O 1
ATOM 5639 N N . THR A 1 707 ? 15.918 -32.104 -36.197 1.00 61.28 707 THR A N 1
ATOM 5640 C CA . THR A 1 707 ? 17.008 -32.969 -36.652 1.00 61.28 707 THR A CA 1
ATOM 5641 C C . THR A 1 707 ? 18.144 -32.035 -37.048 1.00 61.28 707 THR A C 1
ATOM 5643 O O . THR A 1 707 ? 18.164 -31.503 -38.157 1.00 61.28 707 THR A O 1
ATOM 5646 N N . LEU A 1 708 ? 19.020 -31.730 -36.093 1.00 66.81 708 LEU A N 1
ATOM 5647 C CA . LEU A 1 708 ? 20.182 -30.889 -36.330 1.00 66.81 708 LEU A CA 1
ATOM 5648 C C . LEU A 1 708 ? 21.005 -31.563 -37.428 1.00 66.81 708 LEU A C 1
ATOM 5650 O O . LEU A 1 708 ? 21.476 -32.687 -37.258 1.00 66.81 708 LEU A O 1
ATOM 5654 N N . ILE A 1 709 ? 21.120 -30.894 -38.573 1.00 75.06 709 ILE A N 1
ATOM 5655 C CA . ILE A 1 709 ? 21.965 -31.354 -39.671 1.00 75.06 709 ILE A CA 1
ATOM 5656 C C . ILE A 1 709 ? 23.415 -31.409 -39.195 1.00 75.06 709 ILE A C 1
ATOM 5658 O O . ILE A 1 709 ? 23.862 -30.581 -38.394 1.00 75.06 709 ILE A O 1
ATOM 5662 N N . SER A 1 710 ? 24.156 -32.409 -39.665 1.00 81.81 710 SER A N 1
ATOM 5663 C CA . SER A 1 710 ? 25.571 -32.504 -39.333 1.00 81.81 710 SER A CA 1
ATOM 5664 C C . SER A 1 710 ? 26.319 -31.288 -39.891 1.00 81.81 710 SER A C 1
ATOM 5666 O O . SER A 1 710 ? 25.899 -30.675 -40.875 1.00 81.81 710 SER A O 1
ATOM 5668 N N . LYS A 1 711 ? 27.465 -30.939 -39.296 1.00 82.38 711 LYS A N 1
ATOM 5669 C CA . LYS A 1 711 ? 28.307 -29.841 -39.800 1.00 82.38 711 LYS A CA 1
ATOM 5670 C C . LYS A 1 711 ? 28.652 -30.021 -41.286 1.00 82.38 711 LYS A C 1
ATOM 5672 O O . LYS A 1 711 ? 28.638 -29.050 -42.036 1.00 82.38 711 LYS A O 1
ATOM 5677 N N . SER A 1 712 ? 28.905 -31.259 -41.714 1.00 86.25 712 SER A N 1
ATOM 5678 C CA . SER A 1 712 ? 29.167 -31.587 -43.117 1.00 86.25 712 SER A CA 1
ATOM 5679 C C . SER A 1 712 ? 27.954 -31.375 -44.019 1.00 86.25 712 SER A C 1
ATOM 5681 O O . SER A 1 712 ? 28.114 -30.917 -45.148 1.00 86.25 712 SER A O 1
ATOM 5683 N N . ASP A 1 713 ? 26.747 -31.676 -43.538 1.00 85.56 713 ASP A N 1
ATOM 5684 C CA . ASP A 1 713 ? 25.523 -31.462 -44.316 1.00 85.56 713 ASP A CA 1
ATOM 5685 C C . ASP A 1 713 ? 25.206 -29.971 -44.431 1.00 85.56 713 ASP A C 1
ATOM 5687 O O . ASP A 1 713 ? 24.841 -29.506 -45.507 1.00 85.56 713 ASP A O 1
ATOM 5691 N N . TYR A 1 714 ? 25.451 -29.200 -43.368 1.00 83.06 714 TYR A N 1
ATOM 5692 C CA . TYR A 1 714 ? 25.354 -27.742 -43.405 1.00 83.06 714 TYR A CA 1
ATOM 5693 C C . TYR A 1 714 ? 26.347 -27.118 -44.391 1.00 83.06 714 TYR A C 1
ATOM 5695 O O . TYR A 1 714 ? 25.979 -26.236 -45.161 1.00 83.06 714 TYR A O 1
ATOM 5703 N N . GLU A 1 715 ? 27.599 -27.582 -44.415 1.00 86.38 715 GLU A N 1
ATOM 5704 C CA . GLU A 1 715 ? 28.601 -27.091 -45.368 1.00 86.38 715 GLU A CA 1
ATOM 5705 C C . GLU A 1 715 ? 28.216 -27.412 -46.821 1.00 86.38 715 GLU A C 1
ATOM 5707 O O . GLU A 1 715 ? 28.321 -26.537 -47.684 1.00 86.38 715 GLU A O 1
ATOM 5712 N N . LYS A 1 716 ? 27.690 -28.615 -47.090 1.00 91.31 716 LYS A N 1
ATOM 5713 C CA . LYS A 1 716 ? 27.165 -28.990 -48.415 1.00 91.31 716 LYS A CA 1
ATOM 5714 C C . LYS A 1 716 ? 25.946 -28.164 -48.813 1.00 91.31 716 LYS A C 1
ATOM 5716 O O . LYS A 1 716 ? 25.873 -27.685 -49.945 1.00 91.31 716 LYS A O 1
ATOM 5721 N N . GLN A 1 717 ? 25.002 -27.971 -47.896 1.00 89.38 717 GLN A N 1
ATOM 5722 C CA . GLN A 1 717 ? 23.815 -27.156 -48.139 1.00 89.38 717 GLN A CA 1
ATOM 5723 C C . GLN A 1 717 ? 24.205 -25.703 -48.413 1.00 89.38 717 GLN A C 1
ATOM 5725 O O . GLN A 1 717 ? 23.729 -25.113 -49.378 1.00 89.38 717 GLN A O 1
ATOM 5730 N N . ARG A 1 718 ? 25.143 -25.152 -47.632 1.00 85.06 718 ARG A N 1
ATOM 5731 C CA . ARG A 1 718 ? 25.698 -23.814 -47.850 1.00 85.06 718 ARG A CA 1
ATOM 5732 C C . ARG A 1 718 ? 26.286 -23.682 -49.250 1.00 85.06 718 ARG A C 1
ATOM 5734 O O . ARG A 1 718 ? 26.002 -22.690 -49.911 1.00 85.06 718 ARG A O 1
ATOM 5741 N N . GLN A 1 719 ? 27.093 -24.642 -49.701 1.00 88.38 719 GLN A N 1
ATOM 5742 C CA . GLN A 1 719 ? 27.663 -24.618 -51.053 1.00 88.38 719 GLN A CA 1
ATOM 5743 C C . GLN A 1 719 ? 26.564 -24.648 -52.119 1.00 88.38 719 GLN A C 1
ATOM 5745 O O . GLN A 1 719 ? 26.528 -23.771 -52.976 1.00 88.38 719 GLN A O 1
ATOM 5750 N N . THR A 1 720 ? 25.620 -25.581 -51.995 1.00 91.69 720 THR A N 1
ATOM 5751 C CA . THR A 1 720 ? 24.537 -25.783 -52.970 1.00 91.69 720 THR A CA 1
ATOM 5752 C C . THR A 1 720 ? 23.630 -24.553 -53.091 1.00 91.69 720 THR A C 1
ATOM 5754 O O . THR A 1 720 ? 23.345 -24.090 -54.194 1.00 91.69 720 THR A O 1
ATOM 5757 N N . GLU A 1 721 ? 23.204 -23.973 -51.965 1.00 89.25 721 GLU A N 1
ATOM 5758 C CA . GLU A 1 721 ? 22.355 -22.774 -51.966 1.00 89.25 721 GLU A CA 1
ATOM 5759 C C . GLU A 1 721 ? 23.124 -21.528 -52.420 1.00 89.25 721 GLU A C 1
ATOM 5761 O O . GLU A 1 721 ? 22.571 -20.687 -53.126 1.00 89.25 721 GLU A O 1
ATOM 5766 N N . THR A 1 722 ? 24.420 -21.424 -52.096 1.00 88.88 722 THR A N 1
ATOM 5767 C CA . THR A 1 722 ? 25.265 -20.329 -52.605 1.00 88.88 722 THR A CA 1
ATOM 5768 C C . THR A 1 722 ? 25.399 -20.412 -54.125 1.00 88.88 722 THR A C 1
ATOM 5770 O O . THR A 1 722 ? 25.249 -19.402 -54.807 1.00 88.88 722 THR A O 1
ATOM 5773 N N . GLU A 1 723 ? 25.634 -21.601 -54.683 1.00 88.88 723 GLU A N 1
ATOM 5774 C CA . GLU A 1 723 ? 25.695 -21.811 -56.135 1.00 88.88 723 GLU A CA 1
ATOM 5775 C C . GLU A 1 723 ? 24.368 -21.466 -56.815 1.00 88.88 723 GLU A C 1
ATOM 5777 O O . GLU A 1 723 ? 24.351 -20.760 -57.826 1.00 88.88 723 GLU A O 1
ATOM 5782 N N . LYS A 1 724 ? 23.247 -21.893 -56.226 1.00 94.00 724 LYS A N 1
ATOM 5783 C CA . LYS A 1 724 ? 21.902 -21.583 -56.717 1.00 94.00 724 LYS A CA 1
ATOM 5784 C C . LYS A 1 724 ? 21.622 -20.079 -56.710 1.00 94.00 724 LYS A C 1
ATOM 5786 O O . LYS A 1 724 ? 21.157 -19.549 -57.718 1.00 94.00 724 LYS A O 1
ATOM 5791 N N . ALA A 1 725 ? 21.950 -19.384 -55.621 1.00 90.25 725 ALA A N 1
ATOM 5792 C CA . ALA A 1 725 ? 21.782 -17.937 -55.504 1.00 90.25 725 ALA A CA 1
ATOM 5793 C C . ALA A 1 725 ? 22.676 -17.173 -56.495 1.00 90.25 725 ALA A C 1
ATOM 5795 O O . ALA A 1 725 ? 22.221 -16.239 -57.154 1.00 90.25 725 ALA A O 1
ATOM 5796 N N . LEU A 1 726 ? 23.932 -17.599 -56.669 1.00 90.44 726 LEU A N 1
ATOM 5797 C CA . LEU A 1 726 ? 24.838 -17.008 -57.656 1.00 90.44 726 LEU A CA 1
ATOM 5798 C C . LEU A 1 726 ? 24.334 -17.221 -59.089 1.00 90.44 726 LEU A C 1
ATOM 5800 O O . LEU A 1 726 ? 24.409 -16.297 -59.897 1.00 90.44 726 LEU A O 1
ATOM 5804 N N . ALA A 1 727 ? 23.783 -18.394 -59.409 1.00 88.62 727 ALA A N 1
ATOM 5805 C CA . ALA A 1 727 ? 23.192 -18.670 -60.718 1.00 88.62 727 ALA A CA 1
ATOM 5806 C C . ALA A 1 727 ? 21.938 -17.818 -60.977 1.00 88.62 727 ALA A C 1
ATOM 5808 O O . ALA A 1 727 ? 21.774 -17.277 -62.072 1.00 88.62 727 ALA A O 1
ATOM 5809 N N . GLN A 1 728 ? 21.079 -17.650 -59.966 1.00 91.88 728 GLN A N 1
ATOM 5810 C CA . GLN A 1 728 ? 19.925 -16.748 -60.033 1.00 91.88 728 GLN A CA 1
ATOM 5811 C C . GLN A 1 728 ? 20.363 -15.300 -60.262 1.00 91.88 728 GLN A C 1
ATOM 5813 O O . GLN A 1 728 ? 19.833 -14.640 -61.153 1.00 91.88 728 GLN A O 1
ATOM 5818 N N . LEU A 1 729 ? 21.383 -14.836 -59.537 1.00 88.81 729 LEU A N 1
ATOM 5819 C CA . LEU A 1 729 ? 21.944 -13.499 -59.711 1.00 88.81 729 LEU A CA 1
ATOM 5820 C C . LEU A 1 729 ? 22.534 -13.309 -61.116 1.00 88.81 729 LEU A C 1
ATOM 5822 O O . LEU A 1 729 ? 22.285 -12.292 -61.757 1.00 88.81 729 LEU A O 1
ATOM 5826 N N . GLN A 1 730 ? 23.277 -14.290 -61.638 1.00 88.44 730 GLN A N 1
ATOM 5827 C CA . GLN A 1 730 ? 23.797 -14.236 -63.010 1.00 88.44 730 GLN A CA 1
ATOM 5828 C C . GLN A 1 730 ? 22.679 -14.160 -64.046 1.00 88.44 730 GLN A C 1
ATOM 5830 O O . GLN A 1 730 ? 22.810 -13.429 -65.026 1.00 88.44 730 GLN A O 1
ATOM 5835 N N . LYS A 1 731 ? 21.597 -14.918 -63.853 1.00 91.75 731 LYS A N 1
ATOM 5836 C CA . LYS A 1 731 ? 20.436 -14.893 -64.742 1.00 91.75 731 LYS A CA 1
ATOM 5837 C C . LYS A 1 731 ? 19.745 -13.529 -64.700 1.00 91.75 731 LYS A C 1
ATOM 5839 O O . LYS A 1 731 ? 19.555 -12.929 -65.752 1.00 91.75 731 LYS A O 1
ATOM 5844 N N . PHE A 1 732 ? 19.487 -13.003 -63.504 1.00 91.00 732 PHE A N 1
ATOM 5845 C CA . PHE A 1 732 ? 18.877 -11.688 -63.313 1.00 91.00 732 PHE A CA 1
ATOM 5846 C C . PHE A 1 732 ? 19.681 -10.569 -63.990 1.00 91.00 732 PHE A C 1
ATOM 5848 O O . PHE A 1 732 ? 19.114 -9.756 -64.712 1.00 91.00 732 PHE A O 1
ATOM 5855 N N . LEU A 1 733 ? 21.009 -10.570 -63.831 1.00 87.81 733 LEU A N 1
ATOM 5856 C CA . LEU A 1 733 ? 21.896 -9.579 -64.452 1.00 87.81 733 LEU A CA 1
ATOM 5857 C C . LEU A 1 733 ? 22.026 -9.733 -65.977 1.00 87.81 733 LEU A C 1
ATOM 5859 O O . LEU A 1 733 ? 22.436 -8.790 -66.647 1.00 87.81 733 LEU A O 1
ATOM 5863 N N . LYS A 1 734 ? 21.731 -10.915 -66.539 1.00 86.62 734 LYS A N 1
ATOM 5864 C CA . LYS A 1 734 ? 21.635 -11.106 -67.999 1.00 86.62 734 LYS A CA 1
ATOM 5865 C C . LYS A 1 734 ? 20.327 -10.555 -68.552 1.00 86.62 734 LYS A C 1
ATOM 5867 O O . LYS A 1 734 ? 20.323 -10.037 -69.662 1.00 86.62 734 LYS A O 1
ATOM 5872 N N . GLU A 1 735 ? 19.244 -10.712 -67.801 1.00 91.25 735 GLU A N 1
ATOM 5873 C CA . GLU A 1 735 ? 17.906 -10.254 -68.182 1.00 91.25 735 GLU A CA 1
ATOM 5874 C C . GLU A 1 735 ? 17.750 -8.736 -68.000 1.00 91.25 735 GLU A C 1
ATOM 5876 O O . GLU A 1 735 ? 17.043 -8.109 -68.781 1.00 91.25 735 GLU A O 1
ATOM 5881 N N . ASN A 1 736 ? 18.467 -8.141 -67.039 1.00 89.38 736 ASN A N 1
ATOM 5882 C CA . ASN A 1 736 ? 18.379 -6.721 -66.689 1.00 89.38 736 ASN A CA 1
ATOM 5883 C C . ASN A 1 736 ? 19.761 -6.043 -66.782 1.00 89.38 736 ASN A C 1
ATOM 5885 O O . ASN A 1 736 ? 20.424 -5.848 -65.759 1.00 89.38 736 ASN A O 1
ATOM 5889 N N . PRO A 1 737 ? 20.238 -5.700 -67.994 1.00 83.12 737 PRO A N 1
ATOM 5890 C CA . PRO A 1 737 ? 21.550 -5.079 -68.171 1.00 83.12 737 PRO A CA 1
ATOM 5891 C C . PRO A 1 737 ? 21.630 -3.663 -67.578 1.00 83.12 737 PRO A C 1
ATOM 5893 O O . PRO A 1 737 ? 22.703 -3.268 -67.131 1.00 83.12 737 PRO A O 1
ATOM 5896 N N . ASP A 1 738 ? 20.509 -2.942 -67.502 1.00 85.88 738 ASP A N 1
ATOM 5897 C CA . ASP A 1 738 ? 20.438 -1.557 -67.008 1.00 85.88 738 ASP A CA 1
ATOM 5898 C C . ASP A 1 738 ? 20.756 -1.442 -65.503 1.00 85.88 738 ASP A C 1
ATOM 5900 O O . ASP A 1 738 ? 21.191 -0.398 -65.019 1.00 85.88 738 ASP A O 1
ATOM 5904 N N . GLU A 1 739 ? 20.596 -2.532 -64.744 1.00 83.25 739 GLU A N 1
ATOM 5905 C CA . GLU A 1 739 ? 20.958 -2.590 -63.322 1.00 83.25 739 GLU A CA 1
ATOM 5906 C C . GLU A 1 739 ? 22.478 -2.567 -63.099 1.00 83.25 739 GLU A C 1
ATOM 5908 O O . GLU A 1 739 ? 22.941 -2.176 -62.026 1.00 83.25 739 GLU A O 1
ATOM 5913 N N . LEU A 1 740 ? 23.277 -2.955 -64.101 1.00 78.38 740 LEU A N 1
ATOM 5914 C CA . LEU A 1 740 ? 24.741 -2.917 -64.008 1.00 78.38 740 LEU A CA 1
ATOM 5915 C C . LEU A 1 740 ? 25.255 -1.477 -63.935 1.00 78.38 740 LEU A C 1
ATOM 5917 O O . LEU A 1 740 ? 26.211 -1.217 -63.208 1.00 78.38 740 LEU A O 1
ATOM 5921 N N . ASP A 1 741 ? 24.586 -0.557 -64.629 1.00 75.62 741 ASP A N 1
ATOM 5922 C CA . ASP A 1 741 ? 24.999 0.842 -64.765 1.00 75.62 741 ASP A CA 1
ATOM 5923 C C . ASP A 1 741 ? 24.648 1.682 -63.520 1.00 75.62 741 ASP A C 1
ATOM 5925 O O . ASP A 1 741 ? 25.149 2.792 -63.343 1.00 75.62 741 ASP A O 1
ATOM 5929 N N . LYS A 1 742 ? 23.829 1.141 -62.604 1.00 81.75 742 LYS A N 1
ATOM 5930 C CA . LYS A 1 742 ? 23.533 1.752 -61.294 1.00 81.75 742 LYS A CA 1
ATOM 5931 C C . LYS A 1 742 ? 24.647 1.536 -60.268 1.00 81.75 742 LYS A C 1
ATOM 5933 O O . LYS A 1 742 ? 24.651 2.163 -59.206 1.00 81.75 742 LYS A O 1
ATOM 5938 N N . VAL A 1 743 ? 25.576 0.624 -60.545 1.00 77.81 743 VAL A N 1
ATOM 5939 C CA . VAL A 1 743 ? 26.682 0.285 -59.649 1.00 77.81 743 VAL A CA 1
ATOM 5940 C C . VAL A 1 743 ? 27.905 1.124 -60.027 1.00 77.81 743 VAL A C 1
ATOM 5942 O O . VAL A 1 743 ? 28.156 1.361 -61.200 1.00 77.81 743 VAL A O 1
ATOM 5945 N N . ARG A 1 744 ? 28.702 1.569 -59.042 1.00 74.69 744 ARG A N 1
ATOM 5946 C CA . ARG A 1 744 ? 29.969 2.282 -59.308 1.00 74.69 744 ARG A CA 1
ATOM 5947 C C . ARG A 1 744 ? 30.826 1.544 -60.350 1.00 74.69 744 ARG A C 1
ATOM 5949 O O . ARG A 1 744 ? 30.971 0.322 -60.265 1.00 74.69 744 ARG A O 1
ATOM 5956 N N . GLU A 1 745 ? 31.471 2.303 -61.239 1.00 67.88 745 GLU A N 1
ATOM 5957 C CA . GLU A 1 745 ? 32.277 1.805 -62.372 1.00 67.88 745 GLU A CA 1
ATOM 5958 C C . GLU A 1 745 ? 33.300 0.715 -61.990 1.00 67.88 745 GLU A C 1
ATOM 5960 O O . GLU A 1 745 ? 33.565 -0.218 -62.752 1.00 67.88 745 GLU A O 1
ATOM 5965 N N . ASP A 1 746 ? 33.883 0.793 -60.788 1.00 65.50 746 ASP A N 1
ATOM 5966 C CA . ASP A 1 746 ? 34.861 -0.181 -60.293 1.00 65.50 746 ASP A CA 1
ATOM 5967 C C . ASP A 1 746 ? 34.257 -1.572 -60.054 1.00 65.50 746 ASP A C 1
ATOM 5969 O O . ASP A 1 746 ? 34.909 -2.596 -60.284 1.00 65.50 746 ASP A O 1
ATOM 5973 N N . ASN A 1 747 ? 32.997 -1.614 -59.637 1.00 71.25 747 ASN A N 1
ATOM 5974 C CA . ASN A 1 747 ? 32.248 -2.839 -59.391 1.00 71.25 747 ASN A CA 1
ATOM 5975 C C . ASN A 1 747 ? 31.462 -3.290 -60.626 1.00 71.25 747 ASN A C 1
ATOM 5977 O O . ASN A 1 747 ? 31.323 -4.496 -60.832 1.00 71.25 747 ASN A O 1
ATOM 5981 N N . GLU A 1 748 ? 31.026 -2.361 -61.477 1.00 76.88 748 GLU A N 1
ATOM 5982 C CA . GLU A 1 748 ? 30.351 -2.633 -62.751 1.00 76.88 748 GLU A CA 1
ATOM 5983 C C . GLU A 1 748 ? 31.177 -3.588 -63.628 1.00 76.88 748 GLU A C 1
ATOM 5985 O O . GLU A 1 748 ? 30.674 -4.607 -64.106 1.00 76.88 748 GLU A O 1
ATOM 5990 N N . VAL A 1 749 ? 32.484 -3.337 -63.772 1.00 73.88 749 VAL A N 1
ATOM 5991 C CA . VAL A 1 749 ? 33.383 -4.195 -64.566 1.00 73.88 749 VAL A CA 1
ATOM 5992 C C . VAL A 1 749 ? 33.467 -5.613 -63.990 1.00 73.88 749 VAL A C 1
ATOM 5994 O O . VAL A 1 749 ? 33.545 -6.590 -64.743 1.00 73.88 749 VAL A O 1
ATOM 5997 N N . ARG A 1 750 ? 33.445 -5.750 -62.660 1.00 74.44 750 ARG A N 1
ATOM 5998 C CA . ARG A 1 750 ? 33.478 -7.052 -61.980 1.00 74.44 750 ARG A CA 1
ATOM 5999 C C . ARG A 1 750 ? 32.158 -7.795 -62.163 1.00 74.44 750 ARG A C 1
ATOM 6001 O O . ARG A 1 750 ? 32.177 -8.974 -62.511 1.00 74.44 750 ARG A O 1
ATOM 6008 N N . LEU A 1 751 ? 31.036 -7.098 -62.003 1.00 80.00 751 LEU A N 1
ATOM 6009 C CA . LEU A 1 751 ? 29.696 -7.631 -62.230 1.00 80.00 751 LEU A CA 1
ATOM 6010 C C . LEU A 1 751 ? 29.508 -8.060 -63.688 1.00 80.00 751 LEU A C 1
ATOM 6012 O O . LEU A 1 751 ? 29.141 -9.202 -63.923 1.00 80.00 751 LEU A O 1
ATOM 6016 N N . ARG A 1 752 ? 29.905 -7.249 -64.676 1.00 79.12 752 ARG A N 1
ATOM 6017 C CA . ARG A 1 752 ? 29.849 -7.615 -66.106 1.00 79.12 752 ARG A CA 1
ATOM 6018 C C . ARG A 1 752 ? 30.665 -8.868 -66.437 1.00 79.12 752 ARG A C 1
ATOM 6020 O O . ARG A 1 752 ? 30.264 -9.669 -67.281 1.00 79.12 752 ARG A O 1
ATOM 6027 N N . ARG A 1 753 ? 31.812 -9.074 -65.780 1.00 78.44 753 ARG A N 1
ATOM 6028 C CA . ARG A 1 753 ? 32.614 -10.306 -65.919 1.00 78.44 753 ARG A CA 1
ATOM 6029 C C . ARG A 1 753 ? 31.959 -11.501 -65.233 1.00 78.44 753 ARG A C 1
ATOM 6031 O O . ARG A 1 753 ? 31.984 -12.596 -65.792 1.00 78.44 753 ARG A O 1
ATOM 6038 N N . PHE A 1 754 ? 31.360 -11.290 -64.066 1.00 84.94 754 PHE A N 1
ATOM 6039 C CA . PHE A 1 754 ? 30.591 -12.301 -63.347 1.00 84.94 754 PHE A CA 1
ATOM 6040 C C . PHE A 1 754 ? 29.363 -12.759 -64.151 1.00 84.94 754 PHE A C 1
ATOM 6042 O O . PHE A 1 754 ? 29.165 -13.959 -64.319 1.00 84.94 754 PHE A O 1
ATOM 6049 N N . THR A 1 755 ? 28.621 -11.838 -64.775 1.00 83.75 755 THR A N 1
ATOM 6050 C CA . THR A 1 755 ? 27.494 -12.139 -65.679 1.00 83.75 755 THR A CA 1
ATOM 6051 C C . THR A 1 755 ? 27.918 -13.007 -66.873 1.00 83.75 755 THR A C 1
ATOM 6053 O O . THR A 1 755 ? 27.138 -13.813 -67.380 1.00 83.75 755 THR A O 1
ATOM 6056 N N . ARG A 1 756 ? 29.185 -12.904 -67.306 1.00 81.31 756 ARG A N 1
ATOM 6057 C CA . ARG A 1 756 ? 29.794 -13.739 -68.362 1.00 81.31 756 ARG A CA 1
ATOM 6058 C C . ARG A 1 756 ? 30.312 -15.097 -67.863 1.00 81.31 756 ARG A C 1
ATOM 6060 O O . ARG A 1 756 ? 30.950 -15.810 -68.631 1.00 81.31 756 ARG A O 1
ATOM 6067 N N . GLY A 1 757 ? 30.043 -15.463 -66.609 1.00 77.31 757 GLY A N 1
ATOM 6068 C CA . GLY A 1 757 ? 30.388 -16.766 -66.033 1.00 77.31 757 GLY A CA 1
ATOM 6069 C C . GLY A 1 757 ? 31.749 -16.828 -65.337 1.00 77.31 757 GLY A C 1
ATOM 6070 O O . GLY A 1 757 ? 32.238 -17.922 -65.072 1.00 77.31 757 GLY A O 1
ATOM 6071 N N . ARG A 1 758 ? 32.389 -15.687 -65.037 1.00 77.75 758 ARG A N 1
ATOM 6072 C CA . ARG A 1 758 ? 33.611 -15.671 -64.210 1.00 77.75 758 ARG A CA 1
ATOM 6073 C C . ARG A 1 758 ? 33.285 -15.727 -62.719 1.00 77.75 758 ARG A C 1
ATOM 6075 O O . ARG A 1 758 ? 32.189 -15.366 -62.303 1.00 77.75 758 ARG A O 1
ATOM 6082 N N . ASN A 1 759 ? 34.256 -16.157 -61.912 1.00 75.00 759 ASN A N 1
ATOM 6083 C CA . ASN A 1 759 ? 34.100 -16.237 -60.463 1.00 75.00 759 ASN A CA 1
ATOM 6084 C C . ASN A 1 759 ? 33.874 -14.837 -59.853 1.00 75.00 759 ASN A C 1
ATOM 6086 O O . ASN A 1 759 ? 34.570 -13.880 -60.190 1.00 75.00 759 ASN A O 1
ATOM 6090 N N . HIS A 1 760 ? 32.912 -14.730 -58.936 1.00 69.75 760 HIS A N 1
ATOM 6091 C CA . HIS A 1 760 ? 32.588 -13.508 -58.196 1.00 69.75 760 HIS A CA 1
ATOM 6092 C C . HIS A 1 760 ? 33.727 -13.011 -57.281 1.00 69.75 760 HIS A C 1
ATOM 6094 O O . HIS A 1 760 ? 33.718 -11.845 -56.886 1.00 69.75 760 HIS A O 1
ATOM 6100 N N . LEU A 1 761 ? 34.718 -13.864 -56.979 1.00 65.94 761 LEU A N 1
ATOM 6101 C CA . LEU A 1 761 ? 35.864 -13.580 -56.100 1.00 65.94 761 LEU A CA 1
ATOM 6102 C C . LEU A 1 761 ? 37.207 -13.411 -56.837 1.00 65.94 761 LEU A C 1
ATOM 6104 O O . LEU A 1 761 ? 38.258 -13.554 -56.219 1.00 65.94 761 LEU A O 1
ATOM 6108 N N . ASP A 1 762 ? 37.205 -13.151 -58.146 1.00 58.72 762 ASP A N 1
ATOM 6109 C CA . ASP A 1 762 ? 38.438 -13.106 -58.948 1.00 58.72 762 ASP A CA 1
ATOM 6110 C C . ASP A 1 762 ? 39.471 -12.084 -58.396 1.00 58.72 762 ASP A C 1
ATOM 6112 O O . ASP A 1 762 ? 39.275 -10.863 -58.427 1.00 58.72 762 ASP A O 1
ATOM 6116 N N . VAL A 1 763 ? 40.578 -12.605 -57.848 1.00 52.09 763 VAL A N 1
ATOM 6117 C CA . VAL A 1 763 ? 41.580 -11.884 -57.030 1.00 52.09 763 VAL A CA 1
ATOM 6118 C C . VAL A 1 763 ? 42.413 -10.898 -57.862 1.00 52.09 763 VAL A C 1
ATOM 6120 O O . VAL A 1 763 ? 42.935 -9.914 -57.335 1.00 52.09 763 VAL A O 1
ATOM 6123 N N . ALA A 1 764 ? 42.463 -11.086 -59.184 1.00 52.59 764 ALA A N 1
ATOM 6124 C CA . ALA A 1 764 ? 43.248 -10.261 -60.105 1.00 52.59 764 ALA A CA 1
ATOM 6125 C C . ALA A 1 764 ? 42.884 -8.758 -60.069 1.00 52.59 764 ALA A C 1
ATOM 6127 O O . ALA A 1 764 ? 43.705 -7.907 -60.410 1.00 52.59 764 ALA A O 1
ATOM 6128 N N . THR A 1 765 ? 41.672 -8.397 -59.627 1.00 51.53 765 THR A N 1
ATOM 6129 C CA . THR A 1 765 ? 41.253 -6.986 -59.501 1.00 51.53 765 THR A CA 1
ATOM 6130 C C . THR A 1 765 ? 41.684 -6.294 -58.205 1.00 51.53 765 THR A C 1
ATOM 6132 O O . THR A 1 765 ? 41.776 -5.064 -58.176 1.00 51.53 765 THR A O 1
ATOM 6135 N N . GLN A 1 766 ? 41.998 -7.040 -57.142 1.00 52.31 766 GLN A N 1
ATOM 6136 C CA . GLN A 1 766 ? 42.407 -6.445 -55.864 1.00 52.31 766 GLN A CA 1
ATOM 6137 C C . GLN A 1 766 ? 43.846 -5.912 -55.940 1.00 52.31 766 GLN A C 1
ATOM 6139 O O . GLN A 1 766 ? 44.123 -4.797 -55.495 1.00 52.31 766 GLN A O 1
ATOM 6144 N N . GLU A 1 767 ? 44.733 -6.636 -56.627 1.00 50.34 767 GLU A N 1
ATOM 6145 C CA . GLU A 1 767 ? 46.091 -6.172 -56.940 1.00 50.34 767 GLU A CA 1
ATOM 6146 C C . GLU A 1 767 ? 46.098 -5.005 -57.944 1.00 50.34 767 GLU A C 1
ATOM 6148 O O . GLU A 1 767 ? 46.890 -4.065 -57.797 1.00 50.34 767 GLU A O 1
ATOM 6153 N N . SER A 1 768 ? 45.180 -4.986 -58.924 1.00 53.69 768 SER A N 1
ATOM 6154 C CA . SER A 1 768 ? 45.078 -3.872 -59.881 1.00 53.69 768 SER A CA 1
ATOM 6155 C C . SER A 1 768 ? 44.560 -2.576 -59.242 1.00 53.69 768 SER A C 1
ATOM 6157 O O . SER A 1 768 ? 44.987 -1.488 -59.620 1.00 53.69 768 SER A O 1
ATOM 6159 N N . MET A 1 769 ? 43.660 -2.662 -58.254 1.00 53.41 769 MET A N 1
ATOM 6160 C CA . MET A 1 769 ? 43.195 -1.480 -57.515 1.00 53.41 769 MET A CA 1
ATOM 6161 C C . MET A 1 769 ? 44.275 -0.925 -56.580 1.00 53.41 769 MET A C 1
ATOM 6163 O O . MET A 1 769 ? 44.523 0.282 -56.587 1.00 53.41 769 MET A O 1
ATOM 6167 N N . LEU A 1 770 ? 44.973 -1.793 -55.838 1.00 54.22 770 LEU A N 1
ATOM 6168 C CA . LEU A 1 770 ? 46.058 -1.383 -54.939 1.00 54.22 770 LEU A CA 1
ATOM 6169 C C . LEU A 1 770 ? 47.227 -0.736 -55.699 1.00 54.22 770 LEU A C 1
ATOM 6171 O O . LEU A 1 770 ? 47.799 0.250 -55.233 1.00 54.22 770 LEU A O 1
ATOM 6175 N N . SER A 1 771 ? 47.557 -1.237 -56.892 1.00 54.75 771 SER A N 1
ATOM 6176 C CA . SER A 1 771 ? 48.585 -0.643 -57.761 1.00 54.75 771 SER A CA 1
ATOM 6177 C C . SER A 1 771 ? 48.159 0.705 -58.361 1.00 54.75 771 SER A C 1
ATOM 6179 O O . SER A 1 771 ? 48.969 1.636 -58.391 1.00 54.75 771 SER A O 1
ATOM 6181 N N . ARG A 1 772 ? 46.886 0.876 -58.749 1.00 53.41 772 ARG A N 1
ATOM 6182 C CA . ARG A 1 772 ? 46.352 2.156 -59.259 1.00 53.41 772 ARG A CA 1
ATOM 6183 C C . ARG A 1 772 ? 46.319 3.242 -58.175 1.00 53.41 772 ARG A C 1
ATOM 6185 O O . ARG A 1 772 ? 46.723 4.374 -58.438 1.00 53.41 772 ARG A O 1
ATOM 6192 N N . GLN A 1 773 ? 45.962 2.882 -56.940 1.00 55.09 773 GLN A N 1
ATOM 6193 C CA . GLN A 1 773 ? 46.019 3.781 -55.776 1.00 55.09 773 GLN A CA 1
ATOM 6194 C C . GLN A 1 773 ? 47.460 4.186 -55.415 1.00 55.09 773 GLN A C 1
ATOM 6196 O O . GLN A 1 773 ? 47.713 5.330 -55.026 1.00 55.09 773 GLN A O 1
ATOM 6201 N N . ARG A 1 774 ? 48.429 3.274 -55.588 1.00 53.47 774 ARG A N 1
ATOM 6202 C CA . ARG A 1 774 ? 49.864 3.557 -55.399 1.00 53.47 774 ARG A CA 1
ATOM 6203 C C . ARG A 1 774 ? 50.403 4.552 -56.429 1.00 53.47 774 ARG A C 1
ATOM 6205 O O . ARG A 1 774 ? 51.226 5.393 -56.075 1.00 53.47 774 ARG A O 1
ATOM 6212 N N . ASN A 1 775 ? 49.921 4.483 -57.670 1.00 50.25 775 ASN A N 1
ATOM 6213 C CA . ASN A 1 775 ? 50.329 5.392 -58.743 1.00 50.25 775 ASN A CA 1
ATOM 6214 C C . ASN A 1 775 ? 49.671 6.779 -58.641 1.00 50.25 775 ASN A C 1
ATOM 6216 O O . ASN A 1 775 ? 50.349 7.772 -58.887 1.00 50.25 775 ASN A O 1
ATOM 6220 N N . GLN A 1 776 ? 48.418 6.886 -58.182 1.00 52.62 776 GLN A N 1
ATOM 6221 C CA . GLN A 1 776 ? 47.778 8.189 -57.926 1.00 52.62 776 GLN A CA 1
ATOM 6222 C C . GLN A 1 776 ? 48.457 8.985 -56.800 1.00 52.62 776 GLN A C 1
ATOM 6224 O O . GLN A 1 776 ? 48.579 10.202 -56.896 1.00 52.62 776 GLN A O 1
ATOM 6229 N N . LYS A 1 777 ? 48.983 8.320 -55.761 1.00 48.84 777 LYS A N 1
ATOM 6230 C CA . LYS A 1 777 ? 49.754 9.005 -54.705 1.00 48.84 777 LYS A CA 1
ATOM 6231 C C . LYS A 1 777 ? 51.128 9.510 -55.164 1.00 48.84 777 LYS A C 1
ATOM 6233 O O . LYS A 1 777 ? 51.708 10.349 -54.483 1.00 48.84 777 LYS A O 1
ATOM 6238 N N . ARG A 1 778 ? 51.652 9.033 -56.299 1.00 46.31 778 ARG A N 1
ATOM 6239 C CA . ARG A 1 778 ? 52.939 9.488 -56.855 1.00 46.31 778 ARG A CA 1
ATOM 6240 C C . ARG A 1 778 ? 52.814 10.674 -57.815 1.00 46.31 778 ARG A C 1
ATOM 6242 O O . ARG A 1 778 ? 53.816 11.342 -58.034 1.00 46.31 778 ARG A O 1
ATOM 6249 N N . SER A 1 779 ? 51.627 10.978 -58.348 1.00 43.44 779 SER A N 1
ATOM 6250 C CA . SER A 1 779 ? 51.470 12.031 -59.365 1.00 43.44 779 SER A CA 1
ATOM 6251 C C . SER A 1 779 ? 51.200 13.438 -58.816 1.00 43.44 779 SER A C 1
ATOM 6253 O O . SER A 1 779 ? 51.127 14.371 -59.604 1.00 43.44 779 SER A O 1
ATOM 6255 N N . PHE A 1 780 ? 51.057 13.623 -57.497 1.00 42.72 780 PHE A N 1
ATOM 6256 C CA . PHE A 1 780 ? 50.737 14.939 -56.911 1.00 42.72 780 PHE A CA 1
ATOM 6257 C C . PHE A 1 780 ? 51.972 15.765 -56.489 1.00 42.72 780 PHE A C 1
ATOM 6259 O O . PHE A 1 780 ? 51.827 16.901 -56.060 1.00 42.72 780 PHE A O 1
ATOM 6266 N N . TRP A 1 781 ? 53.193 15.225 -56.613 1.00 40.09 781 TRP A N 1
ATOM 6267 C CA . TRP A 1 781 ? 54.437 15.908 -56.197 1.00 40.09 781 TRP A CA 1
ATOM 6268 C C . TRP A 1 781 ? 55.330 16.392 -57.346 1.00 40.09 781 TRP A C 1
ATOM 6270 O O . TRP A 1 781 ? 56.457 16.826 -57.126 1.00 40.09 781 TRP A O 1
ATOM 6280 N N . SER A 1 782 ? 54.831 16.383 -58.578 1.00 40.91 782 SER A N 1
ATOM 6281 C CA . SER A 1 782 ? 55.527 16.988 -59.709 1.00 40.91 782 SER A CA 1
ATOM 6282 C C . SER A 1 782 ? 54.535 17.818 -60.503 1.00 40.91 782 SER A C 1
ATOM 6284 O O . SER A 1 782 ? 53.830 17.246 -61.326 1.00 40.91 782 SER A O 1
ATOM 6286 N N . HIS A 1 783 ? 54.449 19.116 -60.209 1.00 37.91 783 HIS A N 1
ATOM 6287 C CA . HIS A 1 783 ? 54.207 20.241 -61.131 1.00 37.91 783 HIS A CA 1
ATOM 6288 C C . HIS A 1 783 ? 53.746 21.453 -60.310 1.00 37.91 783 HIS A C 1
ATOM 6290 O O . HIS A 1 783 ? 52.573 21.568 -59.975 1.00 37.91 783 HIS A O 1
ATOM 6296 N N . CYS A 1 784 ? 54.703 22.307 -59.940 1.00 30.34 784 CYS A N 1
ATOM 6297 C CA . CYS A 1 784 ? 54.651 23.765 -60.115 1.00 30.34 784 CYS A CA 1
ATOM 6298 C C . CYS A 1 784 ? 55.786 24.409 -59.314 1.00 30.34 784 CYS A C 1
ATOM 6300 O O . CYS A 1 784 ? 55.699 24.584 -58.102 1.00 30.34 784 CYS A O 1
ATOM 6302 N N . ASN A 1 785 ? 56.852 24.769 -60.026 1.00 29.92 785 ASN A N 1
ATOM 6303 C CA . ASN A 1 785 ? 57.759 25.829 -59.625 1.00 29.92 785 ASN A CA 1
ATOM 6304 C C . ASN A 1 785 ? 57.965 26.734 -60.849 1.00 29.92 785 ASN A C 1
ATOM 6306 O O . ASN A 1 785 ? 58.143 26.221 -61.953 1.00 29.92 785 ASN A O 1
ATOM 6310 N N . ILE A 1 786 ? 58.004 28.041 -60.579 1.00 33.66 786 ILE A N 1
ATOM 6311 C CA . ILE A 1 786 ? 58.457 29.156 -61.426 1.00 33.66 786 ILE A CA 1
ATOM 6312 C C . ILE A 1 786 ? 57.451 29.675 -62.470 1.00 33.66 786 ILE A C 1
ATOM 6314 O O . ILE A 1 786 ? 57.416 29.223 -63.613 1.00 33.66 786 ILE A O 1
ATOM 6318 N N . GLN A 1 787 ? 56.744 30.745 -62.092 1.00 30.69 787 GLN A N 1
ATOM 6319 C CA . GLN A 1 787 ? 57.042 32.073 -62.639 1.00 30.69 787 GLN A CA 1
ATOM 6320 C C . GLN A 1 787 ? 56.887 33.142 -61.559 1.00 30.69 787 GLN A C 1
ATOM 6322 O O . GLN A 1 787 ? 55.916 33.029 -60.777 1.00 30.69 787 GLN A O 1
#

Organism: NCBI:txid4793

Sequence (787 aa):
MNCMNNVGFQALLVGGVAAWLTTISTGEEWLKKDYLFVLAVVAVVLIGGRRKFRYERLMQQEKLQRAHDLERIDFIHGNPTQLMSTKVTCILFFVSIGTIGRLKQHPHSLVFTMQGSWCKKSREALEVFACLHEIISSRDVQFVGLTQESREELAMYEVKGRNASNFRELKTFPFSIGIETGFMSKEYLVRCDLFTVPQLFIVGKNKSTLWYGDPCSKTVESQIRAAIQQDDVEAVKNAANDVDGVHVFGPSAAALCAALLAHEKVASKDERKSFRWLDEGVASAGEVREWGQHQSFCFYENASLHIRMDPLNSTLQPALVQSLGQSREANALFNMTNATLWYLQSVAWPLRPVFWAWSELRVEVKSPQVDQLSFTFARTPGLLCRSVLKAAYLTPVLGNYVPPYVVDAVESFLYVASKLVCENCVGGCPLECREQEDEGACMLELSPYHAPCITVTGPPEPFISTTTPKFDYEFTFYTYLSWVYAQNFFLGLVLFYMSEWFSRSRAFHYLLGAVLGVFFSALLALYIFQRQARNSTKMLPGAQLVSSLASVATVAVPVTGFVIMPNIYRLGSWAISYLTYLWNRDVLFGIPHLGKIYFAFFAFFGCVLVWWYQWGASAKSETEPQDEEEIEELGYLDDELPPPTNLQLIISRLLKLVGMTLLFYSTSSTEASLLLILTVSLTRVFEIIAAIAYFWYHFEKPGRHSTLISKSDYEKQRQTETEKALAQLQKFLKENPDELDKVREDNEVRLRRFTRGRNHLDVATQESMLSRQRNQKRSFWSHCNIQ

Foldseek 3Di:
DVLLVVLLVVLVVQLVVLLVVLCVVPNPDDDPVSVVVSVVSSVVSNVVSVVVVVVVVVVVVVLFAFADWPPQWAWPEDDDDIQALQAKEKEWEAEADDWQDPDPPDPPDRDDDDDQGGDPLRLVLLVLQLVLCVVVVDPRYAYEYEYQDDPVSLVSCVVVVPPPPSDDNPHPRPHIYIHHNCVNCCSPQVSVVHGTDGKMWIAASNRTTQDMDRSPDPCVSVSNVVRSVDDDDDDDDDDDDDDDDDDDDDDDCVVVVVVVCPQQDLDDPVVVVQEAEDAAPDKDKDKFFAAFDKGKYWYDPLHLAPAAADQLCDPPAFLVSNVVSVDPVSVVVVVVVRVVVNVCSVPVVVCVVVVLFQKKKKKKKFWLPVVQKWKKKAFRFDPQLVVLVVQLVCLVVCVVPDPPVVSVVSNVVSVVSNCQARPPHNNIDTFDWDDDPDNRMTMTIARPPRTMMMMMTGHHDDPPDPHGDTIMMMMHIHMYRHVLLVCLQVLLLCLQPCLLVLLQDPVNQLQVLLVVLLVVLVVVVVVVVLVVVVVVLVVDPPSPVVNVVVVCVVPVQPPDPPVNLVVVVVVVSVSVSVLSVLQPDQDDPNDGCPSVVSSVVSSVVSSVVCVVVVRSDFDDPPDDPDDPVCCVVPNPPPPPRHPGDPNSVVSSVVSNVSSLSSLCVSTSHNVVSVVSSVCSVCVVVVVVVVVVVVCVVVPDDPPPPDPDDDPVVVVVVVVVVVVVVLVVLLVVCVVCVVVLVVDPPLVSVLSVVSNVPDDSPPCVSVVVVVVVVVVVVVPPPDDDDDD